Protein AF-0000000084536616 (afdb_homodimer)

Nearest PDB structures (foldseek):
  2y27-assembly1_A  TM=8.968E-01  e=8.016E-40  Burkholderia cenocepacia J2315
  2y4n-assembly1_A  TM=8.900E-01  e=7.784E-38  Burkholderia cenocepacia J2315
  6he0-assembly1_A-2  TM=6.955E-01  e=3.323E-32  Aquincola tertiaricarbonis
  3rg2-assembly4_F  TM=6.069E-01  e=7.219E-13  Escherichia coli
  3rg2-assembly1_B  TM=5.132E-01  e=1.224E-12  Escherichia coli

Sequence (904 aa):
MDNSKPYFNPEIETMDRGELDALVEERVRYTVKYAAENSPFYRKWFEKQGVNPAEIKTHDDLLDLPIISGNIIRENQPPETSEFMFRSVGWKDVFTVHETSGTSGNPKSFFLTWEDWERYSEKYARIFRSQGFGPGDRVVVCASYGMNVGANTMTLAARQLGMSIIPEGKCTFPLRVIEAYRPTGIVGSVFKLLSLARRLRVEGIDPRESGVNKLVVGGEAFADESRNYLSEIWGCPVYNTYGSTEGTMCGECDEVSGLHVPEDLVHVDIYDPHLENYVPDGECGRVILSTLLPVGAKAGTLLLNYDTEDTTVVLTRKQCPCGRTHMKILTPQREAETAWVEVTPFNRVDVEKGVFQRENMDYLTGEYEAFLYGTEDEGETVLRVSMECENPEVCDRNLIKENFLRTFLRYKPLLSRAYAEGTFKIVFNFTGPMGLELSRIKGRPKRLVDRRMDNSKPYFNPEIETMDRGELDALVEERVRYTVKYAAENSPFYRKWFEKQGVNPAEIKTHDDLLDLPIISGNIIRENQPPETSEFMFRSVGWKDVFTVHETSGTSGNPKSFFLTWEDWERYSEKYARIFRSQGFGPGDRVVVCASYGMNVGANTMTLAARQLGMSIIPEGKCTFPLRVIEAYRPTGIVGSVFKLLSLARRLRVEGIDPRESGVNKLVVGGEAFADESRNYLSEIWGCPVYNTYGSTEGTMCGECDEVSGLHVPEDLVHVDIYDPHLENYVPDGECGRVILSTLLPVGAKAGTLLLNYDTEDTTVVLTRKQCPCGRTHMKILTPQREAETAWVEVTPFNRVDVEKGVFQRENMDYLTGEYEAFLYGTEDEGETVLRVSMECENPEVCDRNLIKENFLRTFLRYKPLLSRAYAEGTFKIVFNFTGPMGLELSRIKGRPKRLVDRR

Structure (mmCIF, N/CA/C/O backbone):
data_AF-0000000084536616-model_v1
#
loop_
_entity.id
_entity.type
_entity.pdbx_description
1 polymer 'Coenzyme F390 synthetase'
#
loop_
_atom_site.group_PDB
_atom_site.id
_atom_site.type_symbol
_atom_site.label_atom_id
_atom_site.label_alt_id
_atom_site.label_comp_id
_atom_site.label_asym_id
_atom_site.label_entity_id
_atom_site.label_seq_id
_atom_site.pdbx_PDB_ins_code
_atom_site.Cartn_x
_atom_site.Cartn_y
_atom_site.Cartn_z
_atom_site.occupancy
_atom_site.B_iso_or_equiv
_atom_site.auth_seq_id
_atom_site.auth_comp_id
_atom_site.auth_asym_id
_atom_site.auth_atom_id
_atom_site.pdbx_PDB_model_num
ATOM 1 N N . MET A 1 1 ? 5.711 19.891 -19.516 1 34.06 1 MET A N 1
ATOM 2 C CA . MET A 1 1 ? 5.613 20.875 -18.453 1 34.06 1 MET A CA 1
ATOM 3 C C . MET A 1 1 ? 6.992 21.406 -18.062 1 34.06 1 MET A C 1
ATOM 5 O O . MET A 1 1 ? 7.953 20.641 -17.984 1 34.06 1 MET A O 1
ATOM 9 N N . ASP A 1 2 ? 7.324 22.516 -18.203 1 40.22 2 ASP A N 1
ATOM 10 C CA . ASP A 1 2 ? 8.555 23.234 -17.875 1 40.22 2 ASP A CA 1
ATOM 11 C C . ASP A 1 2 ? 9.023 22.906 -16.453 1 40.22 2 ASP A C 1
ATOM 13 O O . ASP A 1 2 ? 8.383 23.312 -15.484 1 40.22 2 ASP A O 1
ATOM 17 N N . ASN A 1 3 ? 9.773 21.844 -16.234 1 51.41 3 ASN A N 1
ATOM 18 C CA . ASN A 1 3 ? 10.359 21.25 -15.031 1 51.41 3 ASN A CA 1
ATOM 19 C C . ASN A 1 3 ? 11.062 22.297 -14.18 1 51.41 3 ASN A C 1
ATOM 21 O O . ASN A 1 3 ? 11.594 21.984 -13.109 1 51.41 3 ASN A O 1
ATOM 25 N N . SER A 1 4 ? 11.266 23.484 -14.719 1 55.12 4 SER A N 1
ATOM 26 C CA . SER A 1 4 ? 12.047 24.5 -14.031 1 55.12 4 SER A CA 1
ATOM 27 C C . SER A 1 4 ? 11.164 25.344 -13.117 1 55.12 4 SER A C 1
ATOM 29 O O . SER A 1 4 ? 11.672 26.062 -12.25 1 55.12 4 SER A O 1
ATOM 31 N N . LYS A 1 5 ? 9.734 25.109 -13.328 1 66 5 LYS A N 1
ATOM 32 C CA . LYS A 1 5 ? 8.898 26.062 -12.586 1 66 5 LYS A CA 1
ATOM 33 C C . LYS A 1 5 ? 8.57 25.531 -11.195 1 66 5 LYS A C 1
ATOM 35 O O . LYS A 1 5 ? 8.305 24.344 -11.023 1 66 5 LYS A O 1
ATOM 40 N N . PRO A 1 6 ? 8.617 26.375 -10.219 1 88.06 6 PRO A N 1
ATOM 41 C CA . PRO A 1 6 ? 8.391 25.984 -8.82 1 88.06 6 PRO A CA 1
ATOM 42 C C . PRO A 1 6 ? 6.926 25.688 -8.523 1 88.06 6 PRO A C 1
ATOM 44 O O . PRO A 1 6 ? 6.547 25.562 -7.355 1 88.06 6 PRO A O 1
ATOM 47 N N . TYR A 1 7 ? 6.129 25.609 -9.719 1 95.88 7 TYR A N 1
ATOM 48 C CA . TYR A 1 7 ? 4.703 25.344 -9.539 1 95.88 7 TYR A CA 1
ATOM 49 C C . TYR A 1 7 ? 4.258 24.125 -10.336 1 95.88 7 TYR A C 1
ATOM 51 O O . TYR A 1 7 ? 4.785 23.859 -11.414 1 95.88 7 TYR A O 1
ATOM 59 N N . PHE A 1 8 ? 3.299 23.375 -9.82 1 96.94 8 PHE A N 1
ATOM 60 C CA . PHE A 1 8 ? 2.646 22.297 -10.555 1 96.94 8 PHE A CA 1
ATOM 61 C C . PHE A 1 8 ? 1.551 22.844 -11.461 1 96.94 8 PHE A C 1
ATOM 63 O O . PHE A 1 8 ? 1.464 22.484 -12.633 1 96.94 8 PHE A O 1
ATOM 70 N N . ASN A 1 9 ? 0.75 23.672 -10.883 1 97.44 9 ASN A N 1
ATOM 71 C CA . ASN A 1 9 ? -0.333 24.391 -11.555 1 97.44 9 ASN A CA 1
ATOM 72 C C . ASN A 1 9 ? -0.204 25.891 -11.383 1 97.44 9 ASN A C 1
ATOM 74 O O . ASN A 1 9 ? -0.955 26.5 -10.617 1 97.44 9 ASN A O 1
ATOM 78 N N . PRO A 1 10 ? 0.677 26.516 -12.156 1 97.19 10 PRO A N 1
ATOM 79 C CA . PRO A 1 10 ? 1.011 27.922 -11.945 1 97.19 10 PRO A CA 1
ATOM 80 C C . PRO A 1 10 ? -0.21 28.844 -12.023 1 97.19 10 PRO A C 1
ATOM 82 O O . PRO A 1 10 ? -0.311 29.812 -11.273 1 97.19 10 PRO A O 1
ATOM 85 N N . GLU A 1 11 ? -1.126 28.562 -12.922 1 97.44 11 GLU A N 1
ATOM 86 C CA . GLU A 1 11 ? -2.303 29.406 -13.109 1 97.44 11 GLU A CA 1
ATOM 87 C C . GLU A 1 11 ? -3.129 29.5 -11.828 1 97.44 11 GLU A C 1
ATOM 89 O O . GLU A 1 11 ? -3.547 30.578 -11.422 1 97.44 11 GLU A O 1
ATOM 94 N N . ILE A 1 12 ? -3.32 28.406 -11.164 1 98.12 12 ILE A N 1
ATOM 95 C CA . ILE A 1 12 ? -4.168 28.359 -9.977 1 98.12 12 ILE A CA 1
ATOM 96 C C . ILE A 1 12 ? -3.359 28.766 -8.742 1 98.12 12 ILE A C 1
ATOM 98 O O . ILE A 1 12 ? -3.844 29.516 -7.902 1 98.12 12 ILE A O 1
ATOM 102 N N . GLU A 1 13 ? -2.135 28.297 -8.625 1 98.25 13 GLU A N 1
ATOM 103 C CA . GLU A 1 13 ? -1.319 28.484 -7.43 1 98.25 13 GLU A CA 1
ATOM 104 C C . GLU A 1 13 ? -0.924 29.953 -7.254 1 98.25 13 GLU A C 1
ATOM 106 O O . GLU A 1 13 ? -0.618 30.391 -6.141 1 98.25 13 GLU A O 1
ATOM 111 N N . THR A 1 14 ? -0.943 30.719 -8.359 1 97.94 14 THR A N 1
ATOM 112 C CA . THR A 1 14 ? -0.522 32.125 -8.281 1 97.94 14 THR A CA 1
ATOM 113 C C . THR A 1 14 ? -1.671 33.062 -8.656 1 97.94 14 THR A C 1
ATOM 115 O O . THR A 1 14 ? -1.447 34.219 -8.992 1 97.94 14 THR A O 1
ATOM 118 N N . MET A 1 15 ? -2.816 32.531 -8.656 1 98.06 15 MET A N 1
ATOM 119 C CA . MET A 1 15 ? -4.008 33.312 -9.016 1 98.06 15 MET A CA 1
ATOM 120 C C . MET A 1 15 ? -4.207 34.469 -8.062 1 98.06 15 MET A C 1
ATOM 122 O O . MET A 1 15 ? -4.035 34.312 -6.848 1 98.06 15 MET A O 1
ATOM 126 N N . ASP A 1 16 ? -4.629 35.625 -8.672 1 97.56 16 ASP A N 1
ATOM 127 C CA . ASP A 1 16 ? -4.898 36.781 -7.836 1 97.56 16 ASP A CA 1
ATOM 128 C C . ASP A 1 16 ? -5.988 36.469 -6.809 1 97.56 16 ASP A C 1
ATOM 130 O O . ASP A 1 16 ? -6.949 35.75 -7.109 1 97.56 16 ASP A O 1
ATOM 134 N N . ARG A 1 17 ? -5.867 37.094 -5.66 1 97.38 17 ARG A N 1
ATOM 135 C CA . ARG A 1 17 ? -6.754 36.781 -4.539 1 97.38 17 ARG A CA 1
ATOM 136 C C . ARG A 1 17 ? -8.219 36.938 -4.941 1 97.38 17 ARG A C 1
ATOM 138 O O . ARG A 1 17 ? -9.047 36.094 -4.621 1 97.38 17 ARG A O 1
ATOM 145 N N . GLY A 1 18 ? -8.508 38.062 -5.633 1 97.25 18 GLY A N 1
ATOM 146 C CA . GLY A 1 18 ? -9.883 38.281 -6.07 1 97.25 18 GLY A CA 1
ATOM 147 C C . GLY A 1 18 ? -10.414 37.188 -6.961 1 97.25 18 GLY A C 1
ATOM 148 O O . GLY A 1 18 ? -11.539 36.719 -6.781 1 97.25 18 GLY A O 1
ATOM 149 N N . GLU A 1 19 ? -9.617 36.781 -7.938 1 98.25 19 GLU A N 1
ATOM 150 C CA . GLU A 1 19 ? -9.992 35.719 -8.852 1 98.25 19 GLU A CA 1
ATOM 151 C C . GLU A 1 19 ? -10.117 34.375 -8.109 1 98.25 19 GLU A C 1
ATOM 153 O O . GLU A 1 19 ? -11 33.562 -8.414 1 98.25 19 GLU A O 1
ATOM 158 N N . LEU A 1 20 ? -9.219 34.156 -7.164 1 98.19 20 LEU A N 1
ATOM 159 C CA . LEU A 1 20 ? -9.266 32.938 -6.359 1 98.19 20 LEU A CA 1
ATOM 160 C C . LEU A 1 20 ? -10.555 32.875 -5.547 1 98.19 20 LEU A C 1
ATOM 162 O O . LEU A 1 20 ? -11.195 31.812 -5.461 1 98.19 20 LEU A O 1
ATOM 166 N N . ASP A 1 21 ? -10.922 34 -4.945 1 97.31 21 ASP A N 1
ATOM 167 C CA . ASP A 1 21 ? -12.164 34.062 -4.18 1 97.31 21 ASP A CA 1
ATOM 168 C C . ASP A 1 21 ? -13.367 33.75 -5.066 1 97.31 21 ASP A C 1
ATOM 170 O O . ASP A 1 21 ? -14.289 33.031 -4.645 1 97.31 21 ASP A O 1
ATOM 174 N N . ALA A 1 22 ? -13.328 34.312 -6.293 1 98.12 22 ALA A N 1
ATOM 175 C CA . ALA A 1 22 ? -14.406 34.031 -7.242 1 98.12 22 ALA A CA 1
ATOM 176 C C . ALA A 1 22 ? -14.461 32.531 -7.59 1 98.12 22 ALA A C 1
ATOM 178 O O . ALA A 1 22 ? -15.547 31.969 -7.711 1 98.12 22 ALA A O 1
ATOM 179 N N . LEU A 1 23 ? -13.305 31.969 -7.785 1 98.38 23 LEU A N 1
ATOM 180 C CA . LEU A 1 23 ? -13.227 30.547 -8.078 1 98.38 23 LEU A CA 1
ATOM 181 C C . LEU A 1 23 ? -13.789 29.734 -6.918 1 98.38 23 LEU A C 1
ATOM 183 O O . LEU A 1 23 ? -14.516 28.75 -7.137 1 98.38 23 LEU A O 1
ATOM 187 N N . VAL A 1 24 ? -13.43 30.062 -5.715 1 98.06 24 VAL A N 1
ATOM 188 C CA . VAL A 1 24 ? -13.906 29.375 -4.523 1 98.06 24 VAL A CA 1
ATOM 189 C C . VAL A 1 24 ? -15.43 29.438 -4.461 1 98.06 24 VAL A C 1
ATOM 191 O O . VAL A 1 24 ? -16.094 28.438 -4.164 1 98.06 24 VAL A O 1
ATOM 194 N N . GLU A 1 25 ? -15.992 30.625 -4.762 1 98.06 25 GLU A N 1
ATOM 195 C CA . GLU A 1 25 ? -17.453 30.781 -4.754 1 98.06 25 GLU A CA 1
ATOM 196 C C . GLU A 1 25 ? -18.109 29.875 -5.785 1 98.06 25 GLU A C 1
ATOM 198 O O . GLU A 1 25 ? -19.141 29.281 -5.512 1 98.06 25 GLU A O 1
ATOM 203 N N . GLU A 1 26 ? -17.469 29.828 -6.969 1 98.25 26 GLU A N 1
ATOM 204 C CA . GLU A 1 26 ? -17.969 28.938 -8.008 1 98.25 26 GLU A CA 1
ATOM 205 C C . GLU A 1 26 ? -17.969 27.484 -7.531 1 98.25 26 GLU A C 1
ATOM 207 O O . GLU A 1 26 ? -18.953 26.75 -7.742 1 98.25 26 GLU A O 1
ATOM 212 N N . ARG A 1 27 ? -16.953 27.078 -6.902 1 98.38 27 ARG A N 1
ATOM 213 C CA . ARG A 1 27 ? -16.812 25.703 -6.414 1 98.38 27 ARG A CA 1
ATOM 214 C C . ARG A 1 27 ? -17.797 25.438 -5.277 1 98.38 27 ARG A C 1
ATOM 216 O O . ARG A 1 27 ? -18.297 24.328 -5.145 1 98.38 27 ARG A O 1
ATOM 223 N N . VAL A 1 28 ? -17.984 26.422 -4.398 1 98.12 28 VAL A N 1
ATOM 224 C CA . VAL A 1 28 ? -18.922 26.281 -3.299 1 98.12 28 VAL A CA 1
ATOM 225 C C . VAL A 1 28 ? -20.328 25.984 -3.85 1 98.12 28 VAL A C 1
ATOM 227 O O . VAL A 1 28 ? -20.984 25.047 -3.422 1 98.12 28 VAL A O 1
ATOM 230 N N . ARG A 1 29 ? -20.766 26.75 -4.848 1 98.06 29 ARG A N 1
ATOM 231 C CA . ARG A 1 29 ? -22.094 26.594 -5.441 1 98.06 29 ARG A CA 1
ATOM 232 C C . ARG A 1 29 ? -22.25 25.188 -6.031 1 98.06 29 ARG A C 1
ATOM 234 O O . ARG A 1 29 ? -23.25 24.516 -5.785 1 98.06 29 ARG A O 1
ATOM 241 N N . TYR A 1 30 ? -21.234 24.812 -6.75 1 98.56 30 TYR A N 1
ATOM 242 C CA . TYR A 1 30 ? -21.328 23.5 -7.398 1 98.56 30 TYR A CA 1
ATOM 243 C C . TYR A 1 30 ? -21.297 22.375 -6.371 1 98.56 30 TYR A C 1
ATOM 245 O O . TYR A 1 30 ? -22.062 21.422 -6.473 1 98.56 30 TYR A O 1
ATOM 253 N N . THR A 1 31 ? -20.406 22.453 -5.391 1 98.44 31 THR A N 1
ATOM 254 C CA . THR A 1 31 ? -20.25 21.406 -4.395 1 98.44 31 THR A CA 1
ATOM 255 C C . THR A 1 31 ? -21.531 21.234 -3.594 1 98.44 31 THR A C 1
ATOM 257 O O . THR A 1 31 ? -21.953 20.094 -3.318 1 98.44 31 THR A O 1
ATOM 260 N N . VAL A 1 32 ? -22.141 22.312 -3.182 1 98.12 32 VAL A N 1
ATOM 261 C CA . VAL A 1 32 ? -23.375 22.266 -2.42 1 98.12 32 VAL A CA 1
ATOM 262 C C . VAL A 1 32 ? -24.469 21.625 -3.268 1 98.12 32 VAL A C 1
ATOM 264 O O . VAL A 1 32 ? -25.219 20.766 -2.781 1 98.12 32 VAL A O 1
ATOM 267 N N . LYS A 1 33 ? -24.562 22.031 -4.539 1 98.19 33 LYS A N 1
ATOM 268 C CA . LYS A 1 33 ? -25.516 21.422 -5.453 1 98.19 33 LYS A CA 1
ATOM 269 C C . LYS A 1 33 ? -25.281 19.906 -5.586 1 98.19 33 LYS A C 1
ATOM 271 O O . LYS A 1 33 ? -26.219 19.125 -5.52 1 98.19 33 LYS A O 1
ATOM 276 N N . TYR A 1 34 ? -24.031 19.578 -5.793 1 98.62 34 TYR A N 1
ATOM 277 C CA . TYR A 1 34 ? -23.656 18.172 -5.922 1 98.62 34 TYR A CA 1
ATOM 278 C C . TYR A 1 34 ? -24.062 17.391 -4.676 1 98.62 34 TYR A C 1
ATOM 280 O O . TYR A 1 34 ? -24.594 16.281 -4.777 1 98.62 34 TYR A O 1
ATOM 288 N N . ALA A 1 35 ? -23.766 17.938 -3.492 1 98.38 35 ALA A N 1
ATOM 289 C CA . ALA A 1 35 ? -24.109 17.281 -2.227 1 98.38 35 ALA A CA 1
ATOM 290 C C . ALA A 1 35 ? -25.609 17.047 -2.117 1 98.38 35 ALA A C 1
ATOM 292 O O . ALA A 1 35 ? -26.047 15.945 -1.765 1 98.38 35 ALA A O 1
ATOM 293 N N . ALA A 1 36 ? -26.375 18.031 -2.422 1 98 36 ALA A N 1
ATOM 294 C CA . ALA A 1 36 ? -27.828 17.953 -2.326 1 98 36 ALA A CA 1
ATOM 295 C C . ALA A 1 36 ? -28.375 16.906 -3.285 1 98 36 ALA A C 1
ATOM 297 O O . ALA A 1 36 ? -29.375 16.234 -2.977 1 98 36 ALA A O 1
ATOM 298 N N . GLU A 1 37 ? -27.75 16.719 -4.41 1 98.19 37 GLU A N 1
ATOM 299 C CA . GLU A 1 37 ? -28.266 15.844 -5.465 1 98.19 37 GLU A CA 1
ATOM 300 C C . GLU A 1 37 ? -27.781 14.406 -5.281 1 98.19 37 GLU A C 1
ATOM 302 O O . GLU A 1 37 ? -28.469 13.461 -5.645 1 98.19 37 GLU A O 1
ATOM 307 N N . ASN A 1 38 ? -26.594 14.242 -4.711 1 98.56 38 ASN A N 1
ATOM 308 C CA . ASN A 1 38 ? -25.969 12.93 -4.836 1 98.56 38 ASN A CA 1
ATOM 309 C C . ASN A 1 38 ? -25.734 12.289 -3.471 1 98.56 38 ASN A C 1
ATOM 311 O O . ASN A 1 38 ? -25.531 11.078 -3.375 1 98.56 38 ASN A O 1
ATOM 315 N N . SER A 1 39 ? -25.688 13.047 -2.408 1 98.5 39 SER A N 1
ATOM 316 C CA . SER A 1 39 ? -25.438 12.508 -1.075 1 98.5 39 SER A CA 1
ATOM 317 C C . SER A 1 39 ? -26.734 12.266 -0.321 1 98.5 39 SER A C 1
ATOM 319 O O . SER A 1 39 ? -27.453 13.211 0.013 1 98.5 39 SER A O 1
ATOM 321 N N . PRO A 1 40 ? -27.016 11.016 0.05 1 98.44 40 PRO A N 1
ATOM 322 C CA . PRO A 1 40 ? -28.234 10.766 0.835 1 98.44 40 PRO A CA 1
ATOM 323 C C . PRO A 1 40 ? -28.234 11.523 2.158 1 98.44 40 PRO A C 1
ATOM 325 O O . PRO A 1 40 ? -29.281 12.023 2.58 1 98.44 40 PRO A O 1
ATOM 328 N N . PHE A 1 41 ? -27.156 11.641 2.789 1 98.38 41 PHE A N 1
ATOM 329 C CA . PHE A 1 41 ? -27.078 12.359 4.055 1 98.38 41 PHE A CA 1
ATOM 330 C C . PHE A 1 41 ? -27.422 13.836 3.863 1 98.38 41 PHE A C 1
ATOM 332 O O . PHE A 1 41 ? -28.297 14.367 4.562 1 98.38 41 PHE A O 1
ATOM 339 N N . TYR A 1 42 ? -26.734 14.484 2.938 1 98.12 42 TYR A N 1
ATOM 340 C CA . TYR A 1 42 ? -26.891 15.93 2.803 1 98.12 42 TYR A CA 1
ATOM 341 C C . TYR A 1 42 ? -28.266 16.281 2.258 1 98.12 42 TYR A C 1
ATOM 343 O O . TYR A 1 42 ? -28.828 17.328 2.607 1 98.12 42 TYR A O 1
ATOM 351 N N . ARG A 1 43 ? -28.797 15.398 1.418 1 97.19 43 ARG A N 1
ATOM 352 C CA . ARG A 1 43 ? -30.172 15.625 0.983 1 97.19 43 ARG A CA 1
ATOM 353 C C . ARG A 1 43 ? -31.109 15.742 2.178 1 97.19 43 ARG A C 1
ATOM 355 O O . ARG A 1 43 ? -31.875 16.703 2.279 1 97.19 43 ARG A O 1
ATOM 362 N N . LYS A 1 44 ? -31.016 14.773 3.061 1 96.5 44 LYS A N 1
ATOM 363 C CA . LYS A 1 44 ? -31.844 14.773 4.262 1 96.5 44 LYS A CA 1
ATOM 364 C C . LYS A 1 44 ? -31.469 15.93 5.191 1 96.5 44 LYS A C 1
ATOM 366 O O . LYS A 1 44 ? -32.344 16.516 5.832 1 96.5 44 LYS A O 1
ATOM 371 N N . TRP A 1 45 ? -30.172 16.156 5.273 1 95.62 45 TRP A N 1
ATOM 372 C CA . TRP A 1 45 ? -29.641 17.203 6.148 1 95.62 45 TRP A CA 1
ATOM 373 C C . TRP A 1 45 ? -30.172 18.578 5.766 1 95.62 45 TRP A C 1
ATOM 375 O O . TRP A 1 45 ? -30.609 19.328 6.625 1 95.62 45 TRP A O 1
ATOM 385 N N . PHE A 1 46 ? -30.203 18.938 4.512 1 96.38 46 PHE A N 1
ATOM 386 C CA . PHE A 1 46 ? -30.703 20.219 4.035 1 96.38 46 PHE A CA 1
ATOM 387 C C . PHE A 1 46 ? -32.219 20.344 4.312 1 96.38 46 PHE A C 1
ATOM 389 O O . PHE A 1 46 ? -32.688 21.391 4.73 1 96.38 46 PHE A O 1
ATOM 396 N N . GLU A 1 47 ? -32.906 19.266 4.105 1 95.5 47 GLU A N 1
ATOM 397 C CA . GLU A 1 47 ? -34.344 19.25 4.367 1 95.5 47 GLU A CA 1
ATOM 398 C C . GLU A 1 47 ? -34.625 19.469 5.844 1 95.5 47 GLU A C 1
ATOM 400 O O . GLU A 1 47 ? -35.469 20.297 6.191 1 95.5 47 GLU A O 1
ATOM 405 N N . LYS A 1 48 ? -33.938 18.75 6.621 1 95.06 48 LYS A N 1
ATOM 406 C CA . LYS A 1 48 ? -34.125 18.844 8.062 1 95.06 48 LYS A CA 1
ATOM 407 C C . LYS A 1 48 ? -33.812 20.25 8.578 1 95.06 48 LYS A C 1
ATOM 409 O O . LYS A 1 48 ? -34.469 20.734 9.508 1 95.06 48 LYS A O 1
ATOM 414 N N . GLN A 1 49 ? -32.844 20.891 8 1 92.75 49 GLN A N 1
ATOM 415 C CA . GLN A 1 49 ? -32.406 22.219 8.445 1 92.75 49 GLN A CA 1
ATOM 416 C C . GLN A 1 49 ? -33.25 23.312 7.793 1 92.75 49 GLN A C 1
ATOM 418 O O . GLN A 1 49 ? -33.156 24.484 8.148 1 92.75 49 GLN A O 1
ATOM 423 N N . GLY A 1 50 ? -34.031 22.969 6.875 1 94 50 GLY A N 1
ATOM 424 C CA . GLY A 1 50 ? -34.844 23.938 6.156 1 94 50 GLY A CA 1
ATOM 425 C C . GLY A 1 50 ? -34.031 24.859 5.281 1 94 50 GLY A C 1
ATOM 426 O O . GLY A 1 50 ? -34.344 26.047 5.168 1 94 50 GLY A O 1
ATOM 427 N N . VAL A 1 51 ? -32.969 24.359 4.805 1 93.69 51 VAL A N 1
ATOM 428 C CA . VAL A 1 51 ? -32.062 25.172 3.986 1 93.69 51 VAL A CA 1
ATOM 429 C C . VAL A 1 51 ? -32.219 24.781 2.516 1 93.69 51 VAL A C 1
ATOM 431 O O . VAL A 1 51 ? -32.25 23.594 2.176 1 93.69 51 VAL A O 1
ATOM 434 N N . ASN A 1 52 ? -32.406 25.75 1.719 1 94.94 52 ASN A N 1
ATOM 435 C CA . ASN A 1 52 ? -32.375 25.547 0.275 1 94.94 52 ASN A CA 1
ATOM 436 C C . ASN A 1 52 ? -30.953 25.594 -0.264 1 94.94 52 ASN A C 1
ATOM 438 O O . ASN A 1 52 ? -30.328 26.656 -0.298 1 94.94 52 ASN A O 1
ATOM 442 N N . PRO A 1 53 ? -30.469 24.469 -0.74 1 95.88 53 PRO A N 1
ATOM 443 C CA . PRO A 1 53 ? -29.094 24.422 -1.215 1 95.88 53 PRO A CA 1
ATOM 444 C C . PRO A 1 53 ? -28.797 25.469 -2.279 1 95.88 53 PRO A C 1
ATOM 446 O O . PRO A 1 53 ? -27.672 25.969 -2.365 1 95.88 53 PRO A O 1
ATOM 449 N N . ALA A 1 54 ? -29.75 25.828 -3.037 1 95.19 54 ALA A N 1
ATOM 450 C CA . ALA A 1 54 ? -29.594 26.797 -4.117 1 95.19 54 ALA A CA 1
ATOM 451 C C . ALA A 1 54 ? -29.297 28.188 -3.566 1 95.19 54 ALA A C 1
ATOM 453 O O . ALA A 1 54 ? -28.812 29.062 -4.289 1 95.19 54 ALA A O 1
ATOM 454 N N . GLU A 1 55 ? -29.562 28.422 -2.324 1 94.69 55 GLU A N 1
ATOM 455 C CA . GLU A 1 55 ? -29.375 29.719 -1.694 1 94.69 55 GLU A CA 1
ATOM 456 C C . GLU A 1 55 ? -27.953 29.875 -1.179 1 94.69 55 GLU A C 1
ATOM 458 O O . GLU A 1 55 ? -27.516 30.984 -0.851 1 94.69 55 GLU A O 1
ATOM 463 N N . ILE A 1 56 ? -27.25 28.812 -1.139 1 95.44 56 ILE A N 1
ATOM 464 C CA . ILE A 1 56 ? -25.844 28.875 -0.738 1 95.44 56 ILE A CA 1
ATOM 465 C C . ILE A 1 56 ? -24.984 29.25 -1.94 1 95.44 56 ILE A C 1
ATOM 467 O O . ILE A 1 56 ? -24.75 28.422 -2.826 1 95.44 56 ILE A O 1
ATOM 471 N N . LYS A 1 57 ? -24.453 30.438 -1.976 1 92.38 57 LYS A N 1
ATOM 472 C CA . LYS A 1 57 ? -23.781 30.938 -3.17 1 92.38 57 LYS A CA 1
ATOM 473 C C . LYS A 1 57 ? -22.328 31.312 -2.871 1 92.38 57 LYS A C 1
ATOM 475 O O . LYS A 1 57 ? -21.5 31.375 -3.777 1 92.38 57 LYS A O 1
ATOM 480 N N . THR A 1 58 ? -22.094 31.625 -1.625 1 93.75 58 THR A N 1
ATOM 481 C CA . THR A 1 58 ? -20.766 32.062 -1.239 1 93.75 58 THR A CA 1
ATOM 482 C C . THR A 1 58 ? -20.234 31.25 -0.065 1 93.75 58 THR A C 1
ATOM 484 O O . THR A 1 58 ? -20.984 30.516 0.579 1 93.75 58 THR A O 1
ATOM 487 N N . HIS A 1 59 ? -18.906 31.422 0.151 1 91.38 59 HIS A N 1
ATOM 488 C CA . HIS A 1 59 ? -18.297 30.719 1.273 1 91.38 59 HIS A CA 1
ATOM 489 C C . HIS A 1 59 ? -18.844 31.219 2.604 1 91.38 59 HIS A C 1
ATOM 491 O O . HIS A 1 59 ? -18.953 30.438 3.564 1 91.38 59 HIS A O 1
ATOM 497 N N . ASP A 1 60 ? -19.312 32.438 2.652 1 92.31 60 ASP A N 1
ATOM 498 C CA . ASP A 1 60 ? -19.906 33 3.869 1 92.31 60 ASP A CA 1
ATOM 499 C C . ASP A 1 60 ? -21.219 32.312 4.207 1 92.31 60 ASP A C 1
ATOM 501 O O . ASP A 1 60 ? -21.562 32.156 5.383 1 92.31 60 ASP A O 1
ATOM 505 N N . ASP A 1 61 ? -21.922 31.891 3.219 1 94.06 61 ASP A N 1
ATOM 506 C CA . ASP A 1 61 ? -23.203 31.219 3.43 1 94.06 61 ASP A CA 1
ATOM 507 C C . ASP A 1 61 ? -23.016 29.875 4.148 1 94.06 61 ASP A C 1
ATOM 509 O O . ASP A 1 61 ? -23.922 29.391 4.824 1 94.06 61 ASP A O 1
ATOM 513 N N . LEU A 1 62 ? -21.828 29.312 3.973 1 94.12 62 LEU A N 1
ATOM 514 C CA . LEU A 1 62 ? -21.531 28.047 4.629 1 94.12 62 LEU A CA 1
ATOM 515 C C . LEU A 1 62 ? -21.516 28.203 6.145 1 94.12 62 LEU A C 1
ATOM 517 O O . LEU A 1 62 ? -21.797 27.266 6.879 1 94.12 62 LEU A O 1
ATOM 521 N N . LEU A 1 63 ? -21.156 29.406 6.602 1 93.12 63 LEU A N 1
ATOM 522 C CA . LEU A 1 63 ? -20.984 29.672 8.023 1 93.12 63 LEU A CA 1
ATOM 523 C C . LEU A 1 63 ? -22.312 29.547 8.766 1 93.12 63 LEU A C 1
ATOM 525 O O . LEU A 1 63 ? -22.328 29.344 9.984 1 93.12 63 LEU A O 1
ATOM 529 N N . ASP A 1 64 ? -23.406 29.594 8 1 90.06 64 ASP A N 1
ATOM 530 C CA . ASP A 1 64 ? -24.734 29.516 8.602 1 90.06 64 ASP A CA 1
ATOM 531 C C . ASP A 1 64 ? -25.203 28.062 8.703 1 90.06 64 ASP A C 1
ATOM 533 O O . ASP A 1 64 ? -26.203 27.781 9.359 1 90.06 64 ASP A O 1
ATOM 537 N N . LEU A 1 65 ? -24.469 27.234 8.102 1 92.62 65 LEU A N 1
ATOM 538 C CA . LEU A 1 65 ? -24.844 25.828 8.125 1 92.62 65 LEU A CA 1
ATOM 539 C C . LEU A 1 65 ? -24.25 25.125 9.344 1 92.62 65 LEU A C 1
ATOM 541 O O . LEU A 1 65 ? -23.172 25.516 9.828 1 92.62 65 LEU A O 1
ATOM 545 N N . PRO A 1 66 ? -24.953 24.141 9.812 1 92.81 66 PRO A N 1
ATOM 546 C CA . PRO A 1 66 ? -24.422 23.422 10.977 1 92.81 66 PRO A CA 1
ATOM 547 C C . PRO A 1 66 ? -23.109 22.688 10.672 1 92.81 66 PRO A C 1
ATOM 549 O O . PRO A 1 66 ? -22.891 22.266 9.539 1 92.81 66 PRO A O 1
ATOM 552 N N . ILE A 1 67 ? -22.328 22.531 11.68 1 95.88 67 ILE A N 1
ATOM 553 C CA . ILE A 1 67 ? -21.062 21.812 11.609 1 95.88 67 ILE A CA 1
ATOM 554 C C . ILE A 1 67 ? -21.312 20.312 11.727 1 95.88 67 ILE A C 1
ATOM 556 O O . ILE A 1 67 ? -22.156 19.875 12.516 1 95.88 67 ILE A O 1
ATOM 560 N N . ILE A 1 68 ? -20.625 19.578 10.898 1 96.12 68 ILE A N 1
ATOM 561 C CA . ILE A 1 68 ? -20.688 18.125 10.906 1 96.12 68 ILE A CA 1
ATOM 562 C C . ILE A 1 68 ? -19.453 17.562 11.625 1 96.12 68 ILE A C 1
ATOM 564 O O . ILE A 1 68 ? -18.328 17.938 11.328 1 96.12 68 ILE A O 1
ATOM 568 N N . SER A 1 69 ? -19.703 16.641 12.609 1 94.69 69 SER A N 1
ATOM 569 C CA . SER A 1 69 ? -18.609 16.047 13.383 1 94.69 69 SER A CA 1
ATOM 570 C C . SER A 1 69 ? -18.297 14.625 12.898 1 94.69 69 SER A C 1
ATOM 572 O O . SER A 1 69 ? -19.047 14.062 12.102 1 94.69 69 SER A O 1
ATOM 574 N N . GLY A 1 70 ? -17.203 14.094 13.391 1 94.12 70 GLY A N 1
ATOM 575 C CA . GLY A 1 70 ? -16.891 12.703 13.117 1 94.12 70 GLY A CA 1
ATOM 576 C C . GLY A 1 70 ? -17.953 11.742 13.617 1 94.12 70 GLY A C 1
ATOM 577 O O . GLY A 1 70 ? -18.219 10.727 12.977 1 94.12 70 GLY A O 1
ATOM 578 N N . ASN A 1 71 ? -18.562 12.062 14.711 1 94.38 71 ASN A N 1
ATOM 579 C CA . ASN A 1 71 ? -19.625 11.227 15.266 1 94.38 71 ASN A CA 1
ATOM 580 C C . ASN A 1 71 ? -20.828 11.148 14.328 1 94.38 71 ASN A C 1
ATOM 582 O O . ASN A 1 71 ? -21.469 10.094 14.219 1 94.38 71 ASN A O 1
ATOM 586 N N . ILE A 1 72 ? -21.125 12.227 13.719 1 96.12 72 ILE A N 1
ATOM 587 C CA . ILE A 1 72 ? -22.234 12.234 12.789 1 96.12 72 ILE A CA 1
ATOM 588 C C . ILE A 1 72 ? -21.953 11.273 11.633 1 96.12 72 ILE A C 1
ATOM 590 O O . ILE A 1 72 ? -22.844 10.547 11.188 1 96.12 72 ILE A O 1
ATOM 594 N N . ILE A 1 73 ? -20.781 11.273 11.117 1 96.62 73 ILE A N 1
ATOM 595 C CA . ILE A 1 73 ? -20.406 10.352 10.047 1 96.62 73 ILE A CA 1
ATOM 596 C C . ILE A 1 73 ? -20.578 8.914 10.523 1 96.62 73 ILE A C 1
ATOM 598 O O . ILE A 1 73 ? -21.188 8.094 9.836 1 96.62 73 ILE A O 1
ATOM 602 N N . ARG A 1 74 ? -20.078 8.625 11.727 1 95.62 74 ARG A N 1
ATOM 603 C CA . ARG A 1 74 ? -20.156 7.285 12.289 1 95.62 74 ARG A CA 1
ATOM 604 C C . ARG A 1 74 ? -21.594 6.844 12.484 1 95.62 74 ARG A C 1
ATOM 606 O O . ARG A 1 74 ? -21.922 5.668 12.312 1 95.62 74 ARG A O 1
ATOM 613 N N . GLU A 1 75 ? -22.469 7.766 12.82 1 96.19 75 GLU A N 1
ATOM 614 C CA . GLU A 1 75 ? -23.875 7.48 13.055 1 96.19 75 GLU A CA 1
ATOM 615 C C . GLU A 1 75 ? -24.625 7.289 11.742 1 96.19 75 GLU A C 1
ATOM 617 O O . GLU A 1 75 ? -25.781 6.859 11.734 1 96.19 75 GLU A O 1
ATOM 622 N N . ASN A 1 76 ? -23.969 7.602 10.68 1 97.62 76 ASN A N 1
ATOM 623 C CA . ASN A 1 76 ? -24.609 7.52 9.367 1 97.62 76 ASN A CA 1
ATOM 624 C C . ASN A 1 76 ? -23.906 6.508 8.461 1 97.62 76 ASN A C 1
ATOM 626 O O . ASN A 1 76 ? -23.797 6.73 7.254 1 97.62 76 ASN A O 1
ATOM 630 N N . GLN A 1 77 ? -23.406 5.496 9 1 97.31 77 GLN A N 1
ATOM 631 C CA . GLN A 1 77 ? -22.844 4.344 8.305 1 97.31 77 GLN A CA 1
ATOM 632 C C . GLN A 1 77 ? -23.094 3.055 9.086 1 97.31 77 GLN A C 1
ATOM 634 O O . GLN A 1 77 ? -23.422 3.096 10.266 1 97.31 77 GLN A O 1
ATOM 639 N N . PRO A 1 78 ? -22.906 1.971 8.477 1 95.19 78 PRO A N 1
ATOM 640 C CA . PRO A 1 78 ? -23.031 0.708 9.203 1 95.19 78 PRO A CA 1
ATOM 641 C C . PRO A 1 78 ? -22.062 0.601 10.375 1 95.19 78 PRO A C 1
ATOM 643 O O . PRO A 1 78 ? -20.938 1.101 10.289 1 95.19 78 PRO A O 1
ATOM 646 N N . PRO A 1 79 ? -22.5 -0.012 11.422 1 93.88 79 PRO A N 1
ATOM 647 C CA . PRO A 1 79 ? -23.766 -0.741 11.586 1 93.88 79 PRO A CA 1
ATOM 648 C C . PRO A 1 79 ? -24.906 0.164 12.016 1 93.88 79 PRO A C 1
ATOM 650 O O . PRO A 1 79 ? -26.047 -0.298 12.141 1 93.88 79 PRO A O 1
ATOM 653 N N . GLU A 1 80 ? -24.734 1.438 12.273 1 95.75 80 GLU A N 1
ATOM 654 C CA . GLU A 1 80 ? -25.766 2.338 12.773 1 95.75 80 GLU A CA 1
ATOM 655 C C . GLU A 1 80 ? -26.875 2.523 11.742 1 95.75 80 GLU A C 1
ATOM 657 O O . GLU A 1 80 ? -28.047 2.73 12.102 1 95.75 80 GLU A O 1
ATOM 662 N N . THR A 1 81 ? -26.5 2.502 10.453 1 96.62 81 THR A N 1
ATOM 663 C CA . THR A 1 81 ? -27.438 2.531 9.336 1 96.62 81 THR A CA 1
ATOM 664 C C . THR A 1 81 ? -27.172 1.372 8.383 1 96.62 81 THR A C 1
ATOM 666 O O . THR A 1 81 ? -26.125 0.729 8.453 1 96.62 81 THR A O 1
ATOM 669 N N . SER A 1 82 ? -28.078 1.111 7.492 1 94.69 82 SER A N 1
ATOM 670 C CA . SER A 1 82 ? -27.938 0.001 6.555 1 94.69 82 SER A CA 1
ATOM 671 C C . SER A 1 82 ? -27.047 0.385 5.375 1 94.69 82 SER A C 1
ATOM 673 O O . SER A 1 82 ? -26.453 -0.483 4.723 1 94.69 82 SER A O 1
ATOM 675 N N . GLU A 1 83 ? -27.016 1.737 5.195 1 96.19 83 GLU A N 1
ATOM 676 C CA . GLU A 1 83 ? -26.234 2.229 4.059 1 96.19 83 GLU A CA 1
ATOM 677 C C . GLU A 1 83 ? -25.234 3.287 4.492 1 96.19 83 GLU A C 1
ATOM 679 O O . GLU A 1 83 ? -25.359 3.861 5.578 1 96.19 83 GLU A O 1
ATOM 684 N N . PHE A 1 84 ? -24.25 3.428 3.699 1 98.12 84 PHE A N 1
ATOM 685 C CA . PHE A 1 84 ? -23.328 4.539 3.895 1 98.12 84 PHE A CA 1
ATOM 686 C C . PHE A 1 84 ? -23.922 5.84 3.385 1 98.12 84 PHE A C 1
ATOM 688 O O . PHE A 1 84 ? -23.844 6.145 2.191 1 98.12 84 PHE A O 1
ATOM 695 N N . MET A 1 85 ? -24.312 6.594 4.293 1 98.56 85 MET A N 1
ATOM 696 C CA . MET A 1 85 ? -25.156 7.727 3.926 1 98.56 85 MET A CA 1
ATOM 697 C C . MET A 1 85 ? -24.328 8.836 3.293 1 98.56 85 MET A C 1
ATOM 699 O O . MET A 1 85 ? -24.859 9.695 2.582 1 98.56 85 MET A O 1
ATOM 703 N N . PHE A 1 86 ? -23.016 8.867 3.506 1 98.62 86 PHE A N 1
ATOM 704 C CA . PHE A 1 86 ? -22.156 9.898 2.945 1 98.62 86 PHE A CA 1
ATOM 705 C C . PHE A 1 86 ? -21.609 9.469 1.591 1 98.62 86 PHE A C 1
ATOM 707 O O . PHE A 1 86 ? -20.922 10.25 0.918 1 98.62 86 PHE A O 1
ATOM 714 N N . ARG A 1 87 ? -21.766 8.195 1.181 1 98.75 87 ARG A N 1
ATOM 715 C CA . ARG A 1 87 ? -21.375 7.805 -0.17 1 98.75 87 ARG A CA 1
ATOM 716 C C . ARG A 1 87 ? -22.234 8.516 -1.214 1 98.75 87 ARG A C 1
ATOM 718 O O . ARG A 1 87 ? -23.453 8.328 -1.262 1 98.75 87 ARG A O 1
ATOM 725 N N . SER A 1 88 ? -21.609 9.211 -2.098 1 98.75 88 SER A N 1
ATOM 726 C CA . SER A 1 88 ? -22.328 10.133 -2.967 1 98.75 88 SER A CA 1
ATOM 727 C C . SER A 1 88 ? -22.297 9.664 -4.418 1 98.75 88 SER A C 1
ATOM 729 O O . SER A 1 88 ? -22.531 10.453 -5.336 1 98.75 88 SER A O 1
ATOM 731 N N . VAL A 1 89 ? -21.891 8.469 -4.664 1 98.56 89 VAL A N 1
ATOM 732 C CA . VAL A 1 89 ? -21.938 7.797 -5.961 1 98.56 89 VAL A CA 1
ATOM 733 C C . VAL A 1 89 ? -22.312 6.328 -5.773 1 98.56 89 VAL A C 1
ATOM 735 O O . VAL A 1 89 ? -22.328 5.824 -4.648 1 98.56 89 VAL A O 1
ATOM 738 N N . GLY A 1 90 ? -22.766 5.699 -6.836 1 97.5 90 GLY A N 1
ATOM 739 C CA . GLY A 1 90 ? -22.953 4.262 -6.777 1 97.5 90 GLY A CA 1
ATOM 740 C C . GLY A 1 90 ? -21.641 3.488 -6.727 1 97.5 90 GLY A C 1
ATOM 741 O O . GLY A 1 90 ? -20.578 4.039 -7.008 1 97.5 90 GLY A O 1
ATOM 742 N N . TRP A 1 91 ? -21.688 2.26 -6.422 1 97.25 91 TRP A N 1
ATOM 743 C CA . TRP A 1 91 ? -20.516 1.419 -6.25 1 97.25 91 TRP A CA 1
ATOM 744 C C . TRP A 1 91 ? -19.703 1.335 -7.543 1 97.25 91 TRP A C 1
ATOM 746 O O . TRP A 1 91 ? -18.469 1.226 -7.512 1 97.25 91 TRP A O 1
ATOM 756 N N . LYS A 1 92 ? -20.328 1.42 -8.68 1 96.5 92 LYS A N 1
ATOM 757 C CA . LYS A 1 92 ? -19.641 1.308 -9.961 1 96.5 92 LYS A CA 1
ATOM 758 C C . LYS A 1 92 ? -18.672 2.477 -10.172 1 96.5 92 LYS A C 1
ATOM 760 O O . LYS A 1 92 ? -17.766 2.395 -10.992 1 96.5 92 LYS A O 1
ATOM 765 N N . ASP A 1 93 ? -18.922 3.574 -9.398 1 97.75 93 ASP A N 1
ATOM 766 C CA . ASP A 1 93 ? -18.109 4.773 -9.555 1 97.75 93 ASP A CA 1
ATOM 767 C C . ASP A 1 93 ? -17.094 4.906 -8.414 1 97.75 93 ASP A C 1
ATOM 769 O O . ASP A 1 93 ? -16.234 5.789 -8.438 1 97.75 93 ASP A O 1
ATOM 773 N N . VAL A 1 94 ? -17.219 4.008 -7.375 1 98.5 94 VAL A N 1
ATOM 774 C CA . VAL A 1 94 ? -16.25 3.992 -6.293 1 98.5 94 VAL A CA 1
ATOM 775 C C . VAL A 1 94 ? -14.992 3.246 -6.742 1 98.5 94 VAL A C 1
ATOM 777 O O . VAL A 1 94 ? -15.055 2.064 -7.09 1 98.5 94 VAL A O 1
ATOM 780 N N . PHE A 1 95 ? -13.891 3.908 -6.73 1 98.31 95 PHE A N 1
ATOM 781 C CA . PHE A 1 95 ? -12.617 3.285 -7.082 1 98.31 95 PHE A CA 1
ATOM 782 C C . PHE A 1 95 ? -12.031 2.537 -5.887 1 98.31 95 PHE A C 1
ATOM 784 O O . PHE A 1 95 ? -11.758 1.339 -5.973 1 98.31 95 PHE A O 1
ATOM 791 N N . THR A 1 96 ? -11.891 3.227 -4.777 1 98.69 96 THR A N 1
ATOM 792 C CA . THR A 1 96 ? -11.383 2.588 -3.57 1 98.69 96 THR A CA 1
ATOM 793 C C . THR A 1 96 ? -12.148 3.064 -2.34 1 98.69 96 THR A C 1
ATOM 795 O O . THR A 1 96 ? -12.742 4.148 -2.352 1 98.69 96 THR A O 1
ATOM 798 N N . VAL A 1 97 ? -12.086 2.277 -1.333 1 98.31 97 VAL A N 1
ATOM 799 C CA . VAL A 1 97 ? -12.617 2.602 -0.015 1 98.31 97 VAL A CA 1
ATOM 800 C C . VAL A 1 97 ? -11.469 2.854 0.961 1 98.31 97 VAL A C 1
ATOM 802 O O . VAL A 1 97 ? -10.461 2.145 0.938 1 98.31 97 VAL A O 1
ATOM 805 N N . HIS A 1 98 ? -11.609 3.844 1.786 1 97.62 98 HIS A N 1
ATOM 806 C CA . HIS A 1 98 ? -10.625 4.156 2.816 1 97.62 98 HIS A CA 1
ATOM 807 C C . HIS A 1 98 ? -11.297 4.43 4.156 1 97.62 98 HIS A C 1
ATOM 809 O O . HIS A 1 98 ? -12.469 4.812 4.203 1 97.62 98 HIS A O 1
ATOM 815 N N . GLU A 1 99 ? -10.547 4.16 5.219 1 95.31 99 GLU A N 1
ATOM 816 C CA . GLU A 1 99 ? -11.039 4.383 6.574 1 95.31 99 GLU A CA 1
ATOM 817 C C . GLU A 1 99 ? -10.062 5.219 7.391 1 95.31 99 GLU A C 1
ATOM 819 O O . GLU A 1 99 ? -8.859 5.207 7.129 1 95.31 99 GLU A O 1
ATOM 824 N N . THR A 1 100 ? -10.664 5.945 8.281 1 88 100 THR A N 1
ATOM 825 C CA . THR A 1 100 ? -9.789 6.645 9.219 1 88 100 THR A CA 1
ATOM 826 C C . THR A 1 100 ? -9.211 5.676 10.242 1 88 100 THR A C 1
ATOM 828 O O . THR A 1 100 ? -9.805 4.633 10.523 1 88 100 THR A O 1
ATOM 831 N N . SER A 1 101 ? -7.996 5.672 10.695 1 65.5 101 SER A N 1
ATOM 832 C CA . SER A 1 101 ? -7.293 4.785 11.617 1 65.5 101 SER A CA 1
ATOM 833 C C . SER A 1 101 ? -7.816 4.949 13.047 1 65.5 101 SER A C 1
ATOM 835 O O . SER A 1 101 ? -7.398 4.223 13.953 1 65.5 101 SER A O 1
ATOM 837 N N . GLY A 1 102 ? -8.773 5.723 13.391 1 56 102 GLY A N 1
ATOM 838 C CA . GLY A 1 102 ? -9.008 6.27 14.719 1 56 102 GLY A CA 1
ATOM 839 C C . GLY A 1 102 ? -9.242 5.203 15.773 1 56 102 GLY A C 1
ATOM 840 O O . GLY A 1 102 ? -9.664 4.09 15.453 1 56 102 GLY A O 1
ATOM 841 N N . THR A 1 103 ? -8.438 5.109 16.859 1 49 103 THR A N 1
ATOM 842 C CA . THR A 1 103 ? -8.289 4.309 18.078 1 49 103 THR A CA 1
ATOM 843 C C . THR A 1 103 ? -9.633 4.168 18.797 1 49 103 THR A C 1
ATOM 845 O O . THR A 1 103 ? -9.859 3.189 19.5 1 49 103 THR A O 1
ATOM 848 N N . SER A 1 104 ? -10.547 5.285 18.719 1 50.12 104 SER A N 1
ATOM 849 C CA . SER A 1 104 ? -11.602 5.363 19.719 1 50.12 104 SER A CA 1
ATOM 850 C C . SER A 1 104 ? -12.914 4.801 19.203 1 50.12 104 SER A C 1
ATOM 852 O O . SER A 1 104 ? -13.914 4.754 19.922 1 50.12 104 SER A O 1
ATOM 854 N N . GLY A 1 105 ? -12.898 3.865 18.109 1 63.97 105 GLY A N 1
ATOM 855 C CA . GLY A 1 105 ? -14.219 3.428 17.703 1 63.97 105 GLY A CA 1
ATOM 856 C C . GLY A 1 105 ? -14.266 2.879 16.297 1 63.97 105 GLY A C 1
ATOM 857 O O . GLY A 1 105 ? -13.258 2.373 15.789 1 63.97 105 GLY A O 1
ATOM 858 N N . ASN A 1 106 ? -15.5 2.859 15.773 1 83.62 106 ASN A N 1
ATOM 859 C CA . ASN A 1 106 ? -15.742 2.482 14.383 1 83.62 106 ASN A CA 1
ATOM 860 C C . ASN A 1 106 ? -15.133 3.488 13.414 1 83.62 106 ASN A C 1
ATOM 862 O O . ASN A 1 106 ? -15.43 4.68 13.484 1 83.62 106 ASN A O 1
ATOM 866 N N . PRO A 1 107 ? -14.25 3.107 12.633 1 92.88 107 PRO A N 1
ATOM 867 C CA . PRO A 1 107 ? -13.625 4.047 11.703 1 92.88 107 PRO A CA 1
ATOM 868 C C . PRO A 1 107 ? -14.633 4.672 10.734 1 92.88 107 PRO A C 1
ATOM 870 O O . PRO A 1 107 ? -15.672 4.078 10.453 1 92.88 107 PRO A O 1
ATOM 873 N N . LYS A 1 108 ? -14.391 5.914 10.328 1 95.69 108 LYS A N 1
ATOM 874 C CA . LYS A 1 108 ? -15.188 6.566 9.297 1 95.69 108 LYS A CA 1
ATOM 875 C C . LYS A 1 108 ? -14.812 6.051 7.906 1 95.69 108 LYS A C 1
ATOM 877 O O . LYS A 1 108 ? -13.633 5.93 7.578 1 95.69 108 LYS A O 1
ATOM 882 N N . SER A 1 109 ? -15.789 5.789 7.145 1 96.75 109 SER A N 1
ATOM 883 C CA . SER A 1 109 ? -15.57 5.254 5.809 1 96.75 109 SER A CA 1
ATOM 884 C C . SER A 1 109 ? -15.625 6.352 4.754 1 96.75 109 SER A C 1
ATOM 886 O O . SER A 1 109 ? -16.531 7.195 4.777 1 96.75 109 SER A O 1
ATOM 888 N N . PHE A 1 110 ? -14.711 6.328 3.889 1 98.12 110 PHE A N 1
ATOM 889 C CA . PHE A 1 110 ? -14.656 7.266 2.77 1 98.12 110 PHE A CA 1
ATOM 890 C C . PHE A 1 110 ? -14.57 6.52 1.444 1 98.12 110 PHE A C 1
ATOM 892 O O . PHE A 1 110 ? -13.797 5.566 1.313 1 98.12 110 PHE A O 1
ATOM 899 N N . PHE A 1 111 ? -15.367 6.918 0.521 1 98.56 111 PHE A N 1
ATOM 900 C CA . PHE A 1 111 ? -15.445 6.348 -0.818 1 98.56 111 PHE A CA 1
ATOM 901 C C . PHE A 1 111 ? -14.844 7.297 -1.847 1 98.56 111 PHE A C 1
ATOM 903 O O . PHE A 1 111 ? -15.305 8.43 -1.994 1 98.56 111 PHE A O 1
ATOM 910 N N . LEU A 1 112 ? -13.852 6.82 -2.545 1 98.62 112 LEU A N 1
ATOM 911 C CA . LEU A 1 112 ? -13.156 7.723 -3.453 1 98.62 112 LEU A CA 1
ATOM 912 C C . LEU A 1 112 ? -13.297 7.254 -4.898 1 98.62 112 LEU A C 1
ATOM 914 O O . LEU A 1 112 ? -13.086 6.074 -5.195 1 98.62 112 LEU A O 1
ATOM 918 N N . THR A 1 113 ? -13.672 8.188 -5.762 1 98.38 113 THR A N 1
ATOM 919 C CA . THR A 1 113 ? -13.625 7.965 -7.203 1 98.38 113 THR A CA 1
ATOM 920 C C . THR A 1 113 ? -12.211 8.188 -7.738 1 98.38 113 THR A C 1
ATOM 922 O O . THR A 1 113 ? -11.336 8.664 -7.012 1 98.38 113 THR A O 1
ATOM 925 N N . TRP A 1 114 ? -12.023 7.844 -8.977 1 97.81 114 TRP A N 1
ATOM 926 C CA . TRP A 1 114 ? -10.742 8.156 -9.609 1 97.81 114 TRP A CA 1
ATOM 927 C C . TRP A 1 114 ? -10.492 9.656 -9.625 1 97.81 114 TRP A C 1
ATOM 929 O O . TRP A 1 114 ? -9.359 10.102 -9.414 1 97.81 114 TRP A O 1
ATOM 939 N N . GLU A 1 115 ? -11.523 10.445 -9.82 1 98.06 115 GLU A N 1
ATOM 940 C CA . GLU A 1 115 ? -11.391 11.898 -9.828 1 98.06 115 GLU A CA 1
ATOM 941 C C . GLU A 1 115 ? -10.961 12.422 -8.453 1 98.06 115 GLU A C 1
ATOM 943 O O . GLU A 1 115 ? -10.227 13.406 -8.367 1 98.06 115 GLU A O 1
ATOM 948 N N . ASP A 1 116 ? -11.484 11.773 -7.422 1 98.44 116 ASP A N 1
ATOM 949 C CA . ASP A 1 116 ? -11.016 12.125 -6.082 1 98.44 116 ASP A CA 1
ATOM 950 C C . ASP A 1 116 ? -9.516 11.875 -5.945 1 98.44 116 ASP A C 1
ATOM 952 O O . ASP A 1 116 ? -8.789 12.719 -5.414 1 98.44 116 ASP A O 1
ATOM 956 N N . TRP A 1 117 ? -9.07 10.688 -6.422 1 98 117 TRP A N 1
ATOM 957 C CA . TRP A 1 117 ? -7.648 10.367 -6.387 1 98 117 TRP A CA 1
ATOM 958 C C . TRP A 1 117 ? -6.836 11.445 -7.105 1 98 117 TRP A C 1
ATOM 960 O O . TRP A 1 117 ? -5.781 11.859 -6.621 1 98 117 TRP A O 1
ATOM 970 N N . GLU A 1 118 ? -7.324 11.844 -8.203 1 97.69 118 GLU A N 1
ATOM 971 C CA . GLU A 1 118 ? -6.621 12.859 -8.984 1 97.69 118 GLU A CA 1
ATOM 972 C C . GLU A 1 118 ? -6.531 14.18 -8.219 1 97.69 118 GLU A C 1
ATOM 974 O O . GLU A 1 118 ? -5.496 14.844 -8.25 1 97.69 118 GLU A O 1
ATOM 979 N N . ARG A 1 119 ? -7.57 14.562 -7.555 1 98.25 119 ARG A N 1
ATOM 980 C CA . ARG A 1 119 ? -7.555 15.805 -6.785 1 98.25 119 ARG A CA 1
ATOM 981 C C . ARG A 1 119 ? -6.617 15.695 -5.59 1 98.25 119 ARG A C 1
ATOM 983 O O . ARG A 1 119 ? -5.898 16.641 -5.27 1 98.25 119 ARG A O 1
ATOM 990 N N . TYR A 1 120 ? -6.672 14.523 -4.902 1 98.38 120 TYR A N 1
ATOM 991 C CA . TYR A 1 120 ? -5.73 14.305 -3.809 1 98.38 120 TYR A CA 1
ATOM 992 C C . TYR A 1 120 ? -4.293 14.367 -4.309 1 98.38 120 TYR A C 1
ATOM 994 O O . TYR A 1 120 ? -3.443 15.016 -3.693 1 98.38 120 TYR A O 1
ATOM 1002 N N . SER A 1 121 ? -4.078 13.742 -5.43 1 97.94 121 SER A N 1
ATOM 1003 C CA . SER A 1 121 ? -2.75 13.703 -6.039 1 97.94 121 SER A CA 1
ATOM 1004 C C . SER A 1 121 ? -2.275 15.102 -6.418 1 97.94 121 SER A C 1
ATOM 1006 O O . SER A 1 121 ? -1.097 15.43 -6.254 1 97.94 121 SER A O 1
ATOM 1008 N N . GLU A 1 122 ? -3.121 15.867 -6.938 1 98.19 122 GLU A N 1
ATOM 1009 C CA . GLU A 1 122 ? -2.729 17.219 -7.312 1 98.19 122 GLU A CA 1
ATOM 1010 C C . GLU A 1 122 ? -2.287 18.031 -6.094 1 98.19 122 GLU A C 1
ATOM 1012 O O . GLU A 1 122 ? -1.325 18.797 -6.168 1 98.19 122 GLU A O 1
ATOM 1017 N N . LYS A 1 123 ? -3.027 17.891 -5.051 1 98.44 123 LYS A N 1
ATOM 1018 C CA . LYS A 1 123 ? -2.633 18.609 -3.838 1 98.44 123 LYS A CA 1
ATOM 1019 C C . LYS A 1 123 ? -1.209 18.234 -3.428 1 98.44 123 LYS A C 1
ATOM 1021 O O . LYS A 1 123 ? -0.392 19.125 -3.154 1 98.44 123 LYS A O 1
ATOM 1026 N N . TYR A 1 124 ? -0.878 17 -3.455 1 98.31 124 TYR A N 1
ATOM 1027 C CA . TYR A 1 124 ? 0.466 16.562 -3.096 1 98.31 124 TYR A CA 1
ATOM 1028 C C . TYR A 1 124 ? 1.482 17 -4.141 1 98.31 124 TYR A C 1
ATOM 1030 O O . TYR A 1 124 ? 2.625 17.328 -3.805 1 98.31 124 TYR A O 1
ATOM 1038 N N . ALA A 1 125 ? 1.059 16.969 -5.414 1 98.38 125 ALA A N 1
ATOM 1039 C CA . ALA A 1 125 ? 1.968 17.422 -6.461 1 98.38 125 ALA A CA 1
ATOM 1040 C C . ALA A 1 125 ? 2.371 18.875 -6.242 1 98.38 125 ALA A C 1
ATOM 1042 O O . ALA A 1 125 ? 3.547 19.234 -6.379 1 98.38 125 ALA A O 1
ATOM 1043 N N . ARG A 1 126 ? 1.4 19.719 -5.891 1 98.19 126 ARG A N 1
ATOM 1044 C CA . ARG A 1 126 ? 1.672 21.109 -5.598 1 98.19 126 ARG A CA 1
ATOM 1045 C C . ARG A 1 126 ? 2.631 21.25 -4.418 1 98.19 126 ARG A C 1
ATOM 1047 O O . ARG A 1 126 ? 3.562 22.062 -4.461 1 98.19 126 ARG A O 1
ATOM 1054 N N . ILE A 1 127 ? 2.422 20.469 -3.422 1 98 127 ILE A N 1
ATOM 1055 C CA . ILE A 1 127 ? 3.244 20.5 -2.217 1 98 127 ILE A CA 1
ATOM 1056 C C . ILE A 1 127 ? 4.676 20.094 -2.553 1 98 127 ILE A C 1
ATOM 1058 O O . ILE A 1 127 ? 5.625 20.812 -2.248 1 98 127 ILE A O 1
ATOM 1062 N N . PHE A 1 128 ? 4.809 18.969 -3.234 1 98.19 128 PHE A N 1
ATOM 1063 C CA . PHE A 1 128 ? 6.129 18.469 -3.58 1 98.19 128 PHE A CA 1
ATOM 1064 C C . PHE A 1 128 ? 6.891 19.469 -4.438 1 98.19 128 PHE A C 1
ATOM 1066 O O . PHE A 1 128 ? 8.07 19.734 -4.191 1 98.19 128 PHE A O 1
ATOM 1073 N N . ARG A 1 129 ? 6.199 20.016 -5.375 1 97.69 129 ARG A N 1
ATOM 1074 C CA . ARG A 1 129 ? 6.844 21 -6.23 1 97.69 129 ARG A CA 1
ATOM 1075 C C . ARG A 1 129 ? 7.312 22.203 -5.422 1 97.69 129 ARG A C 1
ATOM 1077 O O . ARG A 1 129 ? 8.398 22.734 -5.652 1 97.69 129 ARG A O 1
ATOM 1084 N N . SER A 1 130 ? 6.5 22.625 -4.512 1 97.56 130 SER A N 1
ATOM 1085 C CA . SER A 1 130 ? 6.832 23.781 -3.689 1 97.56 130 SER A CA 1
ATOM 1086 C C . SER A 1 130 ? 8.031 23.5 -2.789 1 97.56 130 SER A C 1
ATOM 1088 O O . SER A 1 130 ? 8.664 24.422 -2.283 1 97.56 130 SER A O 1
ATOM 1090 N N . GLN A 1 131 ? 8.305 22.25 -2.57 1 97.44 131 GLN A N 1
ATOM 1091 C CA . GLN A 1 131 ? 9.398 21.828 -1.706 1 97.44 131 GLN A CA 1
ATOM 1092 C C . GLN A 1 131 ? 10.664 21.547 -2.514 1 97.44 131 GLN A C 1
ATOM 1094 O O . GLN A 1 131 ? 11.68 21.125 -1.963 1 97.44 131 GLN A O 1
ATOM 1099 N N . GLY A 1 132 ? 10.578 21.656 -3.844 1 96.12 132 GLY A N 1
ATOM 1100 C CA . GLY A 1 132 ? 11.75 21.547 -4.695 1 96.12 132 GLY A CA 1
ATOM 1101 C C . GLY A 1 132 ? 11.875 20.188 -5.355 1 96.12 132 GLY A C 1
ATOM 1102 O O . GLY A 1 132 ? 12.906 19.875 -5.965 1 96.12 132 GLY A O 1
ATOM 1103 N N . PHE A 1 133 ? 10.859 19.344 -5.266 1 97.31 133 PHE A N 1
ATOM 1104 C CA . PHE A 1 133 ? 10.891 18.062 -5.945 1 97.31 133 PHE A CA 1
ATOM 1105 C C . PHE A 1 133 ? 10.555 18.219 -7.422 1 97.31 133 PHE A C 1
ATOM 1107 O O . PHE A 1 133 ? 9.789 19.109 -7.801 1 97.31 133 PHE A O 1
ATOM 1114 N N . GLY A 1 134 ? 11.086 17.344 -8.211 1 95.75 134 GLY A N 1
ATOM 1115 C CA . GLY A 1 134 ? 10.859 17.391 -9.648 1 95.75 134 GLY A CA 1
ATOM 1116 C C . GLY A 1 134 ? 11.461 16.219 -10.391 1 95.75 134 GLY A C 1
ATOM 1117 O O . GLY A 1 134 ? 11.781 15.195 -9.773 1 95.75 134 GLY A O 1
ATOM 1118 N N . PRO A 1 135 ? 11.578 16.406 -11.711 1 96.12 135 PRO A N 1
ATOM 1119 C CA . PRO A 1 135 ? 12.062 15.297 -12.531 1 96.12 135 PRO A CA 1
ATOM 1120 C C . PRO A 1 135 ? 13.422 14.773 -12.078 1 96.12 135 PRO A C 1
ATOM 1122 O O . PRO A 1 135 ? 14.359 15.555 -11.883 1 96.12 135 PRO A O 1
ATOM 1125 N N . GLY A 1 136 ? 13.469 13.461 -11.883 1 95.12 136 GLY A N 1
ATOM 1126 C CA . GLY A 1 136 ? 14.734 12.82 -11.539 1 95.12 136 GLY A CA 1
ATOM 1127 C C . GLY A 1 136 ? 14.875 12.539 -10.062 1 95.12 136 GLY A C 1
ATOM 1128 O O . GLY A 1 136 ? 15.742 11.766 -9.648 1 95.12 136 GLY A O 1
ATOM 1129 N N . ASP A 1 137 ? 14.047 13.195 -9.25 1 98 137 ASP A N 1
ATOM 1130 C CA . ASP A 1 137 ? 14.078 12.914 -7.82 1 98 137 ASP A CA 1
ATOM 1131 C C . ASP A 1 137 ? 13.672 11.469 -7.543 1 98 137 ASP A C 1
ATOM 1133 O O . ASP A 1 137 ? 12.805 10.922 -8.227 1 98 137 ASP A O 1
ATOM 1137 N N . ARG A 1 138 ? 14.258 10.852 -6.621 1 98.69 138 ARG A N 1
ATOM 1138 C CA . ARG A 1 138 ? 13.945 9.539 -6.074 1 98.69 138 ARG A CA 1
ATOM 1139 C C . ARG A 1 138 ? 13.516 9.641 -4.613 1 98.69 138 ARG A C 1
ATOM 1141 O O . ARG A 1 138 ? 14.297 10.047 -3.756 1 98.69 138 ARG A O 1
ATOM 1148 N N . VAL A 1 139 ? 12.328 9.234 -4.336 1 98.75 139 VAL A N 1
ATOM 1149 C CA . VAL A 1 139 ? 11.781 9.516 -3.012 1 98.75 139 VAL A CA 1
ATOM 1150 C C . VAL A 1 139 ? 11.336 8.211 -2.352 1 98.75 139 VAL A C 1
ATOM 1152 O O . VAL A 1 139 ? 10.523 7.473 -2.914 1 98.75 139 VAL A O 1
ATOM 1155 N N . VAL A 1 140 ? 11.852 7.918 -1.177 1 98.75 140 VAL A N 1
ATOM 1156 C CA . VAL A 1 140 ? 11.367 6.812 -0.361 1 98.75 140 VAL A CA 1
ATOM 1157 C C . VAL A 1 140 ? 10.125 7.25 0.417 1 98.75 140 VAL A C 1
ATOM 1159 O O . VAL A 1 140 ? 10.133 8.297 1.07 1 98.75 140 VAL A O 1
ATOM 1162 N N . VAL A 1 141 ? 9.07 6.516 0.312 1 98.38 141 VAL A N 1
ATOM 1163 C CA . VAL A 1 141 ? 7.879 6.766 1.112 1 98.38 141 VAL A CA 1
ATOM 1164 C C . VAL A 1 141 ? 7.805 5.762 2.258 1 98.38 141 VAL A C 1
ATOM 1166 O O . VAL A 1 141 ? 7.582 4.566 2.031 1 98.38 141 VAL A O 1
ATOM 1169 N N . CYS A 1 142 ? 7.941 6.316 3.506 1 96.5 142 CYS A N 1
ATOM 1170 C CA . CYS A 1 142 ? 7.902 5.5 4.711 1 96.5 142 CYS A CA 1
ATOM 1171 C C . CYS A 1 142 ? 6.527 5.566 5.367 1 96.5 142 CYS A C 1
ATOM 1173 O O . CYS A 1 142 ? 6.422 5.691 6.59 1 96.5 142 CYS A O 1
ATOM 1175 N N . ALA A 1 143 ? 5.539 5.57 4.621 1 94 143 ALA A N 1
ATOM 1176 C CA . ALA A 1 143 ? 4.16 5.535 5.094 1 94 143 ALA A CA 1
ATOM 1177 C C . ALA A 1 143 ? 3.42 4.32 4.543 1 94 143 ALA A C 1
ATOM 1179 O O . ALA A 1 143 ? 3.607 3.945 3.381 1 94 143 ALA A O 1
ATOM 1180 N N . SER A 1 144 ? 2.621 3.727 5.418 1 92.62 144 SER A N 1
ATOM 1181 C CA . SER A 1 144 ? 1.928 2.5 5.035 1 92.62 144 SER A CA 1
ATOM 1182 C C . SER A 1 144 ? 1.016 2.734 3.834 1 92.62 144 SER A C 1
ATOM 1184 O O . SER A 1 144 ? 0.378 3.783 3.729 1 92.62 144 SER A O 1
ATOM 1186 N N . TYR A 1 145 ? 0.926 1.805 2.986 1 95.12 145 TYR A N 1
ATOM 1187 C CA . TYR A 1 145 ? 0.037 1.834 1.83 1 95.12 145 TYR A CA 1
ATOM 1188 C C . TYR A 1 145 ? -1.264 1.096 2.123 1 95.12 145 TYR A C 1
ATOM 1190 O O . TYR A 1 145 ? -1.508 0.682 3.26 1 95.12 145 TYR A O 1
ATOM 1198 N N . GLY A 1 146 ? -2.164 0.926 1.117 1 94.19 146 GLY A N 1
ATOM 1199 C CA . GLY A 1 146 ? -3.451 0.274 1.296 1 94.19 146 GLY A CA 1
ATOM 1200 C C . GLY A 1 146 ? -4.547 1.228 1.735 1 94.19 146 GLY A C 1
ATOM 1201 O O . GLY A 1 146 ? -4.93 2.127 0.985 1 94.19 146 GLY A O 1
ATOM 1202 N N . MET A 1 147 ? -4.883 1.098 3.02 1 93.25 147 MET A N 1
ATOM 1203 C CA . MET A 1 147 ? -5.98 1.886 3.574 1 93.25 147 MET A CA 1
ATOM 1204 C C . MET A 1 147 ? -5.566 3.344 3.75 1 93.25 147 MET A C 1
ATOM 1206 O O . MET A 1 147 ? -6.414 4.238 3.756 1 93.25 147 MET A O 1
ATOM 1210 N N . ASN A 1 148 ? -4.262 3.564 3.791 1 90.88 148 ASN A N 1
ATOM 1211 C CA . ASN A 1 148 ? -3.756 4.93 3.873 1 90.88 148 ASN A CA 1
ATOM 1212 C C . ASN A 1 148 ? -3.783 5.621 2.512 1 90.88 148 ASN A C 1
ATOM 1214 O O . ASN A 1 148 ? -2.947 5.34 1.651 1 90.88 148 ASN A O 1
ATOM 1218 N N . VAL A 1 149 ? -4.602 6.566 2.385 1 93.88 149 VAL A N 1
ATOM 1219 C CA . VAL A 1 149 ? -4.809 7.203 1.087 1 93.88 149 VAL A CA 1
ATOM 1220 C C . VAL A 1 149 ? -3.652 8.156 0.791 1 93.88 149 VAL A C 1
ATOM 1222 O O . VAL A 1 149 ? -3.354 8.438 -0.373 1 93.88 149 VAL A O 1
ATOM 1225 N N . GLY A 1 150 ? -2.973 8.609 1.823 1 95.62 150 GLY A N 1
ATOM 1226 C CA . GLY A 1 150 ? -1.878 9.555 1.644 1 95.62 150 GLY A CA 1
ATOM 1227 C C . GLY A 1 150 ? -0.733 8.984 0.825 1 95.62 150 GLY A C 1
ATOM 1228 O O . GLY A 1 150 ? -0.354 9.555 -0.2 1 95.62 150 GLY A O 1
ATOM 1229 N N . ALA A 1 151 ? -0.224 7.84 1.255 1 96 151 ALA A N 1
ATOM 1230 C CA . ALA A 1 151 ? 0.89 7.211 0.553 1 96 151 ALA A CA 1
ATOM 1231 C C . ALA A 1 151 ? 0.525 6.91 -0.898 1 96 151 ALA A C 1
ATOM 1233 O O . ALA A 1 151 ? 1.331 7.129 -1.806 1 96 151 ALA A O 1
ATOM 1234 N N . ASN A 1 152 ? -0.657 6.488 -1.086 1 95.5 152 ASN A N 1
ATOM 1235 C CA . ASN A 1 152 ? -1.135 6.148 -2.422 1 95.5 152 ASN A CA 1
ATOM 1236 C C . ASN A 1 152 ? -1.2 7.375 -3.324 1 95.5 152 ASN A C 1
ATOM 1238 O O . ASN A 1 152 ? -0.734 7.34 -4.465 1 95.5 152 ASN A O 1
ATOM 1242 N N . THR A 1 153 ? -1.74 8.414 -2.834 1 97.44 153 THR A N 1
ATOM 1243 C CA . THR A 1 153 ? -1.953 9.578 -3.68 1 97.44 153 THR A CA 1
ATOM 1244 C C . THR A 1 153 ? -0.667 10.391 -3.816 1 97.44 153 THR A C 1
ATOM 1246 O O . THR A 1 153 ? -0.468 11.086 -4.816 1 97.44 153 THR A O 1
ATOM 1249 N N . MET A 1 154 ? 0.26 10.289 -2.818 1 97.81 154 MET A N 1
ATOM 1250 C CA . MET A 1 154 ? 1.604 10.828 -3.01 1 97.81 154 MET A CA 1
ATOM 1251 C C . MET A 1 154 ? 2.318 10.125 -4.156 1 97.81 154 MET A C 1
ATOM 1253 O O . MET A 1 154 ? 2.992 10.766 -4.965 1 97.81 154 MET A O 1
ATOM 1257 N N . THR A 1 155 ? 2.115 8.828 -4.184 1 97.81 155 THR A N 1
ATOM 1258 C CA . THR A 1 155 ? 2.719 8.039 -5.258 1 97.81 155 THR A CA 1
ATOM 1259 C C . THR A 1 155 ? 2.154 8.461 -6.613 1 97.81 155 THR A C 1
ATOM 1261 O O . THR A 1 155 ? 2.906 8.664 -7.566 1 97.81 155 THR A O 1
ATOM 1264 N N . LEU A 1 156 ? 0.852 8.617 -6.656 1 97.5 156 LEU A N 1
ATOM 1265 C CA . LEU A 1 156 ? 0.239 9.047 -7.91 1 97.5 156 LEU A CA 1
ATOM 1266 C C . LEU A 1 156 ? 0.743 10.43 -8.312 1 97.5 156 LEU A C 1
ATOM 1268 O O . LEU A 1 156 ? 0.917 10.711 -9.5 1 97.5 156 LEU A O 1
ATOM 1272 N N . ALA A 1 157 ? 0.982 11.32 -7.348 1 97.94 157 ALA A N 1
ATOM 1273 C CA . ALA A 1 157 ? 1.484 12.664 -7.613 1 97.94 157 ALA A CA 1
ATOM 1274 C C . ALA A 1 157 ? 2.852 12.617 -8.289 1 97.94 157 ALA A C 1
ATOM 1276 O O . ALA A 1 157 ? 3.178 13.477 -9.109 1 97.94 157 ALA A O 1
ATOM 1277 N N . ALA A 1 158 ? 3.604 11.633 -7.934 1 96 158 ALA A N 1
ATOM 1278 C CA . ALA A 1 158 ? 4.953 11.484 -8.477 1 96 158 ALA A CA 1
ATOM 1279 C C . ALA A 1 158 ? 4.922 11.281 -9.984 1 96 158 ALA A C 1
ATOM 1281 O O . ALA A 1 158 ? 5.816 11.75 -10.695 1 96 158 ALA A O 1
ATOM 1282 N N . ARG A 1 159 ? 3.887 10.578 -10.43 1 94.31 159 ARG A N 1
ATOM 1283 C CA . ARG A 1 159 ? 3.729 10.352 -11.867 1 94.31 159 ARG A CA 1
ATOM 1284 C C . ARG A 1 159 ? 3.693 11.672 -12.625 1 94.31 159 ARG A C 1
ATOM 1286 O O . ARG A 1 159 ? 4.344 11.812 -13.664 1 94.31 159 ARG A O 1
ATOM 1293 N N . GLN A 1 160 ? 3.039 12.617 -12.055 1 92.94 160 GLN A N 1
ATOM 1294 C CA . GLN A 1 160 ? 2.844 13.914 -12.703 1 92.94 160 GLN A CA 1
ATOM 1295 C C . GLN A 1 160 ? 4.105 14.766 -12.609 1 92.94 160 GLN A C 1
ATOM 1297 O O . GLN A 1 160 ? 4.316 15.656 -13.438 1 92.94 160 GLN A O 1
ATOM 1302 N N . LEU A 1 161 ? 4.926 14.508 -11.68 1 96.38 161 LEU A N 1
ATOM 1303 C CA . LEU A 1 161 ? 6.07 15.359 -11.391 1 96.38 161 LEU A CA 1
ATOM 1304 C C . LEU A 1 161 ? 7.34 14.805 -12.031 1 96.38 161 LEU A C 1
ATOM 1306 O O . LEU A 1 161 ? 8.383 15.469 -12.039 1 96.38 161 LEU A O 1
ATOM 1310 N N . GLY A 1 162 ? 7.301 13.555 -12.547 1 95.19 162 GLY A N 1
ATOM 1311 C CA . GLY A 1 162 ? 8.492 12.922 -13.102 1 95.19 162 GLY A CA 1
ATOM 1312 C C . GLY A 1 162 ? 9.469 12.461 -12.039 1 95.19 162 GLY A C 1
ATOM 1313 O O . GLY A 1 162 ? 10.68 12.406 -12.281 1 95.19 162 GLY A O 1
ATOM 1314 N N . MET A 1 163 ? 8.969 12.297 -10.859 1 96.62 163 MET A N 1
ATOM 1315 C CA . MET A 1 163 ? 9.82 11.758 -9.805 1 96.62 163 MET A CA 1
ATOM 1316 C C . MET A 1 163 ? 9.547 10.273 -9.594 1 96.62 163 MET A C 1
ATOM 1318 O O . MET A 1 163 ? 8.492 9.773 -9.977 1 96.62 163 MET A O 1
ATOM 1322 N N . SER A 1 164 ? 10.492 9.578 -9.031 1 98.5 164 SER A N 1
ATOM 1323 C CA . SER A 1 164 ? 10.391 8.148 -8.797 1 98.5 164 SER A CA 1
ATOM 1324 C C . SER A 1 164 ? 10.094 7.848 -7.328 1 98.5 164 SER A C 1
ATOM 1326 O O . SER A 1 164 ? 10.672 8.469 -6.434 1 98.5 164 SER A O 1
ATOM 1328 N N . ILE A 1 165 ? 9.227 6.941 -7.129 1 98.75 165 ILE A N 1
ATOM 1329 C CA . ILE A 1 165 ? 8.883 6.562 -5.762 1 98.75 165 ILE A CA 1
ATOM 1330 C C . ILE A 1 165 ? 9.477 5.195 -5.445 1 98.75 165 ILE A C 1
ATOM 1332 O O . ILE A 1 165 ? 9.398 4.27 -6.258 1 98.75 165 ILE A O 1
ATOM 1336 N N . ILE A 1 166 ? 10.156 5.086 -4.387 1 98.56 166 ILE A N 1
ATOM 1337 C CA . ILE A 1 166 ? 10.547 3.832 -3.752 1 98.56 166 ILE A CA 1
ATOM 1338 C C . ILE A 1 166 ? 9.594 3.527 -2.596 1 98.56 166 ILE A C 1
ATOM 1340 O O . ILE A 1 166 ? 9.773 4.039 -1.487 1 98.56 166 ILE A O 1
ATOM 1344 N N . PRO A 1 167 ? 8.586 2.707 -2.848 1 98.06 167 PRO A N 1
ATOM 1345 C CA . PRO A 1 167 ? 7.457 2.566 -1.924 1 98.06 167 PRO A CA 1
ATOM 1346 C C . PRO A 1 167 ? 7.73 1.565 -0.804 1 98.06 167 PRO A C 1
ATOM 1348 O O . PRO A 1 167 ? 7.027 0.559 -0.686 1 98.06 167 PRO A O 1
ATOM 1351 N N . GLU A 1 168 ? 8.57 1.862 0.154 1 96.88 168 GLU A N 1
ATOM 1352 C CA . GLU A 1 168 ? 8.984 0.952 1.219 1 96.88 168 GLU A CA 1
ATOM 1353 C C . GLU A 1 168 ? 7.863 0.751 2.234 1 96.88 168 GLU A C 1
ATOM 1355 O O . GLU A 1 168 ? 7.773 -0.303 2.867 1 96.88 168 GLU A O 1
ATOM 1360 N N . GLY A 1 169 ? 7.066 1.745 2.508 1 95.56 169 GLY A N 1
ATOM 1361 C CA . GLY A 1 169 ? 5.934 1.625 3.414 1 95.56 169 GLY A CA 1
ATOM 1362 C C . GLY A 1 169 ? 6.324 1.752 4.875 1 95.56 169 GLY A C 1
ATOM 1363 O O . GLY A 1 169 ? 5.457 1.894 5.742 1 95.56 169 GLY A O 1
ATOM 1364 N N . LYS A 1 170 ? 7.594 1.689 5.195 1 94.19 170 LYS A N 1
ATOM 1365 C CA . LYS A 1 170 ? 8.109 1.824 6.555 1 94.19 170 LYS A CA 1
ATOM 1366 C C . LYS A 1 170 ? 9.539 2.369 6.547 1 94.19 170 LYS A C 1
ATOM 1368 O O . LYS A 1 170 ? 10.289 2.146 5.594 1 94.19 170 LYS A O 1
ATOM 1373 N N . CYS A 1 171 ? 9.914 2.967 7.656 1 94 171 CYS A N 1
ATOM 1374 C CA . CYS A 1 171 ? 11.242 3.562 7.727 1 94 171 CYS A CA 1
ATOM 1375 C C . CYS A 1 171 ? 12.258 2.559 8.258 1 94 171 CYS A C 1
ATOM 1377 O O . CYS A 1 171 ? 13.438 2.885 8.398 1 94 171 CYS A O 1
ATOM 1379 N N . THR A 1 172 ? 11.82 1.371 8.539 1 94.38 172 THR A N 1
ATOM 1380 C CA . THR A 1 172 ? 12.727 0.318 8.969 1 94.38 172 THR A CA 1
ATOM 1381 C C . THR A 1 172 ? 13.219 -0.502 7.781 1 94.38 172 THR A C 1
ATOM 1383 O O . THR A 1 172 ? 13.609 -1.661 7.934 1 94.38 172 THR A O 1
ATOM 1386 N N . PHE A 1 173 ? 13.102 0.043 6.625 1 94.06 173 PHE A N 1
ATOM 1387 C CA . PHE A 1 173 ? 13.57 -0.632 5.422 1 94.06 173 PHE A CA 1
ATOM 1388 C C . PHE A 1 173 ? 15.07 -0.892 5.5 1 94.06 173 PHE A C 1
ATOM 1390 O O . PHE A 1 173 ? 15.773 -0.26 6.289 1 94.06 173 PHE A O 1
ATOM 1397 N N . PRO A 1 174 ? 15.609 -1.86 4.781 1 93.5 174 PRO A N 1
ATOM 1398 C CA . PRO A 1 174 ? 17.047 -2.156 4.809 1 93.5 174 PRO A CA 1
ATOM 1399 C C . PRO A 1 174 ? 17.891 -0.978 4.352 1 93.5 174 PRO A C 1
ATOM 1401 O O . PRO A 1 174 ? 17.562 -0.304 3.377 1 93.5 174 PRO A O 1
ATOM 1404 N N . LEU A 1 175 ? 19 -0.741 5 1 95.44 175 LEU A N 1
ATOM 1405 C CA . LEU A 1 175 ? 19.859 0.408 4.742 1 95.44 175 LEU A CA 1
ATOM 1406 C C . LEU A 1 175 ? 20.453 0.336 3.34 1 95.44 175 LEU A C 1
ATOM 1408 O O . LEU A 1 175 ? 20.875 1.354 2.789 1 95.44 175 LEU A O 1
ATOM 1412 N N . ARG A 1 176 ? 20.5 -0.913 2.752 1 93.88 176 ARG A N 1
ATOM 1413 C CA . ARG A 1 176 ? 21 -1.079 1.392 1 93.88 176 ARG A CA 1
ATOM 1414 C C . ARG A 1 176 ? 20.188 -0.249 0.405 1 93.88 176 ARG A C 1
ATOM 1416 O O . ARG A 1 176 ? 20.672 0.105 -0.669 1 93.88 176 ARG A O 1
ATOM 1423 N N . VAL A 1 177 ? 18.953 0.085 0.737 1 95.62 177 VAL A N 1
ATOM 1424 C CA . VAL A 1 177 ? 18.094 0.917 -0.097 1 95.62 177 VAL A CA 1
ATOM 1425 C C . VAL A 1 177 ? 18.734 2.293 -0.284 1 95.62 177 VAL A C 1
ATOM 1427 O O . VAL A 1 177 ? 18.688 2.859 -1.379 1 95.62 177 VAL A O 1
ATOM 1430 N N . ILE A 1 178 ? 19.281 2.818 0.764 1 96.75 178 ILE A N 1
ATOM 1431 C CA . ILE A 1 178 ? 19.953 4.117 0.718 1 96.75 178 ILE A CA 1
ATOM 1432 C C . ILE A 1 178 ? 21.203 4.023 -0.15 1 96.75 178 ILE A C 1
ATOM 1434 O O . ILE A 1 178 ? 21.453 4.891 -0.988 1 96.75 178 ILE A O 1
ATOM 1438 N N . GLU A 1 179 ? 21.891 2.969 -0.01 1 94.44 179 GLU A N 1
ATOM 1439 C CA . GLU A 1 179 ? 23.156 2.797 -0.715 1 94.44 179 GLU A CA 1
ATOM 1440 C C . GLU A 1 179 ? 22.938 2.516 -2.199 1 94.44 179 GLU A C 1
ATOM 1442 O O . GLU A 1 179 ? 23.656 3.029 -3.051 1 94.44 179 GLU A O 1
ATOM 1447 N N . ALA A 1 180 ? 21.938 1.744 -2.457 1 94.81 180 ALA A N 1
ATOM 1448 C CA . ALA A 1 180 ? 21.703 1.269 -3.82 1 94.81 180 ALA A CA 1
ATOM 1449 C C . ALA A 1 180 ? 20.984 2.322 -4.656 1 94.81 180 ALA A C 1
ATOM 1451 O O . ALA A 1 180 ? 21.406 2.619 -5.781 1 94.81 180 ALA A O 1
ATOM 1452 N N . TYR A 1 181 ? 19.953 2.904 -4.125 1 97.19 181 TYR A N 1
ATOM 1453 C CA . TYR A 1 181 ? 19.094 3.775 -4.922 1 97.19 181 TYR A CA 1
ATOM 1454 C C . TYR A 1 181 ? 19.484 5.238 -4.75 1 97.19 181 TYR A C 1
ATOM 1456 O O . TYR A 1 181 ? 19.078 6.094 -5.539 1 97.19 181 TYR A O 1
ATOM 1464 N N . ARG A 1 182 ? 20.172 5.555 -3.641 1 96.5 182 ARG A N 1
ATOM 1465 C CA . ARG A 1 182 ? 20.609 6.922 -3.355 1 96.5 182 ARG A CA 1
ATOM 1466 C C . ARG A 1 182 ? 19.438 7.895 -3.471 1 96.5 182 ARG A C 1
ATOM 1468 O O . ARG A 1 182 ? 19.484 8.836 -4.266 1 96.5 182 ARG A O 1
ATOM 1475 N N . PRO A 1 183 ? 18.469 7.66 -2.646 1 98.44 183 PRO A N 1
ATOM 1476 C CA . PRO A 1 183 ? 17.312 8.547 -2.715 1 98.44 183 PRO A CA 1
ATOM 1477 C C . PRO A 1 183 ? 17.672 10.016 -2.469 1 98.44 183 PRO A C 1
ATOM 1479 O O . PRO A 1 183 ? 18.625 10.305 -1.735 1 98.44 183 PRO A O 1
ATOM 1482 N N . THR A 1 184 ? 16.906 10.898 -3.131 1 98.5 184 THR A N 1
ATOM 1483 C CA . THR A 1 184 ? 17.094 12.328 -2.949 1 98.5 184 THR A CA 1
ATOM 1484 C C . THR A 1 184 ? 16.188 12.867 -1.842 1 98.5 184 THR A C 1
ATOM 1486 O O . THR A 1 184 ? 16.453 13.938 -1.287 1 98.5 184 THR A O 1
ATOM 1489 N N . GLY A 1 185 ? 15.094 12.164 -1.557 1 98.62 185 GLY A N 1
ATOM 1490 C CA . GLY A 1 185 ? 14.18 12.547 -0.496 1 98.62 185 GLY A CA 1
ATOM 1491 C C . GLY A 1 185 ? 13.562 11.359 0.212 1 98.62 185 GLY A C 1
ATOM 1492 O O . GLY A 1 185 ? 13.531 10.25 -0.331 1 98.62 185 GLY A O 1
ATOM 1493 N N . ILE A 1 186 ? 13.086 11.578 1.423 1 98.81 186 ILE A N 1
ATOM 1494 C CA . ILE A 1 186 ? 12.352 10.578 2.188 1 98.81 186 ILE A CA 1
ATOM 1495 C C . ILE A 1 186 ? 11.141 11.227 2.855 1 98.81 186 ILE A C 1
ATOM 1497 O O . ILE A 1 186 ? 11.25 12.312 3.43 1 98.81 186 ILE A O 1
ATOM 1501 N N . VAL A 1 187 ? 10.023 10.602 2.711 1 98.56 187 VAL A N 1
ATOM 1502 C CA . VAL A 1 187 ? 8.812 10.992 3.422 1 98.56 187 VAL A CA 1
ATOM 1503 C C . VAL A 1 187 ? 8.617 10.102 4.648 1 98.56 187 VAL A C 1
ATOM 1505 O O . VAL A 1 187 ? 8.594 8.875 4.539 1 98.56 187 VAL A O 1
ATOM 1508 N N . GLY A 1 188 ? 8.461 10.641 5.812 1 97.31 188 GLY A N 1
ATOM 1509 C CA . GLY A 1 188 ? 8.258 9.914 7.055 1 97.31 188 GLY A CA 1
ATOM 1510 C C . GLY A 1 188 ? 7.914 10.812 8.227 1 97.31 188 GLY A C 1
ATOM 1511 O O . GLY A 1 188 ? 7.516 11.961 8.039 1 97.31 188 GLY A O 1
ATOM 1512 N N . SER A 1 189 ? 7.914 10.344 9.406 1 95.56 189 SER A N 1
ATOM 1513 C CA . SER A 1 189 ? 7.73 11.156 10.602 1 95.56 189 SER A CA 1
ATOM 1514 C C . SER A 1 189 ? 9.07 11.562 11.211 1 95.56 189 SER A C 1
ATOM 1516 O O . SER A 1 189 ? 10.094 10.945 10.922 1 95.56 189 SER A O 1
ATOM 1518 N N . VAL A 1 190 ? 9.062 12.531 12.039 1 96.56 190 VAL A N 1
ATOM 1519 C CA . VAL A 1 190 ? 10.281 13.047 12.641 1 96.56 190 VAL A CA 1
ATOM 1520 C C . VAL A 1 190 ? 10.992 11.938 13.406 1 96.56 190 VAL A C 1
ATOM 1522 O O . VAL A 1 190 ? 12.18 11.688 13.195 1 96.56 190 VAL A O 1
ATOM 1525 N N . PHE A 1 191 ? 10.281 11.18 14.164 1 94.94 191 PHE A N 1
ATOM 1526 C CA . PHE A 1 191 ? 10.875 10.188 15.047 1 94.94 191 PHE A CA 1
ATOM 1527 C C . PHE A 1 191 ? 11.398 9 14.25 1 94.94 191 PHE A C 1
ATOM 1529 O O . PHE A 1 191 ? 12.445 8.445 14.578 1 94.94 191 PHE A O 1
ATOM 1536 N N . LYS A 1 192 ? 10.664 8.602 13.219 1 95.38 192 LYS A N 1
ATOM 1537 C CA . LYS A 1 192 ? 11.109 7.492 12.383 1 95.38 192 LYS A CA 1
ATOM 1538 C C . LYS A 1 192 ? 12.367 7.855 11.609 1 95.38 192 LYS A C 1
ATOM 1540 O O . LYS A 1 192 ? 13.25 7.02 11.422 1 95.38 192 LYS A O 1
ATOM 1545 N N . LEU A 1 193 ? 12.422 9.047 11.18 1 97.81 193 LEU A N 1
ATOM 1546 C CA . LEU A 1 193 ? 13.586 9.492 10.414 1 97.81 193 LEU A CA 1
ATOM 1547 C C . LEU A 1 193 ? 14.797 9.672 11.32 1 97.81 193 LEU A C 1
ATOM 1549 O O . LEU A 1 193 ? 15.93 9.461 10.891 1 97.81 193 LEU A O 1
ATOM 1553 N N . LEU A 1 194 ? 14.547 10.094 12.594 1 96.94 194 LEU A N 1
ATOM 1554 C CA . LEU A 1 194 ? 15.633 10.117 13.57 1 96.94 194 LEU A CA 1
ATOM 1555 C C . LEU A 1 194 ? 16.156 8.711 13.836 1 96.94 194 LEU A C 1
ATOM 1557 O O . LEU A 1 194 ? 17.375 8.5 13.898 1 96.94 194 LEU A O 1
ATOM 1561 N N . SER A 1 195 ? 15.258 7.797 13.992 1 95.25 195 SER A N 1
ATOM 1562 C CA . SER A 1 195 ? 15.648 6.406 14.203 1 95.25 195 SER A CA 1
ATOM 1563 C C . SER A 1 195 ? 16.438 5.867 13.008 1 95.25 195 SER A C 1
ATOM 1565 O O . SER A 1 195 ? 17.406 5.137 13.188 1 95.25 195 SER A O 1
ATOM 1567 N N . LEU A 1 196 ? 15.969 6.18 11.812 1 97.75 196 LEU A N 1
ATOM 1568 C CA . LEU A 1 196 ? 16.688 5.762 10.609 1 97.75 196 LEU A CA 1
ATOM 1569 C C . LEU A 1 196 ? 18.094 6.324 10.586 1 97.75 196 LEU A C 1
ATOM 1571 O O . LEU A 1 196 ? 19.047 5.613 10.25 1 97.75 196 LEU A O 1
ATOM 1575 N N . ALA A 1 197 ? 18.266 7.562 10.945 1 97.88 197 ALA A 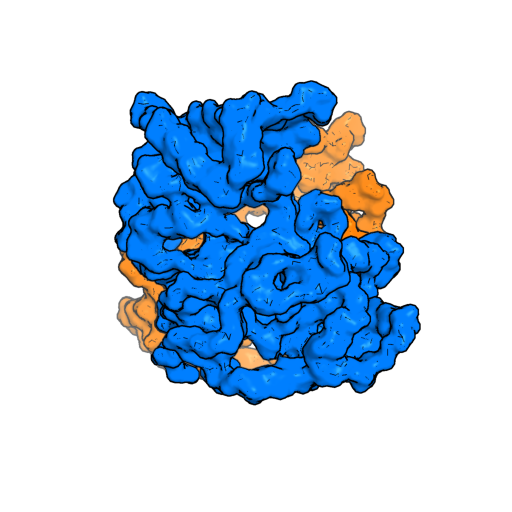N 1
ATOM 1576 C CA . ALA A 1 197 ? 19.578 8.203 11.008 1 97.88 197 ALA A CA 1
ATOM 1577 C C . ALA A 1 197 ? 20.484 7.477 11.992 1 97.88 197 ALA A C 1
ATOM 1579 O O . ALA A 1 197 ? 21.672 7.281 11.711 1 97.88 197 ALA A O 1
ATOM 1580 N N . ARG A 1 198 ? 19.938 7.145 13.133 1 95.44 198 ARG A N 1
ATOM 1581 C CA . ARG A 1 198 ? 20.719 6.418 14.125 1 95.44 198 ARG A CA 1
ATOM 1582 C C . ARG A 1 198 ? 21.203 5.078 13.57 1 95.44 198 ARG A C 1
ATOM 1584 O O . ARG A 1 198 ? 22.344 4.688 13.789 1 95.44 198 ARG A O 1
ATOM 1591 N N . ARG A 1 199 ? 20.297 4.395 12.875 1 96.25 199 ARG A N 1
ATOM 1592 C CA . ARG A 1 199 ? 20.672 3.119 12.273 1 96.25 199 ARG A CA 1
ATOM 1593 C C . ARG A 1 199 ? 21.812 3.303 11.266 1 96.25 199 ARG A C 1
ATOM 1595 O O . ARG A 1 199 ? 22.719 2.479 11.188 1 96.25 199 ARG A O 1
ATOM 1602 N N . LEU A 1 200 ? 21.719 4.312 10.453 1 97.25 200 LEU A N 1
ATOM 1603 C CA . LEU A 1 200 ? 22.781 4.617 9.492 1 97.25 200 LEU A CA 1
ATOM 1604 C C . LEU A 1 200 ? 24.109 4.832 10.195 1 97.25 200 LEU A C 1
ATOM 1606 O O . LEU A 1 200 ? 25.125 4.246 9.812 1 97.25 200 LEU A O 1
ATOM 1610 N N . ARG A 1 201 ? 24.109 5.566 11.25 1 95.56 201 ARG A N 1
ATOM 1611 C CA . ARG A 1 201 ? 25.328 5.902 11.977 1 95.56 201 ARG A CA 1
ATOM 1612 C C . ARG A 1 201 ? 25.953 4.66 12.617 1 95.56 201 ARG A C 1
ATOM 1614 O O . ARG A 1 201 ? 27.172 4.512 12.641 1 95.56 201 ARG A O 1
ATOM 1621 N N . VAL A 1 202 ? 25.047 3.857 13.133 1 94.38 202 VAL A N 1
ATOM 1622 C CA . VAL A 1 202 ? 25.516 2.611 13.734 1 94.38 202 VAL A CA 1
ATOM 1623 C C . VAL A 1 202 ? 26.281 1.794 12.695 1 94.38 202 VAL A C 1
ATOM 1625 O O . VAL A 1 202 ? 27.25 1.117 13.031 1 94.38 202 VAL A O 1
ATOM 1628 N N . GLU A 1 203 ? 25.891 1.909 11.453 1 94.62 203 GLU A N 1
ATOM 1629 C CA . GLU A 1 203 ? 26.547 1.168 10.383 1 94.62 203 GLU A CA 1
ATOM 1630 C C . GLU A 1 203 ? 27.688 1.978 9.766 1 94.62 203 GLU A C 1
ATOM 1632 O O . GLU A 1 203 ? 28.25 1.588 8.742 1 94.62 203 GLU A O 1
ATOM 1637 N N . GLY A 1 204 ? 27.953 3.131 10.359 1 94.31 204 GLY A N 1
ATOM 1638 C CA . GLY A 1 204 ? 29.078 3.943 9.938 1 94.31 204 GLY A CA 1
ATOM 1639 C C . GLY A 1 204 ? 28.75 4.867 8.781 1 94.31 204 GLY A C 1
ATOM 1640 O O . GLY A 1 204 ? 29.656 5.363 8.102 1 94.31 204 GLY A O 1
ATOM 1641 N N . ILE A 1 205 ? 27.531 5.027 8.469 1 95 205 ILE A N 1
ATOM 1642 C CA . ILE A 1 205 ? 27.109 5.91 7.383 1 95 205 ILE A CA 1
ATOM 1643 C C . ILE A 1 205 ? 26.578 7.223 7.961 1 95 205 ILE A C 1
ATOM 1645 O O . ILE A 1 205 ? 25.641 7.227 8.766 1 95 205 ILE A O 1
ATOM 1649 N N . ASP A 1 206 ? 27.188 8.312 7.574 1 96.88 206 ASP A N 1
ATOM 1650 C CA . ASP A 1 206 ? 26.672 9.633 7.934 1 96.88 206 ASP A CA 1
ATOM 1651 C C . ASP A 1 206 ? 25.422 9.977 7.129 1 96.88 206 ASP A C 1
ATOM 1653 O O . ASP A 1 206 ? 25.453 9.992 5.898 1 96.88 206 ASP A O 1
ATOM 1657 N N . PRO A 1 207 ? 24.344 10.266 7.766 1 97.88 207 PRO A N 1
ATOM 1658 C CA . PRO A 1 207 ? 23.141 10.641 7.027 1 97.88 207 PRO A CA 1
ATOM 1659 C C . PRO A 1 207 ? 23.391 11.75 6.012 1 97.88 207 PRO A C 1
ATOM 1661 O O . PRO A 1 207 ? 22.781 11.758 4.938 1 97.88 207 PRO A O 1
ATOM 1664 N N . ARG A 1 208 ? 24.312 12.633 6.258 1 97.25 208 ARG A N 1
ATOM 1665 C CA . ARG A 1 208 ? 24.641 13.75 5.375 1 97.25 208 ARG A CA 1
ATOM 1666 C C . ARG A 1 208 ? 25.25 13.258 4.07 1 97.25 208 ARG A C 1
ATOM 1668 O O . ARG A 1 208 ? 25.234 13.969 3.064 1 97.25 208 ARG A O 1
ATOM 1675 N N . GLU A 1 209 ? 25.734 12.062 4.098 1 96.06 209 GLU A N 1
ATOM 1676 C CA . GLU A 1 209 ? 26.406 11.492 2.932 1 96.06 209 GLU A CA 1
ATOM 1677 C C . GLU A 1 209 ? 25.516 10.469 2.227 1 96.06 209 GLU A C 1
ATOM 1679 O O . GLU A 1 209 ? 25.969 9.773 1.313 1 96.06 209 GLU A O 1
ATOM 1684 N N . SER A 1 210 ? 24.297 10.367 2.623 1 96.19 210 SER A N 1
ATOM 1685 C CA . SER A 1 210 ? 23.375 9.344 2.127 1 96.19 210 SER A CA 1
ATOM 1686 C C . SER A 1 210 ? 22.859 9.695 0.735 1 96.19 210 SER A C 1
ATOM 1688 O O . SER A 1 210 ? 22.312 8.836 0.038 1 96.19 210 SER A O 1
ATOM 1690 N N . GLY A 1 211 ? 22.984 10.906 0.261 1 95.38 211 GLY A N 1
ATOM 1691 C CA . GLY A 1 211 ? 22.391 11.383 -0.982 1 95.38 211 GLY A CA 1
ATOM 1692 C C . GLY A 1 211 ? 21.062 12.086 -0.785 1 95.38 211 GLY A C 1
ATOM 1693 O O . GLY A 1 211 ? 20.609 12.812 -1.668 1 95.38 211 GLY A O 1
ATOM 1694 N N . VAL A 1 212 ? 20.484 11.984 0.414 1 98.38 212 VAL A N 1
ATOM 1695 C CA . VAL A 1 212 ? 19.219 12.633 0.73 1 98.38 212 VAL A CA 1
ATOM 1696 C C . VAL A 1 212 ? 19.438 14.133 0.904 1 98.38 212 VAL A C 1
ATOM 1698 O O . VAL A 1 212 ? 20.281 14.555 1.696 1 98.38 212 VAL A O 1
ATOM 1701 N N . ASN A 1 213 ? 18.672 14.875 0.158 1 98.12 213 ASN A N 1
ATOM 1702 C CA . ASN A 1 213 ? 18.891 16.312 0.26 1 98.12 213 ASN A CA 1
ATOM 1703 C C . ASN A 1 213 ? 17.609 17.047 0.659 1 98.12 213 ASN A C 1
ATOM 1705 O O . ASN A 1 213 ? 17.625 18.266 0.828 1 98.12 213 ASN A O 1
ATOM 1709 N N . LYS A 1 214 ? 16.516 16.328 0.86 1 97.75 214 LYS A N 1
ATOM 1710 C CA . LYS A 1 214 ? 15.258 16.891 1.361 1 97.75 214 LYS A CA 1
ATOM 1711 C C . LYS A 1 214 ? 14.477 15.836 2.15 1 97.75 214 LYS A C 1
ATOM 1713 O O . LYS A 1 214 ? 14.414 14.672 1.753 1 97.75 214 LYS A O 1
ATOM 1718 N N . LEU A 1 215 ? 13.914 16.203 3.244 1 98.62 215 LEU A N 1
ATOM 1719 C CA . LEU A 1 215 ? 13.016 15.359 4.008 1 98.62 215 LEU A CA 1
ATOM 1720 C C . LEU A 1 215 ? 11.617 15.969 4.078 1 98.62 215 LEU A C 1
ATOM 1722 O O . LEU A 1 215 ? 11.477 17.188 4.133 1 98.62 215 LEU A O 1
ATOM 1726 N N . VAL A 1 216 ? 10.633 15.195 3.965 1 98.62 216 VAL A N 1
ATOM 1727 C CA . VAL A 1 216 ? 9.25 15.602 4.164 1 98.62 216 VAL A CA 1
ATOM 1728 C C . VAL A 1 216 ? 8.664 14.867 5.375 1 98.62 216 VAL A C 1
ATOM 1730 O O . VAL A 1 216 ? 8.641 13.633 5.406 1 98.62 216 VAL A O 1
ATOM 1733 N N . VAL A 1 217 ? 8.234 15.594 6.34 1 98.19 217 VAL A N 1
ATOM 1734 C CA . VAL A 1 217 ? 7.727 14.969 7.559 1 98.19 217 VAL A CA 1
ATOM 1735 C C . VAL A 1 217 ? 6.238 15.273 7.711 1 98.19 217 VAL A C 1
ATOM 1737 O O . VAL A 1 217 ? 5.781 16.359 7.355 1 98.19 217 VAL A O 1
ATOM 1740 N N . GLY A 1 218 ? 5.492 14.266 8.094 1 94.12 218 GLY A N 1
ATOM 1741 C CA . GLY A 1 218 ? 4.062 14.375 8.336 1 94.12 218 GLY A CA 1
ATOM 1742 C C . GLY A 1 218 ? 3.502 13.219 9.133 1 94.12 218 GLY A C 1
ATOM 1743 O O . GLY A 1 218 ? 4.254 12.43 9.719 1 94.12 218 GLY A O 1
ATOM 1744 N N . GLY A 1 219 ? 2.15 13.18 9.25 1 87.88 219 GLY A N 1
ATOM 1745 C CA . GLY A 1 219 ? 1.447 12.133 9.961 1 87.88 219 GLY A CA 1
ATOM 1746 C C . GLY A 1 219 ? 1.142 12.484 11.406 1 87.88 219 GLY A C 1
ATOM 1747 O O . GLY A 1 219 ? 0.167 12 11.977 1 87.88 219 GLY A O 1
ATOM 1748 N N . GLU A 1 220 ? 2.066 13.234 12 1 86.38 220 GLU A N 1
ATOM 1749 C CA . GLU A 1 220 ? 1.865 13.758 13.352 1 86.38 220 GLU A CA 1
ATOM 1750 C C . GLU A 1 220 ? 2.488 15.141 13.508 1 86.38 220 GLU A C 1
ATOM 1752 O O . GLU A 1 220 ? 3.465 15.469 12.828 1 86.38 220 GLU A O 1
ATOM 1757 N N . ALA A 1 221 ? 1.847 15.859 14.352 1 90.88 221 ALA A N 1
ATOM 1758 C CA . ALA A 1 221 ? 2.449 17.156 14.641 1 90.88 221 ALA A CA 1
ATOM 1759 C C . ALA A 1 221 ? 3.812 17 15.305 1 90.88 221 ALA A C 1
ATOM 1761 O O . ALA A 1 221 ? 4.109 15.938 15.875 1 90.88 221 ALA A O 1
ATOM 1762 N N . PHE A 1 222 ? 4.625 18.016 15.203 1 95.62 222 PHE A N 1
ATOM 1763 C CA . PHE A 1 222 ? 5.961 17.984 15.789 1 95.62 222 PHE A CA 1
ATOM 1764 C C . PHE A 1 222 ? 6.418 19.375 16.188 1 95.62 222 PHE A C 1
ATOM 1766 O O . PHE A 1 222 ? 5.879 20.375 15.688 1 95.62 222 PHE A O 1
ATOM 1773 N N . ALA A 1 223 ? 7.344 19.438 17.125 1 96.25 223 ALA A N 1
ATOM 1774 C CA . ALA A 1 223 ? 7.926 20.719 17.531 1 96.25 223 ALA A CA 1
ATOM 1775 C C . ALA A 1 223 ? 8.969 21.203 16.531 1 96.25 223 ALA A C 1
ATOM 1777 O O . ALA A 1 223 ? 9.648 20.391 15.891 1 96.25 223 ALA A O 1
ATOM 1778 N N . ASP A 1 224 ? 9.078 22.484 16.391 1 96.44 224 ASP A N 1
ATOM 1779 C CA . ASP A 1 224 ? 10.133 23.047 15.539 1 96.44 224 ASP A CA 1
ATOM 1780 C C . ASP A 1 224 ? 11.508 22.562 15.984 1 96.44 224 ASP A C 1
ATOM 1782 O O . ASP A 1 224 ? 12.398 22.375 15.156 1 96.44 224 ASP A O 1
ATOM 1786 N N . GLU A 1 225 ? 11.656 22.438 17.266 1 97.69 225 GLU A N 1
ATOM 1787 C CA . GLU A 1 225 ? 12.93 22 17.828 1 97.69 225 GLU A CA 1
ATOM 1788 C C . GLU A 1 225 ? 13.305 20.609 17.328 1 97.69 225 GLU A C 1
ATOM 1790 O O . GLU A 1 225 ? 14.461 20.344 16.984 1 97.69 225 GLU A O 1
ATOM 1795 N N . SER A 1 226 ? 12.344 19.688 17.266 1 98 226 SER A N 1
ATOM 1796 C CA . SER A 1 226 ? 12.625 18.344 16.781 1 98 226 SER A CA 1
ATOM 1797 C C . SER A 1 226 ? 12.906 18.344 15.281 1 98 226 SER A C 1
ATOM 1799 O O . SER A 1 226 ? 13.781 17.609 14.805 1 98 226 SER A O 1
ATOM 1801 N N . ARG A 1 227 ? 12.156 19.094 14.555 1 97.81 227 ARG A N 1
ATOM 1802 C CA . ARG A 1 227 ? 12.406 19.25 13.125 1 97.81 227 ARG A CA 1
ATOM 1803 C C . ARG A 1 227 ? 13.805 19.797 12.867 1 97.81 227 ARG A C 1
ATOM 1805 O O . ARG A 1 227 ? 14.5 19.328 11.969 1 97.81 227 ARG A O 1
ATOM 1812 N N . ASN A 1 228 ? 14.164 20.859 13.617 1 97.88 228 ASN A N 1
ATOM 1813 C CA . ASN A 1 228 ? 15.484 21.453 13.469 1 97.88 228 ASN A CA 1
ATOM 1814 C C . ASN A 1 228 ? 16.594 20.453 13.773 1 97.88 228 ASN A C 1
ATOM 1816 O O . ASN A 1 228 ? 17.625 20.438 13.094 1 97.88 228 ASN A O 1
ATOM 1820 N N . TYR A 1 229 ? 16.391 19.703 14.828 1 98.31 229 TYR A N 1
ATOM 1821 C CA . TYR A 1 229 ? 17.375 18.672 15.156 1 98.31 229 TYR A CA 1
ATOM 1822 C C . TYR A 1 229 ? 17.5 17.656 14.031 1 98.31 229 TYR A C 1
ATOM 1824 O O . TYR A 1 229 ? 18.609 17.25 13.672 1 98.31 229 TYR A O 1
ATOM 1832 N N . LEU A 1 230 ? 16.359 17.234 13.484 1 98.56 230 LEU A N 1
ATOM 1833 C CA . LEU A 1 230 ? 16.359 16.312 12.352 1 98.56 230 LEU A CA 1
ATOM 1834 C C . LEU A 1 230 ? 17.141 16.906 11.18 1 98.56 230 LEU A C 1
ATOM 1836 O O . LEU A 1 230 ? 17.922 16.203 10.539 1 98.56 230 LEU A O 1
ATOM 1840 N N . SER A 1 231 ? 16.859 18.141 10.883 1 98.5 231 SER A N 1
ATOM 1841 C CA . SER A 1 231 ? 17.562 18.844 9.812 1 98.5 231 SER A CA 1
ATOM 1842 C C . SER A 1 231 ? 19.078 18.828 10.047 1 98.5 231 SER A C 1
ATOM 1844 O O . SER A 1 231 ? 19.859 18.641 9.109 1 98.5 231 SER A O 1
ATOM 1846 N N . GLU A 1 232 ? 19.469 19.109 11.266 1 98.06 232 GLU A N 1
ATOM 1847 C CA . GLU A 1 232 ? 20.891 19.109 11.625 1 98.06 232 GLU A CA 1
ATOM 1848 C C . GLU A 1 232 ? 21.516 17.75 11.375 1 98.06 232 GLU A C 1
ATOM 1850 O O . GLU A 1 232 ? 22.609 17.656 10.805 1 98.06 232 GLU A O 1
ATOM 1855 N N . ILE A 1 233 ? 20.859 16.703 11.727 1 97.88 233 ILE A N 1
ATOM 1856 C CA . ILE A 1 233 ? 21.375 15.352 11.656 1 97.88 233 ILE A CA 1
ATOM 1857 C C . ILE A 1 233 ? 21.531 14.93 10.195 1 97.88 233 ILE A C 1
ATOM 1859 O O . ILE A 1 233 ? 22.531 14.328 9.82 1 97.88 233 ILE A O 1
ATOM 1863 N N . TRP A 1 234 ? 20.594 15.242 9.359 1 98.44 234 TRP A N 1
ATOM 1864 C CA . TRP A 1 234 ? 20.578 14.797 7.969 1 98.44 234 TRP A CA 1
ATOM 1865 C C . TRP A 1 234 ? 21.297 15.805 7.066 1 98.44 234 TRP A C 1
ATOM 1867 O O . TRP A 1 234 ? 21.656 15.484 5.934 1 98.44 234 TRP A O 1
ATOM 1877 N N . GLY A 1 235 ? 21.438 17.031 7.566 1 98.19 235 GLY A N 1
ATOM 1878 C CA . GLY A 1 235 ? 22.125 18.062 6.805 1 98.19 235 GLY A CA 1
ATOM 1879 C C . GLY A 1 235 ? 21.328 18.594 5.641 1 98.19 235 GLY A C 1
ATOM 1880 O O . GLY A 1 235 ? 21.875 18.906 4.586 1 98.19 235 GLY A O 1
ATOM 1881 N N . CYS A 1 236 ? 20.047 18.594 5.711 1 98.19 236 CYS A N 1
ATOM 1882 C CA . CYS A 1 236 ? 19.188 19.047 4.625 1 98.19 236 CYS A CA 1
ATOM 1883 C C . CYS A 1 236 ? 17.906 19.656 5.168 1 98.19 236 CYS A C 1
ATOM 1885 O O . CYS A 1 236 ? 17.594 19.516 6.355 1 98.19 236 CYS A O 1
ATOM 1887 N N . PRO A 1 237 ? 17.141 20.422 4.324 1 98.19 237 PRO A N 1
ATOM 1888 C CA . PRO A 1 237 ? 15.852 20.953 4.773 1 98.19 237 PRO A CA 1
ATOM 1889 C C . PRO A 1 237 ? 14.828 19.875 5.078 1 98.19 237 PRO A C 1
ATOM 1891 O O . PRO A 1 237 ? 14.852 18.797 4.461 1 98.19 237 PRO A O 1
ATOM 1894 N N . VAL A 1 238 ? 13.977 20.141 6.066 1 98.56 238 VAL A N 1
ATOM 1895 C CA . VAL A 1 238 ? 12.852 19.281 6.445 1 98.56 238 VAL A CA 1
ATOM 1896 C C . VAL A 1 238 ? 11.547 20.047 6.25 1 98.56 238 VAL A C 1
ATOM 1898 O O . VAL A 1 238 ? 11.312 21.078 6.891 1 98.56 238 VAL A O 1
ATOM 1901 N N . TYR A 1 239 ? 10.695 19.562 5.363 1 98.56 239 TYR A N 1
ATOM 1902 C CA . TYR A 1 239 ? 9.438 20.234 5.047 1 98.56 239 TYR A CA 1
ATOM 1903 C C . TYR A 1 239 ? 8.258 19.5 5.684 1 98.56 239 TYR A C 1
ATOM 1905 O O . TYR A 1 239 ? 8.234 18.281 5.746 1 98.56 239 TYR A O 1
ATOM 1913 N N . ASN A 1 240 ? 7.301 20.266 6.059 1 98.06 240 ASN A N 1
ATOM 1914 C CA . ASN A 1 240 ? 6.098 19.734 6.695 1 98.06 240 ASN A CA 1
ATOM 1915 C C . ASN A 1 240 ? 5.004 19.453 5.668 1 98.06 240 ASN A C 1
ATOM 1917 O O . ASN A 1 240 ? 4.84 20.203 4.703 1 98.06 240 ASN A O 1
ATOM 1921 N N . THR A 1 241 ? 4.281 18.391 5.883 1 97.5 241 THR A N 1
ATOM 1922 C CA . THR A 1 241 ? 3.055 18.078 5.16 1 97.5 241 THR A CA 1
ATOM 1923 C C . THR A 1 241 ? 1.957 17.641 6.125 1 97.5 241 THR A C 1
ATOM 1925 O O . THR A 1 241 ? 2.232 16.984 7.133 1 97.5 241 THR A O 1
ATOM 1928 N N . TYR A 1 242 ? 0.778 18.094 5.906 1 96.31 242 TYR A N 1
ATOM 1929 C CA . TYR A 1 242 ? -0.422 17.766 6.668 1 96.31 242 TYR A CA 1
ATOM 1930 C C . TYR A 1 242 ? -1.515 17.219 5.762 1 96.31 242 TYR A C 1
ATOM 1932 O O . TYR A 1 242 ? -1.819 17.797 4.719 1 96.31 242 TYR A O 1
ATOM 1940 N N . GLY A 1 243 ? -1.977 16.047 6.082 1 93.81 243 GLY A N 1
ATOM 1941 C CA . GLY A 1 243 ? -3.031 15.43 5.289 1 93.81 243 GLY A CA 1
ATOM 1942 C C . GLY A 1 243 ? -3.967 14.562 6.113 1 93.81 243 GLY A C 1
ATOM 1943 O O . GLY A 1 243 ? -3.611 14.117 7.207 1 93.81 243 GLY A O 1
ATOM 1944 N N . SER A 1 244 ? -5.137 14.375 5.617 1 93.12 244 SER A N 1
ATOM 1945 C CA . SER A 1 244 ? -6.148 13.523 6.238 1 93.12 244 SER A CA 1
ATOM 1946 C C . SER A 1 244 ? -6.926 12.734 5.195 1 93.12 244 SER A C 1
ATOM 1948 O O . SER A 1 244 ? -6.953 13.102 4.02 1 93.12 244 SER A O 1
ATOM 1950 N N . THR A 1 245 ? -7.523 11.641 5.621 1 94.19 245 THR A N 1
ATOM 1951 C CA . THR A 1 245 ? -8.375 10.836 4.754 1 94.19 245 THR A CA 1
ATOM 1952 C C . THR A 1 245 ? -9.547 11.656 4.23 1 94.19 245 THR A C 1
ATOM 1954 O O . THR A 1 245 ? -10.047 11.406 3.131 1 94.19 245 THR A O 1
ATOM 1957 N N . GLU A 1 246 ? -9.93 12.734 4.984 1 94.62 246 GLU A N 1
ATOM 1958 C CA . GLU A 1 246 ? -11.047 13.594 4.645 1 94.62 246 GLU A CA 1
ATOM 1959 C C . GLU A 1 246 ? -10.703 14.516 3.475 1 94.62 246 GLU A C 1
ATOM 1961 O O . GLU A 1 246 ? -11.594 15.109 2.863 1 94.62 246 GLU A O 1
ATOM 1966 N N . GLY A 1 247 ? -9.367 14.695 3.234 1 93.38 247 GLY A N 1
ATOM 1967 C CA . GLY A 1 247 ? -9.016 15.398 2.008 1 93.38 247 GLY A CA 1
ATOM 1968 C C . GLY A 1 247 ? -8.352 16.734 2.252 1 93.38 247 GLY A C 1
ATOM 1969 O O . GLY A 1 247 ? -8.352 17.609 1.376 1 93.38 247 GLY A O 1
ATOM 1970 N N . THR A 1 248 ? -7.695 17.062 3.406 1 90.81 248 THR A N 1
ATOM 1971 C CA . THR A 1 248 ? -7.148 18.359 3.785 1 90.81 248 THR A CA 1
ATOM 1972 C C . THR A 1 248 ? -5.738 18.547 3.227 1 90.81 248 THR A C 1
ATOM 1974 O O . THR A 1 248 ? -5.156 19.625 3.334 1 90.81 248 THR A O 1
ATOM 1977 N N . MET A 1 249 ? -5.039 17.797 2.447 1 94.56 249 MET A N 1
ATOM 1978 C CA . MET A 1 249 ? -3.619 17.781 2.111 1 94.56 249 MET A CA 1
ATOM 1979 C C . MET A 1 249 ? -3.082 19.203 1.949 1 94.56 249 MET A C 1
ATOM 1981 O O . MET A 1 249 ? -3.455 19.906 1.011 1 94.56 249 MET A O 1
ATOM 1985 N N . CYS A 1 250 ? -2.27 19.656 2.926 1 97.88 250 CYS A N 1
ATOM 1986 C CA . CYS A 1 250 ? -1.558 20.938 2.967 1 97.88 250 CYS A CA 1
ATOM 1987 C C . CYS A 1 250 ? -0.061 20.719 3.154 1 97.88 250 CYS A C 1
ATOM 1989 O O . CYS A 1 250 ? 0.365 19.656 3.6 1 97.88 250 CYS A O 1
ATOM 1991 N N . GLY A 1 251 ? 0.714 21.672 2.738 1 98.06 251 GLY A N 1
ATOM 1992 C CA . GLY A 1 251 ? 2.15 21.484 2.877 1 98.06 251 GLY A CA 1
ATOM 1993 C C . GLY A 1 251 ? 2.924 22.781 2.875 1 98.06 251 GLY A C 1
ATOM 1994 O O . GLY A 1 251 ? 2.412 23.812 2.436 1 98.06 251 GLY A O 1
ATOM 1995 N N . GLU A 1 252 ? 4.09 22.734 3.436 1 97.69 252 GLU A N 1
ATOM 1996 C CA . GLU A 1 252 ? 5.016 23.859 3.436 1 97.69 252 GLU A CA 1
ATOM 1997 C C . GLU A 1 252 ? 5.719 24 2.09 1 97.69 252 GLU A C 1
ATOM 1999 O O . GLU A 1 252 ? 5.93 23.016 1.389 1 97.69 252 GLU A O 1
ATOM 2004 N N . CYS A 1 253 ? 5.996 25.234 1.7 1 97.56 253 CYS A N 1
ATOM 2005 C CA . CYS A 1 253 ? 6.914 25.5 0.597 1 97.56 253 CYS A CA 1
ATOM 2006 C C . CYS A 1 253 ? 8.328 25.75 1.109 1 97.56 253 CYS A C 1
ATOM 2008 O O . CYS A 1 253 ? 8.602 25.578 2.299 1 97.56 253 CYS A O 1
ATOM 2010 N N . ASP A 1 254 ? 9.188 26.125 0.235 1 95.69 254 ASP A N 1
ATOM 2011 C CA . ASP A 1 254 ? 10.594 26.266 0.578 1 95.69 254 ASP A CA 1
ATOM 2012 C C . ASP A 1 254 ? 10.812 27.484 1.48 1 95.69 254 ASP A C 1
ATOM 2014 O O . ASP A 1 254 ? 11.898 27.656 2.043 1 95.69 254 ASP A O 1
ATOM 2018 N N . GLU A 1 255 ? 9.742 28.297 1.771 1 96.19 255 GLU A N 1
ATOM 2019 C CA . GLU A 1 255 ? 9.828 29.406 2.709 1 96.19 255 GLU A CA 1
ATOM 2020 C C . GLU A 1 255 ? 9.703 28.922 4.152 1 96.19 255 GLU A C 1
ATOM 2022 O O . GLU A 1 255 ? 10.07 29.641 5.086 1 96.19 255 GLU A O 1
ATOM 2027 N N . VAL A 1 256 ? 9.18 27.797 4.355 1 96.31 256 VAL A N 1
ATOM 2028 C CA . VAL A 1 256 ? 9.008 27.172 5.66 1 96.31 256 VAL A CA 1
ATOM 2029 C C . VAL A 1 256 ? 8.375 28.156 6.633 1 96.31 256 VAL A C 1
ATOM 2031 O O . VAL A 1 256 ? 8.922 28.422 7.711 1 96.31 256 VAL A O 1
ATOM 2034 N N . SER A 1 257 ? 7.223 28.734 6.32 1 96.12 257 SER A N 1
ATOM 2035 C CA . SER A 1 257 ? 6.57 29.75 7.133 1 96.12 257 SER A CA 1
ATOM 2036 C C . SER A 1 257 ? 5.07 29.5 7.234 1 96.12 257 SER A C 1
ATOM 2038 O O . SER A 1 257 ? 4.277 30.453 7.293 1 96.12 257 SER A O 1
ATOM 2040 N N . GLY A 1 258 ? 4.691 28.25 7.156 1 97.44 258 GLY A N 1
ATOM 2041 C CA . GLY A 1 258 ? 3.289 27.859 7.207 1 97.44 258 GLY A CA 1
ATOM 2042 C C . GLY A 1 258 ? 2.895 26.891 6.117 1 97.44 258 GLY A C 1
ATOM 2043 O O . GLY A 1 258 ? 3.654 26.656 5.172 1 97.44 258 GLY A O 1
ATOM 2044 N N . LEU A 1 259 ? 1.756 26.281 6.254 1 98.38 259 LEU A N 1
ATOM 2045 C CA . LEU A 1 259 ? 1.254 25.297 5.301 1 98.38 259 LEU A CA 1
ATOM 2046 C C . LEU A 1 259 ? 0.314 25.953 4.293 1 98.38 259 LEU A C 1
ATOM 2048 O O . LEU A 1 259 ? -0.684 26.578 4.676 1 98.38 259 LEU A O 1
ATOM 2052 N N . HIS A 1 260 ? 0.624 25.828 3.037 1 98.62 260 HIS A N 1
ATOM 2053 C CA . HIS A 1 260 ? -0.305 26.281 2.008 1 98.62 260 HIS A CA 1
ATOM 2054 C C . HIS A 1 260 ? -1.549 25.406 1.962 1 98.62 260 HIS A C 1
ATOM 2056 O O . HIS A 1 260 ? -1.443 24.172 1.951 1 98.62 260 HIS A O 1
ATOM 2062 N N . VAL A 1 261 ? -2.666 25.969 1.957 1 98.62 261 VAL A N 1
ATOM 2063 C CA . VAL A 1 261 ? -3.941 25.281 1.76 1 98.62 261 VAL A CA 1
ATOM 2064 C C . VAL A 1 261 ? -4.367 25.406 0.298 1 98.62 261 VAL A C 1
ATOM 2066 O O . VAL A 1 261 ? -4.363 26.5 -0.273 1 98.62 261 VAL A O 1
ATOM 2069 N N . PRO A 1 262 ? -4.625 24.328 -0.343 1 98.62 262 PRO A N 1
ATOM 2070 C CA . PRO A 1 262 ? -5.184 24.422 -1.693 1 98.62 262 PRO A CA 1
ATOM 2071 C C . PRO A 1 262 ? -6.637 24.891 -1.698 1 98.62 262 PRO A C 1
ATOM 2073 O O . PRO A 1 262 ? -7.547 24.094 -1.881 1 98.62 262 PRO A O 1
ATOM 2076 N N . GLU A 1 263 ? -6.836 26.109 -1.706 1 98.38 263 GLU A N 1
ATOM 2077 C CA . GLU A 1 263 ? -8.125 26.75 -1.424 1 98.38 263 GLU A CA 1
ATOM 2078 C C . GLU A 1 263 ? -9.133 26.453 -2.523 1 98.38 263 GLU A C 1
ATOM 2080 O O . GLU A 1 263 ? -10.344 26.562 -2.311 1 98.38 263 GLU A O 1
ATOM 2085 N N . ASP A 1 264 ? -8.672 26.125 -3.705 1 98.31 264 ASP A N 1
ATOM 2086 C CA . ASP A 1 264 ? -9.586 25.828 -4.805 1 98.31 264 ASP A CA 1
ATOM 2087 C C . ASP A 1 264 ? -10.172 24.422 -4.672 1 98.31 264 ASP A C 1
ATOM 2089 O O . ASP A 1 264 ? -11.148 24.078 -5.348 1 98.31 264 ASP A O 1
ATOM 2093 N N . LEU A 1 265 ? -9.586 23.656 -3.766 1 98.5 265 LEU A N 1
ATOM 2094 C CA . LEU A 1 265 ? -10.016 22.281 -3.635 1 98.5 265 LEU A CA 1
ATOM 2095 C C . LEU A 1 265 ? -10.562 22 -2.236 1 98.5 265 LEU A C 1
ATOM 2097 O O . LEU A 1 265 ? -11.289 21.031 -2.025 1 98.5 265 LEU A O 1
ATOM 2101 N N . VAL A 1 266 ? -10.188 22.812 -1.251 1 97.75 266 VAL A N 1
ATOM 2102 C CA . VAL A 1 266 ? -10.664 22.641 0.119 1 97.75 266 VAL A CA 1
ATOM 2103 C C . VAL A 1 266 ? -10.922 24.016 0.744 1 97.75 266 VAL A C 1
ATOM 2105 O O . VAL A 1 266 ? -10.078 24.906 0.65 1 97.75 266 VAL A O 1
ATOM 2108 N N . HIS A 1 267 ? -12.047 24.156 1.302 1 97.31 267 HIS A N 1
ATOM 2109 C CA . HIS A 1 267 ? -12.375 25.359 2.043 1 97.31 267 HIS A CA 1
ATOM 2110 C C . HIS A 1 267 ? -12.164 25.172 3.541 1 97.31 267 HIS A C 1
ATOM 2112 O O . HIS A 1 267 ? -12.641 24.188 4.117 1 97.31 267 HIS A O 1
ATOM 2118 N N . VAL A 1 268 ? -11.43 26.109 4.129 1 96.88 268 VAL A N 1
ATOM 2119 C CA . VAL A 1 268 ? -11.086 25.984 5.543 1 96.88 268 VAL A CA 1
ATOM 2120 C C . VAL A 1 268 ? -11.594 27.219 6.305 1 96.88 268 VAL A C 1
ATOM 2122 O O . VAL A 1 268 ? -11.281 28.359 5.934 1 96.88 268 VAL A O 1
ATOM 2125 N N . ASP A 1 269 ? -12.328 26.984 7.293 1 97.06 269 ASP A N 1
ATOM 2126 C CA . ASP A 1 269 ? -12.727 27.984 8.273 1 97.06 269 ASP A CA 1
ATOM 2127 C C . ASP A 1 269 ? -12.25 27.609 9.672 1 97.06 269 ASP A C 1
ATOM 2129 O O . ASP A 1 269 ? -11.914 26.453 9.93 1 97.06 269 ASP A O 1
ATOM 2133 N N . ILE A 1 270 ? -12.141 28.594 10.492 1 97.38 270 ILE A N 1
ATOM 2134 C CA . ILE A 1 270 ? -11.688 28.359 11.859 1 97.38 270 ILE A CA 1
ATOM 2135 C C . ILE A 1 270 ? -12.844 28.609 12.836 1 97.38 270 ILE A C 1
ATOM 2137 O O . ILE A 1 270 ? -13.461 29.672 12.812 1 97.38 270 ILE A O 1
ATOM 2141 N N . TYR A 1 271 ? -13.086 27.609 13.672 1 97.19 271 TYR A N 1
ATOM 2142 C CA . TYR A 1 271 ? -14.219 27.641 14.594 1 97.19 271 TYR A CA 1
ATOM 2143 C C . TYR A 1 271 ? -13.758 27.516 16.031 1 97.19 271 TYR A C 1
ATOM 2145 O O . TYR A 1 271 ? -12.883 26.703 16.344 1 97.19 271 TYR A O 1
ATOM 2153 N N . ASP A 1 272 ? -14.281 28.297 16.906 1 95 272 ASP A N 1
ATOM 2154 C CA . ASP A 1 272 ? -14.047 28.188 18.344 1 95 272 ASP A CA 1
ATOM 2155 C C . ASP A 1 272 ? -15.227 27.531 19.047 1 95 272 ASP A C 1
ATOM 2157 O O . ASP A 1 272 ? -16.281 28.156 19.219 1 95 272 ASP A O 1
ATOM 2161 N N . PRO A 1 273 ? -15.023 26.375 19.453 1 90.75 273 PRO A N 1
ATOM 2162 C CA . PRO A 1 273 ? -16.141 25.672 20.094 1 90.75 273 PRO A CA 1
ATOM 2163 C C . PRO A 1 273 ? -16.625 26.359 21.375 1 90.75 273 PRO A C 1
ATOM 2165 O O . PRO A 1 273 ? -17.797 26.25 21.734 1 90.75 273 PRO A O 1
ATOM 2168 N N . HIS A 1 274 ? -15.797 27.047 22.125 1 88.62 274 HIS A N 1
ATOM 2169 C CA . HIS A 1 274 ? -16.172 27.734 23.344 1 88.62 274 HIS A CA 1
ATOM 2170 C C . HIS A 1 274 ? -17.047 28.953 23.062 1 88.62 274 HIS A C 1
ATOM 2172 O O . HIS A 1 274 ? -18.016 29.219 23.781 1 88.62 274 HIS A O 1
ATOM 2178 N N . LEU A 1 275 ? -16.672 29.656 22.016 1 89.81 275 LEU A N 1
ATOM 2179 C CA . LEU A 1 275 ? -17.438 30.812 21.594 1 89.81 275 LEU A CA 1
ATOM 2180 C C . LEU A 1 275 ? -18.641 30.391 20.766 1 89.81 275 LEU A C 1
ATOM 2182 O O . LEU A 1 275 ? -19.547 31.188 20.516 1 89.81 275 LEU A O 1
ATOM 2186 N N . GLU A 1 276 ? -18.594 29.141 20.344 1 92.69 276 GLU A N 1
ATOM 2187 C CA . GLU A 1 276 ? -19.609 28.594 19.453 1 92.69 276 GLU A CA 1
ATOM 2188 C C . GLU A 1 276 ? -19.766 29.453 18.219 1 92.69 276 GLU A C 1
ATOM 2190 O O . GLU A 1 276 ? -20.891 29.797 17.828 1 92.69 276 GLU A O 1
ATOM 2195 N N . ASN A 1 277 ? -18.672 29.906 17.75 1 94.31 277 ASN A N 1
ATOM 2196 C CA . ASN A 1 277 ? -18.672 30.75 16.562 1 94.31 277 ASN A CA 1
ATOM 2197 C C . ASN A 1 277 ? -17.359 30.641 15.797 1 94.31 277 ASN A C 1
ATOM 2199 O O . ASN A 1 277 ? -16.359 30.172 16.328 1 94.31 277 ASN A O 1
ATOM 2203 N N . TYR A 1 278 ? -17.453 31.016 14.547 1 96.56 278 TYR A N 1
ATOM 2204 C CA . TYR A 1 278 ? -16.25 31.125 13.734 1 96.56 278 TYR A CA 1
ATOM 2205 C C . TYR A 1 278 ? -15.414 32.312 14.172 1 96.56 278 TYR A C 1
ATOM 2207 O O . TYR A 1 278 ? -15.945 33.312 14.711 1 96.56 278 TYR A O 1
ATOM 2215 N N . VAL A 1 279 ? -14.102 32.219 14.031 1 95.69 279 VAL A N 1
ATOM 2216 C CA . VAL A 1 279 ? -13.203 33.281 14.469 1 95.69 279 VAL A CA 1
ATOM 2217 C C . VAL A 1 279 ? -12.422 33.812 13.273 1 95.69 279 VAL A C 1
ATOM 2219 O O . VAL A 1 279 ? -12.242 33.125 12.273 1 95.69 279 VAL A O 1
ATOM 2222 N N . PRO A 1 280 ? -12.023 35.062 13.32 1 94.62 280 PRO A N 1
ATOM 2223 C CA . PRO A 1 280 ? -11.281 35.656 12.211 1 94.62 280 PRO A CA 1
ATOM 2224 C C . PRO A 1 280 ? -9.867 35.094 12.078 1 94.62 280 PRO A C 1
ATOM 2226 O O . PRO A 1 280 ? -9.398 34.375 12.961 1 94.62 280 PRO A O 1
ATOM 2229 N N . ASP A 1 281 ? -9.234 35.438 10.938 1 95.31 281 ASP A N 1
ATOM 2230 C CA . ASP A 1 281 ? -7.844 35.062 10.719 1 95.31 281 ASP A CA 1
ATOM 2231 C C . ASP A 1 281 ? -6.961 35.531 11.875 1 95.31 281 ASP A C 1
ATOM 2233 O O . ASP A 1 281 ? -7.172 36.625 12.43 1 95.31 281 ASP A O 1
ATOM 2237 N N . GLY A 1 282 ? -6.008 34.719 12.203 1 96.19 282 GLY A N 1
ATOM 2238 C CA . GLY A 1 282 ? -5.086 35.062 13.273 1 96.19 282 GLY A CA 1
ATOM 2239 C C . GLY A 1 282 ? -5.477 34.438 14.617 1 96.19 282 GLY A C 1
ATOM 2240 O O . GLY A 1 282 ? -4.652 34.375 15.531 1 96.19 282 GLY A O 1
ATOM 2241 N N . GLU A 1 283 ? -6.699 34.062 14.734 1 95.56 283 GLU A N 1
ATOM 2242 C CA . GLU A 1 283 ? -7.156 33.438 15.969 1 95.56 283 GLU A CA 1
ATOM 2243 C C . GLU A 1 283 ? -7.125 31.922 15.859 1 95.56 283 GLU A C 1
ATOM 2245 O O . GLU A 1 283 ? -7.34 31.359 14.781 1 95.56 283 GLU A O 1
ATOM 2250 N N . CYS A 1 284 ? -6.891 31.328 16.984 1 94.38 284 CYS A N 1
ATOM 2251 C CA . CYS A 1 284 ? -6.809 29.875 17.031 1 94.38 284 CYS A CA 1
ATOM 2252 C C . CYS A 1 284 ? -8.195 29.25 17.156 1 94.38 284 CYS A C 1
ATOM 2254 O O . CYS A 1 284 ? -9.055 29.781 17.859 1 94.38 284 CYS A O 1
ATOM 2256 N N . GLY A 1 285 ? -8.414 28.172 16.516 1 95.88 285 GLY A N 1
ATOM 2257 C CA . GLY A 1 285 ? -9.641 27.406 16.594 1 95.88 285 GLY A CA 1
ATOM 2258 C C . GLY A 1 285 ? -9.562 26.094 15.836 1 95.88 285 GLY A C 1
ATOM 2259 O O . GLY A 1 285 ? -8.492 25.688 15.383 1 95.88 285 GLY A O 1
ATOM 2260 N N . ARG A 1 286 ? -10.672 25.422 15.758 1 96.56 286 ARG A N 1
ATOM 2261 C CA . ARG A 1 286 ? -10.766 24.141 15.07 1 96.56 286 ARG A CA 1
ATOM 2262 C C . ARG A 1 286 ? -10.867 24.344 13.562 1 96.56 286 ARG A C 1
ATOM 2264 O O . ARG A 1 286 ? -11.531 25.266 13.094 1 96.56 286 ARG A O 1
ATOM 2271 N N . VAL A 1 287 ? -10.242 23.453 12.875 1 96.94 287 VAL A N 1
ATOM 2272 C CA . VAL A 1 287 ? -10.289 23.484 11.414 1 96.94 287 VAL A CA 1
ATOM 2273 C C . VAL A 1 287 ? -11.617 22.906 10.93 1 96.94 287 VAL A C 1
ATOM 2275 O O . VAL A 1 287 ? -11.914 21.734 11.148 1 96.94 287 VAL A O 1
ATOM 2278 N N . ILE A 1 288 ? -12.453 23.719 10.367 1 97.69 288 ILE A N 1
ATOM 2279 C CA . ILE A 1 288 ? -13.672 23.266 9.703 1 97.69 288 ILE A CA 1
ATOM 2280 C C . ILE A 1 288 ? -13.43 23.156 8.203 1 97.69 288 ILE A C 1
ATOM 2282 O O . ILE A 1 288 ? -13.156 24.156 7.531 1 97.69 288 ILE A O 1
ATOM 2286 N N . LEU A 1 289 ? -13.617 21.953 7.691 1 97.44 289 LEU A N 1
ATOM 2287 C CA . LEU A 1 289 ? -13.258 21.625 6.316 1 97.44 289 LEU A CA 1
ATOM 2288 C C . LEU A 1 289 ? -14.508 21.453 5.457 1 97.44 289 LEU A C 1
ATOM 2290 O O . LEU A 1 289 ? -15.469 20.797 5.879 1 97.44 289 LEU A O 1
ATOM 2294 N N . SER A 1 290 ? -14.547 22.016 4.297 1 98.25 290 SER A N 1
ATOM 2295 C CA . SER A 1 290 ? -15.523 21.719 3.256 1 98.25 290 SER A CA 1
ATOM 2296 C C . SER A 1 290 ? -14.836 21.328 1.953 1 98.25 290 SER A C 1
ATOM 2298 O O . SER A 1 290 ? -13.938 22.016 1.479 1 98.25 290 SER A O 1
ATOM 2300 N N . THR A 1 291 ? -15.25 20.188 1.404 1 98.25 291 THR A N 1
ATOM 2301 C CA . THR A 1 291 ? -14.758 19.75 0.101 1 98.25 291 THR A CA 1
ATOM 2302 C C . THR A 1 291 ? -15.203 20.719 -0.991 1 98.25 291 THR A C 1
ATOM 2304 O O . THR A 1 291 ? -16.344 21.188 -0.994 1 98.25 291 THR A O 1
ATOM 2307 N N . LEU A 1 292 ? -14.305 21.062 -1.894 1 98.56 292 LEU A N 1
ATOM 2308 C CA . LEU A 1 292 ? -14.656 21.859 -3.066 1 98.56 292 LEU A CA 1
ATOM 2309 C C . LEU A 1 292 ? -14.414 21.062 -4.348 1 98.56 292 LEU A C 1
ATOM 2311 O O . LEU A 1 292 ? -13.312 20.562 -4.574 1 98.56 292 LEU A O 1
ATOM 2315 N N . LEU A 1 293 ? -15.453 21.016 -5.176 1 98.56 293 LEU A N 1
ATOM 2316 C CA . LEU A 1 293 ? -15.383 20.297 -6.445 1 98.56 293 LEU A CA 1
ATOM 2317 C C . LEU A 1 293 ? -15.336 21.281 -7.617 1 98.56 293 LEU A C 1
ATOM 2319 O O . LEU A 1 293 ? -16.078 22.266 -7.645 1 98.56 293 LEU A O 1
ATOM 2323 N N . PRO A 1 294 ? -14.406 21.047 -8.531 1 98.38 294 PRO A N 1
ATOM 2324 C CA . PRO A 1 294 ? -14.578 21.766 -9.805 1 98.38 294 PRO A CA 1
ATOM 2325 C C . PRO A 1 294 ? -15.93 21.469 -10.461 1 98.38 294 PRO A C 1
ATOM 2327 O O . PRO A 1 294 ? -16.453 20.359 -10.328 1 98.38 294 PRO A O 1
ATOM 2330 N N . VAL A 1 295 ? -16.422 22.484 -11.188 1 98.38 295 VAL A N 1
ATOM 2331 C CA . VAL A 1 295 ? -17.719 22.328 -11.82 1 98.38 295 VAL A CA 1
ATOM 2332 C C . VAL A 1 295 ? -17.719 21.109 -12.742 1 98.38 295 VAL A C 1
ATOM 2334 O O . VAL A 1 295 ? -16.828 20.969 -13.578 1 98.38 295 VAL A O 1
ATOM 2337 N N . GLY A 1 296 ? -18.594 20.234 -12.531 1 98.38 296 GLY A N 1
ATOM 2338 C CA . GLY A 1 296 ? -18.734 19.047 -13.367 1 98.38 296 GLY A CA 1
ATOM 2339 C C . GLY A 1 296 ? -18.062 17.828 -12.789 1 98.38 296 GLY A C 1
ATOM 2340 O O . GLY A 1 296 ? -18.297 16.703 -13.227 1 98.38 296 GLY A O 1
ATOM 2341 N N . ALA A 1 297 ? -17.266 17.969 -11.781 1 98.38 297 ALA A N 1
ATOM 2342 C CA . ALA A 1 297 ? -16.531 16.844 -11.188 1 98.38 297 ALA A CA 1
ATOM 2343 C C . ALA A 1 297 ? -17.422 16.047 -10.242 1 98.38 297 ALA A C 1
ATOM 2345 O O . ALA A 1 297 ? -18.422 16.562 -9.734 1 98.38 297 ALA A O 1
ATOM 2346 N N . LYS A 1 298 ? -17.031 14.805 -9.992 1 98.25 298 LYS A N 1
ATOM 2347 C CA . LYS A 1 298 ? -17.734 13.922 -9.062 1 98.25 298 LYS A CA 1
ATOM 2348 C C . LYS A 1 298 ? -16.875 13.609 -7.848 1 98.25 298 LYS A C 1
ATOM 2350 O O . LYS A 1 298 ? -15.641 13.648 -7.926 1 98.25 298 LYS A O 1
ATOM 2355 N N . ALA A 1 299 ? -17.5 13.383 -6.773 1 98.5 299 ALA A N 1
ATOM 2356 C CA . ALA A 1 299 ? -16.844 12.922 -5.547 1 98.5 299 ALA A CA 1
ATOM 2357 C C . ALA A 1 299 ? -17.594 11.742 -4.938 1 98.5 299 ALA A C 1
ATOM 2359 O O . ALA A 1 299 ? -18.828 11.703 -4.945 1 98.5 299 ALA A O 1
ATOM 2360 N N . GLY A 1 300 ? -16.812 10.766 -4.531 1 98.75 300 GLY A N 1
ATOM 2361 C CA . GLY A 1 300 ? -17.438 9.641 -3.867 1 98.75 300 GLY A CA 1
ATOM 2362 C C . GLY A 1 300 ? -17.922 9.961 -2.467 1 98.75 300 GLY A C 1
ATOM 2363 O O . GLY A 1 300 ? -18.938 9.438 -2.02 1 98.75 300 GLY A O 1
ATOM 2364 N N . THR A 1 301 ? -17.172 10.711 -1.753 1 98.56 301 THR A N 1
ATOM 2365 C CA . THR A 1 301 ? -17.516 11.336 -0.482 1 98.56 301 THR A CA 1
ATOM 2366 C C . THR A 1 301 ? -17.141 12.812 -0.478 1 98.56 301 THR A C 1
ATOM 2368 O O . THR A 1 301 ? -16.062 13.18 -0.972 1 98.56 301 THR A O 1
ATOM 2371 N N . LEU A 1 302 ? -18.062 13.664 -0.019 1 98.19 302 LEU A N 1
ATOM 2372 C CA . LEU A 1 302 ? -17.734 15.062 0.222 1 98.19 302 LEU A CA 1
ATOM 2373 C C . LEU A 1 302 ? -18.25 15.516 1.586 1 98.19 302 LEU A C 1
ATOM 2375 O O . LEU A 1 302 ? -19.125 14.883 2.162 1 98.19 302 LEU A O 1
ATOM 2379 N N . LEU A 1 303 ? -17.594 16.5 2.082 1 98.38 303 LEU A N 1
ATOM 2380 C CA . LEU A 1 303 ? -17.938 17.016 3.404 1 98.38 303 LEU A CA 1
ATOM 2381 C C . LEU A 1 303 ? -18.188 18.516 3.357 1 98.38 303 LEU A C 1
ATOM 2383 O O . LEU A 1 303 ? -17.453 19.25 2.686 1 98.38 303 LEU A O 1
ATOM 2387 N N . LEU A 1 304 ? -19.25 18.969 3.947 1 97.94 304 LEU A N 1
ATOM 2388 C CA . LEU A 1 304 ? -19.547 20.375 4.156 1 97.94 304 LEU A CA 1
ATOM 2389 C C . LEU A 1 304 ? -19.484 20.734 5.637 1 97.94 304 LEU A C 1
ATOM 2391 O O . LEU A 1 304 ? -20.188 20.156 6.457 1 97.94 304 LEU A O 1
ATOM 2395 N N . ASN A 1 305 ? -18.562 21.656 5.961 1 97.5 305 ASN A N 1
ATOM 2396 C CA . ASN A 1 305 ? -18.375 22.156 7.324 1 97.5 305 ASN A CA 1
ATOM 2397 C C . ASN A 1 305 ? -18.031 21.031 8.289 1 97.5 305 ASN A C 1
ATOM 2399 O O . ASN A 1 305 ? -18.656 20.891 9.344 1 97.5 305 ASN A O 1
ATOM 2403 N N . TYR A 1 306 ? -17.109 20.266 7.926 1 97.81 306 TYR A N 1
ATOM 2404 C CA . TYR A 1 306 ? -16.672 19.125 8.734 1 97.81 306 TYR A CA 1
ATOM 2405 C C . TYR A 1 306 ? -15.641 19.562 9.773 1 97.81 306 TYR A C 1
ATOM 2407 O O . TYR A 1 306 ? -14.617 20.172 9.43 1 97.81 306 TYR A O 1
ATOM 2415 N N . ASP A 1 307 ? -15.914 19.219 11.008 1 96.88 307 ASP A N 1
ATOM 2416 C CA . ASP A 1 307 ? -14.984 19.469 12.109 1 96.88 307 ASP A CA 1
ATOM 2417 C C . ASP A 1 307 ? -13.875 18.422 12.133 1 96.88 307 ASP A C 1
ATOM 2419 O O . ASP A 1 307 ? -14.102 17.281 12.523 1 96.88 307 ASP A O 1
ATOM 2423 N N . THR A 1 308 ? -12.641 18.797 11.805 1 94.81 308 THR A N 1
ATOM 2424 C CA . THR A 1 308 ? -11.523 17.859 11.75 1 94.81 308 THR A CA 1
ATOM 2425 C C . THR A 1 308 ? -11.039 17.516 13.156 1 94.81 308 THR A C 1
ATOM 2427 O O . THR A 1 308 ? -10.273 16.562 13.344 1 94.81 308 THR A O 1
ATOM 2430 N N . GLU A 1 309 ? -11.383 18.359 14.117 1 92.31 309 GLU A N 1
ATOM 2431 C CA . GLU A 1 309 ? -10.953 18.25 15.516 1 92.31 309 GLU A CA 1
ATOM 2432 C C . GLU A 1 309 ? -9.477 18.609 15.656 1 92.31 309 GLU A C 1
ATOM 2434 O O . GLU A 1 309 ? -8.867 18.344 16.703 1 92.31 309 GLU A O 1
ATOM 2439 N N . ASP A 1 310 ? -8.852 19.109 14.625 1 94 310 ASP A N 1
ATOM 2440 C CA . ASP A 1 310 ? -7.516 19.703 14.672 1 94 310 ASP A CA 1
ATOM 2441 C C . ASP A 1 310 ? -7.59 21.203 14.859 1 94 310 ASP A C 1
ATOM 2443 O O . ASP A 1 310 ? -8.516 21.859 14.367 1 94 310 ASP A O 1
ATOM 2447 N N . THR A 1 311 ? -6.648 21.719 15.594 1 94.75 311 THR A N 1
ATOM 2448 C CA . THR A 1 311 ? -6.625 23.156 15.82 1 94.75 311 THR A CA 1
ATOM 2449 C C . THR A 1 311 ? -5.508 23.812 15.016 1 94.75 311 THR A C 1
ATOM 2451 O O . THR A 1 311 ? -4.461 23.203 14.789 1 94.75 311 THR A O 1
ATOM 2454 N N . THR A 1 312 ? -5.816 25 14.539 1 96.12 312 THR A N 1
ATOM 2455 C CA . THR A 1 312 ? -4.82 25.734 13.773 1 96.12 312 THR A CA 1
ATOM 2456 C C . THR A 1 312 ? -5.105 27.234 13.82 1 96.12 312 THR A C 1
ATOM 2458 O O . THR A 1 312 ? -5.957 27.688 14.586 1 96.12 312 THR A O 1
ATOM 2461 N N . VAL A 1 313 ? -4.281 28.016 13.195 1 97 313 VAL A N 1
ATOM 2462 C CA . VAL A 1 313 ? -4.418 29.453 13 1 97 313 VAL A CA 1
ATOM 2463 C C . VAL A 1 313 ? -4.16 29.812 11.531 1 97 313 VAL A C 1
ATOM 2465 O O . VAL A 1 313 ? -3.209 29.312 10.93 1 97 313 VAL A O 1
ATOM 2468 N N . VAL A 1 314 ? -5.055 30.594 10.945 1 98.06 314 VAL A N 1
ATOM 2469 C CA . VAL A 1 314 ? -4.754 31.156 9.633 1 98.06 314 VAL A CA 1
ATOM 2470 C C . VAL A 1 314 ? -3.691 32.25 9.766 1 98.06 314 VAL A C 1
ATOM 2472 O O . VAL A 1 314 ? -3.938 33.281 10.367 1 98.06 314 VAL A O 1
ATOM 2475 N N . LEU A 1 315 ? -2.619 32 9.164 1 97.88 315 LEU A N 1
ATOM 2476 C CA . LEU A 1 315 ? -1.48 32.906 9.305 1 97.88 315 LEU A CA 1
ATOM 2477 C C . LEU A 1 315 ? -1.608 34.094 8.352 1 97.88 315 LEU A C 1
ATOM 2479 O O . LEU A 1 315 ? -1.296 35.25 8.727 1 97.88 315 LEU A O 1
ATOM 2483 N N . THR A 1 316 ? -1.974 33.844 7.164 1 97.31 316 THR A N 1
ATOM 2484 C CA . THR A 1 316 ? -2.043 34.906 6.168 1 97.31 316 THR A CA 1
ATOM 2485 C C . THR A 1 316 ? -2.816 34.469 4.938 1 97.31 316 THR A C 1
ATOM 2487 O O . THR A 1 316 ? -2.939 33.25 4.688 1 97.31 316 THR A O 1
ATOM 2490 N N . ARG A 1 317 ? -3.408 35.375 4.223 1 97.06 317 ARG A N 1
ATOM 2491 C CA . ARG A 1 317 ? -4.004 35.156 2.91 1 97.06 317 ARG A CA 1
ATOM 2492 C C . ARG A 1 317 ? -3.291 35.969 1.841 1 97.06 317 ARG A C 1
ATOM 2494 O O . ARG A 1 317 ? -3.721 36 0.686 1 97.06 317 ARG A O 1
ATOM 2501 N N . LYS A 1 318 ? -2.197 36.562 2.24 1 97 318 LYS A N 1
ATOM 2502 C CA . LYS A 1 318 ? -1.39 37.344 1.307 1 97 318 LYS A CA 1
ATOM 2503 C C . LYS A 1 318 ? -0.446 36.438 0.513 1 97 318 LYS A C 1
ATOM 2505 O O . LYS A 1 318 ? -0.173 35.312 0.917 1 97 318 LYS A O 1
ATOM 2510 N N . GLN A 1 319 ? -0.051 37.031 -0.573 1 97.75 319 GLN A N 1
ATOM 2511 C CA . GLN A 1 319 ? 0.88 36.281 -1.407 1 97.75 319 GLN A CA 1
ATOM 2512 C C . GLN A 1 319 ? 2.148 35.906 -0.636 1 97.75 319 GLN A C 1
ATOM 2514 O O . GLN A 1 319 ? 2.719 36.75 0.053 1 97.75 319 GLN A O 1
ATOM 2519 N N . CYS A 1 320 ? 2.531 34.688 -0.672 1 97.69 320 CYS A N 1
ATOM 2520 C CA . CYS A 1 320 ? 3.768 34.219 -0.073 1 97.69 320 CYS A CA 1
ATOM 2521 C C . CYS A 1 320 ? 4.977 34.625 -0.891 1 97.69 320 CYS A C 1
ATOM 2523 O O . CYS A 1 320 ? 4.883 34.812 -2.107 1 97.69 320 CYS A O 1
ATOM 2525 N N . PRO A 1 321 ? 6.152 34.781 -0.261 1 97 321 PRO A N 1
ATOM 2526 C CA . PRO A 1 321 ? 7.363 35.094 -1.03 1 97 321 PRO A CA 1
ATOM 2527 C C . PRO A 1 321 ? 7.656 34.062 -2.109 1 97 321 PRO A C 1
ATOM 2529 O O . PRO A 1 321 ? 8.305 34.375 -3.111 1 97 321 PRO A O 1
ATOM 2532 N N . CYS A 1 322 ? 7.125 32.875 -1.98 1 96.75 322 CYS A N 1
ATOM 2533 C CA . CYS A 1 322 ? 7.344 31.828 -2.967 1 96.75 322 CYS A CA 1
ATOM 2534 C C . CYS A 1 322 ? 6.484 32.062 -4.207 1 96.75 322 CYS A C 1
ATOM 2536 O O . CYS A 1 322 ? 6.625 31.344 -5.203 1 96.75 322 CYS A O 1
ATOM 2538 N N . GLY A 1 323 ? 5.574 32.969 -4.172 1 97.19 323 GLY A N 1
ATOM 2539 C CA . GLY A 1 323 ? 4.746 33.312 -5.312 1 97.19 323 GLY A CA 1
ATOM 2540 C C . GLY A 1 323 ? 3.324 32.812 -5.203 1 97.19 323 GLY A C 1
ATOM 2541 O O . GLY A 1 323 ? 2.43 33.281 -5.906 1 97.19 323 GLY A O 1
ATOM 2542 N N . ARG A 1 324 ? 3.027 31.891 -4.363 1 98.06 324 ARG A N 1
ATOM 2543 C CA . ARG A 1 324 ? 1.693 31.312 -4.219 1 98.06 324 ARG A CA 1
ATOM 2544 C C . ARG A 1 324 ? 0.768 32.281 -3.469 1 98.06 324 ARG A C 1
ATOM 2546 O O . ARG A 1 324 ? 1.204 32.969 -2.564 1 98.06 324 ARG A O 1
ATOM 2553 N N . THR A 1 325 ? -0.485 32.219 -3.842 1 98.44 325 THR A N 1
ATOM 2554 C CA . THR A 1 325 ? -1.424 33.219 -3.332 1 98.44 325 THR A CA 1
ATOM 2555 C C . THR A 1 325 ? -2.416 32.594 -2.365 1 98.44 325 THR A C 1
ATOM 2557 O O . THR A 1 325 ? -3.225 33.281 -1.746 1 98.44 325 THR A O 1
ATOM 2560 N N . HIS A 1 326 ? -2.393 31.281 -2.232 1 98.31 326 HIS A N 1
ATOM 2561 C CA . HIS A 1 326 ? -3.309 30.578 -1.337 1 98.31 326 HIS A CA 1
ATOM 2562 C C . HIS A 1 326 ? -2.953 30.828 0.124 1 98.31 326 HIS A C 1
ATOM 2564 O O . HIS A 1 326 ? -1.794 31.094 0.448 1 98.31 326 HIS A O 1
ATOM 2570 N N . MET A 1 327 ? -3.859 30.781 0.98 1 98.19 327 MET A N 1
ATOM 2571 C CA . MET A 1 327 ? -3.656 31.078 2.395 1 98.19 327 MET A CA 1
ATOM 2572 C C . MET A 1 327 ? -2.654 30.109 3.016 1 98.19 327 MET A C 1
ATOM 2574 O O . MET A 1 327 ? -2.391 29.047 2.459 1 98.19 327 MET A O 1
ATOM 2578 N N . LYS A 1 328 ? -2.082 30.469 4.09 1 98.44 328 LYS A N 1
ATOM 2579 C CA . LYS A 1 328 ? -1.206 29.625 4.895 1 98.44 328 LYS A CA 1
ATOM 2580 C C . LYS A 1 328 ? -1.746 29.469 6.312 1 98.44 328 LYS A C 1
ATOM 2582 O O . LYS A 1 328 ? -2.283 30.422 6.887 1 98.44 328 LYS A O 1
ATOM 2587 N N . ILE A 1 329 ? -1.612 28.281 6.809 1 98.12 329 ILE A N 1
ATOM 2588 C CA . ILE A 1 329 ? -2.047 28 8.172 1 98.12 329 ILE A CA 1
ATOM 2589 C C . ILE A 1 329 ? -0.873 27.469 8.992 1 98.12 329 ILE A C 1
ATOM 2591 O O . ILE A 1 329 ? 0.126 27.016 8.43 1 98.12 329 ILE A O 1
ATOM 2595 N N . LEU A 1 330 ? -0.992 27.609 10.281 1 96.56 330 LEU A N 1
ATOM 2596 C CA . LEU A 1 330 ? -0.06 26.953 11.188 1 96.56 330 LEU A CA 1
ATOM 2597 C C . LEU A 1 330 ? -0.27 25.438 11.164 1 96.56 330 LEU A C 1
ATOM 2599 O O . LEU A 1 330 ? -1.366 24.969 10.859 1 96.56 330 LEU A O 1
ATOM 2603 N N . THR A 1 331 ? 0.727 24.672 11.453 1 94.44 331 THR A N 1
ATOM 2604 C CA . THR A 1 331 ? 0.591 23.219 11.531 1 94.44 331 THR A CA 1
ATOM 2605 C C . THR A 1 331 ? -0.531 22.844 12.492 1 94.44 331 THR A C 1
ATOM 2607 O O . THR A 1 331 ? -0.49 23.172 13.672 1 94.44 331 THR A O 1
ATOM 2610 N N . PRO A 1 332 ? -1.47 22.156 11.961 1 94.5 332 PRO A N 1
ATOM 2611 C CA . PRO A 1 332 ? -2.562 21.734 12.844 1 94.5 332 PRO A CA 1
ATOM 2612 C C . PRO A 1 332 ? -2.107 20.766 13.93 1 94.5 332 PRO A C 1
ATOM 2614 O O . PRO A 1 332 ? -1.241 19.922 13.68 1 94.5 332 PRO A O 1
ATOM 2617 N N . GLN A 1 333 ? -2.689 20.875 15.117 1 91.62 333 GLN A N 1
ATOM 2618 C CA . GLN A 1 333 ? -2.432 19.984 16.234 1 91.62 333 GLN A CA 1
ATOM 2619 C C . GLN A 1 333 ? -3.703 19.266 16.672 1 91.62 333 GLN A C 1
ATOM 2621 O O . GLN A 1 333 ? -4.785 19.844 16.672 1 91.62 333 GLN A O 1
ATOM 2626 N N . ARG A 1 334 ? -3.559 18.047 17.016 1 87.56 334 ARG A N 1
ATOM 2627 C CA . ARG A 1 334 ? -4.711 17.281 17.453 1 87.56 334 ARG A CA 1
ATOM 2628 C C . ARG A 1 334 ? -5.207 17.75 18.812 1 87.56 334 ARG A C 1
ATOM 2630 O O . ARG A 1 334 ? -4.438 17.812 19.766 1 87.56 334 ARG A O 1
ATOM 2637 N N . GLU A 1 335 ? -6.406 17.984 18.859 1 83 335 GLU A N 1
ATOM 2638 C CA . GLU A 1 335 ? -6.996 18.375 20.141 1 83 335 GLU A CA 1
ATOM 2639 C C . GLU A 1 335 ? -6.91 17.234 21.156 1 83 335 GLU A C 1
ATOM 2641 O O . GLU A 1 335 ? -6.703 17.484 22.344 1 83 335 GLU A O 1
ATOM 2646 N N . ALA A 1 336 ? -6.938 16.062 20.641 1 80.31 336 ALA A N 1
ATOM 2647 C CA . ALA A 1 336 ? -6.922 14.883 21.5 1 80.31 336 ALA A CA 1
ATOM 2648 C C . ALA A 1 336 ? -5.574 14.734 22.203 1 80.31 336 ALA A C 1
ATOM 2650 O O . ALA A 1 336 ? -5.457 14 23.188 1 80.31 336 ALA A O 1
ATOM 2651 N N . GLU A 1 337 ? -4.629 15.406 21.719 1 88.81 337 GLU A N 1
ATOM 2652 C CA . GLU A 1 337 ? -3.295 15.336 22.328 1 88.81 337 GLU A CA 1
ATOM 2653 C C . GLU A 1 337 ? -3.037 16.531 23.234 1 88.81 337 GLU A C 1
ATOM 2655 O O . GLU A 1 337 ? -1.884 16.875 23.5 1 88.81 337 GLU A O 1
ATOM 2660 N N . THR A 1 338 ? -4.078 17.125 23.656 1 90.5 338 THR A N 1
ATOM 2661 C CA . THR A 1 338 ? -4.004 18.266 24.578 1 90.5 338 THR A CA 1
ATOM 2662 C C . THR A 1 338 ? -4.488 17.859 25.969 1 90.5 338 THR A C 1
ATOM 2664 O O . THR A 1 338 ? -5.527 17.219 26.109 1 90.5 338 THR A O 1
ATOM 2667 N N . ALA A 1 339 ? -3.727 18.141 26.938 1 91.88 339 ALA A N 1
ATOM 2668 C CA . ALA A 1 339 ? -4.102 17.938 28.328 1 91.88 339 ALA A CA 1
ATOM 2669 C C . ALA A 1 339 ? -4.34 19.266 29.047 1 91.88 339 ALA A C 1
ATOM 2671 O O . ALA A 1 339 ? -3.846 20.297 28.609 1 91.88 339 ALA A O 1
ATOM 2672 N N . TRP A 1 340 ? -5.098 19.172 30.078 1 90.56 340 TRP A N 1
ATOM 2673 C CA . TRP A 1 340 ? -5.441 20.359 30.859 1 90.56 340 TRP A CA 1
ATOM 2674 C C . TRP A 1 340 ? -5.02 20.219 32.312 1 90.56 340 TRP A C 1
ATOM 2676 O O . TRP A 1 340 ? -5.332 19.203 32.938 1 90.56 340 TRP A O 1
ATOM 2686 N N . VAL A 1 341 ? -4.289 21.156 32.75 1 89.38 341 VAL A N 1
ATOM 2687 C CA . VAL A 1 341 ? -3.904 21.25 34.156 1 89.38 341 VAL A CA 1
ATOM 2688 C C . VAL A 1 341 ? -4.168 22.656 34.656 1 89.38 341 VAL A C 1
ATOM 2690 O O . VAL A 1 341 ? -3.697 23.641 34.094 1 89.38 341 VAL A O 1
ATOM 2693 N N . GLU A 1 342 ? -4.887 22.797 35.781 1 83.06 342 GLU A N 1
ATOM 2694 C CA . GLU A 1 342 ? -5.246 24.094 36.344 1 83.06 342 GLU A CA 1
ATOM 2695 C C . GLU A 1 342 ? -5.812 25.016 35.281 1 83.06 342 GLU A C 1
ATOM 2697 O O . GLU A 1 342 ? -5.34 26.141 35.125 1 83.06 342 GLU A O 1
ATOM 2702 N N . VAL A 1 343 ? -6.578 24.578 34.406 1 83.38 343 VAL A N 1
ATOM 2703 C CA . VAL A 1 343 ? -7.344 25.281 33.375 1 83.38 343 VAL A CA 1
ATOM 2704 C C . VAL A 1 343 ? -6.41 25.719 32.25 1 83.38 343 VAL A C 1
ATOM 2706 O O . VAL A 1 343 ? -6.805 26.5 31.375 1 83.38 343 VAL A O 1
ATOM 2709 N N . THR A 1 344 ? -5.246 25.328 32.375 1 90 344 THR A N 1
ATOM 2710 C CA . THR A 1 344 ? -4.281 25.656 31.328 1 90 344 THR A CA 1
ATOM 2711 C C . THR A 1 344 ? -4.059 24.469 30.406 1 90 344 THR A C 1
ATOM 2713 O O . THR A 1 344 ? -3.682 23.375 30.859 1 90 344 THR A O 1
ATOM 2716 N N . PRO A 1 345 ? -4.273 24.688 29.141 1 90.94 345 PRO A N 1
ATOM 2717 C CA . PRO A 1 345 ? -4.02 23.594 28.203 1 90.94 345 PRO A CA 1
ATOM 2718 C C . PRO A 1 345 ? -2.549 23.484 27.797 1 90.94 345 PRO A C 1
ATOM 2720 O O . PRO A 1 345 ? -1.85 24.5 27.734 1 90.94 345 PRO A O 1
ATOM 2723 N N . PHE A 1 346 ? -2.027 22.266 27.656 1 93 346 PHE A N 1
ATOM 2724 C CA . PHE A 1 346 ? -0.77 22.047 26.953 1 93 346 PHE A CA 1
ATOM 2725 C C . PHE A 1 346 ? -0.861 20.812 26.062 1 93 346 PHE A C 1
ATOM 2727 O O . PHE A 1 346 ? -1.524 19.828 26.422 1 93 346 PHE A O 1
ATOM 2734 N N . ASN A 1 347 ? -0.203 20.891 24.891 1 93.38 347 ASN A N 1
ATOM 2735 C CA . ASN A 1 347 ? -0.213 19.828 23.891 1 93.38 347 ASN A CA 1
ATOM 2736 C C . ASN A 1 347 ? 1.038 18.953 23.984 1 93.38 347 ASN A C 1
ATOM 2738 O O . ASN A 1 347 ? 2.049 19.375 24.562 1 93.38 347 ASN A O 1
ATOM 2742 N N . ARG A 1 348 ? 0.929 17.75 23.469 1 95.38 348 ARG A N 1
ATOM 2743 C CA . ARG A 1 348 ? 2.084 16.859 23.375 1 95.38 348 ARG A CA 1
ATOM 2744 C C . ARG A 1 348 ? 3.264 17.562 22.719 1 95.38 348 ARG A C 1
ATOM 2746 O O . ARG A 1 348 ? 4.418 17.328 23.078 1 95.38 348 ARG A O 1
ATOM 2753 N N . VAL A 1 349 ? 3.059 18.438 21.781 1 95.94 349 VAL A N 1
ATOM 2754 C CA . VAL A 1 349 ? 4.082 19.188 21.062 1 95.94 349 VAL A CA 1
ATOM 2755 C C . VAL A 1 349 ? 4.824 20.109 22.031 1 95.94 349 VAL A C 1
ATOM 2757 O O . VAL A 1 349 ? 6.027 20.344 21.875 1 95.94 349 VAL A O 1
ATOM 2760 N N . ASP A 1 350 ? 4.125 20.578 23.047 1 96.12 350 ASP A N 1
ATOM 2761 C CA . ASP A 1 350 ? 4.766 21.391 24.062 1 96.12 350 ASP A CA 1
ATOM 2762 C C . ASP A 1 350 ? 5.809 20.594 24.844 1 96.12 350 ASP A C 1
ATOM 2764 O O . ASP A 1 350 ? 6.879 21.109 25.172 1 96.12 350 ASP A O 1
ATOM 2768 N N . VAL A 1 351 ? 5.434 19.391 25.141 1 97.25 351 VAL A N 1
ATOM 2769 C CA . VAL A 1 351 ? 6.367 18.5 25.828 1 97.25 351 VAL A CA 1
ATOM 2770 C C . VAL A 1 351 ? 7.582 18.25 24.938 1 97.25 351 VAL A C 1
ATOM 2772 O O . VAL A 1 351 ? 8.727 18.328 25.391 1 97.25 351 VAL A O 1
ATOM 2775 N N . GLU A 1 352 ? 7.27 17.969 23.688 1 97.62 352 GLU A N 1
ATOM 2776 C CA . GLU A 1 352 ? 8.32 17.703 22.703 1 97.62 352 GLU A CA 1
ATOM 2777 C C . GLU A 1 352 ? 9.281 18.891 22.594 1 97.62 352 GLU A C 1
ATOM 2779 O O . GLU A 1 352 ? 10.5 18.703 22.484 1 97.62 352 GLU A O 1
ATOM 2784 N N . LYS A 1 353 ? 8.766 20.062 22.609 1 97.5 353 LYS A N 1
ATOM 2785 C CA . LYS A 1 353 ? 9.57 21.281 22.562 1 97.5 353 LYS A CA 1
ATOM 2786 C C . LYS A 1 353 ? 10.578 21.312 23.703 1 97.5 353 LYS A C 1
ATOM 2788 O O . LYS A 1 353 ? 11.742 21.688 23.516 1 97.5 353 LYS A O 1
ATOM 2793 N N . GLY A 1 354 ? 10.125 20.953 24.859 1 97.94 354 GLY A N 1
ATOM 2794 C CA . GLY A 1 354 ? 11.008 20.906 26.016 1 97.94 354 GLY A CA 1
ATOM 2795 C C . GLY A 1 354 ? 12.102 19.859 25.875 1 97.94 354 GLY A C 1
ATOM 2796 O O . GLY A 1 354 ? 13.258 20.109 26.234 1 97.94 354 GLY A O 1
ATOM 2797 N N . VAL A 1 355 ? 11.734 18.734 25.344 1 98.31 355 VAL A N 1
ATOM 2798 C CA . VAL A 1 355 ? 12.656 17.609 25.234 1 98.31 355 VAL A CA 1
ATOM 2799 C C . VAL A 1 355 ? 13.734 17.922 24.203 1 98.31 355 VAL A C 1
ATOM 2801 O O . VAL A 1 355 ? 14.914 17.609 24.422 1 98.31 355 VAL A O 1
ATOM 2804 N N . PHE A 1 356 ? 13.391 18.609 23.172 1 98.56 356 PHE A N 1
ATOM 2805 C CA . PHE A 1 356 ? 14.25 18.703 22 1 98.56 356 PHE A CA 1
ATOM 2806 C C . PHE A 1 356 ? 15.031 20.016 22 1 98.56 356 PHE A C 1
ATOM 2808 O O . PHE A 1 356 ? 15.523 20.453 20.969 1 98.56 356 PHE A O 1
ATOM 2815 N N . GLN A 1 357 ? 15.07 20.641 23.141 1 98.12 357 GLN A N 1
ATOM 2816 C CA . GLN A 1 357 ? 16.016 21.75 23.172 1 98.12 357 GLN A CA 1
ATOM 2817 C C . GLN A 1 357 ? 17.391 21.328 22.688 1 98.12 357 GLN A C 1
ATOM 2819 O O . GLN A 1 357 ? 17.844 20.219 23 1 98.12 357 GLN A O 1
ATOM 2824 N N . ARG A 1 358 ? 18.031 22.156 21.953 1 97.38 358 ARG A N 1
ATOM 2825 C CA . ARG A 1 358 ? 19.203 21.75 21.188 1 97.38 358 ARG A CA 1
ATOM 2826 C C . ARG A 1 358 ? 20.25 21.125 22.094 1 97.38 358 ARG A C 1
ATOM 2828 O O . ARG A 1 358 ? 20.797 20.062 21.766 1 97.38 358 ARG A O 1
ATOM 2835 N N . GLU A 1 359 ? 20.625 21.734 23.25 1 97.44 359 GLU A N 1
ATOM 2836 C CA . GLU A 1 359 ? 21.641 21.234 24.156 1 97.44 359 GLU A CA 1
ATOM 2837 C C . GLU A 1 359 ? 21.25 19.875 24.734 1 97.44 359 GLU A C 1
ATOM 2839 O O . GLU A 1 359 ? 22.125 19.047 25.016 1 97.44 359 GLU A O 1
ATOM 2844 N N . ASN A 1 360 ? 19.953 19.641 24.875 1 98.25 360 ASN A N 1
ATOM 2845 C CA . ASN A 1 360 ? 19.469 18.375 25.406 1 98.25 360 ASN A CA 1
ATOM 2846 C C . ASN A 1 360 ? 19.844 17.219 24.469 1 98.25 360 ASN A C 1
ATOM 2848 O O . ASN A 1 360 ? 20.125 16.109 24.938 1 98.25 360 ASN A O 1
ATOM 2852 N N . MET A 1 361 ? 19.906 17.531 23.172 1 97.5 361 MET A N 1
ATOM 2853 C CA . MET A 1 361 ? 20.031 16.484 22.172 1 97.5 361 MET A CA 1
ATOM 2854 C C . MET A 1 361 ? 21.484 16 22.078 1 97.5 361 MET A C 1
ATOM 2856 O O . MET A 1 361 ? 21.766 15.008 21.406 1 97.5 361 MET A O 1
ATOM 2860 N N . ASP A 1 362 ? 22.391 16.625 22.812 1 96.56 362 ASP A N 1
ATOM 2861 C CA . ASP A 1 362 ? 23.75 16.094 22.969 1 96.56 362 ASP A CA 1
ATOM 2862 C C . ASP A 1 362 ? 23.734 14.82 23.812 1 96.56 362 ASP A C 1
ATOM 2864 O O . ASP A 1 362 ? 24.703 14.047 23.797 1 96.56 362 ASP A O 1
ATOM 2868 N N . TYR A 1 363 ? 22.641 14.672 24.547 1 97.12 363 TYR A N 1
ATOM 2869 C CA . TYR A 1 363 ? 22.594 13.578 25.516 1 97.12 363 TYR A CA 1
ATOM 2870 C C . TYR A 1 363 ? 21.453 12.625 25.219 1 97.12 363 TYR A C 1
ATOM 2872 O O . TYR A 1 363 ? 21.5 11.445 25.594 1 97.12 363 TYR A O 1
ATOM 2880 N N . LEU A 1 364 ? 20.406 13.117 24.562 1 97.56 364 LEU A N 1
ATOM 2881 C CA . LEU A 1 364 ? 19.172 12.352 24.391 1 97.56 364 LEU A CA 1
ATOM 2882 C C . LEU A 1 364 ? 19.094 11.75 22.984 1 97.56 364 LEU A C 1
ATOM 2884 O O . LEU A 1 364 ? 19.672 12.297 22.047 1 97.56 364 LEU A O 1
ATOM 2888 N N . THR A 1 365 ? 18.328 10.672 22.812 1 95 365 THR A N 1
ATOM 2889 C CA . THR A 1 365 ? 18.062 10.055 21.516 1 95 365 THR A CA 1
ATOM 2890 C C . THR A 1 365 ? 16.906 10.75 20.812 1 95 365 THR A C 1
ATOM 2892 O O . THR A 1 365 ? 16.734 10.609 19.594 1 95 365 THR A O 1
ATOM 2895 N N . GLY A 1 366 ? 16.141 11.461 21.578 1 95 366 GLY A N 1
ATOM 2896 C CA . GLY A 1 366 ? 14.922 12.062 21.047 1 95 366 GLY A CA 1
ATOM 2897 C C . GLY A 1 366 ? 13.656 11.32 21.453 1 95 366 GLY A C 1
ATOM 2898 O O . GLY A 1 366 ? 12.555 11.867 21.375 1 95 366 GLY A O 1
ATOM 2899 N N . GLU A 1 367 ? 13.773 10.086 21.906 1 95.56 367 GLU A N 1
ATOM 2900 C CA . GLU A 1 367 ? 12.617 9.32 22.375 1 95.56 367 GLU A CA 1
ATOM 2901 C C . GLU A 1 367 ? 12.172 9.773 23.75 1 95.56 367 GLU A C 1
ATOM 2903 O O . GLU A 1 367 ? 13 10 24.641 1 95.56 367 GLU A O 1
ATOM 2908 N N . TYR A 1 368 ? 10.859 9.898 23.906 1 97.25 368 TYR A N 1
ATOM 2909 C CA . TYR A 1 368 ? 10.32 10.328 25.188 1 97.25 368 TYR A CA 1
ATOM 2910 C C . TYR A 1 368 ? 8.875 9.883 25.344 1 97.25 368 TYR A C 1
ATOM 2912 O O . TYR A 1 368 ? 8.234 9.469 24.375 1 97.25 368 TYR A O 1
ATOM 2920 N N . GLU A 1 369 ? 8.391 9.898 26.469 1 97.31 369 GLU A N 1
ATOM 2921 C CA . GLU A 1 369 ? 6.984 9.711 26.812 1 97.31 369 GLU A CA 1
ATOM 2922 C C . GLU A 1 369 ? 6.602 10.523 28.031 1 97.31 369 GLU A C 1
ATOM 2924 O O . GLU A 1 369 ? 7.441 10.797 28.891 1 97.31 369 GLU A O 1
ATOM 2929 N N . ALA A 1 370 ? 5.441 10.938 28.125 1 97.56 370 ALA A N 1
ATOM 2930 C CA . ALA A 1 370 ? 4.945 11.734 29.234 1 97.56 370 ALA A CA 1
ATOM 2931 C C . ALA A 1 370 ? 3.607 11.203 29.734 1 97.56 370 ALA A C 1
ATOM 2933 O O . ALA A 1 370 ? 2.76 10.789 28.953 1 97.56 370 ALA A O 1
ATOM 2934 N N . PHE A 1 371 ? 3.461 11.211 31.047 1 96.38 371 PHE A N 1
ATOM 2935 C CA . PHE A 1 371 ? 2.242 10.75 31.703 1 96.38 371 PHE A CA 1
ATOM 2936 C C . PHE A 1 371 ? 1.751 11.781 32.719 1 96.38 371 PHE A C 1
ATOM 2938 O O . PHE A 1 371 ? 2.547 12.352 33.469 1 96.38 371 PHE A O 1
ATOM 2945 N N . LEU A 1 372 ? 0.549 12.023 32.656 1 95.12 372 LEU A N 1
ATOM 2946 C CA . LEU A 1 372 ? -0.091 12.867 33.656 1 95.12 372 LEU A CA 1
ATOM 2947 C C . LEU A 1 372 ? -0.798 12.016 34.719 1 95.12 372 LEU A C 1
ATOM 2949 O O . LEU A 1 372 ? -1.576 11.117 34.375 1 95.12 372 LEU A O 1
ATOM 2953 N N . TYR A 1 373 ? -0.368 12.242 35.969 1 92.25 373 TYR A N 1
ATOM 2954 C CA . TYR A 1 373 ? -0.964 11.555 37.094 1 92.25 373 TYR A CA 1
ATOM 2955 C C . TYR A 1 373 ? -1.637 12.539 38.031 1 92.25 373 TYR A C 1
ATOM 2957 O O . TYR A 1 373 ? -1.331 13.734 38.031 1 92.25 373 TYR A O 1
ATOM 2965 N N . GLY A 1 374 ? -2.586 12.039 38.875 1 82.12 374 GLY A N 1
ATOM 2966 C CA . GLY A 1 374 ? -3.17 12.898 39.906 1 82.12 374 GLY A CA 1
ATOM 2967 C C . GLY A 1 374 ? -4.461 12.359 40.469 1 82.12 374 GLY A C 1
ATOM 2968 O O . GLY A 1 374 ? -5 11.359 39.969 1 82.12 374 GLY A O 1
ATOM 2969 N N . THR A 1 375 ? -4.773 12.555 41.781 1 64.94 375 THR A N 1
ATOM 2970 C CA . THR A 1 375 ? -6.039 12.219 42.438 1 64.94 375 THR A CA 1
ATOM 2971 C C . THR A 1 375 ? -7.02 13.383 42.312 1 64.94 375 THR A C 1
ATOM 2973 O O . THR A 1 375 ? -6.621 14.547 42.406 1 64.94 375 THR A O 1
ATOM 2976 N N . GLU A 1 376 ? -8.086 13.258 41.562 1 54.28 376 GLU A N 1
ATOM 2977 C CA . GLU A 1 376 ? -9.117 14.297 41.5 1 54.28 376 GLU A CA 1
ATOM 2978 C C . GLU A 1 376 ? -9.227 15.039 42.812 1 54.28 376 GLU A C 1
ATOM 2980 O O . GLU A 1 376 ? -9.391 16.266 42.844 1 54.28 376 GLU A O 1
ATOM 2985 N N . ASP A 1 377 ? -9.219 14.266 43.938 1 53.25 377 ASP A N 1
ATOM 2986 C CA . ASP A 1 377 ? -9.672 14.82 45.219 1 53.25 377 ASP A CA 1
ATOM 2987 C C . ASP A 1 377 ? -8.555 15.594 45.906 1 53.25 377 ASP A C 1
ATOM 2989 O O . ASP A 1 377 ? -8.805 16.391 46.812 1 53.25 377 ASP A O 1
ATOM 2993 N N . GLU A 1 378 ? -7.359 15.141 45.938 1 55.66 378 GLU A N 1
ATOM 2994 C CA . GLU A 1 378 ? -6.398 15.695 46.875 1 55.66 378 GLU A CA 1
ATOM 2995 C C . GLU A 1 378 ? -5.535 16.766 46.219 1 55.66 378 GLU A C 1
ATOM 2997 O O . GLU A 1 378 ? -4.602 17.281 46.844 1 55.66 378 GLU A O 1
ATOM 3002 N N . GLY A 1 379 ? -5.809 17.484 45 1 64.88 379 GLY A N 1
ATOM 3003 C CA . GLY A 1 379 ? -5.344 18.781 44.531 1 64.88 379 GLY A CA 1
ATOM 3004 C C . GLY A 1 379 ? -4.02 18.719 43.812 1 64.88 379 GLY A C 1
ATOM 3005 O O . GLY A 1 379 ? -3.57 19.703 43.219 1 64.88 379 GLY A O 1
ATOM 3006 N N . GLU A 1 380 ? -3.193 17.562 43.812 1 85.94 380 GLU A N 1
ATOM 3007 C CA . GLU A 1 380 ? -1.865 17.625 43.188 1 85.94 380 GLU A CA 1
ATOM 3008 C C . GLU A 1 380 ? -1.831 16.891 41.875 1 85.94 380 GLU A C 1
ATOM 3010 O O . GLU A 1 380 ? -2.285 15.742 41.781 1 85.94 380 GLU A O 1
ATOM 3015 N N . THR A 1 381 ? -1.416 17.562 40.75 1 92.62 381 THR A N 1
ATOM 3016 C CA . THR A 1 381 ? -1.225 16.953 39.438 1 92.62 381 THR A CA 1
ATOM 3017 C C . THR A 1 381 ? 0.261 16.812 39.094 1 92.62 381 THR A C 1
ATOM 3019 O O . THR A 1 381 ? 1.044 17.734 39.344 1 92.62 381 THR A O 1
ATOM 3022 N N . VAL A 1 382 ? 0.674 15.609 38.688 1 95.31 382 VAL A N 1
ATOM 3023 C CA . VAL A 1 382 ? 2.08 15.344 38.375 1 95.31 382 VAL A CA 1
ATOM 3024 C C . VAL A 1 382 ? 2.244 14.984 36.906 1 95.31 382 VAL A C 1
ATOM 3026 O O . VAL A 1 382 ? 1.561 14.094 36.406 1 95.31 382 VAL A O 1
ATOM 3029 N N . LEU A 1 383 ? 3.076 15.68 36.219 1 96.75 383 LEU A N 1
ATOM 3030 C CA . LEU A 1 383 ? 3.516 15.32 34.875 1 96.75 383 LEU A CA 1
ATOM 3031 C C . LEU A 1 383 ? 4.852 14.586 34.938 1 96.75 383 LEU A C 1
ATOM 3033 O O . LEU A 1 383 ? 5.871 15.172 35.312 1 96.75 383 LEU A O 1
ATOM 3037 N N . ARG A 1 384 ? 4.855 13.359 34.625 1 97.5 384 ARG A N 1
ATOM 3038 C CA . ARG A 1 384 ? 6.098 12.602 34.531 1 97.5 384 ARG A CA 1
ATOM 3039 C C . ARG A 1 384 ? 6.609 12.594 33.094 1 97.5 384 ARG A C 1
ATOM 3041 O O . ARG A 1 384 ? 5.902 12.148 32.188 1 97.5 384 ARG A O 1
ATOM 3048 N N . VAL A 1 385 ? 7.785 13.07 32.875 1 98.31 385 VAL A N 1
ATOM 3049 C CA . VAL A 1 385 ? 8.422 13.062 31.547 1 98.31 385 VAL A CA 1
ATOM 3050 C C . VAL A 1 385 ? 9.609 12.102 31.562 1 98.31 385 VAL A C 1
ATOM 3052 O O . VAL A 1 385 ? 10.586 12.312 32.281 1 98.31 385 VAL A O 1
ATOM 3055 N N . SER A 1 386 ? 9.508 11.055 30.797 1 97.94 386 SER A N 1
ATOM 3056 C CA . SER A 1 386 ? 10.586 10.078 30.656 1 97.94 386 SER A CA 1
ATOM 3057 C C . SER A 1 386 ? 11.328 10.25 29.344 1 97.94 386 SER A C 1
ATOM 3059 O O . SER A 1 386 ? 10.711 10.359 28.281 1 97.94 386 SER A O 1
ATOM 3061 N N . MET A 1 387 ? 12.625 10.344 29.438 1 98.06 387 MET A N 1
ATOM 3062 C CA . MET A 1 387 ? 13.461 10.578 28.266 1 98.06 387 MET A CA 1
ATOM 3063 C C . MET A 1 387 ? 14.547 9.516 28.141 1 98.06 387 MET A C 1
ATOM 3065 O O . MET A 1 387 ? 15.062 9.023 29.156 1 98.06 387 MET A O 1
ATOM 3069 N N . GLU A 1 388 ? 14.82 9.188 26.922 1 97.25 388 GLU A N 1
ATOM 3070 C CA . GLU A 1 388 ? 15.867 8.211 26.656 1 97.25 388 GLU A CA 1
ATOM 3071 C C . GLU A 1 388 ? 17.219 8.883 26.406 1 97.25 388 GLU A C 1
ATOM 3073 O O . GLU A 1 388 ? 17.328 9.766 25.547 1 97.25 388 GLU A O 1
ATOM 3078 N N . CYS A 1 389 ? 18.234 8.508 27.203 1 96.88 389 CYS A N 1
ATOM 3079 C CA . CYS A 1 389 ? 19.594 8.977 27.031 1 96.88 389 CYS A CA 1
ATOM 3080 C C . CYS A 1 389 ? 20.391 8.016 26.156 1 96.88 389 CYS A C 1
ATOM 3082 O O . CYS A 1 389 ? 20.219 6.801 26.25 1 96.88 389 CYS A O 1
ATOM 3084 N N . GLU A 1 390 ? 21.234 8.57 25.344 1 94.31 390 GLU A N 1
ATOM 3085 C CA . GLU A 1 390 ? 22.156 7.715 24.594 1 94.31 390 GLU A CA 1
ATOM 3086 C C . GLU A 1 390 ? 23.016 6.887 25.547 1 94.31 390 GLU A C 1
ATOM 3088 O O . GLU A 1 390 ? 23.203 5.684 25.328 1 94.31 390 GLU A O 1
ATOM 3093 N N . ASN A 1 391 ? 23.547 7.59 26.531 1 93.38 391 ASN A N 1
ATOM 3094 C CA . ASN A 1 391 ? 24.312 7.008 27.641 1 93.38 391 ASN A CA 1
ATOM 3095 C C . ASN A 1 391 ? 23.875 7.59 28.984 1 93.38 391 ASN A C 1
ATOM 3097 O O . ASN A 1 391 ? 24.297 8.688 29.359 1 93.38 391 ASN A O 1
ATOM 3101 N N . PRO A 1 392 ? 23.125 6.836 29.656 1 92.19 392 PRO A N 1
ATOM 3102 C CA . PRO A 1 392 ? 22.578 7.348 30.906 1 92.19 392 PRO A CA 1
ATOM 3103 C C . PRO A 1 392 ? 23.656 7.801 31.891 1 92.19 392 PRO A C 1
ATOM 3105 O O . PRO A 1 392 ? 23.406 8.672 32.719 1 92.19 392 PRO A O 1
ATOM 3108 N N . GLU A 1 393 ? 24.812 7.23 31.828 1 92.12 393 GLU A N 1
ATOM 3109 C CA . GLU A 1 393 ? 25.891 7.508 32.781 1 92.12 393 GLU A CA 1
ATOM 3110 C C . GLU A 1 393 ? 26.453 8.914 32.594 1 92.12 393 GLU A C 1
ATOM 3112 O O . GLU A 1 393 ? 26.938 9.531 33.531 1 92.12 393 GLU A O 1
ATOM 3117 N N . VAL A 1 394 ? 26.406 9.445 31.406 1 92.81 394 VAL A N 1
ATOM 3118 C CA . VAL A 1 394 ? 27.047 10.734 31.141 1 92.81 394 VAL A CA 1
ATOM 3119 C C . VAL A 1 394 ? 25.969 11.781 30.828 1 92.81 394 VAL A C 1
ATOM 3121 O O . VAL A 1 394 ? 26.297 12.914 30.469 1 92.81 394 VAL A O 1
ATOM 3124 N N . CYS A 1 395 ? 24.797 11.461 30.969 1 94.69 395 CYS A N 1
ATOM 3125 C CA . CYS A 1 395 ? 23.672 12.359 30.672 1 94.69 395 CYS A CA 1
ATOM 3126 C C . CYS A 1 395 ? 23.641 13.516 31.656 1 94.69 395 CYS A C 1
ATOM 3128 O O . CYS A 1 395 ? 23.594 13.305 32.875 1 94.69 395 CYS A O 1
ATOM 3130 N N . ASP A 1 396 ? 23.703 14.75 31.188 1 97.31 396 ASP A N 1
ATOM 3131 C CA . ASP A 1 396 ? 23.594 15.922 32.062 1 97.31 396 ASP A CA 1
ATOM 3132 C C . ASP A 1 396 ? 22.141 16.172 32.438 1 97.31 396 ASP A C 1
ATOM 3134 O O . ASP A 1 396 ? 21.484 17.062 31.891 1 97.31 396 ASP A O 1
ATOM 3138 N N . ARG A 1 397 ? 21.688 15.539 33.438 1 97.69 397 ARG A N 1
ATOM 3139 C CA . ARG A 1 397 ? 20.281 15.531 33.844 1 97.69 397 ARG A CA 1
ATOM 3140 C C . ARG A 1 397 ? 19.828 16.922 34.281 1 97.69 397 ARG A C 1
ATOM 3142 O O . ARG A 1 397 ? 18.719 17.344 33.969 1 97.69 397 ARG A O 1
ATOM 3149 N N . ASN A 1 398 ? 20.688 17.594 35 1 97.5 398 ASN A N 1
ATOM 3150 C CA . ASN A 1 398 ? 20.328 18.922 35.469 1 97.5 398 ASN A CA 1
ATOM 3151 C C . ASN A 1 398 ? 20.125 19.891 34.312 1 97.5 398 ASN A C 1
ATOM 3153 O O . ASN A 1 398 ? 19.156 20.656 34.312 1 97.5 398 ASN A O 1
ATOM 3157 N N . LEU A 1 399 ? 21.031 19.859 33.375 1 98.06 399 LEU A N 1
ATOM 3158 C CA . LEU A 1 399 ? 20.922 20.734 32.219 1 98.06 399 LEU A CA 1
ATOM 3159 C C . LEU A 1 399 ? 19.625 20.453 31.453 1 98.06 399 LEU A C 1
ATOM 3161 O O . LEU A 1 399 ? 18.922 21.391 31.062 1 98.06 399 LEU A O 1
ATOM 3165 N N . ILE A 1 400 ? 19.297 19.219 31.234 1 98.25 400 ILE A N 1
ATOM 3166 C CA . ILE A 1 400 ? 18.125 18.797 30.469 1 98.25 400 ILE A CA 1
ATOM 3167 C C . ILE A 1 400 ? 16.859 19.266 31.188 1 98.25 400 ILE A C 1
ATOM 3169 O O . ILE A 1 400 ? 15.945 19.797 30.562 1 98.25 400 ILE A O 1
ATOM 3173 N N . LYS A 1 401 ? 16.766 19.078 32.562 1 98.19 401 LYS A N 1
ATOM 3174 C CA . LYS A 1 401 ? 15.625 19.484 33.344 1 98.19 401 LYS A CA 1
ATOM 3175 C C . LYS A 1 401 ? 15.391 20.984 33.25 1 98.19 401 LYS A C 1
ATOM 3177 O O . LYS A 1 401 ? 14.258 21.438 33.094 1 98.19 401 LYS A O 1
ATOM 3182 N N . GLU A 1 402 ? 16.453 21.688 33.406 1 97.94 402 GLU A N 1
ATOM 3183 C CA . GLU A 1 402 ? 16.375 23.141 33.375 1 97.94 402 GLU A CA 1
ATOM 3184 C C . GLU A 1 402 ? 15.867 23.641 32.031 1 97.94 402 GLU A C 1
ATOM 3186 O O . GLU A 1 402 ? 15 24.516 31.953 1 97.94 402 GLU A O 1
ATOM 3191 N N . ASN A 1 403 ? 16.484 23.094 30.953 1 98.19 403 ASN A N 1
ATOM 3192 C CA . ASN A 1 403 ? 16.062 23.469 29.609 1 98.19 403 ASN A CA 1
ATOM 3193 C C . ASN A 1 403 ? 14.594 23.141 29.375 1 98.19 403 ASN A C 1
ATOM 3195 O O . ASN A 1 403 ? 13.867 23.938 28.766 1 98.19 403 ASN A O 1
ATOM 3199 N N . PHE A 1 404 ? 14.195 21.953 29.828 1 98.38 404 PHE A N 1
ATOM 3200 C CA . PHE A 1 404 ? 12.805 21.531 29.672 1 98.38 404 PHE A CA 1
ATOM 3201 C C . PHE A 1 404 ? 11.867 22.484 30.391 1 98.38 404 PHE A C 1
ATOM 3203 O O . PHE A 1 404 ? 10.891 22.969 29.812 1 98.38 404 PHE A O 1
ATOM 3210 N N . LEU A 1 405 ? 12.109 22.766 31.688 1 97.75 405 LEU A N 1
ATOM 3211 C CA . LEU A 1 405 ? 11.234 23.594 32.5 1 97.75 405 LEU A CA 1
ATOM 3212 C C . LEU A 1 405 ? 11.133 25 31.953 1 97.75 405 LEU A C 1
ATOM 3214 O O . LEU A 1 405 ? 10.039 25.562 31.891 1 97.75 405 LEU A O 1
ATOM 3218 N N . ARG A 1 406 ? 12.266 25.578 31.562 1 96.81 406 ARG A N 1
ATOM 3219 C CA . ARG A 1 406 ? 12.305 26.938 31.031 1 96.81 406 ARG A CA 1
ATOM 3220 C C . ARG A 1 406 ? 11.406 27.062 29.797 1 96.81 406 ARG A C 1
ATOM 3222 O O . ARG A 1 406 ? 10.672 28.047 29.672 1 96.81 406 ARG A O 1
ATOM 3229 N N . THR A 1 407 ? 11.461 26.062 29 1 96.81 407 THR A N 1
ATOM 3230 C CA . THR A 1 407 ? 10.742 26.125 27.734 1 96.81 407 THR A CA 1
ATOM 3231 C C . THR A 1 407 ? 9.281 25.719 27.906 1 96.81 407 THR A C 1
ATOM 3233 O O . THR A 1 407 ? 8.383 26.359 27.375 1 96.81 407 THR A O 1
ATOM 3236 N N . PHE A 1 408 ? 9.008 24.641 28.641 1 96.88 408 PHE A N 1
ATOM 3237 C CA . PHE A 1 408 ? 7.668 24.078 28.812 1 96.88 408 PHE A CA 1
ATOM 3238 C C . PHE A 1 408 ? 6.777 25.062 29.562 1 96.88 408 PHE A C 1
ATOM 3240 O O . PHE A 1 408 ? 5.59 25.203 29.266 1 96.88 408 PHE A O 1
ATOM 3247 N N . LEU A 1 409 ? 7.277 25.75 30.469 1 95.94 409 LEU A N 1
ATOM 3248 C CA . LEU A 1 409 ? 6.48 26.625 31.328 1 95.94 409 LEU A CA 1
ATOM 3249 C C . LEU A 1 409 ? 6.449 28.047 30.766 1 95.94 409 LEU A C 1
ATOM 3251 O O . LEU A 1 409 ? 5.695 28.891 31.25 1 95.94 409 LEU A O 1
ATOM 3255 N N . ARG A 1 410 ? 7.227 28.156 29.688 1 91.38 410 ARG A N 1
ATOM 3256 C CA . ARG A 1 410 ? 7.273 29.469 29.094 1 91.38 410 ARG A CA 1
ATOM 3257 C C . ARG A 1 410 ? 5.902 29.875 28.547 1 91.38 410 ARG A C 1
ATOM 3259 O O . ARG A 1 410 ? 5.227 29.094 27.891 1 91.38 410 ARG A O 1
ATOM 3266 N N . TYR A 1 411 ? 5.387 31.062 28.828 1 86.81 411 TYR A N 1
ATOM 3267 C CA . TYR A 1 411 ? 4.16 31.672 28.344 1 86.81 411 TYR A CA 1
ATOM 3268 C C . TYR A 1 411 ? 2.93 30.984 28.922 1 86.81 411 TYR A C 1
ATOM 3270 O O . TYR A 1 411 ? 1.86 30.984 28.312 1 86.81 411 TYR A O 1
ATOM 3278 N N . LYS A 1 412 ? 3.117 30.203 29.938 1 93.44 412 LYS A N 1
ATOM 3279 C CA . LYS A 1 412 ? 2.029 29.578 30.688 1 93.44 412 LYS A CA 1
ATOM 3280 C C . LYS A 1 412 ? 2.045 30.016 32.156 1 93.44 412 LYS A C 1
ATOM 3282 O O . LYS A 1 412 ? 2.279 29.203 33.031 1 93.44 412 LYS A O 1
ATOM 3287 N N . PRO A 1 413 ? 1.636 31.188 32.406 1 92.31 413 PRO A N 1
ATOM 3288 C CA . PRO A 1 413 ? 1.781 31.781 33.75 1 92.31 413 PRO A CA 1
ATOM 3289 C C . PRO A 1 413 ? 1.019 31 34.812 1 92.31 413 PRO A C 1
ATOM 3291 O O . PRO A 1 413 ? 1.521 30.812 35.906 1 92.31 413 PRO A O 1
ATOM 3294 N N . LEU A 1 414 ? -0.156 30.547 34.469 1 92.38 414 LEU A N 1
ATOM 3295 C CA . LEU A 1 414 ? -0.944 29.828 35.469 1 92.38 414 LEU A CA 1
ATOM 3296 C C . LEU A 1 414 ? -0.288 28.484 35.812 1 92.38 414 LEU A C 1
ATOM 3298 O O . LEU A 1 414 ? -0.274 28.094 36.969 1 92.38 414 LEU A O 1
ATOM 3302 N N . LEU A 1 415 ? 0.232 27.859 34.781 1 92.94 415 LEU A N 1
ATOM 3303 C CA . LEU A 1 415 ? 0.912 26.594 35.031 1 92.94 415 LEU A CA 1
ATOM 3304 C C . LEU A 1 415 ? 2.215 26.812 35.781 1 92.94 415 LEU A C 1
ATOM 3306 O O . LEU A 1 415 ? 2.582 25.984 36.625 1 92.94 415 LEU A O 1
ATOM 3310 N N . SER A 1 416 ? 2.914 27.844 35.469 1 94.69 416 SER A N 1
ATOM 3311 C CA . SER A 1 416 ? 4.152 28.203 36.156 1 94.69 416 SER A CA 1
ATOM 3312 C C . SER A 1 416 ? 3.906 28.469 37.625 1 94.69 416 SER A C 1
ATOM 3314 O O . SER A 1 416 ? 4.688 28.031 38.5 1 94.69 416 SER A O 1
ATOM 3316 N N . ARG A 1 417 ? 2.838 29.156 37.906 1 94.38 417 ARG A N 1
ATOM 3317 C CA . ARG A 1 417 ? 2.467 29.422 39.281 1 94.38 417 ARG A CA 1
ATOM 3318 C C . ARG A 1 417 ? 2.129 28.141 40.031 1 94.38 417 ARG A C 1
ATOM 3320 O O . ARG A 1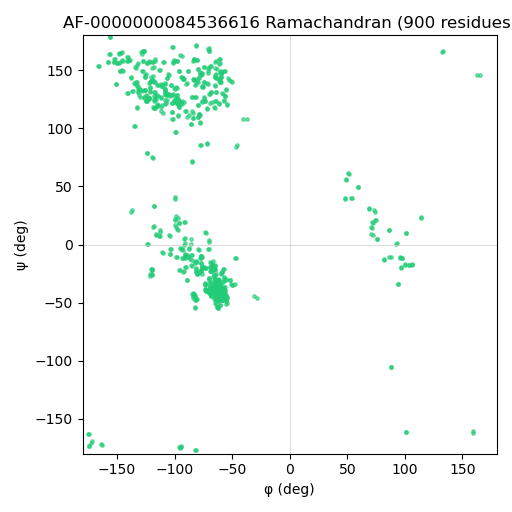 417 ? 2.543 27.953 41.188 1 94.38 417 ARG A O 1
ATOM 3327 N N . ALA A 1 418 ? 1.401 27.344 39.344 1 93.19 418 ALA A N 1
ATOM 3328 C CA . ALA A 1 418 ? 1.031 26.062 39.938 1 93.19 418 ALA A CA 1
ATOM 3329 C C . ALA A 1 418 ? 2.268 25.219 40.25 1 93.19 418 ALA A C 1
ATOM 3331 O O . ALA A 1 418 ? 2.312 24.516 41.25 1 93.19 418 ALA A O 1
ATOM 3332 N N . TYR A 1 419 ? 3.184 25.266 39.375 1 94.44 419 TYR A N 1
ATOM 3333 C CA . TYR A 1 419 ? 4.438 24.547 39.562 1 94.44 419 TYR A CA 1
ATOM 3334 C C . TYR A 1 419 ? 5.203 25.109 40.75 1 94.44 419 TYR A C 1
ATOM 3336 O O . TYR A 1 419 ? 5.727 24.344 41.594 1 94.44 419 TYR A O 1
ATOM 3344 N N . ALA A 1 420 ? 5.285 26.359 40.875 1 93.94 420 ALA A N 1
ATOM 3345 C CA . ALA A 1 420 ? 5.977 27.047 41.969 1 93.94 420 ALA A CA 1
ATOM 3346 C C . ALA A 1 420 ? 5.309 26.734 43.312 1 93.94 420 ALA A C 1
ATOM 3348 O O . ALA A 1 420 ? 5.988 26.609 44.312 1 93.94 420 ALA A O 1
ATOM 3349 N N . GLU A 1 421 ? 3.959 26.641 43.281 1 93.12 421 GLU A N 1
ATOM 3350 C CA . GLU A 1 421 ? 3.182 26.422 44.5 1 93.12 421 GLU A CA 1
ATOM 3351 C C . GLU A 1 421 ? 3.139 24.953 44.875 1 93.12 421 GLU A C 1
ATOM 3353 O O . GLU A 1 421 ? 2.729 24.594 45.969 1 93.12 421 GLU A O 1
ATOM 3358 N N . GLY A 1 422 ? 3.51 24.141 43.938 1 91.12 422 GLY A N 1
ATOM 3359 C CA . GLY A 1 422 ? 3.6 22.719 44.25 1 91.12 422 GLY A CA 1
ATOM 3360 C C . GLY A 1 422 ? 2.326 21.953 43.938 1 91.12 422 GLY A C 1
ATOM 3361 O O . GLY A 1 422 ? 2.242 20.75 44.188 1 91.12 422 GLY A O 1
ATOM 3362 N N . THR A 1 423 ? 1.338 22.656 43.438 1 91.44 423 THR A N 1
ATOM 3363 C CA . THR A 1 423 ? 0.101 21.984 43.062 1 91.44 423 THR A CA 1
ATOM 3364 C C . THR A 1 423 ? 0.261 21.234 41.75 1 91.44 423 THR A C 1
ATOM 3366 O O . THR A 1 423 ? -0.521 20.344 41.438 1 91.44 423 THR A O 1
ATOM 3369 N N . PHE A 1 424 ? 1.164 21.656 40.938 1 94 424 PHE A N 1
ATOM 3370 C CA . PHE A 1 424 ? 1.596 20.969 39.719 1 94 424 PHE A CA 1
ATOM 3371 C C . PHE A 1 424 ? 3.068 20.594 39.812 1 94 424 PHE A C 1
ATOM 3373 O O . PHE A 1 424 ? 3.918 21.438 40.094 1 94 424 PHE A O 1
ATOM 3380 N N . LYS A 1 425 ? 3.367 19.359 39.656 1 95.19 425 LYS A N 1
ATOM 3381 C CA . LYS A 1 425 ? 4.746 18.875 39.719 1 95.19 425 LYS A CA 1
ATOM 3382 C C . LYS A 1 425 ? 5.184 18.234 38.406 1 95.19 425 LYS A C 1
ATOM 3384 O O . LYS A 1 425 ? 4.379 17.578 37.75 1 95.19 425 LYS A O 1
ATOM 3389 N N . ILE A 1 426 ? 6.395 18.406 38.094 1 96.75 426 ILE A N 1
ATOM 3390 C CA . ILE A 1 426 ? 7 17.75 36.938 1 96.75 426 ILE A CA 1
ATOM 3391 C C . ILE A 1 426 ? 8.148 16.859 37.406 1 96.75 426 ILE A C 1
ATOM 3393 O O . ILE A 1 426 ? 9.102 17.344 38.031 1 96.75 426 ILE A O 1
ATOM 3397 N N . VAL A 1 427 ? 8.023 15.602 37.156 1 96.94 427 VAL A N 1
ATOM 3398 C CA . VAL A 1 427 ? 9.047 14.633 37.531 1 96.94 427 VAL A CA 1
ATOM 3399 C C . VAL A 1 427 ? 9.719 14.078 36.25 1 96.94 427 VAL A C 1
ATOM 3401 O O . VAL A 1 427 ? 9.047 13.82 35.25 1 96.94 427 VAL A O 1
ATOM 3404 N N . PHE A 1 428 ? 11.016 13.969 36.375 1 97.81 428 PHE A N 1
ATOM 3405 C CA . PHE A 1 428 ? 11.773 13.516 35.188 1 97.81 428 PHE A CA 1
ATOM 3406 C C . PHE A 1 428 ? 12.352 12.125 35.438 1 97.81 428 PHE A C 1
ATOM 3408 O O . PHE A 1 428 ? 12.797 11.812 36.531 1 97.81 428 PHE A O 1
ATOM 3415 N N . ASN A 1 429 ? 12.234 11.328 34.469 1 96.81 429 ASN A N 1
ATOM 3416 C CA . ASN A 1 429 ? 12.867 10.008 34.438 1 96.81 429 ASN A CA 1
ATOM 3417 C C . ASN A 1 429 ? 13.797 9.859 33.25 1 96.81 429 ASN A C 1
ATOM 3419 O O . ASN A 1 429 ? 13.461 10.281 32.125 1 96.81 429 ASN A O 1
ATOM 3423 N N . PHE A 1 430 ? 15.008 9.375 33.5 1 97.38 430 PHE A N 1
ATOM 3424 C CA . PHE A 1 430 ? 15.992 9.141 32.438 1 97.38 430 PHE A CA 1
ATOM 3425 C C . PHE A 1 430 ? 16.297 7.66 32.312 1 97.38 430 PHE A C 1
ATOM 3427 O O . PHE A 1 430 ? 16.547 6.977 33.312 1 97.38 430 PHE A O 1
ATOM 3434 N N . THR A 1 431 ? 16.203 7.117 31.094 1 96.44 431 THR A N 1
ATOM 3435 C CA . THR A 1 431 ? 16.469 5.703 30.844 1 96.44 431 THR A CA 1
ATOM 3436 C C . THR A 1 431 ? 17.453 5.535 29.688 1 96.44 431 THR A C 1
ATOM 3438 O O . THR A 1 431 ? 17.75 6.5 28.984 1 96.44 431 THR A O 1
ATOM 3441 N N . GLY A 1 432 ? 17.984 4.301 29.594 1 94.31 432 GLY A N 1
ATOM 3442 C CA . GLY A 1 432 ? 18.766 3.953 28.422 1 94.31 432 GLY A CA 1
ATOM 3443 C C . GLY A 1 432 ? 17.906 3.545 27.234 1 94.31 432 GLY A C 1
ATOM 3444 O O . GLY A 1 432 ? 16.672 3.588 27.312 1 94.31 432 GLY A O 1
ATOM 3445 N N . PRO A 1 433 ? 18.594 3.156 26.141 1 90.44 433 PRO A N 1
ATOM 3446 C CA . PRO A 1 433 ? 17.844 2.736 24.953 1 90.44 433 PRO A CA 1
ATOM 3447 C C . PRO A 1 433 ? 16.844 1.619 25.234 1 90.44 433 PRO A C 1
ATOM 3449 O O . PRO A 1 433 ? 17.156 0.695 26 1 90.44 433 PRO A O 1
ATOM 3452 N N . MET A 1 434 ? 15.625 1.751 24.75 1 89.81 434 MET A N 1
ATOM 3453 C CA . MET A 1 434 ? 14.547 0.77 24.828 1 89.81 434 MET A CA 1
ATOM 3454 C C . MET A 1 434 ? 14 0.679 26.25 1 89.81 434 MET A C 1
ATOM 3456 O O . MET A 1 434 ? 13.352 -0.305 26.609 1 89.81 434 MET A O 1
ATOM 3460 N N . GLY A 1 435 ? 14.242 1.649 27.047 1 93 435 GLY A N 1
ATOM 3461 C CA . GLY A 1 435 ? 13.797 1.63 28.438 1 93 435 GLY A CA 1
ATOM 3462 C C . GLY A 1 435 ? 12.43 2.254 28.625 1 93 435 GLY A C 1
ATOM 3463 O O . GLY A 1 435 ? 11.867 2.203 29.719 1 93 435 GLY A O 1
ATOM 3464 N N . LEU A 1 436 ? 11.883 2.861 27.656 1 94.69 436 LEU A N 1
ATOM 3465 C CA . LEU A 1 436 ? 10.586 3.531 27.75 1 94.69 436 LEU A CA 1
ATOM 3466 C C . LEU A 1 436 ? 9.445 2.537 27.547 1 94.69 436 LEU A C 1
ATOM 3468 O O . LEU A 1 436 ? 9.625 1.499 26.906 1 94.69 436 LEU A O 1
ATOM 3472 N N . GLU A 1 437 ? 8.258 2.846 28.016 1 89.5 437 GLU A N 1
ATOM 3473 C CA . GLU A 1 437 ? 7.074 2.002 27.875 1 89.5 437 GLU A CA 1
ATOM 3474 C C . GLU A 1 437 ? 6.656 1.883 26.406 1 89.5 437 GLU A C 1
ATOM 3476 O O . GLU A 1 437 ? 6.191 0.827 25.969 1 89.5 437 GLU A O 1
ATOM 3481 N N . LEU A 1 438 ? 6.809 2.934 25.719 1 88.06 438 LEU A N 1
ATOM 3482 C CA . LEU A 1 438 ? 6.316 2.979 24.344 1 88.06 438 LEU A CA 1
ATOM 3483 C C . LEU A 1 438 ? 7.105 2.021 23.453 1 88.06 438 LEU A C 1
ATOM 3485 O O . LEU A 1 438 ? 6.621 1.611 22.391 1 88.06 438 LEU A O 1
ATOM 3489 N N . SER A 1 439 ? 8.281 1.661 23.859 1 82.06 439 SER A N 1
ATOM 3490 C CA . SER A 1 439 ? 9.094 0.738 23.062 1 82.06 439 SER A CA 1
ATOM 3491 C C . SER A 1 439 ? 8.469 -0.655 23.031 1 82.06 439 SER A C 1
ATOM 3493 O O . SER A 1 439 ? 8.773 -1.455 22.141 1 82.06 439 SER A O 1
ATOM 3495 N N . ARG A 1 440 ? 7.535 -0.989 23.891 1 76.62 440 ARG A N 1
ATOM 3496 C CA . ARG A 1 440 ? 6.949 -2.32 24.016 1 76.62 440 ARG A CA 1
ATOM 3497 C C . ARG A 1 440 ? 5.566 -2.373 23.375 1 76.62 440 ARG A C 1
ATOM 3499 O O . ARG A 1 440 ? 4.953 -3.439 23.297 1 76.62 440 ARG A O 1
ATOM 3506 N N . ILE A 1 441 ? 5.137 -1.261 22.922 1 74.19 441 ILE A N 1
ATOM 3507 C CA . ILE A 1 441 ? 3.777 -1.186 22.406 1 74.19 441 ILE A CA 1
ATOM 3508 C C . ILE A 1 441 ? 3.807 -1.256 20.875 1 74.19 441 ILE A C 1
ATOM 3510 O O . ILE A 1 441 ? 4.668 -0.649 20.234 1 74.19 441 ILE A O 1
ATOM 3514 N N . LYS A 1 442 ? 2.859 -2.119 20.453 1 66.38 442 LYS A N 1
ATOM 3515 C CA . LYS A 1 442 ? 2.709 -2.232 19.016 1 66.38 442 LYS A CA 1
ATOM 3516 C C . LYS A 1 442 ? 1.88 -1.08 18.453 1 66.38 442 LYS A C 1
ATOM 3518 O O . LYS A 1 442 ? 0.985 -0.568 19.125 1 66.38 442 LYS A O 1
ATOM 3523 N N . GLY A 1 443 ? 2.232 -0.494 17.25 1 66.38 443 GLY A N 1
ATOM 3524 C CA . GLY A 1 443 ? 1.473 0.576 16.625 1 66.38 443 GLY A CA 1
ATOM 3525 C C . GLY A 1 443 ? 2.078 1.948 16.844 1 66.38 443 GLY A C 1
ATOM 3526 O O . GLY A 1 443 ? 3.244 2.062 17.234 1 66.38 443 GLY A O 1
ATOM 3527 N N . ARG A 1 444 ? 1.279 2.996 16.656 1 71.25 444 ARG A N 1
ATOM 3528 C CA . ARG A 1 444 ? 1.718 4.379 16.828 1 71.25 444 ARG A CA 1
ATOM 3529 C C . ARG A 1 444 ? 1.814 4.738 18.312 1 71.25 444 ARG A C 1
ATOM 3531 O O . ARG A 1 444 ? 0.829 4.641 19.047 1 71.25 444 ARG A O 1
ATOM 3538 N N . PRO A 1 445 ? 2.93 5.148 18.703 1 80.19 445 PRO A N 1
ATOM 3539 C CA . PRO A 1 445 ? 3.109 5.453 20.125 1 80.19 445 PRO A CA 1
ATOM 3540 C C . PRO A 1 445 ? 2.359 6.711 20.562 1 80.19 445 PRO A C 1
ATOM 3542 O O . PRO A 1 445 ? 2.293 7.684 19.812 1 80.19 445 PRO A O 1
ATOM 3545 N N . LYS A 1 446 ? 1.726 6.625 21.75 1 87.06 446 LYS A N 1
ATOM 3546 C CA . LYS A 1 446 ? 1.196 7.812 22.406 1 87.06 446 LYS A CA 1
ATOM 3547 C C . LYS A 1 446 ? 2.234 8.43 23.344 1 87.06 446 LYS A C 1
ATOM 3549 O O . LYS A 1 446 ? 2.586 7.84 24.359 1 87.06 446 LYS A O 1
ATOM 3554 N N . ARG A 1 447 ? 2.609 9.578 22.969 1 94.19 447 ARG A N 1
ATOM 3555 C CA . ARG A 1 447 ? 3.744 10.172 23.672 1 94.19 447 ARG A CA 1
ATOM 3556 C C . ARG A 1 447 ? 3.277 11.047 24.828 1 94.19 447 ARG A C 1
ATOM 3558 O O . ARG A 1 447 ? 4.082 11.469 25.656 1 94.19 447 ARG A O 1
ATOM 3565 N N . LEU A 1 448 ? 2.018 11.367 24.938 1 95.44 448 LEU A N 1
ATOM 3566 C CA . LEU A 1 448 ? 1.363 12.008 26.078 1 95.44 448 LEU A CA 1
ATOM 3567 C C . LEU A 1 448 ? 0.074 11.281 26.438 1 95.44 448 LEU A C 1
ATOM 3569 O O . LEU A 1 448 ? -0.846 11.188 25.625 1 95.44 448 LEU A O 1
ATOM 3573 N N . VAL A 1 449 ? 0.073 10.781 27.625 1 93.81 449 VAL A N 1
ATOM 3574 C CA . VAL A 1 449 ? -1.104 10.047 28.062 1 93.81 449 VAL A CA 1
ATOM 3575 C C . VAL A 1 449 ? -1.596 10.617 29.391 1 93.81 449 VAL A C 1
ATOM 3577 O O . VAL A 1 449 ? -0.817 10.773 30.344 1 93.81 449 VAL A O 1
ATOM 3580 N N . ASP A 1 450 ? -2.809 10.961 29.453 1 93.19 450 ASP A N 1
ATOM 3581 C CA . ASP A 1 450 ? -3.447 11.383 30.703 1 93.19 450 ASP A CA 1
ATOM 3582 C C . ASP A 1 450 ? -3.973 10.18 31.484 1 93.19 450 ASP A C 1
ATOM 3584 O O . ASP A 1 450 ? -4.992 9.594 31.109 1 93.19 450 ASP A O 1
ATOM 3588 N N . ARG A 1 451 ? -3.295 9.828 32.469 1 90.44 451 ARG A N 1
ATOM 3589 C CA . ARG A 1 451 ? -3.635 8.641 33.25 1 90.44 451 ARG A CA 1
ATOM 3590 C C . ARG A 1 451 ? -4.449 9 34.5 1 90.44 451 ARG 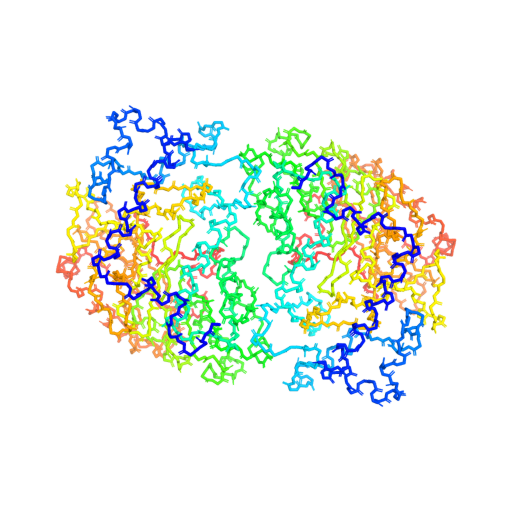A C 1
ATOM 3592 O O . ARG A 1 451 ? -4.527 8.211 35.438 1 90.44 451 ARG A O 1
ATOM 3599 N N . ARG A 1 452 ? -4.957 10.18 34.625 1 87.06 452 ARG A N 1
ATOM 3600 C CA . ARG A 1 452 ? -5.793 10.562 35.75 1 87.06 452 ARG A CA 1
ATOM 3601 C C . ARG A 1 452 ? -7.156 9.883 35.688 1 87.06 452 ARG A C 1
ATOM 3603 O O . ARG A 1 452 ? -7.637 9.555 34.594 1 87.06 452 ARG A O 1
ATOM 3610 N N . MET B 1 1 ? -17.828 1.247 -22.094 1 34.44 1 MET B N 1
ATOM 3611 C CA . MET B 1 1 ? -17.469 -0.141 -22.391 1 34.44 1 MET B CA 1
ATOM 3612 C C . MET B 1 1 ? -18.609 -1.081 -21.984 1 34.44 1 MET B C 1
ATOM 3614 O O . MET B 1 1 ? -19.234 -0.89 -20.953 1 34.44 1 MET B O 1
ATOM 3618 N N . ASP B 1 2 ? -19.219 -1.734 -22.75 1 40.16 2 ASP B N 1
ATOM 3619 C CA . ASP B 1 2 ? -20.297 -2.711 -22.594 1 40.16 2 ASP B CA 1
ATOM 3620 C C . ASP B 1 2 ? -19.984 -3.703 -21.469 1 40.16 2 ASP B C 1
ATOM 3622 O O . ASP B 1 2 ? -19.078 -4.531 -21.609 1 40.16 2 ASP B O 1
ATOM 3626 N N . ASN B 1 3 ? -20.25 -3.391 -20.203 1 51.34 3 ASN B N 1
ATOM 3627 C CA . ASN B 1 3 ? -20.062 -4.078 -18.922 1 51.34 3 ASN B CA 1
ATOM 3628 C C . ASN B 1 3 ? -20.547 -5.523 -19 1 51.34 3 ASN B C 1
ATOM 3630 O O . ASN B 1 3 ? -20.422 -6.27 -18.031 1 51.34 3 ASN B O 1
ATOM 3634 N N . SER B 1 4 ? -21.25 -5.871 -20.047 1 55.06 4 SER B N 1
ATOM 3635 C CA . SER B 1 4 ? -21.859 -7.195 -20.141 1 55.06 4 SER B CA 1
ATOM 3636 C C . SER B 1 4 ? -20.891 -8.203 -20.766 1 55.06 4 SER B C 1
ATOM 3638 O O . SER B 1 4 ? -21.109 -9.414 -20.688 1 55.06 4 SER B O 1
ATOM 3640 N N . LYS B 1 5 ? -19.703 -7.562 -21.344 1 65.56 5 LYS B N 1
ATOM 3641 C CA . LYS B 1 5 ? -18.891 -8.5 -22.109 1 65.56 5 LYS B CA 1
ATOM 3642 C C . LYS B 1 5 ? -17.859 -9.18 -21.219 1 65.56 5 LYS B C 1
ATOM 3644 O O . LYS B 1 5 ? -17.266 -8.539 -20.344 1 65.56 5 LYS B O 1
ATOM 3649 N N . PRO B 1 6 ? -17.656 -10.445 -21.406 1 88 6 PRO B N 1
ATOM 3650 C CA . PRO B 1 6 ? -16.75 -11.242 -20.578 1 88 6 PRO B CA 1
ATOM 3651 C C . PRO B 1 6 ? -15.281 -10.945 -20.859 1 88 6 PRO B C 1
ATOM 3653 O O . PRO B 1 6 ? -14.398 -11.664 -20.391 1 88 6 PRO B O 1
ATOM 3656 N N . TYR B 1 7 ? -15.102 -9.789 -21.703 1 95.81 7 TYR B N 1
ATOM 3657 C CA . TYR B 1 7 ? -13.727 -9.438 -22.062 1 95.81 7 TYR B CA 1
ATOM 3658 C C . TYR B 1 7 ? -13.414 -7.992 -21.703 1 95.81 7 TYR B C 1
ATOM 3660 O O . TYR B 1 7 ? -14.289 -7.129 -21.766 1 95.81 7 TYR B O 1
ATOM 3668 N N . PHE B 1 8 ? -12.188 -7.703 -21.312 1 96.94 8 PHE B N 1
ATOM 3669 C CA . PHE B 1 8 ? -11.703 -6.344 -21.125 1 96.94 8 PHE B CA 1
ATOM 3670 C C . PHE B 1 8 ? -11.289 -5.727 -22.453 1 96.94 8 PHE B C 1
ATOM 3672 O O . PHE B 1 8 ? -11.656 -4.586 -22.75 1 96.94 8 PHE B O 1
ATOM 3679 N N . ASN B 1 9 ? -10.531 -6.48 -23.188 1 97.44 9 ASN B N 1
ATOM 3680 C CA . ASN B 1 9 ? -10.062 -6.141 -24.516 1 97.44 9 ASN B CA 1
ATOM 3681 C C . ASN B 1 9 ? -10.453 -7.211 -25.531 1 97.44 9 ASN B C 1
ATOM 3683 O O . ASN B 1 9 ? -9.609 -7.996 -25.969 1 97.44 9 ASN B O 1
ATOM 3687 N N . PRO B 1 10 ? -11.703 -7.203 -25.984 1 97.19 10 PRO B N 1
ATOM 3688 C CA . PRO B 1 10 ? -12.234 -8.289 -26.812 1 97.19 10 PRO B CA 1
ATOM 3689 C C . PRO B 1 10 ? -11.43 -8.492 -28.094 1 97.19 10 PRO B C 1
ATOM 3691 O O . PRO B 1 10 ? -11.234 -9.633 -28.531 1 97.19 10 PRO B O 1
ATOM 3694 N N . GLU B 1 11 ? -10.969 -7.43 -28.703 1 97.5 11 GLU B N 1
ATOM 3695 C CA . GLU B 1 11 ? -10.227 -7.527 -29.953 1 97.5 11 GLU B CA 1
ATOM 3696 C C . GLU B 1 11 ? -8.961 -8.367 -29.797 1 97.5 11 GLU B C 1
ATOM 3698 O O . GLU B 1 11 ? -8.68 -9.234 -30.625 1 97.5 11 GLU B O 1
ATOM 3703 N N . ILE B 1 12 ? -8.234 -8.164 -28.75 1 98.12 12 ILE B N 1
ATOM 3704 C CA . ILE B 1 12 ? -6.965 -8.844 -28.531 1 98.12 12 ILE B CA 1
ATOM 3705 C C . ILE B 1 12 ? -7.207 -10.219 -27.906 1 98.12 12 ILE B C 1
ATOM 3707 O O . ILE B 1 12 ? -6.586 -11.211 -28.312 1 98.12 12 ILE B O 1
ATOM 3711 N N . GLU B 1 13 ? -8.109 -10.312 -26.969 1 98.25 13 GLU B N 1
ATOM 3712 C CA . GLU B 1 13 ? -8.328 -11.523 -26.188 1 98.25 13 GLU B CA 1
ATOM 3713 C C . GLU B 1 13 ? -8.93 -12.633 -27.047 1 98.25 13 GLU B C 1
ATOM 3715 O O . GLU B 1 13 ? -8.805 -13.82 -26.719 1 98.25 13 GLU B O 1
ATOM 3720 N N . THR B 1 14 ? -9.578 -12.258 -28.156 1 97.94 14 THR B N 1
ATOM 3721 C CA . THR B 1 14 ? -10.234 -13.25 -29 1 97.94 14 THR B CA 1
ATOM 3722 C C . THR B 1 14 ? -9.625 -13.258 -30.406 1 97.94 14 THR B C 1
ATOM 3724 O O . THR B 1 14 ? -10.234 -13.766 -31.344 1 97.94 14 THR B O 1
ATOM 3727 N N . MET B 1 15 ? -8.516 -12.672 -30.516 1 98.06 15 MET B N 1
ATOM 3728 C CA . MET B 1 15 ? -7.824 -12.578 -31.797 1 98.06 15 MET B CA 1
ATOM 3729 C C . MET B 1 15 ? -7.496 -13.961 -32.344 1 98.06 15 MET B C 1
ATOM 3731 O O . MET B 1 15 ? -7.074 -14.844 -31.594 1 98.06 15 MET B O 1
ATOM 3735 N N . ASP B 1 16 ? -7.668 -14.086 -33.688 1 97.56 16 ASP B N 1
ATOM 3736 C CA . ASP B 1 16 ? -7.332 -15.359 -34.312 1 97.56 16 ASP B CA 1
ATOM 3737 C C . ASP B 1 16 ? -5.863 -15.711 -34.094 1 97.56 16 ASP B C 1
ATOM 3739 O O . ASP B 1 16 ? -5 -14.836 -34.125 1 97.56 16 ASP B O 1
ATOM 3743 N N . ARG B 1 17 ? -5.609 -16.984 -33.969 1 97.31 17 ARG B N 1
ATOM 3744 C CA . ARG B 1 17 ? -4.273 -17.469 -33.625 1 97.31 17 ARG B CA 1
ATOM 3745 C C . ARG B 1 17 ? -3.227 -16.922 -34.594 1 97.31 17 ARG B C 1
ATOM 3747 O O . ARG B 1 17 ? -2.162 -16.453 -34.156 1 97.31 17 ARG B O 1
ATOM 3754 N N . GLY B 1 18 ? -3.547 -16.984 -35.906 1 97.25 18 GLY B N 1
ATOM 3755 C CA . GLY B 1 18 ? -2.611 -16.453 -36.875 1 97.25 18 GLY B CA 1
ATOM 3756 C C . GLY B 1 18 ? -2.291 -14.992 -36.688 1 97.25 18 GLY B C 1
ATOM 3757 O O . GLY B 1 18 ? -1.127 -14.586 -36.75 1 97.25 18 GLY B O 1
ATOM 3758 N N . GLU B 1 19 ? -3.316 -14.188 -36.469 1 98.25 19 GLU B N 1
ATOM 3759 C CA . GLU B 1 19 ? -3.15 -12.758 -36.219 1 98.25 19 GLU B CA 1
ATOM 3760 C C . GLU B 1 19 ? -2.4 -12.5 -34.938 1 98.25 19 GLU B C 1
ATOM 3762 O O . GLU B 1 19 ? -1.587 -11.578 -34.844 1 98.25 19 GLU B O 1
ATOM 3767 N N . LEU B 1 20 ? -2.695 -13.297 -33.906 1 98.19 20 LEU B N 1
ATOM 3768 C CA . LEU B 1 20 ? -2.008 -13.172 -32.625 1 98.19 20 LEU B CA 1
ATOM 3769 C C . LEU B 1 20 ? -0.519 -13.453 -32.781 1 98.19 20 LEU B C 1
ATOM 3771 O O . LEU B 1 20 ? 0.316 -12.742 -32.219 1 98.19 20 LEU B O 1
ATOM 3775 N N . ASP B 1 21 ? -0.196 -14.5 -33.531 1 97.25 21 ASP B N 1
ATOM 3776 C CA . ASP B 1 21 ? 1.202 -14.836 -33.781 1 97.25 21 ASP B CA 1
ATOM 3777 C C . ASP B 1 21 ? 1.922 -13.688 -34.469 1 97.25 21 ASP B C 1
ATOM 3779 O O . ASP B 1 21 ? 3.07 -13.375 -34.156 1 97.25 21 ASP B O 1
ATOM 3783 N N . ALA B 1 22 ? 1.204 -13.094 -35.469 1 98.12 22 ALA B N 1
ATOM 3784 C CA . ALA B 1 22 ? 1.775 -11.953 -36.188 1 98.12 22 ALA B CA 1
ATOM 3785 C C . ALA B 1 22 ? 2.014 -10.781 -35.219 1 98.12 22 ALA B C 1
ATOM 3787 O O . ALA B 1 22 ? 3.029 -10.086 -35.312 1 98.12 22 ALA B O 1
ATOM 3788 N N . LEU B 1 23 ? 1.06 -10.562 -34.375 1 98.38 23 LEU B N 1
ATOM 3789 C CA . LEU B 1 23 ? 1.196 -9.5 -33.375 1 98.38 23 LEU B CA 1
ATOM 3790 C C . LEU B 1 23 ? 2.391 -9.766 -32.469 1 98.38 23 LEU B C 1
ATOM 3792 O O . LEU B 1 23 ? 3.15 -8.844 -32.156 1 98.38 23 LEU B O 1
ATOM 3796 N N . VAL B 1 24 ? 2.543 -10.969 -32 1 98.06 24 VAL B N 1
ATOM 3797 C CA . VAL B 1 24 ? 3.652 -11.352 -31.141 1 98.06 24 VAL B CA 1
ATOM 3798 C C . VAL B 1 24 ? 4.977 -11.086 -31.844 1 98.06 24 VAL B C 1
ATOM 3800 O O . VAL B 1 24 ? 5.914 -10.555 -31.25 1 98.06 24 VAL B O 1
ATOM 3803 N N . GLU B 1 25 ? 5.059 -11.43 -33.156 1 98.06 25 GLU B N 1
ATOM 3804 C CA . GLU B 1 25 ? 6.277 -11.195 -33.906 1 98.06 25 GLU B CA 1
ATOM 3805 C C . GLU B 1 25 ? 6.602 -9.703 -34 1 98.06 25 GLU B C 1
ATOM 3807 O O . GLU B 1 25 ? 7.762 -9.312 -33.875 1 98.06 25 GLU B O 1
ATOM 3812 N N . GLU B 1 26 ? 5.523 -8.914 -34.219 1 98.25 26 GLU B N 1
ATOM 3813 C CA . GLU B 1 26 ? 5.695 -7.469 -34.219 1 98.25 26 GLU B CA 1
ATOM 3814 C C . GLU B 1 26 ? 6.25 -6.961 -32.906 1 98.25 26 GLU B C 1
ATOM 3816 O O . GLU B 1 26 ? 7.164 -6.133 -32.875 1 98.25 26 GLU B O 1
ATOM 3821 N N . ARG B 1 27 ? 5.738 -7.441 -31.844 1 98.38 27 ARG B N 1
ATOM 3822 C CA . ARG B 1 27 ? 6.156 -7.023 -30.516 1 98.38 27 ARG B CA 1
ATOM 3823 C C . ARG B 1 27 ? 7.574 -7.5 -30.219 1 98.38 27 ARG B C 1
ATOM 3825 O O . ARG B 1 27 ? 8.336 -6.809 -29.531 1 98.38 27 ARG B O 1
ATOM 3832 N N . VAL B 1 28 ? 7.906 -8.711 -30.656 1 98.12 28 VAL B N 1
ATOM 3833 C CA . VAL B 1 28 ? 9.25 -9.242 -30.453 1 98.12 28 VAL B CA 1
ATOM 3834 C C . VAL B 1 28 ? 10.273 -8.32 -31.109 1 98.12 28 VAL B C 1
ATOM 3836 O O . VAL B 1 28 ? 11.258 -7.922 -30.484 1 98.12 28 VAL B O 1
ATOM 3839 N N . ARG B 1 29 ? 10.031 -7.914 -32.344 1 98.12 29 ARG B N 1
ATOM 3840 C CA . ARG B 1 29 ? 10.945 -7.051 -33.094 1 98.12 29 ARG B CA 1
ATOM 3841 C C . ARG B 1 29 ? 11.141 -5.723 -32.375 1 98.12 29 ARG B C 1
ATOM 3843 O O . ARG B 1 29 ? 12.273 -5.27 -32.188 1 98.12 29 ARG B O 1
ATOM 3850 N N . TYR B 1 30 ? 10.039 -5.18 -31.953 1 98.56 30 TYR B N 1
ATOM 3851 C CA . TYR B 1 30 ? 10.125 -3.879 -31.297 1 98.56 30 TYR B CA 1
ATOM 3852 C C . TYR B 1 30 ? 10.82 -3.994 -29.953 1 98.56 30 TYR B C 1
ATOM 3854 O O . TYR B 1 30 ? 11.664 -3.16 -29.609 1 98.56 30 TYR B O 1
ATOM 3862 N N . THR B 1 31 ? 10.484 -5.008 -29.156 1 98.44 31 THR B N 1
ATOM 3863 C CA . THR B 1 31 ? 11.039 -5.176 -27.828 1 98.44 31 THR B CA 1
ATOM 3864 C C . THR B 1 31 ? 12.555 -5.379 -27.891 1 98.44 31 THR B C 1
ATOM 3866 O O . THR B 1 31 ? 13.297 -4.812 -27.078 1 98.44 31 THR B O 1
ATOM 3869 N N . VAL B 1 32 ? 12.992 -6.207 -28.797 1 98.12 32 VAL B N 1
ATOM 3870 C CA . VAL B 1 32 ? 14.414 -6.465 -28.969 1 98.12 32 VAL B CA 1
ATOM 3871 C C . VAL B 1 32 ? 15.133 -5.172 -29.359 1 98.12 32 VAL B C 1
ATOM 3873 O O . VAL B 1 32 ? 16.188 -4.855 -28.812 1 98.12 32 VAL B O 1
ATOM 3876 N N . LYS B 1 33 ? 14.547 -4.43 -30.281 1 98.19 33 LYS B N 1
ATOM 3877 C CA . LYS B 1 33 ? 15.102 -3.137 -30.672 1 98.19 33 LYS B CA 1
ATOM 3878 C C . LYS B 1 33 ? 15.188 -2.193 -29.469 1 98.19 33 LYS B C 1
ATOM 3880 O O . LYS B 1 33 ? 16.219 -1.548 -29.25 1 98.19 33 LYS B O 1
ATOM 3885 N N . TYR B 1 34 ? 14.102 -2.125 -28.75 1 98.62 34 TYR B N 1
ATOM 3886 C CA . TYR B 1 34 ? 14.047 -1.27 -27.578 1 98.62 34 TYR B CA 1
ATOM 3887 C C . TYR B 1 34 ? 15.133 -1.656 -26.578 1 98.62 34 TYR B C 1
ATOM 3889 O O . TYR B 1 34 ? 15.812 -0.79 -26.016 1 98.62 34 TYR B O 1
ATOM 3897 N N . ALA B 1 35 ? 15.281 -2.959 -26.312 1 98.44 35 ALA B N 1
ATOM 3898 C CA . ALA B 1 35 ? 16.281 -3.461 -25.375 1 98.44 35 ALA B CA 1
ATOM 3899 C C . ALA B 1 35 ? 17.688 -3.049 -25.812 1 98.44 35 ALA B C 1
ATOM 3901 O O . ALA B 1 35 ? 18.484 -2.557 -25 1 98.44 35 ALA B O 1
ATOM 3902 N N . ALA B 1 36 ? 17.984 -3.229 -27.062 1 98 36 ALA B N 1
ATOM 3903 C CA . ALA B 1 36 ? 19.312 -2.912 -27.594 1 98 36 ALA B CA 1
ATOM 3904 C C . ALA B 1 36 ? 19.609 -1.418 -27.484 1 98 36 ALA B C 1
ATOM 3906 O O . ALA B 1 36 ? 20.75 -1.02 -27.266 1 98 36 ALA B O 1
ATOM 3907 N N . GLU B 1 37 ? 18.594 -0.593 -27.578 1 98.19 37 GLU B N 1
ATOM 3908 C CA . GLU B 1 37 ? 18.766 0.855 -27.641 1 98.19 37 GLU B CA 1
ATOM 3909 C C . GLU B 1 37 ? 18.766 1.464 -26.234 1 98.19 37 GLU B C 1
ATOM 3911 O O . GLU B 1 37 ? 19.422 2.477 -25.984 1 98.19 37 GLU B O 1
ATOM 3916 N N . ASN B 1 38 ? 18.047 0.855 -25.312 1 98.56 38 ASN B N 1
ATOM 3917 C CA . ASN B 1 38 ? 17.75 1.588 -24.094 1 98.56 38 ASN B CA 1
ATOM 3918 C C . ASN B 1 38 ? 18.297 0.874 -22.859 1 98.56 38 ASN B C 1
ATOM 3920 O O . ASN B 1 38 ? 18.453 1.482 -21.797 1 98.56 38 ASN B O 1
ATOM 3924 N N . SER B 1 39 ? 18.562 -0.401 -22.938 1 98.56 39 SER B N 1
ATOM 3925 C CA . SER B 1 39 ? 19.078 -1.152 -21.797 1 98.56 39 SER B CA 1
ATOM 3926 C C . SER B 1 39 ? 20.594 -1.281 -21.844 1 98.56 39 SER B C 1
ATOM 3928 O O . SER B 1 39 ? 21.141 -1.938 -22.734 1 98.56 39 SER B O 1
ATOM 3930 N N . PRO B 1 40 ? 21.297 -0.742 -20.828 1 98.44 40 PRO B N 1
ATOM 3931 C CA . PRO B 1 40 ? 22.75 -0.911 -20.812 1 98.44 40 PRO B CA 1
ATOM 3932 C C . PRO B 1 40 ? 23.172 -2.377 -20.797 1 98.44 40 PRO B C 1
ATOM 3934 O O . PRO B 1 40 ? 24.156 -2.754 -21.438 1 98.44 40 PRO B O 1
ATOM 3937 N N . PHE B 1 41 ? 22.5 -3.188 -20.109 1 98.44 41 PHE B N 1
ATOM 3938 C CA . PHE B 1 41 ? 22.828 -4.605 -20.047 1 98.44 41 PHE B CA 1
ATOM 3939 C C . PHE B 1 41 ? 22.703 -5.262 -21.406 1 98.44 41 PHE B C 1
ATOM 3941 O O . PHE B 1 41 ? 23.625 -5.914 -21.875 1 98.44 41 PHE B O 1
ATOM 3948 N N . TYR B 1 42 ? 21.531 -5.094 -22.016 1 98.19 42 TYR B N 1
ATOM 3949 C CA . TYR B 1 42 ? 21.25 -5.824 -23.25 1 98.19 42 TYR B CA 1
ATOM 3950 C C . TYR B 1 42 ? 22.125 -5.297 -24.391 1 98.19 42 TYR B C 1
ATOM 3952 O O . TYR B 1 42 ? 22.516 -6.059 -25.281 1 98.19 42 TYR B O 1
ATOM 3960 N N . ARG B 1 43 ? 22.406 -4.004 -24.359 1 97.25 43 ARG B N 1
ATOM 3961 C CA . ARG B 1 43 ? 23.344 -3.484 -25.344 1 97.25 43 ARG B CA 1
ATOM 3962 C C . ARG B 1 43 ? 24.656 -4.254 -25.297 1 97.25 43 ARG B C 1
ATOM 3964 O O . ARG B 1 43 ? 25.141 -4.727 -26.328 1 97.25 43 ARG B O 1
ATOM 3971 N N . LYS B 1 44 ? 25.188 -4.379 -24.094 1 96.5 44 LYS B N 1
ATOM 3972 C CA . LYS B 1 44 ? 26.453 -5.105 -23.922 1 96.5 44 LYS B CA 1
ATOM 3973 C C . LYS B 1 44 ? 26.266 -6.594 -24.203 1 96.5 44 LYS B C 1
ATOM 3975 O O . LYS B 1 44 ? 27.156 -7.238 -24.75 1 96.5 44 LYS B O 1
ATOM 3980 N N . TRP B 1 45 ? 25.125 -7.098 -23.766 1 95.62 45 TRP B N 1
ATOM 3981 C CA . TRP B 1 45 ? 24.812 -8.516 -23.906 1 95.62 45 TRP B CA 1
ATOM 3982 C C . TRP B 1 45 ? 24.781 -8.922 -25.375 1 95.62 45 TRP B C 1
ATOM 3984 O O . TRP B 1 45 ? 25.359 -9.938 -25.766 1 95.62 45 TRP B O 1
ATOM 3994 N N . PHE B 1 46 ? 24.172 -8.18 -26.266 1 96.38 46 PHE B N 1
ATOM 3995 C CA . PHE B 1 46 ? 24.094 -8.461 -27.688 1 96.38 46 PHE B CA 1
ATOM 3996 C C . PHE B 1 46 ? 25.484 -8.398 -28.312 1 96.38 46 PHE B C 1
ATOM 3998 O O . PHE B 1 46 ? 25.828 -9.242 -29.141 1 96.38 46 PHE B O 1
ATOM 4005 N N . GLU B 1 47 ? 26.234 -7.426 -27.906 1 95.5 47 GLU B N 1
ATOM 4006 C CA . GLU B 1 47 ? 27.594 -7.277 -28.406 1 95.5 47 GLU B CA 1
ATOM 4007 C C . GLU B 1 47 ? 28.469 -8.477 -28.031 1 95.5 47 GLU B C 1
ATOM 4009 O O . GLU B 1 47 ? 29.156 -9.047 -28.875 1 95.5 47 GLU B O 1
ATOM 4014 N N . LYS B 1 48 ? 28.375 -8.812 -26.812 1 94.94 48 LYS B N 1
ATOM 4015 C CA . LYS B 1 48 ? 29.156 -9.922 -26.297 1 94.94 48 LYS B CA 1
ATOM 4016 C C . LYS B 1 48 ? 28.812 -11.227 -27 1 94.94 48 LYS B C 1
ATOM 4018 O O . LYS B 1 48 ? 29.672 -12.07 -27.234 1 94.94 48 LYS B O 1
ATOM 4023 N N . GLN B 1 49 ? 27.547 -11.406 -27.312 1 92.69 49 GLN B N 1
ATOM 4024 C CA . GLN B 1 49 ? 27.078 -12.641 -27.938 1 92.69 49 GLN B CA 1
ATOM 4025 C C . GLN B 1 49 ? 27.266 -12.594 -29.453 1 92.69 49 GLN B C 1
ATOM 4027 O O . GLN B 1 49 ? 27.062 -13.594 -30.141 1 92.69 49 GLN B O 1
ATOM 4032 N N . GLY B 1 50 ? 27.609 -11.5 -29.969 1 94 50 GLY B N 1
ATOM 4033 C CA . GLY B 1 50 ? 27.781 -11.336 -31.406 1 94 50 GLY B CA 1
ATOM 4034 C C . GLY B 1 50 ? 26.469 -11.414 -32.156 1 94 50 GLY B C 1
ATOM 4035 O O . GLY B 1 50 ? 26.406 -11.969 -33.25 1 94 50 GLY B O 1
ATOM 4036 N N . VAL B 1 51 ? 25.453 -10.992 -31.531 1 93.62 51 VAL B N 1
ATOM 4037 C CA . VAL B 1 51 ? 24.125 -11.062 -32.125 1 93.62 51 VAL B CA 1
ATOM 4038 C C . VAL B 1 51 ? 23.688 -9.664 -32.562 1 93.62 51 VAL B C 1
ATOM 4040 O O . VAL B 1 51 ? 23.812 -8.695 -31.828 1 93.62 51 VAL B O 1
ATOM 4043 N N . ASN B 1 52 ? 23.25 -9.586 -33.781 1 94.88 52 ASN B N 1
ATOM 4044 C CA . ASN B 1 52 ? 22.625 -8.367 -34.25 1 94.88 52 ASN B CA 1
ATOM 4045 C C . ASN B 1 52 ? 21.141 -8.32 -33.906 1 94.88 52 ASN B C 1
ATOM 4047 O O . ASN B 1 52 ? 20.344 -9.078 -34.438 1 94.88 52 ASN B O 1
ATOM 4051 N N . PRO B 1 53 ? 20.766 -7.395 -33.062 1 95.94 53 PRO B N 1
ATOM 4052 C CA . PRO B 1 53 ? 19.375 -7.332 -32.625 1 95.94 53 PRO B CA 1
ATOM 4053 C C . PRO B 1 53 ? 18.391 -7.227 -33.781 1 95.94 53 PRO B C 1
ATOM 4055 O O . PRO B 1 53 ? 17.266 -7.73 -33.688 1 95.94 53 PRO B O 1
ATOM 4058 N N . ALA B 1 54 ? 18.797 -6.629 -34.844 1 95.25 54 ALA B N 1
ATOM 4059 C CA . ALA B 1 54 ? 17.938 -6.43 -36 1 95.25 54 ALA B CA 1
ATOM 4060 C C . ALA B 1 54 ? 17.609 -7.758 -36.656 1 95.25 54 ALA B C 1
ATOM 4062 O O . ALA B 1 54 ? 16.672 -7.848 -37.469 1 95.25 54 ALA B O 1
ATOM 4063 N N . GLU B 1 55 ? 18.375 -8.781 -36.375 1 94.69 55 GLU B N 1
ATOM 4064 C CA . GLU B 1 55 ? 18.188 -10.094 -37 1 94.69 55 GLU B CA 1
ATOM 4065 C C . GLU B 1 55 ? 17.141 -10.914 -36.25 1 94.69 55 GLU B C 1
ATOM 4067 O O . GLU B 1 55 ? 16.672 -11.938 -36.75 1 94.69 55 GLU B O 1
ATOM 4072 N N . ILE B 1 56 ? 16.797 -10.477 -35.094 1 95.44 56 ILE B N 1
ATOM 4073 C CA . ILE B 1 56 ? 15.758 -11.141 -34.344 1 95.44 56 ILE B CA 1
ATOM 4074 C C . ILE B 1 56 ? 14.383 -10.648 -34.781 1 95.44 56 ILE B C 1
ATOM 4076 O O . ILE B 1 56 ? 13.984 -9.523 -34.469 1 95.44 56 ILE B O 1
ATOM 4080 N N . LYS B 1 57 ? 13.633 -11.469 -35.469 1 92.38 57 LYS B N 1
ATOM 4081 C CA . LYS B 1 57 ? 12.398 -11.016 -36.125 1 92.38 57 LYS B CA 1
ATOM 4082 C C . LYS B 1 57 ? 11.195 -11.812 -35.594 1 92.38 57 LYS B C 1
ATOM 4084 O O . LYS B 1 57 ? 10.055 -11.352 -35.688 1 92.38 57 LYS B O 1
ATOM 4089 N N . THR B 1 58 ? 11.484 -13.008 -35.156 1 93.75 58 THR B N 1
ATOM 4090 C CA . THR B 1 58 ? 10.406 -13.883 -34.719 1 93.75 58 THR B CA 1
ATOM 4091 C C . THR B 1 58 ? 10.672 -14.406 -33.312 1 93.75 58 THR B C 1
ATOM 4093 O O . THR B 1 58 ? 11.781 -14.281 -32.812 1 93.75 58 THR B O 1
ATOM 4096 N N . HIS B 1 59 ? 9.57 -14.984 -32.75 1 91.38 59 HIS B N 1
ATOM 4097 C CA . HIS B 1 59 ? 9.719 -15.562 -31.422 1 91.38 59 HIS B CA 1
ATOM 4098 C C . HIS B 1 59 ? 10.68 -16.734 -31.438 1 91.38 59 HIS B C 1
ATOM 4100 O O . HIS B 1 59 ? 11.375 -16.984 -30.438 1 91.38 59 HIS B O 1
ATOM 4106 N N . ASP B 1 60 ? 10.828 -17.406 -32.562 1 92.19 60 ASP B N 1
ATOM 4107 C CA . ASP B 1 60 ? 11.75 -18.531 -32.656 1 92.19 60 ASP B CA 1
ATOM 4108 C C . ASP B 1 60 ? 13.203 -18.062 -32.594 1 92.19 60 ASP B C 1
ATOM 4110 O O . ASP B 1 60 ? 14.062 -18.797 -32.094 1 92.19 60 ASP B O 1
ATOM 4114 N N . ASP B 1 61 ? 13.469 -16.891 -33.062 1 93.94 61 ASP B N 1
ATOM 4115 C CA . ASP B 1 61 ? 14.82 -16.344 -33 1 93.94 61 ASP B CA 1
ATOM 4116 C C . ASP B 1 61 ? 15.281 -16.125 -31.562 1 93.94 61 ASP B C 1
ATOM 4118 O O . ASP B 1 61 ? 16.484 -16.125 -31.297 1 93.94 61 ASP B O 1
ATOM 4122 N N . LEU B 1 62 ? 14.312 -15.945 -30.688 1 94 62 LEU B N 1
ATOM 4123 C CA . LEU B 1 62 ? 14.648 -15.75 -29.281 1 94 62 LEU B CA 1
ATOM 4124 C C . LEU B 1 62 ? 15.266 -17.016 -28.688 1 94 62 LEU B C 1
ATOM 4126 O O . LEU B 1 62 ? 16.062 -16.938 -27.75 1 94 62 LEU B O 1
ATOM 4130 N N . LEU B 1 63 ? 14.898 -18.172 -29.234 1 93.06 63 LEU B N 1
ATOM 4131 C CA . LEU B 1 63 ? 15.328 -19.453 -28.703 1 93.06 63 LEU B CA 1
ATOM 4132 C C . LEU B 1 63 ? 16.844 -19.625 -28.844 1 93.06 63 LEU B C 1
ATOM 4134 O O . LEU B 1 63 ? 17.438 -20.438 -28.141 1 93.06 63 LEU B O 1
ATOM 4138 N N . ASP B 1 64 ? 17.422 -18.812 -29.734 1 90 64 ASP B N 1
ATOM 4139 C CA . ASP B 1 64 ? 18.859 -18.922 -30 1 90 64 ASP B CA 1
ATOM 4140 C C . ASP B 1 64 ? 19.641 -18.016 -29.047 1 90 64 ASP B C 1
ATOM 4142 O O . ASP B 1 64 ? 20.875 -18.109 -28.969 1 90 64 ASP B O 1
ATOM 4146 N N . LEU B 1 65 ? 18.922 -17.234 -28.359 1 92.44 65 LEU B N 1
ATOM 4147 C CA . LEU B 1 65 ? 19.578 -16.312 -27.438 1 92.44 65 LEU B CA 1
ATOM 4148 C C . LEU B 1 65 ? 19.781 -16.969 -26.078 1 92.44 65 LEU B C 1
ATOM 4150 O O . LEU B 1 65 ? 18.969 -17.812 -25.672 1 92.44 65 LEU B O 1
ATOM 4154 N N . PRO B 1 66 ? 20.828 -16.578 -25.406 1 92.81 66 PRO B N 1
ATOM 4155 C CA . PRO B 1 66 ? 21.062 -17.141 -24.078 1 92.81 66 PRO B CA 1
ATOM 4156 C C . PRO B 1 66 ? 19.953 -16.797 -23.078 1 92.81 66 PRO B C 1
ATOM 4158 O O . PRO B 1 66 ? 19.344 -15.727 -23.188 1 92.81 66 PRO B O 1
ATOM 4161 N N . ILE B 1 67 ? 19.766 -17.656 -22.141 1 95.88 67 ILE B N 1
ATOM 4162 C CA . ILE B 1 67 ? 18.797 -17.469 -21.047 1 95.88 67 ILE B CA 1
ATOM 4163 C C . ILE B 1 67 ? 19.422 -16.578 -19.969 1 95.88 67 ILE B C 1
ATOM 4165 O O . ILE B 1 67 ? 20.594 -16.719 -19.641 1 95.88 67 ILE B O 1
ATOM 4169 N N . ILE B 1 68 ? 18.609 -15.68 -19.484 1 96.12 68 ILE B N 1
ATOM 4170 C CA . ILE B 1 68 ? 19 -14.789 -18.391 1 96.12 68 ILE B CA 1
ATOM 4171 C C . ILE B 1 68 ? 18.406 -15.289 -17.078 1 96.12 68 ILE B C 1
ATOM 4173 O O . ILE B 1 68 ? 17.203 -15.547 -17 1 96.12 68 ILE B O 1
ATOM 4177 N N . SER B 1 69 ? 19.266 -15.438 -16.031 1 94.69 69 SER B N 1
ATOM 4178 C CA . SER B 1 69 ? 18.812 -15.914 -14.727 1 94.69 69 SER B CA 1
ATOM 4179 C C . SER B 1 69 ? 18.656 -14.766 -13.734 1 94.69 69 SER B C 1
ATOM 4181 O O . SER B 1 69 ? 19.094 -13.641 -14.008 1 94.69 69 SER B O 1
ATOM 4183 N N . GLY B 1 70 ? 18.062 -15.086 -12.609 1 94.19 70 GLY B N 1
ATOM 4184 C CA . GLY B 1 70 ? 17.984 -14.117 -11.531 1 94.19 70 GLY B CA 1
ATOM 4185 C C . GLY B 1 70 ? 19.359 -13.672 -11.039 1 94.19 70 GLY B C 1
ATOM 4186 O O . GLY B 1 70 ? 19.547 -12.508 -10.68 1 94.19 70 GLY B O 1
ATOM 4187 N N . ASN B 1 71 ? 20.281 -14.555 -11.039 1 94.38 71 ASN B N 1
ATOM 4188 C CA . ASN B 1 71 ? 21.656 -14.227 -10.625 1 94.38 71 ASN B CA 1
ATOM 4189 C C . ASN B 1 71 ? 22.281 -13.18 -11.531 1 94.38 71 ASN B C 1
ATOM 4191 O O . ASN B 1 71 ? 23.031 -12.32 -11.07 1 94.38 71 ASN B O 1
ATOM 4195 N N . ILE B 1 72 ? 22.016 -13.297 -12.766 1 96.19 72 ILE B N 1
ATOM 4196 C CA . ILE B 1 72 ? 22.562 -12.336 -13.711 1 96.19 72 ILE B CA 1
ATOM 4197 C C . ILE B 1 72 ? 22.016 -10.938 -13.391 1 96.19 72 ILE B C 1
ATOM 4199 O O . ILE B 1 72 ? 22.766 -9.953 -13.445 1 96.19 72 ILE B O 1
ATOM 4203 N N . ILE B 1 73 ? 20.766 -10.82 -13.102 1 96.69 73 ILE B N 1
ATOM 4204 C CA . ILE B 1 73 ? 20.203 -9.531 -12.734 1 96.69 73 ILE B CA 1
ATOM 4205 C C . ILE B 1 73 ? 20.891 -8.992 -11.492 1 96.69 73 ILE B C 1
ATOM 4207 O O . ILE B 1 73 ? 21.312 -7.832 -11.453 1 96.69 73 ILE B O 1
ATOM 4211 N N . ARG B 1 74 ? 21.078 -9.859 -10.492 1 95.69 74 ARG B N 1
ATOM 4212 C CA . ARG B 1 74 ? 21.703 -9.469 -9.234 1 95.69 74 ARG B CA 1
ATOM 4213 C C . ARG B 1 74 ? 23.141 -9.016 -9.453 1 95.69 74 ARG B C 1
ATOM 4215 O O . ARG B 1 74 ? 23.609 -8.094 -8.781 1 95.69 74 ARG B O 1
ATOM 4222 N N . GLU B 1 75 ? 23.812 -9.617 -10.383 1 96.25 75 GLU B N 1
ATOM 4223 C CA . GLU B 1 75 ? 25.203 -9.297 -10.688 1 96.25 75 GLU B CA 1
ATOM 4224 C C . GLU B 1 75 ? 25.312 -8 -11.492 1 96.25 75 GLU B C 1
ATOM 4226 O O . GLU B 1 75 ? 26.406 -7.473 -11.68 1 96.25 75 GLU B O 1
ATOM 4231 N N . ASN B 1 76 ? 24.188 -7.527 -11.93 1 97.69 76 ASN B N 1
ATOM 4232 C CA . ASN B 1 76 ? 24.172 -6.328 -12.758 1 97.69 76 ASN B CA 1
ATOM 4233 C C . ASN B 1 76 ? 23.406 -5.195 -12.094 1 97.69 76 ASN B C 1
ATOM 4235 O O . ASN B 1 76 ? 22.703 -4.43 -12.766 1 97.69 76 ASN B O 1
ATOM 4239 N N . GLN B 1 77 ? 23.453 -5.117 -10.844 1 97.38 77 GLN B N 1
ATOM 4240 C CA . GLN B 1 77 ? 22.922 -4.027 -10.031 1 97.38 77 GLN B CA 1
ATOM 4241 C C . GLN B 1 77 ? 23.781 -3.797 -8.797 1 97.38 77 GLN B C 1
ATOM 4243 O O . GLN B 1 77 ? 24.594 -4.648 -8.43 1 97.38 77 GLN B O 1
ATOM 4248 N N . PRO B 1 78 ? 23.609 -2.717 -8.172 1 95.25 78 PRO B N 1
ATOM 4249 C CA . PRO B 1 78 ? 24.344 -2.494 -6.922 1 95.25 78 PRO B CA 1
ATOM 4250 C C . PRO B 1 78 ? 24.047 -3.551 -5.863 1 95.25 78 PRO B C 1
ATOM 4252 O O . PRO B 1 78 ? 22.922 -4.047 -5.781 1 95.25 78 PRO B O 1
ATOM 4255 N N . PRO B 1 79 ? 25.031 -3.896 -5.113 1 93.88 79 PRO B N 1
ATOM 4256 C CA . PRO B 1 79 ? 26.375 -3.291 -5.039 1 93.88 79 PRO B CA 1
ATOM 4257 C C . PRO B 1 79 ? 27.344 -3.889 -6.047 1 93.88 79 PRO B C 1
ATOM 4259 O O . PRO B 1 79 ? 28.5 -3.449 -6.133 1 93.88 79 PRO B O 1
ATOM 4262 N N . GLU B 1 80 ? 27 -4.895 -6.82 1 95.75 80 GLU B N 1
ATOM 4263 C CA . GLU B 1 80 ? 27.906 -5.566 -7.742 1 95.75 80 GLU B CA 1
ATOM 4264 C C . GLU B 1 80 ? 28.359 -4.629 -8.852 1 95.75 80 GLU B C 1
ATOM 4266 O O . GLU B 1 80 ? 29.484 -4.754 -9.367 1 95.75 80 GLU B O 1
ATOM 4271 N N . THR B 1 81 ? 27.484 -3.719 -9.266 1 96.69 81 THR B N 1
ATOM 4272 C CA . THR B 1 81 ? 27.781 -2.66 -10.227 1 96.69 81 THR B CA 1
ATOM 4273 C C . THR B 1 81 ? 27.391 -1.296 -9.664 1 96.69 81 THR B C 1
ATOM 4275 O O . THR B 1 81 ? 26.672 -1.209 -8.672 1 96.69 81 THR B O 1
ATOM 4278 N N . SER B 1 82 ? 27.828 -0.25 -10.273 1 94.75 82 SER B N 1
ATOM 4279 C CA . SER B 1 82 ? 27.547 1.099 -9.797 1 94.75 82 SER B CA 1
ATOM 4280 C C . SER B 1 82 ? 26.172 1.567 -10.242 1 94.75 82 SER B C 1
ATOM 4282 O O . SER B 1 82 ? 25.578 2.449 -9.617 1 94.75 82 SER B O 1
ATOM 4284 N N . GLU B 1 83 ? 25.734 0.886 -11.344 1 96.25 83 GLU B N 1
ATOM 4285 C CA . GLU B 1 83 ? 24.453 1.281 -11.898 1 96.25 83 GLU B CA 1
ATOM 4286 C C . GLU B 1 83 ? 23.516 0.077 -12.062 1 96.25 83 GLU B C 1
ATOM 4288 O O . GLU B 1 83 ? 23.984 -1.067 -12.047 1 96.25 83 GLU B O 1
ATOM 4293 N N . PHE B 1 84 ? 22.297 0.37 -12.109 1 98.19 84 PHE B N 1
ATOM 4294 C CA . PHE B 1 84 ? 21.328 -0.662 -12.453 1 98.19 84 PHE B CA 1
ATOM 4295 C C . PHE B 1 84 ? 21.312 -0.911 -13.953 1 98.19 84 PHE B C 1
ATOM 4297 O O . PHE B 1 84 ? 20.641 -0.197 -14.703 1 98.19 84 PHE B O 1
ATOM 4304 N N . MET B 1 85 ? 21.875 -1.968 -14.273 1 98.56 85 MET B N 1
ATOM 4305 C CA . MET B 1 85 ? 22.172 -2.172 -15.695 1 98.56 85 MET B CA 1
ATOM 4306 C C . MET B 1 85 ? 20.906 -2.549 -16.469 1 98.56 85 MET B C 1
ATOM 4308 O O . MET B 1 85 ? 20.859 -2.393 -17.688 1 98.56 85 MET B O 1
ATOM 4312 N N . PHE B 1 86 ? 19.875 -3.033 -15.805 1 98.62 86 PHE B N 1
ATOM 4313 C CA . PHE B 1 86 ? 18.641 -3.428 -16.469 1 98.62 86 PHE B CA 1
ATOM 4314 C C . PHE B 1 86 ? 17.672 -2.262 -16.531 1 98.62 86 PHE B C 1
ATOM 4316 O O . PHE B 1 86 ? 16.594 -2.373 -17.125 1 98.62 86 PHE B O 1
ATOM 4323 N N . ARG B 1 87 ? 17.922 -1.146 -15.812 1 98.75 87 ARG B N 1
ATOM 4324 C CA . ARG B 1 87 ? 17.078 0.033 -15.961 1 98.75 87 ARG B CA 1
ATOM 4325 C C . ARG B 1 87 ? 17.172 0.604 -17.375 1 98.75 87 ARG B C 1
ATOM 4327 O O . ARG B 1 87 ? 18.25 1.032 -17.797 1 98.75 87 ARG B O 1
ATOM 4334 N N . SER B 1 88 ? 16.078 0.727 -18.031 1 98.81 88 SER B N 1
ATOM 4335 C CA . SER B 1 88 ? 16.094 1.007 -19.469 1 98.81 88 SER B CA 1
ATOM 4336 C C . SER B 1 88 ? 15.539 2.393 -19.766 1 98.81 88 SER B C 1
ATOM 4338 O O . SER B 1 88 ? 15.133 2.672 -20.891 1 98.81 88 SER B O 1
ATOM 4340 N N . VAL B 1 89 ? 15.344 3.203 -18.781 1 98.56 89 VAL B N 1
ATOM 4341 C CA . VAL B 1 89 ? 14.961 4.605 -18.891 1 98.56 89 VAL B CA 1
ATOM 4342 C C . VAL B 1 89 ? 15.711 5.434 -17.844 1 98.56 89 VAL B C 1
ATOM 4344 O O . VAL B 1 89 ? 16.344 4.879 -16.938 1 98.56 89 VAL B O 1
ATOM 4347 N N . GLY B 1 90 ? 15.773 6.73 -18.047 1 97.56 90 GLY B N 1
ATOM 4348 C CA . GLY B 1 90 ? 16.297 7.598 -17.016 1 97.56 90 GLY B CA 1
ATOM 4349 C C . GLY B 1 90 ? 15.375 7.715 -15.812 1 97.56 90 GLY B C 1
ATOM 4350 O O . GLY B 1 90 ? 14.203 7.348 -15.891 1 97.56 90 GLY B O 1
ATOM 4351 N N . TRP B 1 91 ? 15.836 8.219 -14.758 1 97.25 91 TRP B N 1
ATOM 4352 C CA . TRP B 1 91 ? 15.094 8.312 -13.5 1 97.25 91 TRP B CA 1
ATOM 4353 C C . TRP B 1 91 ? 13.836 9.164 -13.68 1 97.25 91 TRP B C 1
ATOM 4355 O O . TRP B 1 91 ? 12.82 8.922 -13.031 1 97.25 91 TRP B O 1
ATOM 4365 N N . LYS B 1 92 ? 13.844 10.125 -14.555 1 96.62 92 LYS B N 1
ATOM 4366 C CA . LYS B 1 92 ? 12.703 11.008 -14.75 1 96.62 92 LYS B CA 1
ATOM 4367 C C . LYS B 1 92 ? 11.508 10.242 -15.312 1 96.62 92 LYS B C 1
ATOM 4369 O O . LYS B 1 92 ? 10.367 10.703 -15.219 1 96.62 92 LYS B O 1
ATOM 4374 N N . ASP B 1 93 ? 11.805 9.055 -15.898 1 97.81 93 ASP B N 1
ATOM 4375 C CA . ASP B 1 93 ? 10.758 8.258 -16.531 1 97.81 93 ASP B CA 1
ATOM 4376 C C . ASP B 1 93 ? 10.359 7.07 -15.648 1 97.81 93 ASP B C 1
ATOM 4378 O O . ASP B 1 93 ? 9.406 6.355 -15.953 1 97.81 93 ASP B O 1
ATOM 4382 N N . VAL B 1 94 ? 11.148 6.848 -14.539 1 98.56 94 VAL B N 1
ATOM 4383 C CA . VAL B 1 94 ? 10.789 5.801 -13.594 1 98.56 94 VAL B CA 1
ATOM 4384 C C . VAL B 1 94 ? 9.68 6.297 -12.672 1 98.56 94 VAL B C 1
ATOM 4386 O O . VAL B 1 94 ? 9.852 7.285 -11.953 1 98.56 94 VAL B O 1
ATOM 4389 N N . PHE B 1 95 ? 8.586 5.645 -12.68 1 98.31 95 PHE B N 1
ATOM 4390 C CA . PHE B 1 95 ? 7.477 5.988 -11.797 1 98.31 95 PHE B CA 1
ATOM 4391 C C . PHE B 1 95 ? 7.68 5.387 -10.414 1 98.31 95 PHE B C 1
ATOM 4393 O O . PHE B 1 95 ? 7.688 6.109 -9.414 1 98.31 95 PHE B O 1
ATOM 4400 N N . THR B 1 96 ? 7.883 4.094 -10.359 1 98.69 96 THR B N 1
ATOM 4401 C CA . THR B 1 96 ? 8.133 3.434 -9.078 1 98.69 96 THR B CA 1
ATOM 4402 C C . THR B 1 96 ? 9.234 2.387 -9.219 1 98.69 96 THR B C 1
ATOM 4404 O O . THR B 1 96 ? 9.484 1.884 -10.32 1 98.69 96 THR B O 1
ATOM 4407 N N . VAL B 1 97 ? 9.82 2.072 -8.117 1 98.38 97 VAL B N 1
ATOM 4408 C CA . VAL B 1 97 ? 10.797 0.995 -7.992 1 98.38 97 VAL B CA 1
ATOM 4409 C C . VAL B 1 97 ? 10.188 -0.169 -7.215 1 98.38 97 VAL B C 1
ATOM 4411 O O . VAL B 1 97 ? 9.477 0.04 -6.23 1 98.38 97 VAL B O 1
ATOM 4414 N N . HIS B 1 98 ? 10.43 -1.366 -7.66 1 97.62 98 HIS B N 1
ATOM 4415 C CA . HIS B 1 98 ? 9.969 -2.57 -6.98 1 97.62 98 HIS B CA 1
ATOM 4416 C C . HIS B 1 98 ? 11.086 -3.604 -6.867 1 97.62 98 HIS B C 1
ATOM 4418 O O . HIS B 1 98 ? 12.023 -3.602 -7.668 1 97.62 98 HIS B O 1
ATOM 4424 N N . GLU B 1 99 ? 10.984 -4.414 -5.824 1 95.38 99 GLU B N 1
ATOM 4425 C CA . GLU B 1 99 ? 11.969 -5.469 -5.59 1 95.38 99 GLU B CA 1
ATOM 4426 C C . GLU B 1 99 ? 11.281 -6.824 -5.414 1 95.38 99 GLU B C 1
ATOM 4428 O O . GLU B 1 99 ? 10.133 -6.898 -4.977 1 95.38 99 GLU B O 1
ATOM 4433 N N . THR B 1 100 ? 12.023 -7.812 -5.832 1 88.06 100 THR B N 1
ATOM 4434 C CA . THR B 1 100 ? 11.523 -9.156 -5.543 1 88.06 100 THR B CA 1
ATOM 4435 C C . THR B 1 100 ? 11.711 -9.492 -4.066 1 88.06 100 THR B C 1
ATOM 4437 O O . THR B 1 100 ? 12.594 -8.945 -3.402 1 88.06 100 THR B O 1
ATOM 4440 N N . SER B 1 101 ? 10.859 -10.125 -3.305 1 65.56 101 SER B N 1
ATOM 4441 C CA . SER B 1 101 ? 10.875 -10.461 -1.886 1 65.56 101 SER B CA 1
ATOM 4442 C C . SER B 1 101 ? 11.922 -11.523 -1.58 1 65.56 101 SER B C 1
ATOM 4444 O O . SER B 1 101 ? 12.109 -11.906 -0.423 1 65.56 101 SER B O 1
ATOM 4446 N N . GLY B 1 102 ? 12.742 -12.016 -2.424 1 56.31 102 GLY B N 1
ATOM 4447 C CA . GLY B 1 102 ? 13.422 -13.297 -2.336 1 56.31 102 GLY B CA 1
ATOM 4448 C C . GLY B 1 102 ? 14.328 -13.414 -1.125 1 56.31 102 GLY B C 1
ATOM 4449 O O . GLY B 1 102 ? 14.797 -12.398 -0.596 1 56.31 102 GLY B O 1
ATOM 4450 N N . THR B 1 103 ? 14.156 -14.391 -0.197 1 49.19 103 THR B N 1
ATOM 4451 C CA . THR B 1 103 ? 14.75 -14.867 1.047 1 49.19 103 THR B CA 1
ATOM 4452 C C . THR B 1 103 ? 16.266 -15.008 0.906 1 49.19 103 THR B C 1
ATOM 4454 O O . THR B 1 103 ? 17 -14.906 1.893 1 49.19 103 THR B O 1
ATOM 4457 N N . SER B 1 104 ? 16.781 -15.43 -0.38 1 50.03 104 SER B N 1
ATOM 4458 C CA . SER B 1 104 ? 18.125 -15.992 -0.426 1 50.03 104 SER B CA 1
ATOM 4459 C C . SER B 1 104 ? 19.156 -14.945 -0.876 1 50.03 104 SER B C 1
ATOM 4461 O O . SER B 1 104 ? 20.344 -15.234 -0.958 1 50.03 104 SER B O 1
ATOM 4463 N N . GLY B 1 105 ? 18.859 -13.547 -0.667 1 64 105 GLY B N 1
ATOM 4464 C CA . GLY B 1 105 ? 19.922 -12.664 -1.145 1 64 105 GLY B CA 1
ATOM 4465 C C . GLY B 1 105 ? 19.438 -11.25 -1.39 1 64 105 GLY B C 1
ATOM 4466 O O . GLY B 1 105 ? 18.469 -10.797 -0.773 1 64 105 GLY B O 1
ATOM 4467 N N . ASN B 1 106 ? 20.281 -10.539 -2.172 1 83.81 106 ASN B N 1
ATOM 4468 C CA . ASN B 1 106 ? 19.953 -9.195 -2.635 1 83.81 106 ASN B CA 1
ATOM 4469 C C . ASN B 1 106 ? 18.75 -9.203 -3.578 1 83.81 106 ASN B C 1
ATOM 4471 O O . ASN B 1 106 ? 18.766 -9.898 -4.598 1 83.81 106 ASN B O 1
ATOM 4475 N N . PRO B 1 107 ? 17.734 -8.594 -3.246 1 92.94 107 PRO B N 1
ATOM 4476 C CA . PRO B 1 107 ? 16.562 -8.594 -4.117 1 92.94 107 PRO B CA 1
ATOM 4477 C C . PRO B 1 107 ? 16.844 -7.996 -5.492 1 92.94 107 PRO B C 1
ATOM 4479 O O . PRO B 1 107 ? 17.75 -7.172 -5.637 1 92.94 107 PRO B O 1
ATOM 4482 N N . LYS B 1 108 ? 16.172 -8.492 -6.523 1 95.75 108 LYS B N 1
ATOM 4483 C CA . LYS B 1 108 ? 16.234 -7.91 -7.859 1 95.75 108 LYS B CA 1
ATOM 4484 C C . LYS B 1 108 ? 15.422 -6.625 -7.941 1 95.75 108 LYS B C 1
ATOM 4486 O O . LYS B 1 108 ? 14.281 -6.578 -7.477 1 95.75 108 LYS B O 1
ATOM 4491 N N . SER B 1 109 ? 15.984 -5.664 -8.539 1 96.81 109 SER B N 1
ATOM 4492 C CA . SER B 1 109 ? 15.32 -4.367 -8.648 1 96.81 109 SER B CA 1
ATOM 4493 C C . SER B 1 109 ? 14.641 -4.207 -10 1 96.81 109 SER B C 1
ATOM 4495 O O . SER B 1 109 ? 15.227 -4.523 -11.039 1 96.81 109 SER B O 1
ATOM 4497 N N . PHE B 1 110 ? 13.469 -3.732 -9.977 1 98.12 110 PHE B N 1
ATOM 4498 C CA . PHE B 1 110 ? 12.711 -3.449 -11.18 1 98.12 110 PHE B CA 1
ATOM 4499 C C . PHE B 1 110 ? 12.219 -2.008 -11.188 1 98.12 110 PHE B C 1
ATOM 4501 O O . PHE B 1 110 ? 11.727 -1.51 -10.172 1 98.12 110 PHE B O 1
ATOM 4508 N N . PHE B 1 111 ? 12.398 -1.365 -12.273 1 98.56 111 PHE B N 1
ATOM 4509 C CA . PHE B 1 111 ? 12 0.022 -12.492 1 98.56 111 PHE B CA 1
ATOM 4510 C C . PHE B 1 111 ? 10.805 0.102 -13.438 1 98.56 111 PHE B C 1
ATOM 4512 O O . PHE B 1 111 ? 10.883 -0.337 -14.586 1 98.56 111 PHE B O 1
ATOM 4519 N N . LEU B 1 112 ? 9.742 0.68 -12.945 1 98.62 112 LEU B N 1
ATOM 4520 C CA . LEU B 1 112 ? 8.523 0.668 -13.742 1 98.62 112 LEU B CA 1
ATOM 4521 C C . LEU B 1 112 ? 8.109 2.086 -14.117 1 98.62 112 LEU B C 1
ATOM 4523 O O . LEU B 1 112 ? 8.062 2.973 -13.266 1 98.62 112 LEU B O 1
ATOM 4527 N N . THR B 1 113 ? 7.828 2.285 -15.398 1 98.38 113 THR B N 1
ATOM 4528 C CA . THR B 1 113 ? 7.191 3.506 -15.883 1 98.38 113 THR B CA 1
ATOM 4529 C C . THR B 1 113 ? 5.684 3.449 -15.672 1 98.38 113 THR B C 1
ATOM 4531 O O . THR B 1 113 ? 5.141 2.402 -15.305 1 98.38 113 THR B O 1
ATOM 4534 N N . TRP B 1 114 ? 5.043 4.551 -15.898 1 97.81 114 TRP B N 1
ATOM 4535 C CA . TRP B 1 114 ? 3.586 4.551 -15.859 1 97.81 114 TRP B CA 1
ATOM 4536 C C . TRP B 1 114 ? 3.012 3.596 -16.906 1 97.81 114 TRP B C 1
ATOM 4538 O O . TRP B 1 114 ? 2.025 2.904 -16.641 1 97.81 114 TRP B O 1
ATOM 4548 N N . GLU B 1 115 ? 3.631 3.518 -18.062 1 98.06 115 GLU B N 1
ATOM 4549 C CA . GLU B 1 115 ? 3.178 2.615 -19.109 1 98.06 115 GLU B CA 1
ATOM 4550 C C . GLU B 1 115 ? 3.295 1.157 -18.672 1 98.06 115 GLU B C 1
ATOM 4552 O O . GLU B 1 115 ? 2.471 0.323 -19.062 1 98.06 115 GLU B O 1
ATOM 4557 N N . ASP B 1 116 ? 4.359 0.883 -17.938 1 98.44 116 ASP B N 1
ATOM 4558 C CA . ASP B 1 116 ? 4.477 -0.458 -17.375 1 98.44 116 ASP B CA 1
ATOM 4559 C C . ASP B 1 116 ? 3.301 -0.767 -16.453 1 98.44 116 ASP B C 1
ATOM 4561 O O . ASP B 1 116 ? 2.713 -1.849 -16.531 1 98.44 116 ASP B O 1
ATOM 4565 N N . TRP B 1 117 ? 2.975 0.204 -15.57 1 98 117 TRP B N 1
ATOM 4566 C CA . TRP B 1 117 ? 1.835 0.036 -14.672 1 98 117 TRP B CA 1
ATOM 4567 C C . TRP B 1 117 ? 0.562 -0.25 -15.461 1 98 117 TRP B C 1
ATOM 4569 O O . TRP B 1 117 ? -0.227 -1.12 -15.086 1 98 117 TRP B O 1
ATOM 4579 N N . GLU B 1 118 ? 0.402 0.455 -16.5 1 97.69 118 GLU B N 1
ATOM 4580 C CA . GLU B 1 118 ? -0.791 0.278 -17.312 1 97.69 118 GLU B CA 1
ATOM 4581 C C . GLU B 1 118 ? -0.835 -1.118 -17.938 1 97.69 118 GLU B C 1
ATOM 4583 O O . GLU B 1 118 ? -1.897 -1.741 -18 1 97.69 118 GLU B O 1
ATOM 4588 N N . ARG B 1 119 ? 0.275 -1.61 -18.375 1 98.25 119 ARG B N 1
ATOM 4589 C CA . ARG B 1 119 ? 0.315 -2.945 -18.969 1 98.25 119 ARG B CA 1
ATOM 4590 C C . ARG B 1 119 ? 0.064 -4.016 -17.906 1 98.25 119 ARG B C 1
ATOM 4592 O O . ARG B 1 119 ? -0.637 -4.996 -18.172 1 98.25 119 ARG B O 1
ATOM 4599 N N . TYR B 1 120 ? 0.688 -3.832 -16.719 1 98.31 120 TYR B N 1
ATOM 4600 C CA . TYR B 1 120 ? 0.413 -4.754 -15.625 1 98.31 120 TYR B CA 1
ATOM 4601 C C . TYR B 1 120 ? -1.067 -4.746 -15.258 1 98.31 120 TYR B C 1
ATOM 4603 O O . TYR B 1 120 ? -1.679 -5.805 -15.094 1 98.31 120 TYR B O 1
ATOM 4611 N N . SER B 1 121 ? -1.606 -3.559 -15.211 1 97.94 121 SER B N 1
ATOM 4612 C CA . SER B 1 121 ? -3.016 -3.381 -14.867 1 97.94 121 SER B CA 1
ATOM 4613 C C . SER B 1 121 ? -3.92 -4.043 -15.898 1 97.94 121 SER B C 1
ATOM 4615 O O . SER B 1 121 ? -4.941 -4.641 -15.547 1 97.94 121 SER B O 1
ATOM 4617 N N . GLU B 1 122 ? -3.598 -3.902 -17.109 1 98.19 122 GLU B N 1
ATOM 4618 C CA . GLU B 1 122 ? -4.422 -4.52 -18.141 1 98.19 122 GLU B CA 1
ATOM 4619 C C . GLU B 1 122 ? -4.445 -6.039 -17.984 1 98.19 122 GLU B C 1
ATOM 4621 O O . GLU B 1 122 ? -5.488 -6.668 -18.188 1 98.19 122 GLU B O 1
ATOM 4626 N N . LYS B 1 123 ? -3.311 -6.586 -17.75 1 98.44 123 LYS B N 1
ATOM 4627 C CA . LYS B 1 123 ? -3.275 -8.031 -17.547 1 98.44 123 LYS B CA 1
ATOM 4628 C C . LYS B 1 123 ? -4.238 -8.461 -16.438 1 98.44 123 LYS B C 1
ATOM 4630 O O . LYS B 1 123 ? -5.027 -9.391 -16.625 1 98.44 123 LYS B O 1
ATOM 4635 N N . TYR B 1 124 ? -4.246 -7.77 -15.352 1 98.25 124 TYR B N 1
ATOM 4636 C CA . TYR B 1 124 ? -5.141 -8.094 -14.25 1 98.25 124 TYR B CA 1
ATOM 4637 C C . TYR B 1 124 ? -6.59 -7.801 -14.625 1 98.25 124 TYR B C 1
ATOM 4639 O O . TYR B 1 124 ? -7.504 -8.516 -14.203 1 98.25 124 TYR B O 1
ATOM 4647 N N . ALA B 1 125 ? -6.789 -6.703 -15.375 1 98.38 125 ALA B N 1
ATOM 4648 C CA . ALA B 1 125 ? -8.148 -6.391 -15.805 1 98.38 125 ALA B CA 1
ATOM 4649 C C . ALA B 1 125 ? -8.734 -7.527 -16.625 1 98.38 125 ALA B C 1
ATOM 4651 O O . ALA B 1 125 ? -9.891 -7.91 -16.438 1 98.38 125 ALA B O 1
ATOM 4652 N N . ARG B 1 126 ? -7.934 -8.07 -17.547 1 98.19 126 ARG B N 1
ATOM 4653 C CA . ARG B 1 126 ? -8.367 -9.203 -18.359 1 98.19 126 ARG B CA 1
ATOM 4654 C C . ARG B 1 126 ? -8.695 -10.406 -17.484 1 98.19 126 ARG B C 1
ATOM 4656 O O . ARG B 1 126 ? -9.711 -11.078 -17.703 1 98.19 126 ARG B O 1
ATOM 4663 N N . ILE B 1 127 ? -7.895 -10.648 -16.516 1 98 127 ILE B N 1
ATOM 4664 C CA . ILE B 1 127 ? -8.078 -11.789 -15.617 1 98 127 ILE B CA 1
ATOM 4665 C C . ILE B 1 127 ? -9.367 -11.617 -14.82 1 98 127 ILE B C 1
ATOM 4667 O O . ILE B 1 127 ? -10.219 -12.5 -14.805 1 98 127 ILE B O 1
ATOM 4671 N N . PHE B 1 128 ? -9.531 -10.445 -14.219 1 98.19 128 PHE B N 1
ATOM 4672 C CA . PHE B 1 128 ? -10.703 -10.188 -13.398 1 98.19 128 PHE B CA 1
ATOM 4673 C C . PHE B 1 128 ? -11.984 -10.312 -14.227 1 98.19 128 PHE B C 1
ATOM 4675 O O . PHE B 1 128 ? -12.953 -10.938 -13.789 1 98.19 128 PHE B O 1
ATOM 4682 N N . ARG B 1 129 ? -11.93 -9.773 -15.398 1 97.62 129 ARG B N 1
ATOM 4683 C CA . ARG B 1 129 ? -13.102 -9.859 -16.266 1 97.62 129 ARG B CA 1
ATOM 4684 C C . ARG B 1 129 ? -13.422 -11.312 -16.594 1 97.62 129 ARG B C 1
ATOM 4686 O O . ARG B 1 129 ? -14.594 -11.711 -16.625 1 97.62 129 ARG B O 1
ATOM 4693 N N . SER B 1 130 ? -12.414 -12.062 -16.859 1 97.56 130 SER B N 1
ATOM 4694 C CA . SER B 1 130 ? -12.602 -13.469 -17.219 1 97.56 130 SER B CA 1
ATOM 4695 C C . SER B 1 130 ? -13.164 -14.266 -16.047 1 97.56 130 SER B C 1
ATOM 4697 O O . SER B 1 130 ? -13.703 -15.359 -16.234 1 97.56 130 SER B O 1
ATOM 4699 N N . GLN B 1 131 ? -13.016 -13.75 -14.859 1 97.44 131 GLN B N 1
ATOM 4700 C CA . GLN B 1 131 ? -13.477 -14.406 -13.641 1 97.44 131 GLN B CA 1
ATOM 4701 C C . GLN B 1 131 ? -14.867 -13.922 -13.242 1 97.44 131 GLN B C 1
ATOM 4703 O O . GLN B 1 131 ? -15.398 -14.32 -12.203 1 97.44 131 GLN B O 1
ATOM 4708 N N . GLY B 1 132 ? -15.406 -12.945 -13.984 1 96.12 132 GLY B N 1
ATOM 4709 C CA . GLY B 1 132 ? -16.766 -12.492 -13.766 1 96.12 132 GLY B CA 1
ATOM 4710 C C . GLY B 1 132 ? -16.859 -11.203 -12.977 1 96.12 132 GLY B C 1
ATOM 4711 O O . GLY B 1 132 ? -17.953 -10.797 -12.562 1 96.12 132 GLY B O 1
ATOM 4712 N N . PHE B 1 133 ? -15.75 -10.539 -12.75 1 97.31 133 PHE B N 1
ATOM 4713 C CA . PHE B 1 133 ? -15.781 -9.25 -12.062 1 97.31 133 PHE B CA 1
ATOM 4714 C C . PHE B 1 133 ? -16.188 -8.133 -13.016 1 97.31 133 PHE B C 1
ATOM 4716 O O . PHE B 1 133 ? -15.906 -8.203 -14.219 1 97.31 133 PHE B O 1
ATOM 4723 N N . GLY B 1 134 ? -16.797 -7.141 -12.492 1 95.75 134 GLY B N 1
ATOM 4724 C CA . GLY B 1 134 ? -17.25 -6.016 -13.297 1 95.75 134 GLY B CA 1
ATOM 4725 C C . GLY B 1 134 ? -17.828 -4.879 -12.461 1 95.75 134 GLY B C 1
ATOM 4726 O O . GLY B 1 134 ? -17.594 -4.812 -11.258 1 95.75 134 GLY B O 1
ATOM 4727 N N . PRO B 1 135 ? -18.562 -4.012 -13.172 1 96.06 135 PRO B N 1
ATOM 4728 C CA . PRO B 1 135 ? -19.094 -2.826 -12.484 1 96.06 135 PRO B CA 1
ATOM 4729 C C . PRO B 1 135 ? -19.938 -3.176 -11.266 1 96.06 135 PRO B C 1
ATOM 4731 O O . PRO B 1 135 ? -20.844 -4.012 -11.359 1 96.06 135 PRO B O 1
ATOM 4734 N N . GLY B 1 136 ? -19.578 -2.547 -10.156 1 95 136 GLY B N 1
ATOM 4735 C CA . GLY B 1 136 ? -20.375 -2.725 -8.945 1 95 136 GLY B CA 1
ATOM 4736 C C . GLY B 1 136 ? -19.766 -3.723 -7.977 1 95 136 GLY B C 1
ATOM 4737 O O . GLY B 1 136 ? -20.156 -3.773 -6.809 1 95 136 GLY B O 1
ATOM 4738 N N . ASP B 1 137 ? -18.844 -4.539 -8.477 1 98 137 ASP B N 1
ATOM 4739 C CA . ASP B 1 137 ? -18.172 -5.469 -7.578 1 98 137 ASP B CA 1
ATOM 4740 C C . ASP B 1 137 ? -17.359 -4.715 -6.527 1 98 137 ASP B C 1
ATOM 4742 O O . ASP B 1 137 ? -16.781 -3.66 -6.816 1 98 137 ASP B O 1
ATOM 4746 N N . ARG B 1 138 ? -17.312 -5.188 -5.367 1 98.69 138 ARG B N 1
ATOM 4747 C CA . ARG B 1 138 ? -16.484 -4.742 -4.246 1 98.69 138 ARG B CA 1
ATOM 4748 C C . ARG B 1 138 ? -15.484 -5.816 -3.84 1 98.69 138 ARG B C 1
ATOM 4750 O O . ARG B 1 138 ? -15.875 -6.902 -3.396 1 98.69 138 ARG B O 1
ATOM 4757 N N . VAL B 1 139 ? -14.242 -5.504 -3.934 1 98.75 139 VAL B N 1
ATOM 4758 C CA . VAL B 1 139 ? -13.242 -6.559 -3.779 1 98.75 139 VAL B CA 1
ATOM 4759 C C . VAL B 1 139 ? -12.25 -6.18 -2.68 1 98.75 139 VAL B C 1
ATOM 4761 O O . VAL B 1 139 ? -11.633 -5.113 -2.736 1 98.75 139 VAL B O 1
ATOM 4764 N N . VAL B 1 140 ? -12.109 -7.023 -1.669 1 98.75 140 VAL B N 1
ATOM 4765 C CA . VAL B 1 140 ? -11.062 -6.871 -0.664 1 98.75 140 VAL B CA 1
ATOM 4766 C C . VAL B 1 140 ? -9.75 -7.441 -1.193 1 98.75 140 VAL B C 1
ATOM 4768 O O . VAL B 1 140 ? -9.711 -8.57 -1.686 1 98.75 140 VAL B O 1
ATOM 4771 N N . VAL B 1 141 ? -8.719 -6.672 -1.153 1 98.38 141 VAL B N 1
ATOM 4772 C CA . VAL B 1 141 ? -7.387 -7.16 -1.509 1 98.38 141 VAL B CA 1
ATOM 4773 C C . VAL B 1 141 ? -6.574 -7.414 -0.242 1 98.38 141 VAL B C 1
ATOM 4775 O O . VAL B 1 141 ? -6.203 -6.473 0.466 1 98.38 141 VAL B O 1
ATOM 4778 N N . CYS B 1 142 ? -6.27 -8.727 -0.022 1 96.56 142 CYS B N 1
ATOM 4779 C CA . CYS B 1 142 ? -5.5 -9.148 1.144 1 96.56 142 CYS B CA 1
ATOM 4780 C C . CYS B 1 142 ? -4.039 -9.375 0.782 1 96.56 142 CYS B C 1
ATOM 4782 O O . CYS B 1 142 ? -3.438 -10.367 1.188 1 96.56 142 CYS B O 1
ATOM 4784 N N . ALA B 1 143 ? -3.514 -8.562 0.005 1 94.06 143 ALA B N 1
ATOM 4785 C CA . ALA B 1 143 ? -2.102 -8.578 -0.368 1 94.06 143 ALA B CA 1
ATOM 4786 C C . ALA B 1 143 ? -1.429 -7.254 -0.022 1 94.06 143 ALA B C 1
ATOM 4788 O O . ALA B 1 143 ? -2.021 -6.184 -0.192 1 94.06 143 ALA B O 1
ATOM 4789 N N . SER B 1 144 ? -0.208 -7.375 0.487 1 92.69 144 SER B N 1
ATOM 4790 C CA . SER B 1 144 ? 0.499 -6.18 0.939 1 92.69 144 SER B CA 1
ATOM 4791 C C . SER B 1 144 ? 0.703 -5.191 -0.204 1 92.69 144 SER B C 1
ATOM 4793 O O . SER B 1 144 ? 0.979 -5.594 -1.337 1 92.69 144 SER B O 1
ATOM 4795 N N . TYR B 1 145 ? 0.604 -3.969 0.067 1 95.19 145 TYR B N 1
ATOM 4796 C CA . TYR B 1 145 ? 0.852 -2.898 -0.892 1 95.19 145 TYR B CA 1
ATOM 4797 C C . TYR B 1 145 ? 2.277 -2.375 -0.769 1 95.19 145 TYR B C 1
ATOM 4799 O O . TYR B 1 145 ? 3.084 -2.924 -0.015 1 95.19 145 TYR B O 1
ATOM 4807 N N . GLY B 1 146 ? 2.65 -1.296 -1.521 1 94.25 146 GLY B N 1
ATOM 4808 C CA . GLY B 1 146 ? 3.994 -0.741 -1.516 1 94.25 146 GLY B CA 1
ATOM 4809 C C . GLY B 1 146 ? 4.914 -1.397 -2.527 1 94.25 146 GLY B C 1
ATOM 4810 O O . GLY B 1 146 ? 4.715 -1.265 -3.736 1 94.25 146 GLY B O 1
ATOM 4811 N N . MET B 1 147 ? 5.805 -2.227 -1.978 1 93.31 147 MET B N 1
ATOM 4812 C CA . MET B 1 147 ? 6.82 -2.869 -2.809 1 93.31 147 MET B CA 1
ATOM 4813 C C . MET B 1 147 ? 6.207 -3.977 -3.658 1 93.31 147 MET B C 1
ATOM 4815 O O . MET B 1 147 ? 6.738 -4.32 -4.715 1 93.31 147 MET B O 1
ATOM 4819 N N . ASN B 1 148 ? 5.055 -4.449 -3.23 1 91 148 ASN B N 1
ATOM 4820 C CA . ASN B 1 148 ? 4.34 -5.453 -4.012 1 91 148 ASN B CA 1
ATOM 4821 C C . ASN B 1 148 ? 3.592 -4.824 -5.184 1 91 148 ASN B C 1
ATOM 4823 O O . ASN B 1 148 ? 2.547 -4.195 -4.996 1 91 148 ASN B O 1
ATOM 4827 N N . VAL B 1 149 ? 4.02 -5.102 -6.336 1 93.88 149 VAL B N 1
ATOM 4828 C CA . VAL B 1 149 ? 3.467 -4.441 -7.516 1 93.88 149 VAL B CA 1
ATOM 4829 C C . VAL B 1 149 ? 2.113 -5.055 -7.863 1 93.88 149 VAL B C 1
ATOM 4831 O O . VAL B 1 149 ? 1.269 -4.398 -8.477 1 93.88 149 VAL B O 1
ATOM 4834 N N . GLY B 1 150 ? 1.881 -6.277 -7.426 1 95.62 150 GLY B N 1
ATOM 4835 C CA . GLY B 1 150 ? 0.636 -6.957 -7.738 1 95.62 150 GLY B CA 1
ATOM 4836 C C . GLY B 1 150 ? -0.586 -6.258 -7.176 1 95.62 150 GLY B C 1
ATOM 4837 O O . GLY B 1 150 ? -1.508 -5.914 -7.918 1 95.62 150 GLY B O 1
ATOM 4838 N N . ALA B 1 151 ? -0.566 -6.016 -5.871 1 96.06 151 ALA B N 1
ATOM 4839 C CA . ALA B 1 151 ? -1.693 -5.355 -5.219 1 96.06 151 ALA B CA 1
ATOM 4840 C C . ALA B 1 151 ? -1.956 -3.982 -5.828 1 96.06 151 ALA B C 1
ATOM 4842 O O . ALA B 1 151 ? -3.107 -3.609 -6.059 1 96.06 151 ALA B O 1
ATOM 4843 N N . ASN B 1 152 ? -0.922 -3.309 -6.117 1 95.56 152 ASN B N 1
ATOM 4844 C CA . ASN B 1 152 ? -1.026 -1.973 -6.691 1 95.56 152 ASN B CA 1
ATOM 4845 C C . ASN B 1 152 ? -1.661 -2.008 -8.078 1 95.56 152 ASN B C 1
ATOM 4847 O O . ASN B 1 152 ? -2.564 -1.223 -8.375 1 95.56 152 ASN B O 1
ATOM 4851 N N . THR B 1 153 ? -1.218 -2.883 -8.883 1 97.44 153 THR B N 1
ATOM 4852 C CA . THR B 1 153 ? -1.684 -2.889 -10.266 1 97.44 153 THR B CA 1
ATOM 4853 C C . THR B 1 153 ? -3.045 -3.57 -10.375 1 97.44 153 THR B C 1
ATOM 4855 O O . THR B 1 153 ? -3.824 -3.273 -11.281 1 97.44 153 THR B O 1
ATOM 4858 N N . MET B 1 154 ? -3.381 -4.484 -9.422 1 97.81 154 MET B N 1
ATOM 4859 C CA . MET B 1 154 ? -4.754 -4.977 -9.32 1 97.81 154 MET B CA 1
ATOM 4860 C C . MET B 1 154 ? -5.715 -3.842 -8.992 1 97.81 154 MET B C 1
ATOM 4862 O O . MET B 1 154 ? -6.809 -3.766 -9.562 1 97.81 154 MET B O 1
ATOM 4866 N N . THR B 1 155 ? -5.254 -2.992 -8.109 1 97.81 155 THR B N 1
ATOM 4867 C CA . THR B 1 155 ? -6.074 -1.842 -7.738 1 97.81 155 THR B CA 1
ATOM 4868 C C . THR B 1 155 ? -6.285 -0.923 -8.938 1 97.81 155 THR B C 1
ATOM 4870 O O . THR B 1 155 ? -7.41 -0.49 -9.203 1 97.81 155 THR B O 1
ATOM 4873 N N . LEU B 1 156 ? -5.215 -0.689 -9.664 1 97.5 156 LEU B N 1
ATOM 4874 C CA . LEU B 1 156 ? -5.344 0.151 -10.852 1 97.5 156 LEU B CA 1
ATOM 4875 C C . LEU B 1 156 ? -6.281 -0.485 -11.867 1 97.5 156 LEU B C 1
ATOM 4877 O O . LEU B 1 156 ? -7.027 0.217 -12.555 1 97.5 156 LEU B O 1
ATOM 4881 N N . ALA B 1 157 ? -6.266 -1.807 -11.992 1 97.94 157 ALA B N 1
ATOM 4882 C CA . ALA B 1 157 ? -7.133 -2.531 -12.922 1 97.94 157 ALA B CA 1
ATOM 4883 C C . ALA B 1 157 ? -8.602 -2.301 -12.586 1 97.94 157 ALA B C 1
ATOM 4885 O O . ALA B 1 157 ? -9.453 -2.27 -13.484 1 97.94 157 ALA B O 1
ATOM 4886 N N . ALA B 1 158 ? -8.859 -2.162 -11.328 1 96 158 ALA B N 1
ATOM 4887 C CA . ALA B 1 158 ? -10.234 -1.975 -10.859 1 96 158 ALA B CA 1
ATOM 4888 C C . ALA B 1 158 ? -10.836 -0.691 -11.43 1 96 158 ALA B C 1
ATOM 4890 O O . ALA B 1 158 ? -12.031 -0.634 -11.719 1 96 158 ALA B O 1
ATOM 4891 N N . ARG B 1 159 ? -9.977 0.319 -11.555 1 94.31 159 ARG B N 1
ATOM 4892 C CA . ARG B 1 159 ? -10.422 1.589 -12.117 1 94.31 159 ARG B CA 1
ATOM 4893 C C . ARG B 1 159 ? -11.039 1.388 -13.5 1 94.31 159 ARG B C 1
ATOM 4895 O O . ARG B 1 159 ? -12.094 1.948 -13.805 1 94.31 159 ARG B O 1
ATOM 4902 N N . GLN B 1 160 ? -10.445 0.527 -14.258 1 92.88 160 GLN B N 1
ATOM 4903 C CA . GLN B 1 160 ? -10.867 0.288 -15.633 1 92.88 160 GLN B CA 1
ATOM 4904 C C . GLN B 1 160 ? -12.117 -0.587 -15.68 1 92.88 160 GLN B C 1
ATOM 4906 O O . GLN B 1 160 ? -12.867 -0.548 -16.656 1 92.88 160 GLN B O 1
ATOM 4911 N N . LEU B 1 161 ? -12.352 -1.33 -14.68 1 96.38 161 LEU B N 1
ATOM 4912 C CA . LEU B 1 161 ? -13.414 -2.33 -14.688 1 96.38 161 LEU B CA 1
ATOM 4913 C C . LEU B 1 161 ? -14.656 -1.802 -13.984 1 96.38 161 LEU B C 1
ATOM 4915 O O . LEU B 1 161 ? -15.719 -2.434 -14.039 1 96.38 161 LEU B O 1
ATOM 4919 N N . GLY B 1 162 ? -14.562 -0.654 -13.289 1 95.06 162 GLY B N 1
ATOM 4920 C CA . GLY B 1 162 ? -15.688 -0.125 -12.531 1 95.06 162 GLY B CA 1
ATOM 4921 C C . GLY B 1 162 ? -15.953 -0.89 -11.25 1 95.06 162 GLY B C 1
ATOM 4922 O O . GLY B 1 162 ? -17.094 -0.945 -10.781 1 95.06 162 GLY B O 1
ATOM 4923 N N . MET B 1 163 ? -14.961 -1.581 -10.805 1 96.56 163 MET B N 1
ATOM 4924 C CA . MET B 1 163 ? -15.117 -2.258 -9.516 1 96.56 163 MET B CA 1
ATOM 4925 C C . MET B 1 163 ? -14.438 -1.469 -8.406 1 96.56 163 MET B C 1
ATOM 4927 O O . MET B 1 163 ? -13.562 -0.641 -8.672 1 96.56 163 MET B O 1
ATOM 4931 N N . SER B 1 164 ? -14.836 -1.695 -7.199 1 98.44 164 SER B N 1
ATOM 4932 C CA . SER B 1 164 ? -14.312 -0.992 -6.035 1 98.44 164 SER B CA 1
ATOM 4933 C C . SER B 1 164 ? -13.328 -1.864 -5.262 1 98.44 164 SER B C 1
ATOM 4935 O O . SER B 1 164 ? -13.578 -3.055 -5.059 1 98.44 164 SER B O 1
ATOM 4937 N N . ILE B 1 165 ? -12.281 -1.265 -4.859 1 98.75 165 ILE B N 1
ATOM 4938 C CA . ILE B 1 165 ? -11.289 -2.002 -4.09 1 98.75 165 ILE B CA 1
ATOM 4939 C C . ILE B 1 165 ? -11.336 -1.565 -2.627 1 98.75 165 ILE B C 1
ATOM 4941 O O . ILE B 1 165 ? -11.414 -0.37 -2.332 1 98.75 165 ILE B O 1
ATOM 4945 N N . ILE B 1 166 ? -11.414 -2.473 -1.759 1 98.56 166 ILE B N 1
ATOM 4946 C CA . ILE B 1 166 ? -11.172 -2.297 -0.331 1 98.56 166 ILE B CA 1
ATOM 4947 C C . ILE B 1 166 ? -9.766 -2.773 0.016 1 98.56 166 ILE B C 1
ATOM 4949 O O . ILE B 1 166 ? -9.539 -3.971 0.218 1 98.56 166 ILE B O 1
ATOM 4953 N N . PRO B 1 167 ? -8.82 -1.857 0.081 1 98.06 167 PRO B N 1
ATOM 4954 C CA . PRO B 1 167 ? -7.395 -2.215 0.109 1 98.06 167 PRO B CA 1
ATOM 4955 C C . PRO B 1 167 ? -6.895 -2.535 1.516 1 98.06 167 PRO B C 1
ATOM 4957 O O . PRO B 1 167 ? -6 -1.859 2.025 1 98.06 167 PRO B O 1
ATOM 4960 N N . GLU B 1 16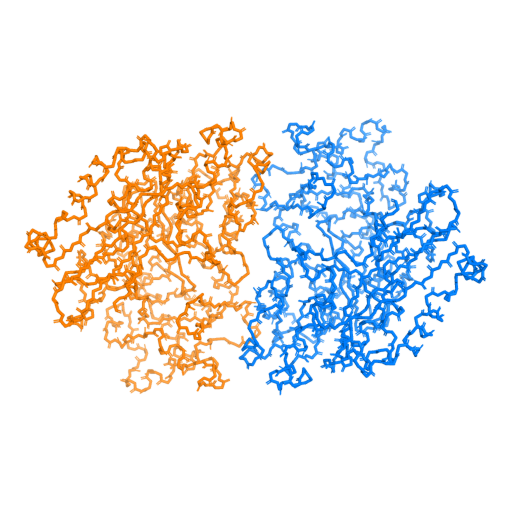8 ? -7.266 -3.635 2.111 1 96.81 168 GLU B N 1
ATOM 4961 C CA . GLU B 1 168 ? -6.934 -4 3.484 1 96.81 168 GLU B CA 1
ATOM 4962 C C . GLU B 1 168 ? -5.465 -4.398 3.607 1 96.81 168 GLU B C 1
ATOM 4964 O O . GLU B 1 168 ? -4.859 -4.234 4.668 1 96.81 168 GLU B O 1
ATOM 4969 N N . GLY B 1 169 ? -4.891 -5.016 2.611 1 95.56 169 GLY B N 1
ATOM 4970 C CA . GLY B 1 169 ? -3.48 -5.375 2.617 1 95.56 169 GLY B CA 1
ATOM 4971 C C . GLY B 1 169 ? -3.197 -6.66 3.371 1 95.56 169 GLY B C 1
ATOM 4972 O O . GLY B 1 169 ? -2.096 -7.207 3.283 1 95.56 169 GLY B O 1
ATOM 4973 N N . LYS B 1 170 ? -4.145 -7.164 4.133 1 94.19 170 LYS B N 1
ATOM 4974 C CA . LYS B 1 170 ? -4.02 -8.406 4.895 1 94.19 170 LYS B CA 1
ATOM 4975 C C . LYS B 1 170 ? -5.383 -9.055 5.109 1 94.19 170 LYS B C 1
ATOM 4977 O O . LYS B 1 170 ? -6.402 -8.367 5.16 1 94.19 170 LYS B O 1
ATOM 4982 N N . CYS B 1 171 ? -5.352 -10.352 5.352 1 94.06 171 CYS B N 1
ATOM 4983 C CA . CYS B 1 171 ? -6.609 -11.07 5.523 1 94.06 171 CYS B CA 1
ATOM 4984 C C . CYS B 1 171 ? -7.02 -11.109 6.988 1 94.06 171 CYS B C 1
ATOM 4986 O O . CYS B 1 171 ? -8.047 -11.688 7.332 1 94.06 171 CYS B O 1
ATOM 4988 N N . THR B 1 172 ? -6.223 -10.523 7.832 1 94.44 172 THR B N 1
ATOM 4989 C CA . THR B 1 172 ? -6.57 -10.43 9.25 1 94.44 172 THR B CA 1
ATOM 4990 C C . THR B 1 172 ? -7.332 -9.141 9.539 1 94.44 172 THR B C 1
ATOM 4992 O O . THR B 1 172 ? -7.332 -8.656 10.672 1 94.44 172 THR B O 1
ATOM 4995 N N . PHE B 1 173 ? -7.875 -8.562 8.531 1 94.06 173 PHE B N 1
ATOM 4996 C CA . PHE B 1 173 ? -8.664 -7.344 8.695 1 94.06 173 PHE B CA 1
ATOM 4997 C C . PHE B 1 173 ? -9.867 -7.598 9.594 1 94.06 173 PHE B C 1
ATOM 4999 O O . PHE B 1 173 ? -10.266 -8.742 9.797 1 94.06 173 PHE B O 1
ATOM 5006 N N . PRO B 1 174 ? -10.414 -6.586 10.25 1 93.5 174 PRO B N 1
ATOM 5007 C CA . PRO B 1 174 ? -11.57 -6.762 11.133 1 93.5 174 PRO B CA 1
ATOM 5008 C C . PRO B 1 174 ? -12.789 -7.32 10.398 1 93.5 174 PRO B C 1
ATOM 5010 O O . PRO B 1 174 ? -13.086 -6.902 9.273 1 93.5 174 PRO B O 1
ATOM 5013 N N . LEU B 1 175 ? -13.516 -8.219 11.016 1 95.44 175 LEU B N 1
ATOM 5014 C CA . LEU B 1 175 ? -14.648 -8.906 10.398 1 95.44 175 LEU B CA 1
ATOM 5015 C C . LEU B 1 175 ? -15.773 -7.93 10.07 1 95.44 175 LEU B C 1
ATOM 5017 O O . LEU B 1 175 ? -16.625 -8.219 9.227 1 95.44 175 LEU B O 1
ATOM 5021 N N . ARG B 1 176 ? -15.766 -6.738 10.773 1 93.88 176 ARG B N 1
ATOM 5022 C CA . ARG B 1 176 ? -16.766 -5.715 10.492 1 93.88 176 ARG B CA 1
ATOM 5023 C C . ARG B 1 176 ? -16.703 -5.27 9.039 1 93.88 176 ARG B C 1
ATOM 5025 O O . ARG B 1 176 ? -17.688 -4.77 8.484 1 93.88 176 ARG B O 1
ATOM 5032 N N . VAL B 1 177 ? -15.57 -5.438 8.391 1 95.62 177 VAL B N 1
ATOM 5033 C CA . VAL B 1 177 ? -15.398 -5.102 6.988 1 95.62 177 VAL B CA 1
ATOM 5034 C C . VAL B 1 177 ? -16.344 -5.934 6.129 1 95.62 177 VAL B C 1
ATOM 5036 O O . VAL B 1 177 ? -16.938 -5.426 5.172 1 95.62 177 VAL B O 1
ATOM 5039 N N . ILE B 1 178 ? -16.469 -7.176 6.457 1 96.81 178 ILE B N 1
ATOM 5040 C CA . ILE B 1 178 ? -17.375 -8.078 5.742 1 96.81 178 ILE B CA 1
ATOM 5041 C C . ILE B 1 178 ? -18.812 -7.648 5.969 1 96.81 178 ILE B C 1
ATOM 5043 O O . ILE B 1 178 ? -19.609 -7.59 5.023 1 96.81 178 ILE B O 1
ATOM 5047 N N . GLU B 1 179 ? -19.109 -7.293 7.145 1 94.5 179 GLU B N 1
ATOM 5048 C CA . GLU B 1 179 ? -20.469 -6.945 7.512 1 94.5 179 GLU B CA 1
ATOM 5049 C C . GLU B 1 179 ? -20.875 -5.59 6.934 1 94.5 179 GLU B C 1
ATOM 5051 O O . GLU B 1 179 ? -22 -5.418 6.465 1 94.5 179 GLU B O 1
ATOM 5056 N N . ALA B 1 180 ? -19.953 -4.688 6.969 1 94.88 180 ALA B N 1
ATOM 5057 C CA . ALA B 1 180 ? -20.25 -3.307 6.594 1 94.88 180 ALA B CA 1
ATOM 5058 C C . ALA B 1 180 ? -20.25 -3.135 5.078 1 94.88 180 ALA B C 1
ATOM 5060 O O . ALA B 1 180 ? -21.188 -2.561 4.512 1 94.88 180 ALA B O 1
ATOM 5061 N N . TYR B 1 181 ? -19.25 -3.643 4.41 1 97.25 181 TYR B N 1
ATOM 5062 C CA . TYR B 1 181 ? -19.062 -3.361 2.99 1 97.25 181 TYR B CA 1
ATOM 5063 C C . TYR B 1 181 ? -19.672 -4.469 2.135 1 97.25 181 TYR B C 1
ATOM 5065 O O . TYR B 1 181 ? -19.875 -4.289 0.931 1 97.25 181 TYR B O 1
ATOM 5073 N N . ARG B 1 182 ? -19.859 -5.672 2.719 1 96.56 182 ARG B N 1
ATOM 5074 C CA . ARG B 1 182 ? -20.406 -6.809 1.998 1 96.56 182 ARG B CA 1
ATOM 5075 C C . ARG B 1 182 ? -19.672 -7.035 0.678 1 96.56 182 ARG B C 1
ATOM 5077 O O . ARG B 1 182 ? -20.297 -7 -0.391 1 96.56 182 ARG B O 1
ATOM 5084 N N . PRO B 1 183 ? -18.422 -7.309 0.804 1 98.44 183 PRO B N 1
ATOM 5085 C CA . PRO B 1 183 ? -17.672 -7.516 -0.428 1 98.44 183 PRO B CA 1
ATOM 5086 C C . PRO B 1 183 ? -18.203 -8.664 -1.273 1 98.44 183 PRO B C 1
ATOM 5088 O O . PRO B 1 183 ? -18.766 -9.617 -0.733 1 98.44 183 PRO B O 1
ATOM 5091 N N . THR B 1 184 ? -18.031 -8.516 -2.6 1 98.5 184 THR B N 1
ATOM 5092 C CA . THR B 1 184 ? -18.453 -9.562 -3.525 1 98.5 184 THR B CA 1
ATOM 5093 C C . THR B 1 184 ? -17.297 -10.516 -3.828 1 98.5 184 THR B C 1
ATOM 5095 O O . THR B 1 184 ? -17.516 -11.641 -4.281 1 98.5 184 THR B O 1
ATOM 5098 N N . GLY B 1 185 ? -16.078 -10.047 -3.656 1 98.56 185 GLY B N 1
ATOM 5099 C CA . GLY B 1 185 ? -14.891 -10.867 -3.869 1 98.56 185 GLY B CA 1
ATOM 5100 C C . GLY B 1 185 ? -13.766 -10.555 -2.904 1 98.56 185 GLY B C 1
ATOM 5101 O O . GLY B 1 185 ? -13.719 -9.461 -2.326 1 98.56 185 GLY B O 1
ATOM 5102 N N . ILE B 1 186 ? -12.867 -11.5 -2.715 1 98.81 186 ILE B N 1
ATOM 5103 C CA . ILE B 1 186 ? -11.656 -11.312 -1.922 1 98.81 186 ILE B CA 1
ATOM 5104 C C . ILE B 1 186 ? -10.461 -11.93 -2.648 1 98.81 186 ILE B C 1
ATOM 5106 O O . ILE B 1 186 ? -10.555 -13.047 -3.166 1 98.81 186 ILE B O 1
ATOM 5110 N N . VAL B 1 187 ? -9.414 -11.18 -2.736 1 98.56 187 VAL B N 1
ATOM 5111 C CA . VAL B 1 187 ? -8.141 -11.68 -3.25 1 98.56 187 VAL B CA 1
ATOM 5112 C C . VAL B 1 187 ? -7.223 -12.039 -2.086 1 98.56 187 VAL B C 1
ATOM 5114 O O . VAL B 1 187 ? -6.965 -11.211 -1.209 1 98.56 187 VAL B O 1
ATOM 5117 N N . GLY B 1 188 ? -6.695 -13.211 -2.023 1 97.31 188 GLY B N 1
ATOM 5118 C CA . GLY B 1 188 ? -5.793 -13.672 -0.98 1 97.31 188 GLY B CA 1
ATOM 5119 C C . GLY B 1 188 ? -5.191 -15.039 -1.271 1 97.31 188 GLY B C 1
ATOM 5120 O O . GLY B 1 188 ? -5.238 -15.508 -2.406 1 97.31 188 GLY B O 1
ATOM 5121 N N . SER B 1 189 ? -4.527 -15.641 -0.372 1 95.56 189 SER B N 1
ATOM 5122 C CA . SER B 1 189 ? -4.023 -17 -0.517 1 95.56 189 SER B CA 1
ATOM 5123 C C . SER B 1 189 ? -5.004 -18.016 0.058 1 95.56 189 SER B C 1
ATOM 5125 O O . SER B 1 189 ? -5.879 -17.672 0.854 1 95.56 189 SER B O 1
ATOM 5127 N N . VAL B 1 190 ? -4.859 -19.234 -0.299 1 96.62 190 VAL B N 1
ATOM 5128 C CA . VAL B 1 190 ? -5.77 -20.297 0.132 1 96.62 190 VAL B CA 1
ATOM 5129 C C . VAL B 1 190 ? -5.781 -20.375 1.656 1 96.62 190 VAL B C 1
ATOM 5131 O O . VAL B 1 190 ? -6.844 -20.344 2.279 1 96.62 190 VAL B O 1
ATOM 5134 N N . PHE B 1 191 ? -4.652 -20.344 2.266 1 94.94 191 PHE B N 1
ATOM 5135 C CA . PHE B 1 191 ? -4.539 -20.562 3.703 1 94.94 191 PHE B CA 1
ATOM 5136 C C . PHE B 1 191 ? -5.07 -19.359 4.477 1 94.94 191 PHE B C 1
ATOM 5138 O O . PHE B 1 191 ? -5.711 -19.516 5.52 1 94.94 191 PHE B O 1
ATOM 5145 N N . LYS B 1 192 ? -4.809 -18.156 3.965 1 95.38 192 LYS B N 1
ATOM 5146 C CA . LYS B 1 192 ? -5.309 -16.953 4.629 1 95.38 192 LYS B CA 1
ATOM 5147 C C . LYS B 1 192 ? -6.828 -16.875 4.547 1 95.38 192 LYS B C 1
ATOM 5149 O O . LYS B 1 192 ? -7.484 -16.438 5.496 1 95.38 192 LYS B O 1
ATOM 5154 N N . LEU B 1 193 ? -7.344 -17.281 3.465 1 97.88 193 LEU B N 1
ATOM 5155 C CA . LEU B 1 193 ? -8.789 -17.234 3.287 1 97.88 193 LEU B CA 1
ATOM 5156 C C . LEU B 1 193 ? -9.477 -18.312 4.113 1 97.88 193 LEU B C 1
ATOM 5158 O O . LEU B 1 193 ? -10.602 -18.125 4.582 1 97.88 193 LEU B O 1
ATOM 5162 N N . LEU B 1 194 ? -8.797 -19.484 4.27 1 97 194 LEU B N 1
ATOM 5163 C CA . LEU B 1 194 ? -9.297 -20.484 5.188 1 97 194 LEU B CA 1
ATOM 5164 C C . LEU B 1 194 ? -9.312 -19.969 6.621 1 97 194 LEU B C 1
ATOM 5166 O O . LEU B 1 194 ? -10.281 -20.172 7.352 1 97 194 LEU B O 1
ATOM 5170 N N . SER B 1 195 ? -8.242 -19.328 6.988 1 95.25 195 SER B N 1
ATOM 5171 C CA . SER B 1 195 ? -8.164 -18.75 8.328 1 95.25 195 SER B CA 1
ATOM 5172 C C . SER B 1 195 ? -9.25 -17.703 8.539 1 95.25 195 SER B C 1
ATOM 5174 O O . SER B 1 195 ? -9.844 -17.625 9.609 1 95.25 195 SER B O 1
ATOM 5176 N N . LEU B 1 196 ? -9.469 -16.859 7.531 1 97.75 196 LEU B N 1
ATOM 5177 C CA . LEU B 1 196 ? -10.523 -15.859 7.605 1 97.75 196 LEU B CA 1
ATOM 5178 C C . LEU B 1 196 ? -11.883 -16.516 7.801 1 97.75 196 LEU B C 1
ATOM 5180 O O . LEU B 1 196 ? -12.688 -16.047 8.609 1 97.75 196 LEU B O 1
ATOM 5184 N N . ALA B 1 197 ? -12.148 -17.578 7.09 1 97.88 197 ALA B N 1
ATOM 5185 C CA . ALA B 1 197 ? -13.406 -18.312 7.219 1 97.88 197 ALA B CA 1
ATOM 5186 C C . ALA B 1 197 ? -13.586 -18.844 8.633 1 97.88 197 ALA B C 1
ATOM 5188 O O . ALA B 1 197 ? -14.688 -18.781 9.188 1 97.88 197 ALA B O 1
ATOM 5189 N N . ARG B 1 198 ? -12.523 -19.391 9.172 1 95.44 198 ARG B N 1
ATOM 5190 C CA . ARG B 1 198 ? -12.586 -19.891 10.539 1 95.44 198 ARG B CA 1
ATOM 5191 C C . ARG B 1 198 ? -12.938 -18.781 11.523 1 95.44 198 ARG B C 1
ATOM 5193 O O . ARG B 1 198 ? -13.742 -18.984 12.43 1 95.44 198 ARG B O 1
ATOM 5200 N N . ARG B 1 199 ? -12.32 -17.625 11.328 1 96.25 199 ARG B N 1
ATOM 5201 C CA . ARG B 1 199 ? -12.617 -16.484 12.195 1 96.25 199 ARG B CA 1
ATOM 5202 C C . ARG B 1 199 ? -14.086 -16.094 12.086 1 96.25 199 ARG B C 1
ATOM 5204 O O . ARG B 1 199 ? -14.719 -15.758 13.086 1 96.25 199 ARG B O 1
ATOM 5211 N N . LEU B 1 200 ? -14.609 -16.062 10.898 1 97.25 200 LEU B N 1
ATOM 5212 C CA . LEU B 1 200 ? -16.016 -15.758 10.688 1 97.25 200 LEU B CA 1
ATOM 5213 C C . LEU B 1 200 ? -16.906 -16.734 11.445 1 97.25 200 LEU B C 1
ATOM 5215 O O . LEU B 1 200 ? -17.828 -16.328 12.164 1 97.25 200 LEU B O 1
ATOM 5219 N N . ARG B 1 201 ? -16.594 -17.969 11.367 1 95.56 201 ARG B N 1
ATOM 5220 C CA . ARG B 1 201 ? -17.406 -19.016 12 1 95.56 201 ARG B CA 1
ATOM 5221 C C . ARG B 1 201 ? -17.359 -18.906 13.516 1 95.56 201 ARG B C 1
ATOM 5223 O O . ARG B 1 201 ? -18.375 -19.125 14.188 1 95.56 201 ARG B O 1
ATOM 5230 N N . VAL B 1 202 ? -16.172 -18.609 13.969 1 94.38 202 VAL B N 1
ATOM 5231 C CA . VAL B 1 202 ? -16.016 -18.438 15.406 1 94.38 202 VAL B CA 1
ATOM 5232 C C . VAL B 1 202 ? -16.953 -17.328 15.898 1 94.38 202 VAL B C 1
ATOM 5234 O O . VAL B 1 202 ? -17.484 -17.406 17 1 94.38 202 VAL B O 1
ATOM 5237 N N . GLU B 1 203 ? -17.203 -16.359 15.062 1 94.56 203 GLU B N 1
ATOM 5238 C CA . GLU B 1 203 ? -18.062 -15.242 15.422 1 94.56 203 GLU B CA 1
ATOM 5239 C C . GLU B 1 203 ? -19.516 -15.523 15.031 1 94.56 203 GLU B C 1
ATOM 5241 O O . GLU B 1 203 ? -20.375 -14.633 15.102 1 94.56 203 GLU B O 1
ATOM 5246 N N . GLY B 1 204 ? -19.75 -16.734 14.539 1 94.31 204 GLY B N 1
ATOM 5247 C CA . GLY B 1 204 ? -21.094 -17.156 14.227 1 94.31 204 GLY B CA 1
ATOM 5248 C C . GLY B 1 204 ? -21.547 -16.75 12.836 1 94.31 204 GLY B C 1
ATOM 5249 O O . GLY B 1 204 ? -22.75 -16.734 12.547 1 94.31 204 GLY B O 1
ATOM 5250 N N . ILE B 1 205 ? -20.672 -16.328 12.023 1 95.06 205 ILE B N 1
ATOM 5251 C CA . ILE B 1 205 ? -21 -15.93 10.656 1 95.06 205 ILE B CA 1
ATOM 5252 C C . ILE B 1 205 ? -20.594 -17.031 9.688 1 95.06 205 ILE B C 1
ATOM 5254 O O . ILE B 1 205 ? -19.438 -17.438 9.641 1 95.06 205 ILE B O 1
ATOM 5258 N N . ASP B 1 206 ? -21.547 -17.531 8.938 1 96.94 206 ASP B N 1
ATOM 5259 C CA . ASP B 1 206 ? -21.25 -18.484 7.863 1 96.94 206 ASP B CA 1
ATOM 5260 C C . ASP B 1 206 ? -20.609 -17.781 6.668 1 96.94 206 ASP B C 1
ATOM 5262 O O . ASP B 1 206 ? -21.188 -16.844 6.102 1 96.94 206 ASP B O 1
ATOM 5266 N N . PRO B 1 207 ? -19.469 -18.188 6.266 1 97.88 207 PRO B N 1
ATOM 5267 C CA . PRO B 1 207 ? -18.828 -17.562 5.102 1 97.88 207 PRO B CA 1
ATOM 5268 C C . PRO B 1 207 ? -19.75 -17.516 3.887 1 97.88 207 PRO B C 1
ATOM 5270 O O . PRO B 1 207 ? -19.703 -16.547 3.115 1 97.88 207 PRO B O 1
ATOM 5273 N N . ARG B 1 208 ? -20.656 -18.453 3.727 1 97.25 208 ARG B N 1
ATOM 5274 C CA . ARG B 1 208 ? -21.578 -18.516 2.607 1 97.25 208 ARG B CA 1
ATOM 5275 C C . ARG B 1 208 ? -22.578 -17.359 2.654 1 97.25 208 ARG B C 1
ATOM 5277 O O . ARG B 1 208 ? -23.188 -17.016 1.638 1 97.25 208 ARG B O 1
ATOM 5284 N N . GLU B 1 209 ? -22.719 -16.781 3.801 1 96.06 209 GLU B N 1
ATOM 5285 C CA . GLU B 1 209 ? -23.688 -15.703 3.996 1 96.06 209 GLU B CA 1
ATOM 5286 C C . GLU B 1 209 ? -23 -14.344 4.047 1 96.06 209 GLU B C 1
ATOM 5288 O O . GLU B 1 209 ? -23.625 -13.328 4.348 1 96.06 209 GLU B O 1
ATOM 5293 N N . SER B 1 210 ? -21.734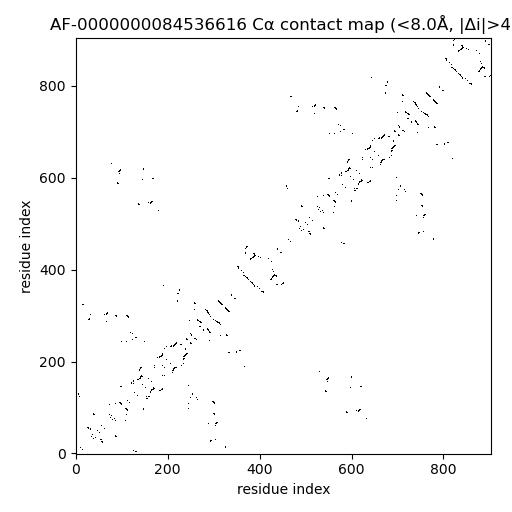 -14.289 3.771 1 96.19 210 SER B N 1
ATOM 5294 C CA . SER B 1 210 ? -20.938 -13.086 3.91 1 96.19 210 SER B CA 1
ATOM 5295 C C . SER B 1 210 ? -21.188 -12.109 2.768 1 96.19 210 SER B C 1
ATOM 5297 O O . SER B 1 210 ? -20.828 -10.93 2.854 1 96.19 210 SER B O 1
ATOM 5299 N N . GLY B 1 211 ? -21.781 -12.508 1.667 1 95.38 211 GLY B N 1
ATOM 5300 C CA . GLY B 1 211 ? -21.938 -11.711 0.462 1 95.38 211 GLY B CA 1
ATOM 5301 C C . GLY B 1 211 ? -20.859 -11.977 -0.575 1 95.38 211 GLY B C 1
ATOM 5302 O O . GLY B 1 211 ? -21.031 -11.633 -1.748 1 95.38 211 GLY B O 1
ATOM 5303 N N . VAL B 1 212 ? -19.812 -12.695 -0.195 1 98.38 212 VAL B N 1
ATOM 5304 C CA . VAL B 1 212 ? -18.719 -13.031 -1.107 1 98.38 212 VAL B CA 1
ATOM 5305 C C . VAL B 1 212 ? -19.188 -14.117 -2.076 1 98.38 212 VAL B C 1
ATOM 5307 O O . VAL B 1 212 ? -19.656 -15.172 -1.655 1 98.38 212 VAL B O 1
ATOM 5310 N N . ASN B 1 213 ? -19.016 -13.828 -3.332 1 98.12 213 ASN B N 1
ATOM 5311 C CA . ASN B 1 213 ? -19.5 -14.82 -4.289 1 98.12 213 ASN B CA 1
ATOM 5312 C C . ASN B 1 213 ? -18.391 -15.266 -5.238 1 98.12 213 ASN B C 1
ATOM 5314 O O . ASN B 1 213 ? -18.609 -16.125 -6.094 1 98.12 213 ASN B O 1
ATOM 5318 N N . LYS B 1 214 ? -17.188 -14.734 -5.082 1 97.75 214 LYS B N 1
ATOM 5319 C CA . LYS B 1 214 ? -16 -15.156 -5.832 1 97.75 214 LYS B CA 1
ATOM 5320 C C . LYS B 1 214 ? -14.734 -14.945 -5.016 1 97.75 214 LYS B C 1
ATOM 5322 O O . LYS B 1 214 ? -14.586 -13.922 -4.34 1 97.75 214 LYS B O 1
ATOM 5327 N N . LEU B 1 215 ? -13.844 -15.867 -5.039 1 98.69 215 LEU B N 1
ATOM 5328 C CA . LEU B 1 215 ? -12.523 -15.727 -4.434 1 98.69 215 LEU B CA 1
ATOM 5329 C C . LEU B 1 215 ? -11.43 -15.828 -5.492 1 98.69 215 LEU B C 1
ATOM 5331 O O . LEU B 1 215 ? -11.562 -16.578 -6.465 1 98.69 215 LEU B O 1
ATOM 5335 N N . VAL B 1 216 ? -10.445 -15.039 -5.398 1 98.62 216 VAL B N 1
ATOM 5336 C CA . VAL B 1 216 ? -9.25 -15.109 -6.23 1 98.62 216 VAL B CA 1
ATOM 5337 C C . VAL B 1 216 ? -8.039 -15.461 -5.371 1 98.62 216 VAL B C 1
ATOM 5339 O O . VAL B 1 216 ? -7.715 -14.734 -4.43 1 98.62 216 VAL B O 1
ATOM 5342 N N . VAL B 1 217 ? -7.414 -16.531 -5.664 1 98.19 217 VAL B N 1
ATOM 5343 C CA . VAL B 1 217 ? -6.285 -16.969 -4.852 1 98.19 217 VAL B CA 1
ATOM 5344 C C . VAL B 1 217 ? -5 -16.922 -5.68 1 98.19 217 VAL B C 1
ATOM 5346 O O . VAL B 1 217 ? -5.02 -17.203 -6.879 1 98.19 217 VAL B O 1
ATOM 5349 N N . GLY B 1 218 ? -3.951 -16.438 -5.066 1 94.19 218 GLY B N 1
ATOM 5350 C CA . GLY B 1 218 ? -2.635 -16.359 -5.676 1 94.19 218 GLY B CA 1
ATOM 5351 C C . GLY B 1 218 ? -1.521 -16.141 -4.668 1 94.19 218 GLY B C 1
ATOM 5352 O O . GLY B 1 218 ? -1.731 -16.281 -3.463 1 94.19 218 GLY B O 1
ATOM 5353 N N . GLY B 1 219 ? -0.29 -15.883 -5.195 1 88 219 GLY B N 1
ATOM 5354 C CA . GLY B 1 219 ? 0.883 -15.633 -4.371 1 88 219 GLY B CA 1
ATOM 5355 C C . GLY B 1 219 ? 1.711 -16.875 -4.113 1 88 219 GLY B C 1
ATOM 5356 O O . GLY B 1 219 ? 2.922 -16.797 -3.904 1 88 219 GLY B O 1
ATOM 5357 N N . GLU B 1 220 ? 1.009 -18 -4.004 1 86.5 220 GLU B N 1
ATOM 5358 C CA . GLU B 1 220 ? 1.667 -19.297 -3.867 1 86.5 220 GLU B CA 1
ATOM 5359 C C . GLU B 1 220 ? 0.875 -20.391 -4.57 1 86.5 220 GLU B C 1
ATOM 5361 O O . GLU B 1 220 ? -0.346 -20.297 -4.703 1 86.5 220 GLU B O 1
ATOM 5366 N N . ALA B 1 221 ? 1.634 -21.328 -5.008 1 91 221 ALA B N 1
ATOM 5367 C CA . ALA B 1 221 ? 0.941 -22.469 -5.594 1 91 221 ALA B CA 1
ATOM 5368 C C . ALA B 1 221 ? 0.102 -23.203 -4.547 1 91 221 ALA B C 1
ATOM 5370 O O . ALA B 1 221 ? 0.344 -23.062 -3.344 1 91 221 ALA B O 1
ATOM 5371 N N . PHE B 1 222 ? -0.887 -23.922 -5 1 95.69 222 PHE B N 1
ATOM 5372 C CA . PHE B 1 222 ? -1.771 -24.656 -4.109 1 95.69 222 PHE B CA 1
ATOM 5373 C C . PHE B 1 222 ? -2.314 -25.906 -4.793 1 95.69 222 PHE B C 1
ATOM 5375 O O . PHE B 1 222 ? -2.303 -26 -6.023 1 95.69 222 PHE B O 1
ATOM 5382 N N . ALA B 1 223 ? -2.713 -26.875 -3.996 1 96.31 223 ALA B N 1
ATOM 5383 C CA . ALA B 1 223 ? -3.326 -28.094 -4.512 1 96.31 223 ALA B CA 1
ATOM 5384 C C . ALA B 1 223 ? -4.789 -27.859 -4.887 1 96.31 223 ALA B C 1
ATOM 5386 O O . ALA B 1 223 ? -5.473 -27.047 -4.254 1 96.31 223 ALA B O 1
ATOM 5387 N N . ASP B 1 224 ? -5.25 -28.562 -5.879 1 96.44 224 ASP B N 1
ATOM 5388 C CA . ASP B 1 224 ? -6.664 -28.5 -6.234 1 96.44 224 ASP B CA 1
ATOM 5389 C C . ASP B 1 224 ? -7.547 -28.875 -5.047 1 96.44 224 ASP B C 1
ATOM 5391 O O . ASP B 1 224 ? -8.641 -28.328 -4.883 1 96.44 224 ASP B O 1
ATOM 5395 N N . GLU B 1 225 ? -7.07 -29.812 -4.289 1 97.69 225 GLU B N 1
ATOM 5396 C CA . GLU B 1 225 ? -7.816 -30.266 -3.125 1 97.69 225 GLU B CA 1
ATOM 5397 C C . GLU B 1 225 ? -8.039 -29.141 -2.127 1 97.69 225 GLU B C 1
ATOM 5399 O O . GLU B 1 225 ? -9.133 -28.984 -1.579 1 97.69 225 GLU B O 1
ATOM 5404 N N . SER B 1 226 ? -7.023 -28.312 -1.879 1 98.06 226 SER B N 1
ATOM 5405 C CA . SER B 1 226 ? -7.172 -27.203 -0.949 1 98.06 226 SER B CA 1
ATOM 5406 C C . SER B 1 226 ? -8.078 -26.125 -1.522 1 98.06 226 SER B C 1
ATOM 5408 O O . SER B 1 226 ? -8.883 -25.516 -0.796 1 98.06 226 SER B O 1
ATOM 5410 N N . ARG B 1 227 ? -7.926 -25.844 -2.77 1 97.81 227 ARG B N 1
ATOM 5411 C CA . ARG B 1 227 ? -8.82 -24.891 -3.447 1 97.81 227 ARG B CA 1
ATOM 5412 C C . ARG B 1 227 ? -10.266 -25.359 -3.357 1 97.81 227 ARG B C 1
ATOM 5414 O O . ARG B 1 227 ? -11.164 -24.547 -3.107 1 97.81 227 ARG B O 1
ATOM 5421 N N . ASN B 1 228 ? -10.5 -26.656 -3.662 1 97.88 228 ASN B N 1
ATOM 5422 C CA . ASN B 1 228 ? -11.844 -27.203 -3.602 1 97.88 228 ASN B CA 1
ATOM 5423 C C . ASN B 1 228 ? -12.43 -27.109 -2.197 1 97.88 228 ASN B C 1
ATOM 5425 O O . ASN B 1 228 ? -13.617 -26.812 -2.037 1 97.88 228 ASN B O 1
ATOM 5429 N N . TYR B 1 229 ? -11.609 -27.391 -1.229 1 98.38 229 TYR B N 1
ATOM 5430 C CA . TYR B 1 229 ? -12.07 -27.266 0.151 1 98.38 229 TYR B CA 1
ATOM 5431 C C . TYR B 1 229 ? -12.445 -25.812 0.458 1 98.38 229 TYR B C 1
ATOM 5433 O O . TYR B 1 229 ? -13.477 -25.562 1.095 1 98.38 229 TYR B O 1
ATOM 5441 N N . LEU B 1 230 ? -11.609 -24.875 0.031 1 98.56 230 LEU B N 1
ATOM 5442 C CA . LEU B 1 230 ? -11.906 -23.469 0.202 1 98.56 230 LEU B CA 1
ATOM 5443 C C . LEU B 1 230 ? -13.234 -23.109 -0.445 1 98.56 230 LEU B C 1
ATOM 5445 O O . LEU B 1 230 ? -14.047 -22.375 0.145 1 98.56 230 LEU B O 1
ATOM 5449 N N . SER B 1 231 ? -13.414 -23.562 -1.645 1 98.5 231 SER B N 1
ATOM 5450 C CA . SER B 1 231 ? -14.664 -23.328 -2.363 1 98.5 231 SER B CA 1
ATOM 5451 C C . SER B 1 231 ? -15.859 -23.859 -1.58 1 98.5 231 SER B C 1
ATOM 5453 O O . SER B 1 231 ? -16.906 -23.203 -1.514 1 98.5 231 SER B O 1
ATOM 5455 N N . GLU B 1 232 ? -15.719 -25.047 -1.051 1 98.06 232 GLU B N 1
ATOM 5456 C CA . GLU B 1 232 ? -16.781 -25.656 -0.253 1 98.06 232 GLU B CA 1
ATOM 5457 C C . GLU B 1 232 ? -17.125 -24.781 0.958 1 98.06 232 GLU B C 1
ATOM 5459 O O . GLU B 1 232 ? -18.297 -24.547 1.246 1 98.06 232 GLU B O 1
ATOM 5464 N N . ILE B 1 233 ? -16.156 -24.281 1.622 1 97.88 233 ILE B N 1
ATOM 5465 C CA . ILE B 1 233 ? -16.312 -23.531 2.863 1 97.88 233 ILE B CA 1
ATOM 5466 C C . ILE B 1 233 ? -17 -22.188 2.572 1 97.88 233 ILE B C 1
ATOM 5468 O O . ILE B 1 233 ? -17.906 -21.781 3.311 1 97.88 233 ILE B O 1
ATOM 5472 N N . TRP B 1 234 ? -16.656 -21.516 1.533 1 98.44 234 TRP B N 1
ATOM 5473 C CA . TRP B 1 234 ? -17.156 -20.188 1.22 1 98.44 234 TRP B CA 1
ATOM 5474 C C . TRP B 1 234 ? -18.406 -20.266 0.353 1 98.44 234 TRP B C 1
ATOM 5476 O O . TRP B 1 234 ? -19.156 -19.297 0.234 1 98.44 234 TRP B O 1
ATOM 5486 N N . GLY B 1 235 ? -18.594 -21.438 -0.299 1 98.19 235 GLY B N 1
ATOM 5487 C CA . GLY B 1 235 ? -19.766 -21.625 -1.121 1 98.19 235 GLY B CA 1
ATOM 5488 C C . GLY B 1 235 ? -19.719 -20.875 -2.434 1 98.19 235 GLY B C 1
ATOM 5489 O O . GLY B 1 235 ? -20.75 -20.391 -2.918 1 98.19 235 GLY B O 1
ATOM 5490 N N . CYS B 1 236 ? -18.609 -20.625 -2.971 1 98.19 236 CYS B N 1
ATOM 5491 C CA . CYS B 1 236 ? -18.453 -19.875 -4.203 1 98.19 236 CYS B CA 1
ATOM 5492 C C . CYS B 1 236 ? -17.234 -20.359 -4.992 1 98.19 236 CYS B C 1
ATOM 5494 O O . CYS B 1 236 ? -16.406 -21.109 -4.473 1 98.19 236 CYS B O 1
ATOM 5496 N N . PRO B 1 237 ? -17.125 -19.984 -6.312 1 98.19 237 PRO B N 1
ATOM 5497 C CA . PRO B 1 237 ? -15.945 -20.344 -7.094 1 98.19 237 PRO B CA 1
ATOM 5498 C C . PRO B 1 237 ? -14.664 -19.688 -6.578 1 98.19 237 PRO B C 1
ATOM 5500 O O . PRO B 1 237 ? -14.711 -18.578 -6.039 1 98.19 237 PRO B O 1
ATOM 5503 N N . VAL B 1 238 ? -13.555 -20.406 -6.699 1 98.56 238 VAL B N 1
ATOM 5504 C CA . VAL B 1 238 ? -12.219 -19.922 -6.375 1 98.56 238 VAL B CA 1
ATOM 5505 C C . VAL B 1 238 ? -11.352 -19.922 -7.629 1 98.56 238 VAL B C 1
ATOM 5507 O O . VAL B 1 238 ? -11.102 -20.969 -8.227 1 98.56 238 VAL B O 1
ATOM 5510 N N . TYR B 1 239 ? -10.898 -18.75 -8.047 1 98.56 239 TYR B N 1
ATOM 5511 C CA . TYR B 1 239 ? -10.117 -18.625 -9.266 1 98.56 239 TYR B CA 1
ATOM 5512 C C . TYR B 1 239 ? -8.641 -18.391 -8.953 1 98.56 239 TYR B C 1
ATOM 5514 O O . TYR B 1 239 ? -8.305 -17.688 -7.992 1 98.56 239 TYR B O 1
ATOM 5522 N N . ASN B 1 240 ? -7.82 -18.906 -9.789 1 98.12 240 ASN B N 1
ATOM 5523 C CA . ASN B 1 240 ? -6.375 -18.797 -9.625 1 98.12 240 ASN B CA 1
ATOM 5524 C C . ASN B 1 240 ? -5.82 -17.578 -10.367 1 98.12 240 ASN B C 1
ATOM 5526 O O . ASN B 1 240 ? -6.293 -17.25 -11.461 1 98.12 240 ASN B O 1
ATOM 5530 N N . THR B 1 241 ? -4.852 -16.953 -9.789 1 97.56 241 THR B N 1
ATOM 5531 C CA . THR B 1 241 ? -4.039 -15.922 -10.43 1 97.56 241 THR B CA 1
ATOM 5532 C C . THR B 1 241 ? -2.557 -16.141 -10.133 1 97.56 241 THR B C 1
ATOM 5534 O O . THR B 1 241 ? -2.195 -16.578 -9.039 1 97.56 241 THR B O 1
ATOM 5537 N N . TYR B 1 242 ? -1.744 -15.961 -11.109 1 96.31 242 TYR B N 1
ATOM 5538 C CA . TYR B 1 242 ? -0.291 -16.062 -11.039 1 96.31 242 TYR B CA 1
ATOM 5539 C C . TYR B 1 242 ? 0.372 -14.781 -11.523 1 96.31 242 TYR B C 1
ATOM 5541 O O . TYR B 1 242 ? 0.022 -14.258 -12.586 1 96.31 242 TYR B O 1
ATOM 5549 N N . GLY B 1 243 ? 1.195 -14.219 -10.688 1 93.81 243 GLY B N 1
ATOM 5550 C CA . GLY B 1 243 ? 1.895 -13 -11.055 1 93.81 243 GLY B CA 1
ATOM 5551 C C . GLY B 1 243 ? 3.271 -12.883 -10.43 1 93.81 243 GLY B C 1
ATOM 5552 O O . GLY B 1 243 ? 3.559 -13.539 -9.43 1 93.81 243 GLY B O 1
ATOM 5553 N N . SER B 1 244 ? 4.109 -12.117 -11.047 1 93.12 244 SER B N 1
ATOM 5554 C CA . SER B 1 244 ? 5.457 -11.844 -10.555 1 93.12 244 SER B CA 1
ATOM 5555 C C . SER B 1 244 ? 5.848 -10.391 -10.781 1 93.12 244 SER B C 1
ATOM 5557 O O . SER B 1 244 ? 5.258 -9.711 -11.625 1 93.12 244 SER B O 1
ATOM 5559 N N . THR B 1 245 ? 6.805 -9.93 -10.016 1 94.25 245 THR B N 1
ATOM 5560 C CA . THR B 1 245 ? 7.34 -8.586 -10.18 1 94.25 245 THR B CA 1
ATOM 5561 C C . THR B 1 245 ? 7.926 -8.406 -11.578 1 94.25 245 THR B C 1
ATOM 5563 O O . THR B 1 245 ? 7.926 -7.297 -12.117 1 94.25 245 THR B O 1
ATOM 5566 N N . GLU B 1 246 ? 8.352 -9.531 -12.211 1 94.62 246 GLU B N 1
ATOM 5567 C CA . GLU B 1 246 ? 8.969 -9.531 -13.539 1 94.62 246 GLU B CA 1
ATOM 5568 C C . GLU B 1 246 ? 7.934 -9.266 -14.625 1 94.62 246 GLU B C 1
ATOM 5570 O O . GLU B 1 246 ? 8.289 -8.953 -15.766 1 94.62 246 GLU B O 1
ATOM 5575 N N . GLY B 1 247 ? 6.625 -9.508 -14.289 1 93.25 247 GLY B N 1
ATOM 5576 C CA . GLY B 1 247 ? 5.609 -9.07 -15.234 1 93.25 247 GLY B CA 1
ATOM 5577 C C . GLY B 1 247 ? 4.84 -10.219 -15.859 1 93.25 247 GLY B C 1
ATOM 5578 O O . GLY B 1 247 ? 4.25 -10.062 -16.938 1 93.25 247 GLY B O 1
ATOM 5579 N N . THR B 1 248 ? 4.695 -11.453 -15.297 1 90.56 248 THR B N 1
ATOM 5580 C CA . THR B 1 248 ? 4.09 -12.648 -15.875 1 90.56 248 THR B CA 1
ATOM 5581 C C . THR B 1 248 ? 2.582 -12.648 -15.656 1 90.56 248 THR B C 1
ATOM 5583 O O . THR B 1 248 ? 1.869 -13.484 -16.203 1 90.56 248 THR B O 1
ATOM 5586 N N . MET B 1 249 ? 1.809 -11.797 -15.086 1 94.5 249 MET B N 1
ATOM 5587 C CA . MET B 1 249 ? 0.435 -11.867 -14.594 1 94.5 249 MET B CA 1
ATOM 5588 C C . MET B 1 249 ? -0.431 -12.719 -15.516 1 94.5 249 MET B C 1
ATOM 5590 O O . MET B 1 249 ? -0.685 -12.344 -16.656 1 94.5 249 MET B O 1
ATOM 5594 N N . CYS B 1 250 ? -0.809 -13.922 -15.055 1 97.88 250 CYS B N 1
ATOM 5595 C CA . CYS B 1 250 ? -1.702 -14.883 -15.688 1 97.88 250 CYS B CA 1
ATOM 5596 C C . CYS B 1 250 ? -2.861 -15.242 -14.766 1 97.88 250 CYS B C 1
ATOM 5598 O O . CYS B 1 250 ? -2.779 -15.047 -13.555 1 97.88 250 CYS B O 1
ATOM 5600 N N . GLY B 1 251 ? -3.939 -15.68 -15.344 1 98 251 GLY B N 1
ATOM 5601 C CA . GLY B 1 251 ? -5.074 -16.016 -14.5 1 98 251 GLY B CA 1
ATOM 5602 C C . GLY B 1 251 ? -6.047 -16.969 -15.148 1 98 251 GLY B C 1
ATOM 5603 O O . GLY B 1 251 ? -6.035 -17.141 -16.359 1 98 251 GLY B O 1
ATOM 5604 N N . GLU B 1 252 ? -6.789 -17.641 -14.312 1 97.69 252 GLU B N 1
ATOM 5605 C CA . GLU B 1 252 ? -7.848 -18.531 -14.758 1 97.69 252 GLU B CA 1
ATOM 5606 C C . GLU B 1 252 ? -9.094 -17.766 -15.172 1 97.69 252 GLU B C 1
ATOM 5608 O O . GLU B 1 252 ? -9.367 -16.688 -14.633 1 97.69 252 GLU B O 1
ATOM 5613 N N . CYS B 1 253 ? -9.797 -18.266 -16.172 1 97.56 253 CYS B N 1
ATOM 5614 C CA . CYS B 1 253 ? -11.141 -17.797 -16.484 1 97.56 253 CYS B CA 1
ATOM 5615 C C . CYS B 1 253 ? -12.188 -18.672 -15.812 1 97.56 253 CYS B C 1
ATOM 5617 O O . CYS B 1 253 ? -11.852 -19.547 -15.008 1 97.56 253 CYS B O 1
ATOM 5619 N N . ASP B 1 254 ? -13.414 -18.422 -16.109 1 95.69 254 ASP B N 1
ATOM 5620 C CA . ASP B 1 254 ? -14.516 -19.109 -15.445 1 95.69 254 ASP B CA 1
ATOM 5621 C C . ASP B 1 254 ? -14.578 -20.578 -15.859 1 95.69 254 ASP B C 1
ATOM 5623 O O . ASP B 1 254 ? -15.312 -21.375 -15.258 1 95.69 254 ASP B O 1
ATOM 5627 N N . GLU B 1 255 ? -13.711 -21.031 -16.812 1 96.19 255 GLU B N 1
ATOM 5628 C CA . GLU B 1 255 ? -13.617 -22.438 -17.203 1 96.19 255 GLU B CA 1
ATOM 5629 C C . GLU B 1 255 ? -12.758 -23.234 -16.219 1 96.19 255 GLU B C 1
ATOM 5631 O O . GLU B 1 255 ? -12.836 -24.453 -16.172 1 96.19 255 GLU B O 1
ATOM 5636 N N . VAL B 1 256 ? -11.945 -22.594 -15.492 1 96.31 256 VAL B N 1
ATOM 5637 C CA . VAL B 1 256 ? -11.07 -23.172 -14.477 1 96.31 256 VAL B CA 1
ATOM 5638 C C . VAL B 1 256 ? -10.328 -24.375 -15.07 1 96.31 256 VAL B C 1
ATOM 5640 O O . VAL B 1 256 ? -10.383 -25.469 -14.523 1 96.31 256 VAL B O 1
ATOM 5643 N N . SER B 1 257 ? -9.602 -24.188 -16.156 1 96.12 257 SER B N 1
ATOM 5644 C CA . SER B 1 257 ? -8.914 -25.266 -16.859 1 96.12 257 SER B CA 1
ATOM 5645 C C . SER B 1 257 ? -7.512 -24.844 -17.281 1 96.12 257 SER B C 1
ATOM 5647 O O . SER B 1 257 ? -7.02 -25.281 -18.328 1 96.12 257 SER B O 1
ATOM 5649 N N . GLY B 1 258 ? -6.93 -23.938 -16.531 1 97.44 258 GLY B N 1
ATOM 5650 C CA . GLY B 1 258 ? -5.605 -23.422 -16.844 1 97.44 258 GLY B CA 1
ATOM 5651 C C . GLY B 1 258 ? -5.527 -21.906 -16.766 1 97.44 258 GLY B C 1
ATOM 5652 O O . GLY B 1 258 ? -6.555 -21.234 -16.703 1 97.44 258 GLY B O 1
ATOM 5653 N N . LEU B 1 259 ? -4.336 -21.391 -16.766 1 98.38 259 LEU B N 1
ATOM 5654 C CA . LEU B 1 259 ? -4.105 -19.953 -16.688 1 98.38 259 LEU B CA 1
ATOM 5655 C C . LEU B 1 259 ? -3.896 -19.359 -18.078 1 98.38 259 LEU B C 1
ATOM 5657 O O . LEU B 1 259 ? -3.008 -19.781 -18.812 1 98.38 259 LEU B O 1
ATOM 5661 N N . HIS B 1 260 ? -4.699 -18.391 -18.422 1 98.62 260 HIS B N 1
ATOM 5662 C CA . HIS B 1 260 ? -4.461 -17.656 -19.656 1 98.62 260 HIS B CA 1
ATOM 5663 C C . HIS B 1 260 ? -3.203 -16.812 -19.562 1 98.62 260 HIS B C 1
ATOM 5665 O O . HIS B 1 260 ? -3.006 -16.094 -18.578 1 98.62 260 HIS B O 1
ATOM 5671 N N . VAL B 1 261 ? -2.379 -16.891 -20.5 1 98.62 261 VAL B N 1
ATOM 5672 C CA . VAL B 1 261 ? -1.206 -16.031 -20.641 1 98.62 261 VAL B CA 1
ATOM 5673 C C . VAL B 1 261 ? -1.517 -14.883 -21.594 1 98.62 261 VAL B C 1
ATOM 5675 O O . VAL B 1 261 ? -2.027 -15.109 -22.703 1 98.62 261 VAL B O 1
ATOM 5678 N N . PRO B 1 262 ? -1.324 -13.68 -21.188 1 98.56 262 PRO B N 1
ATOM 5679 C CA . PRO B 1 262 ? -1.47 -12.578 -22.141 1 98.56 262 PRO B CA 1
ATOM 5680 C C . PRO B 1 262 ? -0.326 -12.523 -23.156 1 98.56 262 PRO B C 1
ATOM 5682 O O . PRO B 1 262 ? 0.569 -11.68 -23.031 1 98.56 262 PRO B O 1
ATOM 5685 N N . GLU B 1 263 ? -0.436 -13.203 -24.188 1 98.38 263 GLU B N 1
ATOM 5686 C CA . GLU B 1 263 ? 0.654 -13.492 -25.109 1 98.38 263 GLU B CA 1
ATOM 5687 C C . GLU B 1 263 ? 1.106 -12.234 -25.844 1 98.38 263 GLU B C 1
ATOM 5689 O O . GLU B 1 263 ? 2.215 -12.188 -26.375 1 98.38 263 GLU B O 1
ATOM 5694 N N . ASP B 1 264 ? 0.248 -11.242 -25.938 1 98.31 264 ASP B N 1
ATOM 5695 C CA . ASP B 1 264 ? 0.611 -10.008 -26.625 1 98.31 264 ASP B CA 1
ATOM 5696 C C . ASP B 1 264 ? 1.507 -9.133 -25.75 1 98.31 264 ASP B C 1
ATOM 5698 O O . ASP B 1 264 ? 2.121 -8.188 -26.25 1 98.31 264 ASP B O 1
ATOM 5702 N N . LEU B 1 265 ? 1.586 -9.508 -24.484 1 98.5 265 LEU B N 1
ATOM 5703 C CA . LEU B 1 265 ? 2.344 -8.672 -23.562 1 98.5 265 LEU B CA 1
ATOM 5704 C C . LEU B 1 265 ? 3.5 -9.453 -22.953 1 98.5 265 LEU B C 1
ATOM 5706 O O . LEU B 1 265 ? 4.445 -8.859 -22.422 1 98.5 265 LEU B O 1
ATOM 5710 N N . VAL B 1 266 ? 3.422 -10.773 -22.938 1 97.75 266 VAL B N 1
ATOM 5711 C CA . VAL B 1 266 ? 4.484 -11.617 -22.391 1 97.75 266 VAL B CA 1
ATOM 5712 C C . VAL B 1 266 ? 4.664 -12.859 -23.266 1 97.75 266 VAL B C 1
ATOM 5714 O O . VAL B 1 266 ? 3.688 -13.523 -23.609 1 97.75 266 VAL B O 1
ATOM 5717 N N . HIS B 1 267 ? 5.863 -13.102 -23.609 1 97.25 267 HIS B N 1
ATOM 5718 C CA . HIS B 1 267 ? 6.199 -14.312 -24.344 1 97.25 267 HIS B CA 1
ATOM 5719 C C . HIS B 1 267 ? 6.73 -15.391 -23.406 1 97.25 267 HIS B C 1
ATOM 5721 O O . HIS B 1 267 ? 7.629 -15.133 -22.594 1 97.25 267 HIS B O 1
ATOM 5727 N N . VAL B 1 268 ? 6.137 -16.578 -23.516 1 96.81 268 VAL B N 1
ATOM 5728 C CA . VAL B 1 268 ? 6.5 -17.672 -22.609 1 96.81 268 VAL B CA 1
ATOM 5729 C C . VAL B 1 268 ? 6.988 -18.875 -23.422 1 96.81 268 VAL B C 1
ATOM 5731 O O . VAL B 1 268 ? 6.293 -19.344 -24.328 1 96.81 268 VAL B O 1
ATOM 5734 N N . ASP B 1 269 ? 8.125 -19.312 -23.125 1 96.94 269 ASP B N 1
ATOM 5735 C CA . ASP B 1 269 ? 8.68 -20.562 -23.609 1 96.94 269 ASP B CA 1
ATOM 5736 C C . ASP B 1 269 ? 8.977 -21.516 -22.469 1 96.94 269 ASP B C 1
ATOM 5738 O O . ASP B 1 269 ? 9.07 -21.094 -21.312 1 96.94 269 ASP B O 1
ATOM 5742 N N . ILE B 1 270 ? 9.031 -22.766 -22.781 1 97.31 270 ILE B N 1
ATOM 5743 C CA . ILE B 1 270 ? 9.305 -23.781 -21.766 1 97.31 270 ILE B CA 1
ATOM 5744 C C . ILE B 1 270 ? 10.68 -24.406 -22.016 1 97.31 270 ILE B C 1
ATOM 5746 O O . ILE B 1 270 ? 10.961 -24.875 -23.125 1 97.31 270 ILE B O 1
ATOM 5750 N N . TYR B 1 271 ? 11.508 -24.375 -20.969 1 97.12 271 TYR B N 1
ATOM 5751 C CA . TYR B 1 271 ? 12.891 -24.828 -21.078 1 97.12 271 TYR B CA 1
ATOM 5752 C C . TYR B 1 271 ? 13.164 -25.969 -20.094 1 97.12 271 TYR B C 1
ATOM 5754 O O . TYR B 1 271 ? 12.734 -25.922 -18.938 1 97.12 271 TYR B O 1
ATOM 5762 N N . ASP B 1 272 ? 13.812 -26.984 -20.531 1 94.88 272 ASP B N 1
ATOM 5763 C CA . ASP B 1 272 ? 14.281 -28.078 -19.672 1 94.88 272 ASP B CA 1
ATOM 5764 C C . ASP B 1 272 ? 15.773 -27.938 -19.375 1 94.88 272 ASP B C 1
ATOM 5766 O O . ASP B 1 272 ? 16.609 -28.188 -20.234 1 94.88 272 ASP B O 1
ATOM 5770 N N . PRO B 1 273 ? 16.047 -27.594 -18.203 1 90.62 273 PRO B N 1
ATOM 5771 C CA . PRO B 1 273 ? 17.453 -27.391 -17.875 1 90.62 273 PRO B CA 1
ATOM 5772 C C . PRO B 1 273 ? 18.281 -28.672 -18.016 1 90.62 273 PRO B C 1
ATOM 5774 O O . PRO B 1 273 ? 19.484 -28.609 -18.281 1 90.62 273 PRO B O 1
ATOM 5777 N N . HIS B 1 274 ? 17.766 -29.844 -17.812 1 88.44 274 HIS B N 1
ATOM 5778 C CA . HIS B 1 274 ? 18.469 -31.109 -17.938 1 88.44 274 HIS B CA 1
ATOM 5779 C C . HIS B 1 274 ? 18.812 -31.422 -19.391 1 88.44 274 HIS B C 1
ATOM 5781 O O . HIS B 1 274 ? 19.906 -31.906 -19.688 1 88.44 274 HIS B O 1
ATOM 5787 N N . LEU B 1 275 ? 17.859 -31.141 -20.25 1 89.5 275 LEU B N 1
ATOM 5788 C CA . LEU B 1 275 ? 18.078 -31.328 -21.688 1 89.5 275 LEU B CA 1
ATOM 5789 C C . LEU B 1 275 ? 18.844 -30.156 -22.281 1 89.5 275 LEU B C 1
ATOM 5791 O O . LEU B 1 275 ? 19.328 -30.234 -23.406 1 89.5 275 LEU B O 1
ATOM 5795 N N . GLU B 1 276 ? 18.891 -29.094 -21.5 1 92.38 276 GLU B N 1
ATOM 5796 C CA . GLU B 1 276 ? 19.484 -27.844 -21.953 1 92.38 276 GLU B CA 1
ATOM 5797 C C . GLU B 1 276 ? 18.875 -27.375 -23.266 1 92.38 276 GLU B C 1
ATOM 5799 O O . GLU B 1 276 ? 19.594 -27.031 -24.203 1 92.38 276 GLU B O 1
ATOM 5804 N N . ASN B 1 277 ? 17.609 -27.562 -23.328 1 94.06 277 ASN B N 1
ATOM 5805 C CA . ASN B 1 277 ? 16.875 -27.172 -24.531 1 94.06 277 ASN B CA 1
ATOM 5806 C C . ASN B 1 277 ? 15.43 -26.812 -24.219 1 94.06 277 ASN B C 1
ATOM 5808 O O . ASN B 1 277 ? 14.906 -27.188 -23.172 1 94.06 277 ASN B O 1
ATOM 5812 N N . TYR B 1 278 ? 14.859 -26.078 -25.125 1 96.38 278 TYR B N 1
ATOM 5813 C CA . TYR B 1 278 ? 13.43 -25.797 -25.062 1 96.38 278 TYR B CA 1
ATOM 5814 C C . TYR B 1 278 ? 12.625 -27.047 -25.391 1 96.38 278 TYR B C 1
ATOM 5816 O O . TYR B 1 278 ? 13.086 -27.922 -26.125 1 96.38 278 TYR B O 1
ATOM 5824 N N . VAL B 1 279 ? 11.453 -27.188 -24.781 1 95.44 279 VAL B N 1
ATOM 5825 C CA . VAL B 1 279 ? 10.625 -28.359 -24.984 1 95.44 279 VAL B CA 1
ATOM 5826 C C . VAL B 1 279 ? 9.297 -27.953 -25.609 1 95.44 279 VAL B C 1
ATOM 5828 O O . VAL B 1 279 ? 8.852 -26.812 -25.469 1 95.44 279 VAL B O 1
ATOM 5831 N N . PRO B 1 280 ? 8.664 -28.844 -26.359 1 94.44 280 PRO B N 1
ATOM 5832 C CA . PRO B 1 280 ? 7.391 -28.531 -27 1 94.44 280 PRO B CA 1
ATOM 5833 C C . PRO B 1 280 ? 6.234 -28.422 -26 1 94.44 280 PRO B C 1
ATOM 5835 O O . PRO B 1 280 ? 6.391 -28.797 -24.844 1 94.44 280 PRO B O 1
ATOM 5838 N N . ASP B 1 281 ? 5.105 -27.906 -26.5 1 95.19 281 ASP B N 1
ATOM 5839 C CA . ASP B 1 281 ? 3.893 -27.844 -25.703 1 95.19 281 ASP B CA 1
ATOM 5840 C C . ASP B 1 281 ? 3.543 -29.203 -25.125 1 95.19 281 ASP B C 1
ATOM 5842 O O . ASP B 1 281 ? 3.727 -30.234 -25.781 1 95.19 281 ASP B O 1
ATOM 5846 N N . GLY B 1 282 ? 3.068 -29.188 -23.906 1 96.12 282 GLY B N 1
ATOM 5847 C CA . GLY B 1 282 ? 2.672 -30.422 -23.266 1 96.12 282 GLY B CA 1
ATOM 5848 C C . GLY B 1 282 ? 3.748 -31 -22.359 1 96.12 282 GLY B C 1
ATOM 5849 O O . GLY B 1 282 ? 3.467 -31.844 -21.5 1 96.12 282 GLY B O 1
ATOM 5850 N N . GLU B 1 283 ? 4.945 -30.578 -22.562 1 95.44 283 GLU B N 1
ATOM 5851 C CA . GLU B 1 283 ? 6.039 -31.047 -21.703 1 95.44 283 GLU B CA 1
ATOM 5852 C C . GLU B 1 283 ? 6.316 -30.047 -20.578 1 95.44 283 GLU B C 1
ATOM 5854 O O . GLU B 1 283 ? 6.145 -28.844 -20.75 1 95.44 283 GLU B O 1
ATOM 5859 N N . CYS B 1 284 ? 6.75 -30.609 -19.5 1 94.38 284 CYS B N 1
ATOM 5860 C CA . CYS B 1 284 ? 7.039 -29.797 -18.328 1 94.38 284 CYS B CA 1
ATOM 5861 C C . CYS B 1 284 ? 8.438 -29.188 -18.422 1 94.38 284 CYS B C 1
ATOM 5863 O O . CYS B 1 284 ? 9.367 -29.844 -18.891 1 94.38 284 CYS B O 1
ATOM 5865 N N . GLY B 1 285 ? 8.594 -28 -17.984 1 95.81 285 GLY B N 1
ATOM 5866 C CA . GLY B 1 285 ? 9.867 -27.312 -17.906 1 95.81 285 GLY B CA 1
ATOM 5867 C C . GLY B 1 285 ? 9.766 -25.953 -17.219 1 95.81 285 GLY B C 1
ATOM 5868 O O . GLY B 1 285 ? 8.727 -25.609 -16.656 1 95.81 285 GLY B O 1
ATOM 5869 N N . ARG B 1 286 ? 10.844 -25.234 -17.234 1 96.56 286 ARG B N 1
ATOM 5870 C CA . ARG B 1 286 ? 10.922 -23.922 -16.625 1 96.56 286 ARG B CA 1
ATOM 5871 C C . ARG B 1 286 ? 10.281 -22.859 -17.531 1 96.56 286 ARG B C 1
ATOM 5873 O O . ARG B 1 286 ? 10.43 -22.906 -18.75 1 96.56 286 ARG B O 1
ATOM 5880 N N . VAL B 1 287 ? 9.648 -21.953 -16.891 1 96.88 287 VAL B N 1
ATOM 5881 C CA . VAL B 1 287 ? 9.023 -20.844 -17.609 1 96.88 287 VAL B CA 1
ATOM 5882 C C . VAL B 1 287 ? 10.086 -19.812 -18 1 96.88 287 VAL B C 1
ATOM 5884 O O . VAL B 1 287 ? 10.719 -19.203 -17.125 1 96.88 287 VAL B O 1
ATOM 5887 N N . ILE B 1 288 ? 10.367 -19.672 -19.25 1 97.62 288 ILE B N 1
ATOM 5888 C CA . ILE B 1 288 ? 11.227 -18.609 -19.766 1 97.62 288 ILE B CA 1
ATOM 5889 C C . ILE B 1 288 ? 10.367 -17.453 -20.266 1 97.62 288 ILE B C 1
ATOM 5891 O O . ILE B 1 288 ? 9.594 -17.609 -21.219 1 97.62 288 ILE B O 1
ATOM 5895 N N . LEU B 1 289 ? 10.578 -16.297 -19.672 1 97.38 289 LEU B N 1
ATOM 5896 C CA . LEU B 1 289 ? 9.734 -15.133 -19.891 1 97.38 289 LEU B CA 1
ATOM 5897 C C . LEU B 1 289 ? 10.469 -14.086 -20.719 1 97.38 289 LEU B C 1
ATOM 5899 O O . LEU B 1 289 ? 11.641 -13.789 -20.453 1 97.38 289 LEU B O 1
ATOM 5903 N N . SER B 1 290 ? 9.852 -13.531 -21.719 1 98.25 290 SER B N 1
ATOM 5904 C CA . SER B 1 290 ? 10.305 -12.328 -22.406 1 98.25 290 SER B CA 1
ATOM 5905 C C . SER B 1 290 ? 9.227 -11.25 -22.406 1 98.25 290 SER B C 1
ATOM 5907 O O . SER B 1 290 ? 8.07 -11.508 -22.75 1 98.25 290 SER B O 1
ATOM 5909 N N . THR B 1 291 ? 9.602 -10.055 -21.969 1 98.19 291 THR B N 1
ATOM 5910 C CA . THR B 1 291 ? 8.688 -8.914 -22.016 1 98.19 291 THR B CA 1
ATOM 5911 C C . THR B 1 291 ? 8.359 -8.555 -23.469 1 98.19 291 THR B C 1
ATOM 5913 O O . THR B 1 291 ? 9.234 -8.562 -24.328 1 98.19 291 THR B O 1
ATOM 5916 N N . LEU B 1 292 ? 7.102 -8.273 -23.734 1 98.56 292 LEU B N 1
ATOM 5917 C CA . LEU B 1 292 ? 6.699 -7.766 -25.047 1 98.56 292 LEU B CA 1
ATOM 5918 C C . LEU B 1 292 ? 6.098 -6.367 -24.938 1 98.56 292 LEU B C 1
ATOM 5920 O O . LEU B 1 292 ? 5.168 -6.152 -24.156 1 98.56 292 LEU B O 1
ATOM 5924 N N . LEU B 1 293 ? 6.633 -5.473 -25.75 1 98.56 293 LEU B N 1
ATOM 5925 C CA . LEU B 1 293 ? 6.172 -4.086 -25.75 1 98.56 293 LEU B CA 1
ATOM 5926 C C . LEU B 1 293 ? 5.375 -3.787 -27.016 1 98.56 293 LEU B C 1
ATOM 5928 O O . LEU B 1 293 ? 5.773 -4.188 -28.109 1 98.56 293 LEU B O 1
ATOM 5932 N N . PRO B 1 294 ? 4.211 -3.172 -26.844 1 98.38 294 PRO B N 1
ATOM 5933 C CA . PRO B 1 294 ? 3.627 -2.584 -28.062 1 98.38 294 PRO B CA 1
ATOM 5934 C C . PRO B 1 294 ? 4.562 -1.591 -28.75 1 98.38 294 PRO B C 1
ATOM 5936 O O . PRO B 1 294 ? 5.34 -0.905 -28.078 1 98.38 294 PRO B O 1
ATOM 5939 N N . VAL B 1 295 ? 4.438 -1.525 -30.062 1 98.38 295 VAL B N 1
ATOM 5940 C CA . VAL B 1 295 ? 5.312 -0.644 -30.828 1 98.38 295 VAL B CA 1
ATOM 5941 C C . VAL B 1 295 ? 5.176 0.789 -30.328 1 98.38 295 VAL B C 1
ATOM 5943 O O . VAL B 1 295 ? 4.062 1.308 -30.203 1 98.38 295 VAL B O 1
ATOM 5946 N N . GLY B 1 296 ? 6.223 1.363 -29.953 1 98.31 296 GLY B N 1
ATOM 5947 C CA . GLY B 1 296 ? 6.242 2.744 -29.5 1 98.31 296 GLY B CA 1
ATOM 5948 C C . GLY B 1 296 ? 6.203 2.873 -27.984 1 98.31 296 GLY B C 1
ATOM 5949 O O . GLY B 1 296 ? 6.477 3.945 -27.438 1 98.31 296 GLY B O 1
ATOM 5950 N N . ALA B 1 297 ? 5.941 1.833 -27.266 1 98.31 297 ALA B N 1
ATOM 5951 C CA . ALA B 1 297 ? 5.836 1.879 -25.812 1 98.31 297 ALA B CA 1
ATOM 5952 C C . ALA B 1 297 ? 7.215 1.851 -25.172 1 98.31 297 ALA B C 1
ATOM 5954 O O . ALA B 1 297 ? 8.188 1.394 -25.766 1 98.31 297 ALA B O 1
ATOM 5955 N N . LYS B 1 298 ? 7.281 2.322 -23.938 1 98.25 298 LYS B N 1
ATOM 5956 C CA . LYS B 1 298 ? 8.508 2.309 -23.141 1 98.25 298 LYS B CA 1
ATOM 5957 C C . LYS B 1 298 ? 8.383 1.363 -21.953 1 98.25 298 LYS B C 1
ATOM 5959 O O . LYS B 1 298 ? 7.277 1.111 -21.469 1 98.25 298 LYS B O 1
ATOM 5964 N N . ALA B 1 299 ? 9.469 0.832 -21.562 1 98.5 299 ALA B N 1
ATOM 5965 C CA . ALA B 1 299 ? 9.562 0.017 -20.344 1 98.5 299 ALA B CA 1
ATOM 5966 C C . ALA B 1 299 ? 10.758 0.434 -19.5 1 98.5 299 ALA B C 1
ATOM 5968 O O . ALA B 1 299 ? 11.828 0.746 -20.031 1 98.5 299 ALA B O 1
ATOM 5969 N N . GLY B 1 300 ? 10.484 0.52 -18.219 1 98.75 300 GLY B N 1
ATOM 5970 C CA . GLY B 1 300 ? 11.594 0.837 -17.328 1 98.75 300 GLY B CA 1
ATOM 5971 C C . GLY B 1 300 ? 12.555 -0.319 -17.141 1 98.75 300 GLY B C 1
ATOM 5972 O O . GLY B 1 300 ? 13.766 -0.111 -16.984 1 98.75 300 GLY B O 1
ATOM 5973 N N . THR B 1 301 ? 12.047 -1.489 -17.031 1 98.56 301 THR B N 1
ATOM 5974 C CA . THR B 1 301 ? 12.773 -2.754 -17.078 1 98.56 301 THR B CA 1
ATOM 5975 C C . THR B 1 301 ? 12.102 -3.734 -18.031 1 98.56 301 THR B C 1
ATOM 5977 O O . THR B 1 301 ? 10.867 -3.83 -18.062 1 98.56 301 THR B O 1
ATOM 5980 N N . LEU B 1 302 ? 12.906 -4.379 -18.891 1 98.19 302 LEU B N 1
ATOM 5981 C CA . LEU B 1 302 ? 12.406 -5.48 -19.688 1 98.19 302 LEU B CA 1
ATOM 5982 C C . LEU B 1 302 ? 13.344 -6.676 -19.625 1 98.19 302 LEU B C 1
ATOM 5984 O O . LEU B 1 302 ? 14.516 -6.531 -19.281 1 98.19 302 LEU B O 1
ATOM 5988 N N . LEU B 1 303 ? 12.789 -7.793 -19.875 1 98.44 303 LEU B N 1
ATOM 5989 C CA . LEU B 1 303 ? 13.555 -9.031 -19.797 1 98.44 303 LEU B CA 1
ATOM 5990 C C . LEU B 1 303 ? 13.398 -9.844 -21.078 1 98.44 303 LEU B C 1
ATOM 5992 O O . LEU B 1 303 ? 12.297 -9.945 -21.625 1 98.44 303 LEU B O 1
ATOM 5996 N N . LEU B 1 304 ? 14.484 -10.32 -21.641 1 97.94 304 LEU B N 1
ATOM 5997 C CA . LEU B 1 304 ? 14.5 -11.258 -22.75 1 97.94 304 LEU B CA 1
ATOM 5998 C C . LEU B 1 304 ? 15.016 -12.625 -22.297 1 97.94 304 LEU B C 1
ATOM 6000 O O . LEU B 1 304 ? 16.125 -12.727 -21.781 1 97.94 304 LEU B O 1
ATOM 6004 N N . ASN B 1 305 ? 14.148 -13.641 -22.453 1 97.5 305 ASN B N 1
ATOM 6005 C CA . ASN B 1 305 ? 14.484 -15.023 -22.125 1 97.5 305 ASN B CA 1
ATOM 6006 C C . ASN B 1 305 ? 14.875 -15.156 -20.656 1 97.5 305 ASN B C 1
ATOM 6008 O O . ASN B 1 305 ? 15.914 -15.742 -20.328 1 97.5 305 ASN B O 1
ATOM 6012 N N . TYR B 1 306 ? 14.094 -14.633 -19.828 1 97.81 306 TYR B N 1
ATOM 6013 C CA . TYR B 1 306 ? 14.336 -14.672 -18.391 1 97.81 306 TYR B CA 1
ATOM 6014 C C . TYR B 1 306 ? 13.812 -15.969 -17.781 1 97.81 306 TYR B C 1
ATOM 6016 O O . TYR B 1 306 ? 12.641 -16.312 -17.953 1 97.81 306 TYR B O 1
ATOM 6024 N N . ASP B 1 307 ? 14.688 -16.641 -17.062 1 96.88 307 ASP B N 1
ATOM 6025 C CA . ASP B 1 307 ? 14.32 -17.844 -16.328 1 96.88 307 ASP B CA 1
ATOM 6026 C C . ASP B 1 307 ? 13.617 -17.5 -15.016 1 96.88 307 ASP B C 1
ATOM 6028 O O . ASP B 1 307 ? 14.258 -17.047 -14.062 1 96.88 307 ASP B O 1
ATOM 6032 N N . THR B 1 308 ? 12.312 -17.766 -14.906 1 94.75 308 THR B N 1
ATOM 6033 C CA . THR B 1 308 ? 11.539 -17.422 -13.719 1 94.75 308 THR B CA 1
ATOM 6034 C C . THR B 1 308 ? 11.836 -18.406 -12.586 1 94.75 308 THR B C 1
ATOM 6036 O O . THR B 1 308 ? 11.484 -18.156 -11.43 1 94.75 308 THR B O 1
ATOM 6039 N N . GLU B 1 309 ? 12.375 -19.547 -12.93 1 92.31 309 GLU B N 1
ATOM 6040 C CA . GLU B 1 309 ? 12.648 -20.656 -12.016 1 92.31 309 GLU B CA 1
ATOM 6041 C C . GLU B 1 309 ? 11.359 -21.328 -11.555 1 92.31 309 GLU B C 1
ATOM 6043 O O . GLU B 1 309 ? 11.367 -22.125 -10.609 1 92.31 309 GLU B O 1
ATOM 6048 N N . ASP B 1 310 ? 10.234 -21 -12.133 1 94 310 ASP B N 1
ATOM 6049 C CA . ASP B 1 310 ? 8.969 -21.688 -11.961 1 94 310 ASP B CA 1
ATOM 6050 C C . ASP B 1 310 ? 8.758 -22.734 -13.062 1 94 310 ASP B C 1
ATOM 6052 O O . ASP B 1 310 ? 9.188 -22.531 -14.203 1 94 310 ASP B O 1
ATOM 6056 N N . THR B 1 311 ? 8.156 -23.812 -12.695 1 94.81 311 THR B N 1
ATOM 6057 C CA . THR B 1 311 ? 7.902 -24.859 -13.68 1 94.81 311 THR B CA 1
ATOM 6058 C C . THR B 1 311 ? 6.426 -24.906 -14.055 1 94.81 311 THR B C 1
ATOM 6060 O O . THR B 1 311 ? 5.559 -24.594 -13.234 1 94.81 311 THR B O 1
ATOM 6063 N N . THR B 1 312 ? 6.203 -25.188 -15.328 1 96.12 312 THR B N 1
ATOM 6064 C CA . THR B 1 312 ? 4.828 -25.266 -15.797 1 96.12 312 THR B CA 1
ATOM 6065 C C . THR B 1 312 ? 4.742 -26.141 -17.047 1 96.12 312 THR B C 1
ATOM 6067 O O . THR B 1 312 ? 5.715 -26.797 -17.422 1 96.12 312 THR B O 1
ATOM 6070 N N . VAL B 1 313 ? 3.578 -26.328 -17.578 1 97 313 VAL B N 1
ATOM 6071 C CA . VAL B 1 313 ? 3.273 -27 -18.828 1 97 313 VAL B CA 1
ATOM 6072 C C . VAL B 1 313 ? 2.316 -26.156 -19.656 1 97 313 VAL B C 1
ATOM 6074 O O . VAL B 1 313 ? 1.342 -25.609 -19.141 1 97 313 VAL B O 1
ATOM 6077 N N . VAL B 1 314 ? 2.645 -25.969 -20.938 1 98 314 VAL B N 1
ATOM 6078 C CA . VAL B 1 314 ? 1.666 -25.375 -21.844 1 98 314 VAL B CA 1
ATOM 6079 C C . VAL B 1 314 ? 0.553 -26.375 -22.141 1 98 314 VAL B C 1
ATOM 6081 O O . VAL B 1 314 ? 0.791 -27.406 -22.766 1 98 314 VAL B O 1
ATOM 6084 N N . LEU B 1 315 ? -0.599 -26.031 -21.75 1 97.81 315 LEU B N 1
ATOM 6085 C CA . LEU B 1 315 ? -1.73 -26.938 -21.859 1 97.81 315 LEU B CA 1
ATOM 6086 C C . LEU B 1 315 ? -2.318 -26.906 -23.266 1 97.81 315 LEU B C 1
ATOM 6088 O O . LEU B 1 315 ? -2.684 -27.938 -23.828 1 97.81 315 LEU B O 1
ATOM 6092 N N . THR B 1 316 ? -2.475 -25.75 -23.797 1 97.31 316 THR B N 1
ATOM 6093 C CA . THR B 1 316 ? -3.107 -25.625 -25.109 1 97.31 316 THR B CA 1
ATOM 6094 C C . THR B 1 316 ? -2.883 -24.219 -25.672 1 97.31 316 THR B C 1
ATOM 6096 O O . THR B 1 316 ? -2.619 -23.281 -24.938 1 97.31 316 THR B O 1
ATOM 6099 N N . ARG B 1 317 ? -2.896 -24.094 -26.969 1 97.06 317 ARG B N 1
ATOM 6100 C CA . ARG B 1 317 ? -2.92 -22.812 -27.672 1 97.06 317 ARG B CA 1
ATOM 6101 C C . ARG B 1 317 ? -4.203 -22.656 -28.484 1 97.06 317 ARG B C 1
ATOM 6103 O O . ARG B 1 317 ? -4.352 -21.703 -29.234 1 97.06 317 ARG B O 1
ATOM 6110 N N . LYS B 1 318 ? -5.109 -23.578 -28.266 1 97 318 LYS B N 1
ATOM 6111 C CA . LYS B 1 318 ? -6.406 -23.531 -28.938 1 97 318 LYS B CA 1
ATOM 6112 C C . LYS B 1 318 ? -7.363 -22.594 -28.188 1 97 318 LYS B C 1
ATOM 6114 O O . LYS B 1 318 ? -7.156 -22.281 -27.016 1 97 318 LYS B O 1
ATOM 6119 N N . GLN B 1 319 ? -8.328 -22.203 -28.953 1 97.75 319 GLN B N 1
ATOM 6120 C CA . GLN B 1 319 ? -9.328 -21.328 -28.359 1 97.75 319 GLN B CA 1
ATOM 6121 C C . GLN B 1 319 ? -9.992 -22 -27.156 1 97.75 319 GLN B C 1
ATOM 6123 O O . GLN B 1 319 ? -10.391 -23.172 -27.234 1 97.75 319 GLN B O 1
ATOM 6128 N N . CYS B 1 320 ? -10.062 -21.328 -26.062 1 97.69 320 CYS B N 1
ATOM 6129 C CA . CYS B 1 320 ? -10.75 -21.781 -24.859 1 97.69 320 CYS B CA 1
ATOM 6130 C C . CYS B 1 320 ? -12.258 -21.688 -25.031 1 97.69 320 CYS B C 1
ATOM 6132 O O . CYS B 1 320 ? -12.758 -20.844 -25.766 1 97.69 320 CYS B O 1
ATOM 6134 N N . PRO B 1 321 ? -13.016 -22.531 -24.328 1 97 321 PRO B N 1
ATOM 6135 C CA . PRO B 1 321 ? -14.477 -22.422 -24.391 1 97 321 PRO B CA 1
ATOM 6136 C C . PRO B 1 321 ? -14.969 -21.031 -23.953 1 97 321 PRO B C 1
ATOM 6138 O O . PRO B 1 321 ? -16.047 -20.609 -24.375 1 97 321 PRO B O 1
ATOM 6141 N N . CYS B 1 322 ? -14.203 -20.312 -23.234 1 96.75 322 CYS B N 1
ATOM 6142 C CA . CYS B 1 322 ? -14.586 -18.969 -22.797 1 96.75 322 CYS B CA 1
ATOM 6143 C C . CYS B 1 322 ? -14.453 -17.969 -23.922 1 96.75 322 CYS B C 1
ATOM 6145 O O . CYS B 1 322 ? -14.859 -16.812 -23.781 1 96.75 322 CYS B O 1
ATOM 6147 N N . GLY B 1 323 ? -13.859 -18.312 -25.016 1 97.25 323 GLY B N 1
ATOM 6148 C CA . GLY B 1 323 ? -13.734 -17.469 -26.188 1 97.25 323 GLY B CA 1
ATOM 6149 C C . GLY B 1 323 ? -12.336 -16.922 -26.375 1 97.25 323 GLY B C 1
ATOM 6150 O O . GLY B 1 323 ? -11.992 -16.453 -27.469 1 97.25 323 GLY B O 1
ATOM 6151 N N . ARG B 1 324 ? -11.492 -16.938 -25.422 1 98.06 324 ARG B N 1
ATOM 6152 C CA . ARG B 1 324 ? -10.141 -16.391 -25.5 1 98.06 324 ARG B CA 1
ATOM 6153 C C . ARG B 1 324 ? -9.234 -17.328 -26.297 1 98.06 324 ARG B C 1
ATOM 6155 O O . ARG B 1 324 ? -9.367 -18.547 -26.234 1 98.06 324 ARG B O 1
ATOM 6162 N N . THR B 1 325 ? -8.305 -16.719 -27 1 98.44 325 THR B N 1
ATOM 6163 C CA . THR B 1 325 ? -7.5 -17.484 -27.953 1 98.44 325 THR B CA 1
ATOM 6164 C C . THR B 1 325 ? -6.059 -17.609 -27.453 1 98.44 325 THR B C 1
ATOM 6166 O O . THR B 1 325 ? -5.25 -18.312 -28.062 1 98.44 325 THR B O 1
ATOM 6169 N N . HIS B 1 326 ? -5.719 -16.922 -26.391 1 98.31 326 HIS B N 1
ATOM 6170 C CA . HIS B 1 326 ? -4.363 -16.984 -25.844 1 98.31 326 HIS B CA 1
ATOM 6171 C C . HIS B 1 326 ? -4.078 -18.328 -25.203 1 98.31 326 HIS B C 1
ATOM 6173 O O . HIS B 1 326 ? -4.996 -19.016 -24.734 1 98.31 326 HIS B O 1
ATOM 6179 N N . MET B 1 327 ? -2.893 -18.75 -25.172 1 98.19 327 MET B N 1
ATOM 6180 C CA . MET B 1 327 ? -2.51 -20.047 -24.641 1 98.19 327 MET B CA 1
ATOM 6181 C C . MET B 1 327 ? -2.873 -20.172 -23.172 1 98.19 327 MET B C 1
ATOM 6183 O O . MET B 1 327 ? -3.096 -19.172 -22.5 1 98.19 327 MET B O 1
ATOM 6187 N N . LYS B 1 328 ? -2.965 -21.359 -22.703 1 98.44 328 LYS B N 1
ATOM 6188 C CA . LYS B 1 328 ? -3.164 -21.672 -21.281 1 98.44 328 LYS B CA 1
ATOM 6189 C C . LYS B 1 328 ? -2.023 -22.531 -20.75 1 98.44 328 LYS B C 1
ATOM 6191 O O . LYS B 1 328 ? -1.523 -23.406 -21.438 1 98.44 328 LYS B O 1
ATOM 6196 N N . ILE B 1 329 ? -1.644 -22.219 -19.547 1 98.12 329 ILE B N 1
ATOM 6197 C CA . ILE B 1 329 ? -0.593 -23 -18.891 1 98.12 329 ILE B CA 1
ATOM 6198 C C . ILE B 1 329 ? -1.118 -23.578 -17.578 1 98.12 329 ILE B C 1
ATOM 6200 O O . ILE B 1 329 ? -2.127 -23.109 -17.047 1 98.12 329 ILE B O 1
ATOM 6204 N N . LEU B 1 330 ? -0.469 -24.625 -17.156 1 96.56 330 LEU B N 1
ATOM 6205 C CA . LEU B 1 330 ? -0.713 -25.125 -15.805 1 96.56 330 LEU B CA 1
ATOM 6206 C C . LEU B 1 330 ? -0.191 -24.156 -14.758 1 96.56 330 LEU B C 1
ATOM 6208 O O . LEU B 1 330 ? 0.722 -23.375 -15.031 1 96.56 330 LEU B O 1
ATOM 6212 N N . THR B 1 331 ? -0.75 -24.156 -13.594 1 94.56 331 THR B N 1
ATOM 6213 C CA . THR B 1 331 ? -0.261 -23.297 -12.508 1 94.56 331 THR B CA 1
ATOM 6214 C C . THR B 1 331 ? 1.228 -23.531 -12.266 1 94.56 331 THR B C 1
ATOM 6216 O O . THR B 1 331 ? 1.645 -24.656 -11.961 1 94.56 331 THR B O 1
ATOM 6219 N N . PRO B 1 332 ? 1.968 -22.5 -12.414 1 94.5 332 PRO B N 1
ATOM 6220 C CA . PRO B 1 332 ? 3.402 -22.672 -12.172 1 94.5 332 PRO B CA 1
ATOM 6221 C C . PRO B 1 332 ? 3.719 -23.016 -10.719 1 94.5 332 PRO B C 1
ATOM 6223 O O . PRO B 1 332 ? 3.055 -22.531 -9.797 1 94.5 332 PRO B O 1
ATOM 6226 N N . GLN B 1 333 ? 4.715 -23.859 -10.508 1 91.56 333 GLN B N 1
ATOM 6227 C CA . GLN B 1 333 ? 5.199 -24.234 -9.188 1 91.56 333 GLN B CA 1
ATOM 6228 C C . GLN B 1 333 ? 6.66 -23.844 -9 1 91.56 333 GLN B C 1
ATOM 6230 O O . GLN B 1 333 ? 7.465 -23.953 -9.93 1 91.56 333 GLN B O 1
ATOM 6235 N N . ARG B 1 334 ? 6.973 -23.406 -7.852 1 87.56 334 ARG B N 1
ATOM 6236 C CA . ARG B 1 334 ? 8.352 -23.016 -7.566 1 87.56 334 ARG B CA 1
ATOM 6237 C C . ARG B 1 334 ? 9.273 -24.219 -7.516 1 87.56 334 ARG B C 1
ATOM 6239 O O . ARG B 1 334 ? 9.023 -25.172 -6.766 1 87.56 334 ARG B O 1
ATOM 6246 N N . GLU B 1 335 ? 10.281 -24.125 -8.203 1 82.81 335 GLU B N 1
ATOM 6247 C CA . GLU B 1 335 ? 11.266 -25.188 -8.172 1 82.81 335 GLU B CA 1
ATOM 6248 C C . GLU B 1 335 ? 11.914 -25.312 -6.789 1 82.81 335 GLU B C 1
ATOM 6250 O O . GLU B 1 335 ? 12.211 -26.406 -6.328 1 82.81 335 GLU B O 1
ATOM 6255 N N . ALA B 1 336 ? 11.977 -24.203 -6.152 1 79.94 336 ALA B N 1
ATOM 6256 C CA . ALA B 1 336 ? 12.625 -24.156 -4.844 1 79.94 336 ALA B CA 1
ATOM 6257 C C . ALA B 1 336 ? 11.812 -24.906 -3.797 1 79.94 336 ALA B C 1
ATOM 6259 O O . ALA B 1 336 ? 12.32 -25.234 -2.725 1 79.94 336 ALA B O 1
ATOM 6260 N N . GLU B 1 337 ? 10.625 -25.172 -4.109 1 88.75 337 GLU B N 1
ATOM 6261 C CA . GLU B 1 337 ? 9.758 -25.891 -3.184 1 88.75 337 GLU B CA 1
ATOM 6262 C C . GLU B 1 337 ? 9.664 -27.375 -3.555 1 88.75 337 GLU B C 1
ATOM 6264 O O . GLU B 1 337 ? 8.711 -28.047 -3.174 1 88.75 337 GLU B O 1
ATOM 6269 N N . THR B 1 338 ? 10.609 -27.812 -4.273 1 90.44 338 THR B N 1
ATOM 6270 C CA . THR B 1 338 ? 10.695 -29.219 -4.676 1 90.44 338 THR B CA 1
ATOM 6271 C C . THR B 1 338 ? 11.828 -29.922 -3.941 1 90.44 338 THR B C 1
ATOM 6273 O O . THR B 1 338 ? 12.93 -29.391 -3.84 1 90.44 338 THR B O 1
ATOM 6276 N N . ALA B 1 339 ? 11.539 -31.016 -3.363 1 91.75 339 ALA B N 1
ATOM 6277 C CA . ALA B 1 339 ? 12.539 -31.859 -2.719 1 91.75 339 ALA B CA 1
ATOM 6278 C C . ALA B 1 339 ? 12.758 -33.156 -3.51 1 91.75 339 ALA B C 1
ATOM 6280 O O . ALA B 1 339 ? 11.891 -33.562 -4.293 1 91.75 339 ALA B O 1
ATOM 6281 N N . TRP B 1 340 ? 13.906 -33.719 -3.297 1 90.5 340 TRP B N 1
ATOM 6282 C CA . TRP B 1 340 ? 14.266 -34.938 -4.004 1 90.5 340 TRP B CA 1
ATOM 6283 C C . TRP B 1 340 ? 14.586 -36.062 -3.02 1 90.5 340 TRP B C 1
ATOM 6285 O O . TRP B 1 340 ? 15.383 -35.875 -2.094 1 90.5 340 TRP B O 1
ATOM 6295 N N . VAL B 1 341 ? 13.922 -37.125 -3.213 1 89.31 341 VAL B N 1
ATOM 6296 C CA . VAL B 1 341 ? 14.195 -38.344 -2.451 1 89.31 341 VAL B CA 1
ATOM 6297 C C . VAL B 1 341 ? 14.336 -39.531 -3.402 1 89.31 341 VAL B C 1
ATOM 6299 O O . VAL B 1 341 ? 13.445 -39.781 -4.215 1 89.31 341 VAL B O 1
ATOM 6302 N N . GLU B 1 342 ? 15.438 -40.281 -3.293 1 82.88 342 GLU B N 1
ATOM 6303 C CA . GLU B 1 342 ? 15.703 -41.406 -4.184 1 82.88 342 GLU B CA 1
ATOM 6304 C C . GLU B 1 342 ? 15.5 -41.031 -5.645 1 82.88 342 GLU B C 1
ATOM 6306 O O . GLU B 1 342 ? 14.758 -41.688 -6.371 1 82.88 342 GLU B O 1
ATOM 6311 N N . VAL B 1 343 ? 15.867 -39.906 -6.074 1 83.06 343 VAL B N 1
ATOM 6312 C CA . VAL B 1 343 ? 15.906 -39.375 -7.426 1 83.06 343 VAL B CA 1
ATOM 6313 C C . VAL B 1 343 ? 14.492 -39 -7.875 1 83.06 343 VAL B C 1
ATOM 6315 O O . VAL B 1 343 ? 14.266 -38.688 -9.047 1 83.06 343 VAL B O 1
ATOM 6318 N N . THR B 1 344 ? 13.617 -39.125 -7.008 1 89.81 344 THR B N 1
ATOM 6319 C CA . THR B 1 344 ? 12.25 -38.75 -7.316 1 89.81 344 THR B CA 1
ATOM 6320 C C . THR B 1 344 ? 11.914 -37.375 -6.734 1 89.81 344 THR B C 1
ATOM 6322 O O . THR B 1 344 ? 12.047 -37.156 -5.527 1 89.81 344 THR B O 1
ATOM 6325 N N . PRO B 1 345 ? 11.492 -36.5 -7.582 1 90.88 345 PRO B N 1
ATOM 6326 C CA . PRO B 1 345 ? 11.109 -35.188 -7.07 1 90.88 345 PRO B CA 1
ATOM 6327 C C . PRO B 1 345 ? 9.68 -35.156 -6.523 1 90.88 345 PRO B C 1
ATOM 6329 O O . PRO B 1 345 ? 8.812 -35.875 -7.016 1 90.88 345 PRO B O 1
ATOM 6332 N N . PHE B 1 346 ? 9.438 -34.438 -5.418 1 93 346 PHE B N 1
ATOM 6333 C CA . PHE B 1 346 ? 8.094 -34.062 -5.012 1 93 346 PHE B CA 1
ATOM 6334 C C . PHE B 1 346 ? 8.062 -32.625 -4.523 1 93 346 PHE B C 1
ATOM 6336 O O . PHE B 1 346 ? 9.016 -32.156 -3.912 1 93 346 PHE B O 1
ATOM 6343 N N . ASN B 1 347 ? 6.949 -31.938 -4.844 1 93.38 347 ASN B N 1
ATOM 6344 C CA . ASN B 1 347 ? 6.762 -30.531 -4.5 1 93.38 347 ASN B CA 1
ATOM 6345 C C . ASN B 1 347 ? 5.922 -30.375 -3.232 1 93.38 347 ASN B C 1
ATOM 6347 O O . ASN B 1 347 ? 5.203 -31.297 -2.84 1 93.38 347 ASN B O 1
ATOM 6351 N N . ARG B 1 348 ? 6.07 -29.219 -2.592 1 95.38 348 ARG B N 1
ATOM 6352 C CA . ARG B 1 348 ? 5.23 -28.875 -1.446 1 95.38 348 ARG B CA 1
ATOM 6353 C C . ARG B 1 348 ? 3.756 -29.078 -1.769 1 95.38 348 ARG B C 1
ATOM 6355 O O . ARG B 1 348 ? 2.975 -29.484 -0.903 1 95.38 348 ARG B O 1
ATOM 6362 N N . VAL B 1 349 ? 3.305 -28.844 -2.961 1 95.94 349 VAL B N 1
ATOM 6363 C CA . VAL B 1 349 ? 1.924 -28.984 -3.414 1 95.94 349 VAL B CA 1
ATOM 6364 C C . VAL B 1 349 ? 1.501 -30.438 -3.332 1 95.94 349 VAL B C 1
ATOM 6366 O O . VAL B 1 349 ? 0.341 -30.75 -3.041 1 95.94 349 VAL B O 1
ATOM 6369 N N . ASP B 1 350 ? 2.465 -31.344 -3.533 1 96.19 350 ASP B N 1
ATOM 6370 C CA . ASP B 1 350 ? 2.18 -32.781 -3.398 1 96.19 350 ASP B CA 1
ATOM 6371 C C . ASP B 1 350 ? 1.81 -33.125 -1.959 1 96.19 350 ASP B C 1
ATOM 6373 O O . ASP B 1 350 ? 0.911 -33.938 -1.724 1 96.19 350 ASP B O 1
ATOM 6377 N N . VAL B 1 351 ? 2.537 -32.531 -1.069 1 97.31 351 VAL B N 1
ATOM 6378 C CA . VAL B 1 351 ? 2.24 -32.719 0.344 1 97.31 351 VAL B CA 1
ATOM 6379 C C . VAL B 1 351 ? 0.853 -32.188 0.668 1 97.31 351 VAL B C 1
ATOM 6381 O O . VAL B 1 351 ? 0.05 -32.844 1.321 1 97.31 351 VAL B O 1
ATOM 6384 N N . GLU B 1 352 ? 0.624 -30.984 0.161 1 97.69 352 GLU B N 1
ATOM 6385 C CA . GLU B 1 352 ? -0.66 -30.328 0.378 1 97.69 352 GLU B CA 1
ATOM 6386 C C . GLU B 1 352 ? -1.812 -31.172 -0.151 1 97.69 352 GLU B C 1
ATOM 6388 O O . GLU B 1 352 ? -2.867 -31.266 0.482 1 97.69 352 GL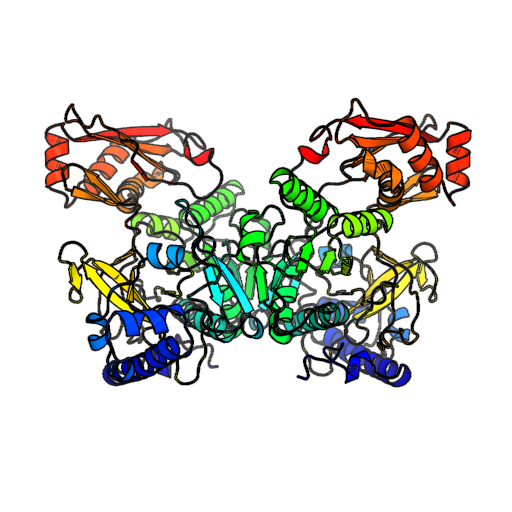U B O 1
ATOM 6393 N N . LYS B 1 353 ? -1.631 -31.781 -1.279 1 97.5 353 LYS B N 1
ATOM 6394 C CA . LYS B 1 353 ? -2.629 -32.656 -1.873 1 97.5 353 LYS B CA 1
ATOM 6395 C C . LYS B 1 353 ? -3 -33.812 -0.916 1 97.5 353 LYS B C 1
ATOM 6397 O O . LYS B 1 353 ? -4.176 -34.125 -0.774 1 97.5 353 LYS B O 1
ATOM 6402 N N . GLY B 1 354 ? -2.006 -34.344 -0.303 1 97.94 354 GLY B N 1
ATOM 6403 C CA . GLY B 1 354 ? -2.244 -35.406 0.667 1 97.94 354 GLY B CA 1
ATOM 6404 C C . GLY B 1 354 ? -3.006 -34.938 1.891 1 97.94 354 GLY B C 1
ATOM 6405 O O . GLY B 1 354 ? -3.91 -35.625 2.371 1 97.94 354 GLY B O 1
ATOM 6406 N N . VAL B 1 355 ? -2.672 -33.781 2.344 1 98.31 355 VAL B N 1
ATOM 6407 C CA . VAL B 1 355 ? -3.254 -33.219 3.566 1 98.31 355 VAL B CA 1
ATOM 6408 C C . VAL B 1 355 ? -4.723 -32.875 3.33 1 98.31 355 VAL B C 1
ATOM 6410 O O . VAL B 1 355 ? -5.57 -33.125 4.188 1 98.31 355 VAL B O 1
ATOM 6413 N N . PHE B 1 356 ? -5.047 -32.406 2.176 1 98.56 356 PHE B N 1
ATOM 6414 C CA . PHE B 1 356 ? -6.336 -31.766 1.937 1 98.56 356 PHE B CA 1
ATOM 6415 C C . PHE B 1 356 ? -7.309 -32.75 1.284 1 98.56 356 PHE B C 1
ATOM 6417 O O . PHE B 1 356 ? -8.305 -32.344 0.688 1 98.56 356 PHE B O 1
ATOM 6424 N N . GLN B 1 357 ? -6.977 -34 1.338 1 98.12 357 GLN B N 1
ATOM 6425 C CA . GLN B 1 357 ? -8.039 -34.938 0.922 1 98.12 357 GLN B CA 1
ATOM 6426 C C . GLN B 1 357 ? -9.344 -34.625 1.644 1 98.12 357 GLN B C 1
ATOM 6428 O O . GLN B 1 357 ? -9.344 -34.312 2.836 1 98.12 357 GLN B O 1
ATOM 6433 N N . ARG B 1 358 ? -10.414 -34.719 0.935 1 97.38 358 ARG B N 1
ATOM 6434 C CA . ARG B 1 358 ? -11.672 -34.156 1.415 1 97.38 358 ARG B CA 1
ATOM 6435 C C . ARG B 1 358 ? -12.031 -34.719 2.789 1 97.38 358 ARG B C 1
ATOM 6437 O O . ARG B 1 358 ? -12.406 -33.969 3.689 1 97.38 358 ARG B O 1
ATOM 6444 N N . GLU B 1 359 ? -11.977 -36.031 3.025 1 97.44 359 GLU B N 1
ATOM 6445 C CA . GLU B 1 359 ? -12.336 -36.688 4.285 1 97.44 359 GLU B CA 1
ATOM 6446 C C . GLU B 1 359 ? -11.43 -36.219 5.422 1 97.44 359 GLU B C 1
ATOM 6448 O O . GLU B 1 359 ? -11.867 -36.125 6.574 1 97.44 359 GLU B O 1
ATOM 6453 N N . ASN B 1 360 ? -10.188 -35.875 5.082 1 98.31 360 ASN B N 1
ATOM 6454 C CA . ASN B 1 360 ? -9.25 -35.406 6.086 1 98.31 360 ASN B CA 1
ATOM 6455 C C . ASN B 1 360 ? -9.711 -34.094 6.711 1 98.31 360 ASN B C 1
ATOM 6457 O O . ASN B 1 360 ? -9.5 -33.844 7.902 1 98.31 360 ASN B O 1
ATOM 6461 N N . MET B 1 361 ? -10.422 -33.312 5.887 1 97.5 361 MET B N 1
ATOM 6462 C CA . MET B 1 361 ? -10.75 -31.938 6.281 1 97.5 361 MET B CA 1
ATOM 6463 C C . MET B 1 361 ? -11.922 -31.922 7.258 1 97.5 361 MET B C 1
ATOM 6465 O O . MET B 1 361 ? -12.242 -30.875 7.828 1 97.5 361 MET B O 1
ATOM 6469 N N . ASP B 1 362 ? -12.516 -33.062 7.527 1 96.62 362 ASP B N 1
ATOM 6470 C CA . ASP B 1 362 ? -13.492 -33.188 8.609 1 96.62 362 ASP B CA 1
ATOM 6471 C C . ASP B 1 362 ? -12.812 -33.062 9.969 1 96.62 362 ASP B C 1
ATOM 6473 O O . ASP B 1 362 ? -13.477 -32.812 10.977 1 96.62 362 ASP B O 1
ATOM 6477 N N . TYR B 1 363 ? -11.5 -33.281 9.93 1 97.12 363 TYR B N 1
ATOM 6478 C CA . TYR B 1 363 ? -10.781 -33.344 11.195 1 97.12 363 TYR B CA 1
ATOM 6479 C C . TYR B 1 363 ? -9.711 -32.281 11.281 1 97.12 363 TYR B C 1
ATOM 6481 O O . TYR B 1 363 ? -9.305 -31.875 12.375 1 97.12 363 TYR B O 1
ATOM 6489 N N . LEU B 1 364 ? -9.219 -31.828 10.141 1 97.56 364 LEU B N 1
ATOM 6490 C CA . LEU B 1 364 ? -8.055 -30.953 10.094 1 97.56 364 LEU B CA 1
ATOM 6491 C C . LEU B 1 364 ? -8.477 -29.5 9.867 1 97.56 364 LEU B C 1
ATOM 6493 O O . LEU B 1 364 ? -9.516 -29.234 9.258 1 97.56 364 LEU B O 1
ATOM 6497 N N . THR B 1 365 ? -7.625 -28.547 10.266 1 94.94 365 THR B N 1
ATOM 6498 C CA . THR B 1 365 ? -7.844 -27.125 10.016 1 94.94 365 THR B CA 1
ATOM 6499 C C . THR B 1 365 ? -7.312 -26.719 8.641 1 94.94 365 THR B C 1
ATOM 6501 O O . THR B 1 365 ? -7.672 -25.672 8.109 1 94.94 365 THR B O 1
ATOM 6504 N N . GLY B 1 366 ? -6.469 -27.547 8.102 1 94.94 366 GLY B N 1
ATOM 6505 C CA . GLY B 1 366 ? -5.789 -27.234 6.855 1 94.94 366 GLY B CA 1
ATOM 6506 C C . GLY B 1 366 ? -4.348 -26.812 7.051 1 94.94 366 GLY B C 1
ATOM 6507 O O . GLY B 1 366 ? -3.559 -26.812 6.105 1 94.94 366 GLY B O 1
ATOM 6508 N N . GLU B 1 367 ? -3.969 -26.422 8.258 1 95.5 367 GLU B N 1
ATOM 6509 C CA . GLU B 1 367 ? -2.588 -26.047 8.547 1 95.5 367 GLU B CA 1
ATOM 6510 C C . GLU B 1 367 ? -1.685 -27.266 8.641 1 95.5 367 GLU B C 1
ATOM 6512 O O . GLU B 1 367 ? -2.053 -28.281 9.258 1 95.5 367 GLU B O 1
ATOM 6517 N N . TYR B 1 368 ? -0.515 -27.156 8.023 1 97.25 368 TYR B N 1
ATOM 6518 C CA . TYR B 1 368 ? 0.426 -28.266 8.055 1 97.25 368 TYR B CA 1
ATOM 6519 C C . TYR B 1 368 ? 1.853 -27.781 7.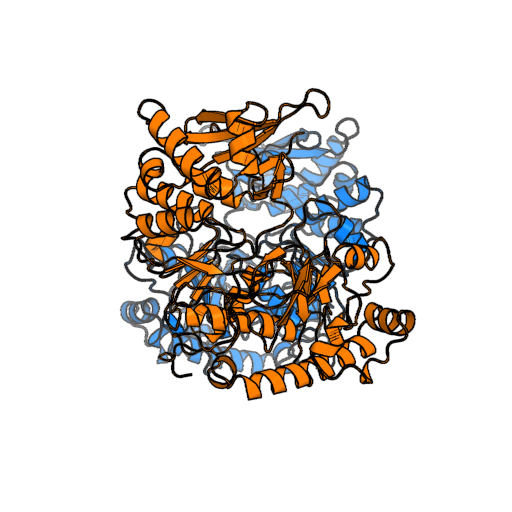832 1 97.25 368 TYR B C 1
ATOM 6521 O O . TYR B 1 368 ? 2.07 -26.641 7.41 1 97.25 368 TYR B O 1
ATOM 6529 N N . GLU B 1 369 ? 2.768 -28.547 8.125 1 97.25 369 GLU B N 1
ATOM 6530 C CA . GLU B 1 369 ? 4.18 -28.359 7.805 1 97.25 369 GLU B CA 1
ATOM 6531 C C . GLU B 1 369 ? 4.871 -29.703 7.578 1 97.25 369 GLU B C 1
ATOM 6533 O O . GLU B 1 369 ? 4.461 -30.719 8.141 1 97.25 369 GLU B O 1
ATOM 6538 N N . ALA B 1 370 ? 5.816 -29.734 6.781 1 97.56 370 ALA B N 1
ATOM 6539 C CA . ALA B 1 370 ? 6.559 -30.953 6.469 1 97.56 370 ALA B CA 1
ATOM 6540 C C . ALA B 1 370 ? 8.062 -30.703 6.516 1 97.56 370 ALA B C 1
ATOM 6542 O O . ALA B 1 370 ? 8.539 -29.641 6.086 1 97.56 370 ALA B O 1
ATOM 6543 N N . PHE B 1 371 ? 8.766 -31.672 7.051 1 96.38 371 PHE B N 1
ATOM 6544 C CA . PHE B 1 371 ? 10.219 -31.609 7.168 1 96.38 371 PHE B CA 1
ATOM 6545 C C . PHE B 1 371 ? 10.859 -32.875 6.637 1 96.38 371 PHE B C 1
ATOM 6547 O O . PHE B 1 371 ? 10.367 -33.969 6.902 1 96.38 371 PHE B O 1
ATOM 6554 N N . LEU B 1 372 ? 11.812 -32.719 5.887 1 95.06 372 LEU B N 1
ATOM 6555 C CA . LEU B 1 372 ? 12.625 -33.844 5.426 1 95.06 372 LEU B CA 1
ATOM 6556 C C . LEU B 1 372 ? 13.898 -33.969 6.25 1 95.06 372 LEU B C 1
ATOM 6558 O O . LEU B 1 372 ? 14.625 -32.969 6.434 1 95.06 372 LEU B O 1
ATOM 6562 N N . TYR B 1 373 ? 14.031 -35.156 6.844 1 92.12 373 TYR B N 1
ATOM 6563 C CA . TYR B 1 373 ? 15.219 -35.469 7.637 1 92.12 373 TYR B CA 1
ATOM 6564 C C . TYR B 1 373 ? 15.992 -36.625 7.02 1 92.12 373 TYR B C 1
ATOM 6566 O O . TYR B 1 373 ? 15.445 -37.406 6.238 1 92.12 373 TYR B O 1
ATOM 6574 N N . GLY B 1 374 ? 17.312 -36.719 7.359 1 82.19 374 GLY B N 1
ATOM 6575 C CA . GLY B 1 374 ? 18.078 -37.875 6.902 1 82.19 374 GLY B CA 1
ATOM 6576 C C . GLY B 1 374 ? 19.578 -37.688 7.027 1 82.19 374 GLY B C 1
ATOM 6577 O O . GLY B 1 374 ? 20.047 -36.594 7.336 1 82.19 374 GLY B O 1
ATOM 6578 N N . THR B 1 375 ? 20.391 -38.75 7.332 1 65.06 375 THR B N 1
ATOM 6579 C CA . THR B 1 375 ? 21.859 -38.75 7.32 1 65.06 375 THR B CA 1
ATOM 6580 C C . THR B 1 375 ? 22.391 -39.125 5.945 1 65.06 375 THR B C 1
ATOM 6582 O O . THR B 1 375 ? 21.812 -40 5.273 1 65.06 375 THR B O 1
ATOM 6585 N N . GLU B 1 376 ? 22.969 -38.219 5.199 1 54.09 376 GLU B N 1
ATOM 6586 C CA . GLU B 1 376 ? 23.594 -38.531 3.918 1 54.09 376 GLU B CA 1
ATOM 6587 C C . GLU B 1 376 ? 24.109 -39.969 3.91 1 54.09 376 GLU B C 1
ATOM 6589 O O . GLU B 1 376 ? 23.984 -40.688 2.912 1 54.09 376 GLU B O 1
ATOM 6594 N N . ASP B 1 377 ? 24.812 -40.375 5.012 1 53.31 377 ASP B N 1
ATOM 6595 C CA . ASP B 1 377 ? 25.641 -41.562 4.969 1 53.31 377 ASP B CA 1
ATOM 6596 C C . ASP B 1 377 ? 24.812 -42.812 5.211 1 53.31 377 ASP B C 1
ATOM 6598 O O . ASP B 1 377 ? 25.25 -43.938 4.902 1 53.31 377 ASP B O 1
ATOM 6602 N N . GLU B 1 378 ? 23.906 -42.844 6.133 1 55.59 378 GLU B N 1
ATOM 6603 C CA . GLU B 1 378 ? 23.391 -44.125 6.586 1 55.59 378 GLU B CA 1
ATOM 6604 C C . GLU B 1 378 ? 22.094 -44.469 5.863 1 55.59 378 GLU B C 1
ATOM 6606 O O . GLU B 1 378 ? 21.453 -45.469 6.168 1 55.59 378 GLU B O 1
ATOM 6611 N N . GLY B 1 379 ? 21.594 -43.906 4.637 1 64.81 379 GLY B N 1
ATOM 6612 C CA . GLY B 1 379 ? 20.672 -44.469 3.652 1 64.81 379 GLY B CA 1
ATOM 6613 C C . GLY B 1 379 ? 19.219 -44.188 3.957 1 64.81 379 GLY B C 1
ATOM 6614 O O . GLY B 1 379 ? 18.344 -44.469 3.139 1 64.81 379 GLY B O 1
ATOM 6615 N N . GLU B 1 380 ? 18.766 -43.656 5.184 1 85.75 380 GLU B N 1
ATOM 6616 C CA . GLU B 1 380 ? 17.328 -43.562 5.445 1 85.75 380 GLU B CA 1
ATOM 6617 C C . GLU B 1 380 ? 16.875 -42.094 5.402 1 85.75 380 GLU B C 1
ATOM 6619 O O . GLU B 1 380 ? 17.484 -41.219 6.027 1 85.75 380 GLU B O 1
ATOM 6624 N N . THR B 1 381 ? 15.859 -41.75 4.551 1 92.5 381 THR B N 1
ATOM 6625 C CA . THR B 1 381 ? 15.242 -40.438 4.477 1 92.5 381 THR B CA 1
ATOM 6626 C C . THR B 1 381 ? 13.852 -40.438 5.098 1 92.5 381 THR B C 1
ATOM 6628 O O . THR B 1 381 ? 13.07 -41.375 4.859 1 92.5 381 THR B O 1
ATOM 6631 N N . VAL B 1 382 ? 13.578 -39.5 6.008 1 95.25 382 VAL B N 1
ATOM 6632 C CA . VAL B 1 382 ? 12.297 -39.438 6.699 1 95.25 382 VAL B CA 1
ATOM 6633 C C . VAL B 1 382 ? 11.578 -38.125 6.355 1 95.25 382 VAL B C 1
ATOM 6635 O O . VAL B 1 382 ? 12.148 -37.062 6.484 1 95.25 382 VAL B O 1
ATOM 6638 N N . LEU B 1 383 ? 10.391 -38.219 5.875 1 96.75 383 LEU B N 1
ATOM 6639 C CA . LEU B 1 383 ? 9.492 -37.094 5.723 1 96.75 383 LEU B CA 1
ATOM 6640 C C . LEU B 1 383 ? 8.523 -37 6.898 1 96.75 383 LEU B C 1
ATOM 6642 O O . LEU B 1 383 ? 7.676 -37.875 7.078 1 96.75 383 LEU B O 1
ATOM 6646 N N . ARG B 1 384 ? 8.672 -36.031 7.695 1 97.5 384 ARG B N 1
ATOM 6647 C CA . ARG B 1 384 ? 7.723 -35.781 8.773 1 97.5 384 ARG B CA 1
ATOM 6648 C C . ARG B 1 384 ? 6.645 -34.781 8.344 1 97.5 384 ARG B C 1
ATOM 6650 O O . ARG B 1 384 ? 6.949 -33.656 7.941 1 97.5 384 ARG B O 1
ATOM 6657 N N . VAL B 1 385 ? 5.418 -35.188 8.398 1 98.31 385 VAL B N 1
ATOM 6658 C CA . VAL B 1 385 ? 4.281 -34.344 8.078 1 98.31 385 VAL B CA 1
ATOM 6659 C C . VAL B 1 385 ? 3.484 -34.031 9.344 1 98.31 385 VAL B C 1
ATOM 6661 O O . VAL B 1 385 ? 2.914 -34.938 9.953 1 98.31 385 VAL B O 1
ATOM 6664 N N . SER B 1 386 ? 3.473 -32.812 9.742 1 97.88 386 SER B N 1
ATOM 6665 C CA . SER B 1 386 ? 2.711 -32.375 10.914 1 97.88 386 SER B CA 1
ATOM 6666 C C . SER B 1 386 ? 1.437 -31.641 10.492 1 97.88 386 SER B C 1
ATOM 6668 O O . SER B 1 386 ? 1.476 -30.75 9.648 1 97.88 386 SER B O 1
ATOM 6670 N N . MET B 1 387 ? 0.33 -32.094 11.047 1 98.06 387 MET B N 1
ATOM 6671 C CA . MET B 1 387 ? -0.97 -31.516 10.688 1 98.06 387 MET B CA 1
ATOM 6672 C C . MET B 1 387 ? -1.718 -31.047 11.93 1 98.06 387 MET B C 1
ATOM 6674 O O . MET B 1 387 ? -1.605 -31.641 13 1 98.06 387 MET B O 1
ATOM 6678 N N . GLU B 1 388 ? -2.416 -29.969 11.75 1 97.25 388 GLU B N 1
ATOM 6679 C CA . GLU B 1 388 ? -3.211 -29.406 12.844 1 97.25 388 GLU B CA 1
ATOM 6680 C C . GLU B 1 388 ? -4.641 -29.953 12.812 1 97.25 388 GLU B C 1
ATOM 6682 O O . GLU B 1 388 ? -5.324 -29.844 11.789 1 97.25 388 GLU B O 1
ATOM 6687 N N . CYS B 1 389 ? -5.074 -30.578 13.906 1 96.88 389 CYS B N 1
ATOM 6688 C CA . CYS B 1 389 ? -6.445 -31.047 14.078 1 96.88 389 CYS B CA 1
ATOM 6689 C C . CYS B 1 389 ? -7.309 -29.984 14.758 1 96.88 389 CYS B C 1
ATOM 6691 O O . CYS B 1 389 ? -6.836 -29.266 15.641 1 96.88 389 CYS B O 1
ATOM 6693 N N . GLU B 1 390 ? -8.531 -29.891 14.328 1 94.31 390 GLU B N 1
ATOM 6694 C CA . GLU B 1 390 ? -9.469 -29.031 15.047 1 94.31 390 GLU B CA 1
ATOM 6695 C C . GLU B 1 390 ? -9.602 -29.453 16.5 1 94.31 390 GLU B C 1
ATOM 6697 O O . GLU B 1 390 ? -9.578 -28.609 17.406 1 94.31 390 GLU B O 1
ATOM 6702 N N . ASN B 1 391 ? -9.766 -30.75 16.672 1 93.25 391 ASN B N 1
ATOM 6703 C CA . ASN B 1 391 ? -9.789 -31.422 17.969 1 93.25 391 ASN B CA 1
ATOM 6704 C C . ASN B 1 391 ? -8.953 -32.688 17.953 1 93.25 391 ASN B C 1
ATOM 6706 O O . ASN B 1 391 ? -9.398 -33.75 17.469 1 93.25 391 ASN B O 1
ATOM 6710 N N . PRO B 1 392 ? -7.82 -32.594 18.5 1 92.06 392 PRO B N 1
ATOM 6711 C CA . PRO B 1 392 ? -6.902 -33.719 18.453 1 92.06 392 PRO B CA 1
ATOM 6712 C C . PRO B 1 392 ? -7.504 -35 19.047 1 92.06 392 PRO B C 1
ATOM 6714 O O . PRO B 1 392 ? -7.121 -36.094 18.656 1 92.06 392 PRO B O 1
ATOM 6717 N N . GLU B 1 393 ? -8.406 -34.875 19.984 1 92.06 393 GLU B N 1
ATOM 6718 C CA . GLU B 1 393 ? -8.969 -36.031 20.688 1 92.06 393 GLU B CA 1
ATOM 6719 C C . GLU B 1 393 ? -9.867 -36.844 19.766 1 92.06 393 GLU B C 1
ATOM 6721 O O . GLU B 1 393 ? -10 -38.062 19.953 1 92.06 393 GLU B O 1
ATOM 6726 N N . VAL B 1 394 ? -10.477 -36.25 18.797 1 92.75 394 VAL B N 1
ATOM 6727 C CA . VAL B 1 394 ? -11.445 -36.969 17.969 1 92.75 394 VAL B CA 1
ATOM 6728 C C . VAL B 1 394 ? -10.906 -37.125 16.547 1 92.75 394 VAL B C 1
ATOM 6730 O O . VAL B 1 394 ? -11.609 -37.594 15.648 1 92.75 394 VAL B O 1
ATOM 6733 N N . CYS B 1 395 ? -9.75 -36.781 16.328 1 94.62 395 CYS B N 1
ATOM 6734 C CA . CYS B 1 395 ? -9.133 -36.812 15.016 1 94.62 395 CYS B CA 1
ATOM 6735 C C . CYS B 1 395 ? -8.922 -38.25 14.562 1 94.62 395 CYS B C 1
ATOM 6737 O O . CYS B 1 395 ? -8.297 -39.062 15.273 1 94.62 395 CYS B O 1
ATOM 6739 N N . ASP B 1 396 ? -9.477 -38.656 13.43 1 97.31 396 ASP B N 1
ATOM 6740 C CA . ASP B 1 396 ? -9.258 -40 12.875 1 97.31 396 ASP B CA 1
ATOM 6741 C C . ASP B 1 396 ? -7.887 -40.094 12.211 1 97.31 396 ASP B C 1
ATOM 6743 O O . ASP B 1 396 ? -7.777 -40.062 10.984 1 97.31 396 ASP B O 1
ATOM 6747 N N . ARG B 1 397 ? -6.91 -40.375 12.969 1 97.69 397 ARG B N 1
ATOM 6748 C CA . ARG B 1 397 ? -5.516 -40.344 12.547 1 97.69 397 ARG B CA 1
ATOM 6749 C C . ARG B 1 397 ? -5.254 -41.406 11.477 1 97.69 397 ARG B C 1
ATOM 6751 O O . ARG B 1 397 ? -4.516 -41.156 10.523 1 97.69 397 ARG B O 1
ATOM 6758 N N . ASN B 1 398 ? -5.828 -42.562 11.688 1 97.5 398 ASN B N 1
ATOM 6759 C CA . ASN B 1 398 ? -5.605 -43.625 10.734 1 97.5 398 ASN B CA 1
ATOM 6760 C C . ASN B 1 398 ? -6.172 -43.312 9.352 1 97.5 398 ASN B C 1
ATOM 6762 O O . ASN B 1 398 ? -5.512 -43.531 8.336 1 97.5 398 ASN B O 1
ATOM 6766 N N . LEU B 1 399 ? -7.363 -42.781 9.344 1 98 399 LEU B N 1
ATOM 6767 C CA . LEU B 1 399 ? -7.996 -42.375 8.094 1 98 399 LEU B CA 1
ATOM 6768 C C . LEU B 1 399 ? -7.152 -41.344 7.371 1 98 399 LEU B C 1
ATOM 6770 O O . LEU B 1 399 ? -6.934 -41.438 6.16 1 98 399 LEU B O 1
ATOM 6774 N N . ILE B 1 400 ? -6.68 -40.344 8.078 1 98.25 400 ILE B N 1
ATOM 6775 C CA . ILE B 1 400 ? -5.91 -39.219 7.52 1 98.25 400 ILE B CA 1
ATOM 6776 C C . ILE B 1 400 ? -4.602 -39.75 6.934 1 98.25 400 ILE B C 1
ATOM 6778 O O . ILE B 1 400 ? -4.215 -39.375 5.824 1 98.25 400 ILE B O 1
ATOM 6782 N N . LYS B 1 401 ? -3.865 -40.656 7.668 1 98.19 401 LYS B N 1
ATOM 6783 C CA . LYS B 1 401 ? -2.605 -41.25 7.215 1 98.19 401 LYS B CA 1
ATOM 6784 C C . LYS B 1 401 ? -2.797 -42.031 5.922 1 98.19 401 LYS B C 1
ATOM 6786 O O . LYS B 1 401 ? -2.006 -41.906 4.988 1 98.19 401 LYS B O 1
ATOM 6791 N N . GLU B 1 402 ? -3.82 -42.812 5.93 1 97.94 402 GLU B N 1
ATOM 6792 C CA . GLU B 1 402 ? -4.098 -43.625 4.766 1 97.94 402 GLU B CA 1
ATOM 6793 C C . GLU B 1 402 ? -4.383 -42.781 3.533 1 97.94 402 GLU B C 1
ATOM 6795 O O . GLU B 1 402 ? -3.863 -43.062 2.449 1 97.94 402 GLU B O 1
ATOM 6800 N N . ASN B 1 403 ? -5.273 -41.781 3.73 1 98.12 403 ASN B N 1
ATOM 6801 C CA . ASN B 1 403 ? -5.598 -40.875 2.631 1 98.12 403 ASN B CA 1
ATOM 6802 C C . ASN B 1 403 ? -4.359 -40.156 2.115 1 98.12 403 ASN B C 1
ATOM 6804 O O . ASN B 1 403 ? -4.184 -40 0.905 1 98.12 403 ASN B O 1
ATOM 6808 N N . PHE B 1 404 ? -3.527 -39.688 3.049 1 98.38 404 PHE B N 1
ATOM 6809 C CA . PHE B 1 404 ? -2.301 -39 2.68 1 98.38 404 PHE B CA 1
ATOM 6810 C C . PHE B 1 404 ? -1.389 -39.906 1.863 1 98.38 404 PHE B C 1
ATOM 6812 O O . PHE B 1 404 ? -0.926 -39.531 0.786 1 98.38 404 PHE B O 1
ATOM 6819 N N . LEU B 1 405 ? -1.089 -41.125 2.361 1 97.69 405 LEU B N 1
ATOM 6820 C CA . LEU B 1 405 ? -0.156 -42.031 1.729 1 97.69 405 LEU B CA 1
ATOM 6821 C C . LEU B 1 405 ? -0.646 -42.438 0.342 1 97.69 405 LEU B C 1
ATOM 6823 O O . LEU B 1 405 ? 0.135 -42.469 -0.613 1 97.69 405 LEU B O 1
ATOM 6827 N N . ARG B 1 406 ? -1.925 -42.75 0.216 1 96.81 406 ARG B N 1
ATOM 6828 C CA . ARG B 1 406 ? -2.52 -43.156 -1.052 1 96.81 406 ARG B CA 1
ATOM 6829 C C . ARG B 1 406 ? -2.324 -42.094 -2.121 1 96.81 406 ARG B C 1
ATOM 6831 O O . ARG B 1 406 ? -1.978 -42.406 -3.262 1 96.81 406 ARG B O 1
ATOM 6838 N N . THR B 1 407 ? -2.496 -40.906 -1.708 1 96.75 407 THR B N 1
ATOM 6839 C CA . THR B 1 407 ? -2.459 -39.781 -2.666 1 96.75 407 THR B CA 1
ATOM 6840 C C . THR B 1 407 ? -1.023 -39.344 -2.92 1 96.75 407 THR B C 1
ATOM 6842 O O . THR B 1 407 ? -0.636 -39.094 -4.066 1 96.75 407 THR B O 1
ATOM 6845 N N . PHE B 1 408 ? -0.208 -39.188 -1.883 1 96.81 408 PHE B N 1
ATOM 6846 C CA . PHE B 1 408 ? 1.156 -38.656 -1.977 1 96.81 408 PHE B CA 1
ATOM 6847 C C . PHE B 1 408 ? 2.035 -39.625 -2.773 1 96.81 408 PHE B C 1
ATOM 6849 O O . PHE B 1 408 ? 2.891 -39.188 -3.549 1 96.81 408 PHE B O 1
ATOM 6856 N N . LEU B 1 409 ? 1.84 -40.844 -2.641 1 95.81 409 LEU B N 1
ATOM 6857 C CA . LEU B 1 409 ? 2.707 -41.844 -3.271 1 95.81 409 LEU B CA 1
ATOM 6858 C C . LEU B 1 409 ? 2.156 -42.25 -4.633 1 95.81 409 LEU B C 1
ATOM 6860 O O . LEU B 1 409 ? 2.826 -42.969 -5.387 1 95.81 409 LEU B O 1
ATOM 6864 N N . ARG B 1 410 ? 0.997 -41.688 -4.867 1 91.25 410 ARG B N 1
ATOM 6865 C CA . ARG B 1 410 ? 0.38 -42.031 -6.145 1 91.25 410 ARG B CA 1
ATOM 6866 C C . ARG B 1 410 ? 1.236 -41.531 -7.312 1 91.25 410 ARG B C 1
ATOM 6868 O O . ARG B 1 410 ? 1.715 -40.406 -7.316 1 91.25 410 ARG B O 1
ATOM 6875 N N . TYR B 1 411 ? 1.535 -42.344 -8.305 1 86.88 411 TYR B N 1
ATOM 6876 C CA . TYR B 1 411 ? 2.234 -42.062 -9.555 1 86.88 411 TYR B CA 1
ATOM 6877 C C . TYR B 1 411 ? 3.715 -41.812 -9.297 1 86.88 411 TYR B C 1
ATOM 6879 O O . TYR B 1 411 ? 4.363 -41.094 -10.07 1 86.88 411 TYR B O 1
ATOM 6887 N N . LYS B 1 412 ? 4.191 -42.156 -8.141 1 93.38 412 LYS B N 1
ATOM 6888 C CA . LYS B 1 412 ? 5.609 -42.094 -7.801 1 93.38 412 LYS B CA 1
ATOM 6889 C C . LYS B 1 412 ? 6.148 -43.469 -7.449 1 93.38 412 LYS B C 1
ATOM 6891 O O . LYS B 1 412 ? 6.527 -43.719 -6.305 1 93.38 412 LYS B O 1
ATOM 6896 N N . PRO B 1 413 ? 6.34 -44.281 -8.406 1 92.25 413 PRO B N 1
ATOM 6897 C CA . PRO B 1 413 ? 6.676 -45.688 -8.172 1 92.25 413 PRO B CA 1
ATOM 6898 C C . PRO B 1 413 ? 7.992 -45.875 -7.414 1 92.25 413 PRO B C 1
ATOM 6900 O O . PRO B 1 413 ? 8.094 -46.719 -6.535 1 92.25 413 PRO B O 1
ATOM 6903 N N . LEU B 1 414 ? 8.961 -45.062 -7.75 1 92.31 414 LEU B N 1
ATOM 6904 C CA . LEU B 1 414 ? 10.25 -45.188 -7.082 1 92.31 414 LEU B CA 1
ATOM 6905 C C . LEU B 1 414 ? 10.148 -44.812 -5.609 1 92.31 414 LEU B C 1
ATOM 6907 O O . LEU B 1 414 ? 10.742 -45.469 -4.75 1 92.31 414 LEU B O 1
ATOM 6911 N N . LEU B 1 415 ? 9.398 -43.781 -5.375 1 92.81 415 LEU B N 1
ATOM 6912 C CA . LEU B 1 415 ? 9.203 -43.344 -3.992 1 92.81 415 LEU B CA 1
ATOM 6913 C C . LEU B 1 415 ? 8.367 -44.375 -3.221 1 92.81 415 LEU B C 1
ATOM 6915 O O . LEU B 1 415 ? 8.617 -44.625 -2.039 1 92.81 415 LEU B O 1
ATOM 6919 N N . SER B 1 416 ? 7.383 -44.906 -3.842 1 94.69 416 SER B N 1
ATOM 6920 C CA . SER B 1 416 ? 6.535 -45.938 -3.248 1 94.69 416 SER B CA 1
ATOM 6921 C C . SER B 1 416 ? 7.348 -47.188 -2.873 1 94.69 416 SER B C 1
ATOM 6923 O O . SER B 1 416 ? 7.152 -47.75 -1.801 1 94.69 416 SER B O 1
ATOM 6925 N N . ARG B 1 417 ? 8.227 -47.531 -3.76 1 94.38 417 ARG B N 1
ATOM 6926 C CA . ARG B 1 417 ? 9.102 -48.688 -3.494 1 94.38 417 ARG B CA 1
ATOM 6927 C C . ARG B 1 417 ? 10.023 -48.406 -2.311 1 94.38 417 ARG B C 1
ATOM 6929 O O . ARG B 1 417 ? 10.219 -49.25 -1.451 1 94.38 417 ARG B O 1
ATOM 6936 N N . ALA B 1 418 ? 10.531 -47.219 -2.338 1 93.06 418 ALA B N 1
ATOM 6937 C CA . ALA B 1 418 ? 11.414 -46.844 -1.242 1 93.06 418 ALA B CA 1
ATOM 6938 C C . ALA B 1 418 ? 10.672 -46.844 0.092 1 93.06 418 ALA B C 1
ATOM 6940 O O . ALA B 1 418 ? 11.242 -47.219 1.124 1 93.06 418 ALA B O 1
ATOM 6941 N N . TYR B 1 419 ? 9.469 -46.406 0.06 1 94.44 419 TYR B N 1
ATOM 6942 C CA . TYR B 1 419 ? 8.641 -46.406 1.259 1 94.44 419 TYR B CA 1
ATOM 6943 C C . TYR B 1 419 ? 8.383 -47.844 1.726 1 94.44 419 TYR B C 1
ATOM 6945 O O . TYR B 1 419 ? 8.469 -48.156 2.92 1 94.44 419 TYR B O 1
ATOM 6953 N N . ALA B 1 420 ? 8.078 -48.719 0.847 1 93.88 420 ALA B N 1
ATOM 6954 C CA . ALA B 1 420 ? 7.812 -50.125 1.15 1 93.88 420 ALA B CA 1
ATOM 6955 C C . ALA B 1 420 ? 9.055 -50.812 1.704 1 93.88 420 ALA B C 1
ATOM 6957 O O . ALA B 1 420 ? 8.961 -51.656 2.582 1 93.88 420 ALA B O 1
ATOM 6958 N N . GLU B 1 421 ? 10.227 -50.406 1.169 1 93.12 421 GLU B N 1
ATOM 6959 C CA . GLU B 1 421 ? 11.492 -51 1.556 1 93.12 421 GLU B CA 1
ATOM 6960 C C . GLU B 1 421 ? 12.039 -50.406 2.842 1 93.12 421 GLU B C 1
ATOM 6962 O O . GLU B 1 421 ? 12.969 -50.938 3.449 1 93.12 421 GLU B O 1
ATOM 6967 N N . GLY B 1 422 ? 11.508 -49.312 3.199 1 91 422 GLY B N 1
ATOM 6968 C CA . GLY B 1 422 ? 11.891 -48.719 4.469 1 91 422 GLY B CA 1
ATOM 6969 C C . GLY B 1 422 ? 13.031 -47.719 4.344 1 91 422 GLY B C 1
ATOM 6970 O O . GLY B 1 422 ? 13.508 -47.156 5.344 1 91 422 GLY B O 1
ATOM 6971 N N . THR B 1 423 ? 13.492 -47.5 3.123 1 91.38 423 THR B N 1
ATOM 6972 C CA . THR B 1 423 ? 14.555 -46.531 2.926 1 91.38 423 THR B CA 1
ATOM 6973 C C . THR B 1 423 ? 14 -45.125 2.951 1 91.38 423 THR B C 1
ATOM 6975 O O . THR B 1 423 ? 14.75 -44.156 3.143 1 91.38 423 THR B O 1
ATOM 6978 N N . PHE B 1 424 ? 12.766 -44.969 2.652 1 94 424 PHE B N 1
ATOM 6979 C CA . PHE B 1 424 ? 12.008 -43.719 2.809 1 94 424 PHE B CA 1
ATOM 6980 C C . PHE B 1 424 ? 10.859 -43.906 3.793 1 94 424 PHE B C 1
ATOM 6982 O O . PHE B 1 424 ? 10.062 -44.844 3.658 1 94 424 PHE B O 1
ATOM 6989 N N . LYS B 1 425 ? 10.812 -43.094 4.797 1 95.12 425 LYS B N 1
ATOM 6990 C CA . LYS B 1 425 ? 9.766 -43.188 5.809 1 95.12 425 LYS B CA 1
ATOM 6991 C C . LYS B 1 425 ? 8.953 -41.906 5.891 1 95.12 425 LYS B C 1
ATOM 6993 O O . LYS B 1 425 ? 9.5 -40.812 5.719 1 95.12 425 LYS B O 1
ATOM 6998 N N . ILE B 1 426 ? 7.719 -42.062 6.125 1 96.75 426 ILE B N 1
ATOM 6999 C CA . ILE B 1 426 ? 6.832 -40.938 6.363 1 96.75 426 ILE B CA 1
ATOM 7000 C C . ILE B 1 426 ? 6.25 -41 7.773 1 96.75 426 ILE B C 1
ATOM 7002 O O . ILE B 1 426 ? 5.594 -42 8.117 1 96.75 426 ILE B O 1
ATOM 7006 N N . VAL B 1 427 ? 6.543 -40.031 8.562 1 96.88 427 VAL B N 1
ATOM 7007 C CA . VAL B 1 427 ? 6.051 -39.969 9.938 1 96.88 427 VAL B CA 1
ATOM 7008 C C . VAL B 1 427 ? 5.039 -38.844 10.078 1 96.88 427 VAL B C 1
ATOM 7010 O O . VAL B 1 427 ? 5.223 -37.75 9.5 1 96.88 427 VAL B O 1
ATOM 7013 N N . PHE B 1 428 ? 3.984 -39.156 10.781 1 97.81 428 PHE B N 1
ATOM 7014 C CA . PHE B 1 428 ? 2.914 -38.188 10.922 1 97.81 428 PHE B CA 1
ATOM 7015 C C . PHE B 1 428 ? 2.846 -37.656 12.359 1 97.81 428 PHE B C 1
ATOM 7017 O O . PHE B 1 428 ? 3.021 -38.406 13.305 1 97.81 428 PHE B O 1
ATOM 7024 N N . ASN B 1 429 ? 2.695 -36.406 12.469 1 96.81 429 ASN B N 1
ATOM 7025 C CA . ASN B 1 429 ? 2.443 -35.75 13.742 1 96.81 429 ASN B CA 1
ATOM 7026 C C . ASN B 1 429 ? 1.139 -34.969 13.719 1 96.81 429 ASN B C 1
ATOM 7028 O O . ASN B 1 429 ? 0.829 -34.281 12.727 1 96.81 429 ASN B O 1
ATOM 7032 N N . PHE B 1 430 ? 0.31 -35.156 14.734 1 97.38 430 PHE B N 1
ATOM 7033 C CA . PHE B 1 430 ? -0.958 -34.438 14.859 1 97.38 430 PHE B CA 1
ATOM 7034 C C . PHE B 1 430 ? -0.941 -33.5 16.078 1 97.38 430 PHE B C 1
ATOM 7036 O O . PHE B 1 430 ? -0.553 -33.906 17.172 1 97.38 430 PHE B O 1
ATOM 7043 N N . THR B 1 431 ? -1.267 -32.219 15.883 1 96.38 431 THR B N 1
ATOM 7044 C CA . THR B 1 431 ? -1.277 -31.234 16.953 1 96.38 431 THR B CA 1
ATOM 7045 C C . THR B 1 431 ? -2.607 -30.484 17 1 96.38 431 THR B C 1
ATOM 7047 O O . THR B 1 431 ? -3.412 -30.594 16.062 1 96.38 431 THR B O 1
ATOM 7050 N N . GLY B 1 432 ? -2.822 -29.812 18.141 1 94.19 432 GLY B N 1
ATOM 7051 C CA . GLY B 1 432 ? -3.939 -28.875 18.203 1 94.19 432 GLY B CA 1
ATOM 7052 C C . GLY B 1 432 ? -3.629 -27.531 17.594 1 94.19 432 GLY B C 1
ATOM 7053 O O . GLY B 1 432 ? -2.547 -27.328 17.031 1 94.19 432 GLY B O 1
ATOM 7054 N N . PRO B 1 433 ? -4.633 -26.609 17.703 1 90.25 433 PRO B N 1
ATOM 7055 C CA . PRO B 1 433 ? -4.426 -25.281 17.141 1 90.25 433 PRO B CA 1
ATOM 7056 C C . PRO B 1 433 ? -3.166 -24.594 17.672 1 90.25 433 PRO B C 1
ATOM 7058 O O . PRO B 1 433 ? -2.871 -24.703 18.875 1 90.25 433 PRO B O 1
ATOM 7061 N N . MET B 1 434 ? -2.369 -24.016 16.797 1 89.69 434 MET B N 1
ATOM 7062 C CA . MET B 1 434 ? -1.171 -23.234 17.094 1 89.69 434 MET B CA 1
ATOM 7063 C C . MET B 1 434 ? -0.043 -24.141 17.578 1 89.69 434 MET B C 1
ATOM 7065 O O . MET B 1 434 ? 0.906 -23.672 18.203 1 89.69 434 MET B O 1
ATOM 7069 N N . GLY B 1 435 ? -0.12 -25.391 17.312 1 92.88 435 GLY B N 1
ATOM 7070 C CA . GLY B 1 435 ? 0.889 -26.328 17.766 1 92.88 435 GLY B CA 1
ATOM 7071 C C . GLY B 1 435 ? 2.014 -26.531 16.766 1 92.88 435 GLY B C 1
ATOM 7072 O O . GLY B 1 435 ? 3 -27.203 17.078 1 92.88 435 GLY B O 1
ATOM 7073 N N . LEU B 1 436 ? 1.905 -26.031 15.609 1 94.62 436 LEU B N 1
ATOM 7074 C CA . LEU B 1 436 ? 2.91 -26.203 14.57 1 94.62 436 LEU B CA 1
ATOM 7075 C C . LEU B 1 436 ? 4.039 -25.188 14.734 1 94.62 436 LEU B C 1
ATOM 7077 O O . LEU B 1 436 ? 3.842 -24.125 15.305 1 94.62 436 LEU B O 1
ATOM 7081 N N . GLU B 1 437 ? 5.207 -25.453 14.18 1 89.25 437 GLU B N 1
ATOM 7082 C CA . GLU B 1 437 ? 6.359 -24.547 14.234 1 89.25 437 GLU B CA 1
ATOM 7083 C C . GLU B 1 437 ? 6.094 -23.266 13.453 1 89.25 437 GLU B C 1
ATOM 7085 O O . GLU B 1 437 ? 6.539 -22.188 13.852 1 89.25 437 GLU B O 1
ATOM 7090 N N . LEU B 1 438 ? 5.414 -23.422 12.398 1 87.69 438 LEU B N 1
ATOM 7091 C CA . LEU B 1 438 ? 5.215 -22.281 11.508 1 87.69 438 LEU B CA 1
ATOM 7092 C C . LEU B 1 438 ? 4.355 -21.203 12.172 1 87.69 438 LEU B C 1
ATOM 7094 O O . LEU B 1 438 ? 4.395 -20.047 11.781 1 87.69 438 LEU B O 1
ATOM 7098 N N . SER B 1 439 ? 3.594 -21.578 13.156 1 81.75 439 SER B N 1
ATOM 7099 C CA . SER B 1 439 ? 2.75 -20.609 13.852 1 81.75 439 SER B CA 1
ATOM 7100 C C . SER B 1 439 ? 3.59 -19.594 14.625 1 81.75 439 SER B C 1
ATOM 7102 O O . SER B 1 439 ? 3.113 -18.516 14.953 1 81.75 439 SER B O 1
ATOM 7104 N N . ARG B 1 440 ? 4.855 -19.812 14.844 1 76 440 ARG B N 1
ATOM 7105 C CA . ARG B 1 440 ? 5.723 -18.969 15.656 1 76 440 ARG B CA 1
ATOM 7106 C C . ARG B 1 440 ? 6.637 -18.125 14.781 1 76 440 ARG B C 1
ATOM 7108 O O . ARG B 1 440 ? 7.383 -17.281 15.289 1 76 440 ARG B O 1
ATOM 7115 N N . ILE B 1 441 ? 6.547 -18.344 13.539 1 74.31 441 ILE B N 1
ATOM 7116 C CA . ILE B 1 441 ? 7.469 -17.672 12.633 1 74.31 441 ILE B CA 1
ATOM 7117 C C . ILE B 1 441 ? 6.777 -16.469 12 1 74.31 441 ILE B C 1
ATOM 7119 O O . ILE B 1 441 ? 5.602 -16.531 11.625 1 74.31 441 ILE B O 1
ATOM 7123 N N . LYS B 1 442 ? 7.609 -15.398 12.055 1 66.5 442 LYS B N 1
ATOM 7124 C CA . LYS B 1 442 ? 7.117 -14.188 11.398 1 66.5 442 LYS B CA 1
ATOM 7125 C C . LYS B 1 442 ? 7.32 -14.258 9.891 1 66.5 442 LYS B C 1
ATOM 7127 O O . LYS B 1 442 ? 8.281 -14.867 9.414 1 66.5 442 LYS B O 1
ATOM 7132 N N . GLY B 1 443 ? 6.34 -13.797 9.039 1 66.75 443 GLY B N 1
ATOM 7133 C CA . GLY B 1 443 ? 6.469 -13.781 7.586 1 66.75 443 GLY B CA 1
ATOM 7134 C C . GLY B 1 443 ? 5.742 -14.93 6.914 1 66.75 443 GLY B C 1
ATOM 7135 O O . GLY B 1 443 ? 4.891 -15.578 7.527 1 66.75 443 GLY B O 1
ATOM 7136 N N . ARG B 1 444 ? 6.105 -15.219 5.672 1 71.19 444 ARG B N 1
ATOM 7137 C CA . ARG B 1 444 ? 5.496 -16.297 4.895 1 71.19 444 ARG B CA 1
ATOM 7138 C C . ARG B 1 444 ? 6.012 -17.656 5.348 1 71.19 444 ARG B C 1
ATOM 7140 O O . ARG B 1 444 ? 7.215 -17.906 5.309 1 71.19 444 ARG B O 1
ATOM 7147 N N . PRO B 1 445 ? 5.145 -18.484 5.727 1 80.19 445 PRO B N 1
ATOM 7148 C CA . PRO B 1 445 ? 5.578 -19.781 6.234 1 80.19 445 PRO B CA 1
ATOM 7149 C C . PRO B 1 445 ? 6.113 -20.703 5.137 1 80.19 445 PRO B C 1
ATOM 7151 O O . PRO B 1 445 ? 5.59 -20.703 4.02 1 80.19 445 PRO B O 1
ATOM 7154 N N . LYS B 1 446 ? 7.203 -21.406 5.453 1 87.06 446 LYS B N 1
ATOM 7155 C CA . LYS B 1 446 ? 7.672 -22.516 4.613 1 87.06 446 LYS B CA 1
ATOM 7156 C C . LYS B 1 446 ? 7.043 -23.828 5.043 1 87.06 446 LYS B C 1
ATOM 7158 O O . LYS B 1 446 ? 7.332 -24.344 6.129 1 87.06 446 LYS B O 1
ATOM 7163 N N . ARG B 1 447 ? 6.285 -24.328 4.156 1 94.19 447 ARG B N 1
ATOM 7164 C CA . ARG B 1 447 ? 5.484 -25.484 4.543 1 94.19 447 ARG B CA 1
ATOM 7165 C C . ARG B 1 447 ? 6.199 -26.781 4.203 1 94.19 447 ARG B C 1
ATOM 7167 O O . ARG B 1 447 ? 5.777 -27.859 4.629 1 94.19 447 ARG B O 1
ATOM 7174 N N . LEU B 1 448 ? 7.262 -26.766 3.451 1 95.44 448 LEU B N 1
ATOM 7175 C CA . LEU B 1 448 ? 8.188 -27.859 3.197 1 95.44 448 LEU B CA 1
ATOM 7176 C C . LEU B 1 448 ? 9.633 -27.406 3.354 1 95.44 448 LEU B C 1
ATOM 7178 O O . LEU B 1 448 ? 10.086 -26.516 2.633 1 95.44 448 LEU B O 1
ATOM 7182 N N . VAL B 1 449 ? 10.273 -28 4.281 1 93.75 449 VAL B N 1
ATOM 7183 C CA . VAL B 1 449 ? 11.656 -27.625 4.535 1 93.75 449 VAL B CA 1
ATOM 7184 C C . VAL B 1 449 ? 12.547 -28.859 4.492 1 93.75 449 VAL B C 1
ATOM 7186 O O . VAL B 1 449 ? 12.258 -29.859 5.156 1 93.75 449 VAL B O 1
ATOM 7189 N N . ASP B 1 450 ? 13.539 -28.828 3.719 1 93.06 450 ASP B N 1
ATOM 7190 C CA . ASP B 1 450 ? 14.555 -29.891 3.686 1 93.06 450 ASP B CA 1
ATOM 7191 C C . ASP B 1 450 ? 15.633 -29.641 4.738 1 93.06 450 ASP B C 1
ATOM 7193 O O . ASP B 1 450 ? 16.484 -28.766 4.57 1 93.06 450 ASP B O 1
ATOM 7197 N N . ARG B 1 451 ? 15.57 -30.359 5.77 1 90.38 451 ARG B N 1
ATOM 7198 C CA . ARG B 1 451 ? 16.484 -30.141 6.891 1 90.38 451 ARG B CA 1
ATOM 7199 C C . ARG B 1 451 ? 17.656 -31.109 6.828 1 90.38 451 ARG B C 1
ATOM 7201 O O . ARG B 1 451 ? 18.328 -31.344 7.836 1 90.38 451 ARG B O 1
ATOM 7208 N N . ARG B 1 452 ? 17.875 -31.797 5.742 1 87.12 452 ARG B N 1
ATOM 7209 C CA . ARG B 1 452 ? 19.031 -32.688 5.602 1 87.12 452 ARG B CA 1
ATOM 7210 C C . ARG B 1 452 ? 20.328 -31.891 5.469 1 87.12 452 ARG B C 1
ATOM 7212 O O . ARG B 1 452 ? 20.312 -30.75 5 1 87.12 452 ARG B O 1
#

Foldseek 3Di:
DPQPALFLDQCQQQPDPVVVQVLLLQLQLQQLVLCCPFFQVSVVQCVVVVHDSNPRRHPVSLQPGDAAEPVNQVCQDPPNDPHNRQFRDDPVQFPDKAWFPDPPDDTGIFTWGVVNLVLLLNLLLRQCSLAPDAAPAEEEEAAADDNDSNLVSVCVNCVSRNYHYDDPRRLPPDLVCLVPVVGQEYEEALLSLLVSQVVCVVVPHQLCNSNHAEYEHEPADAAPLSLVVSCVRNVHHYWYWYDDPQRFTWIDGPVRPFTFTSSSFKPWWFAAVVVRHTDDAPDKHFTFIWGGDDNPDDTRGTDRRYGPQWMKGFDDQDQDPSSGRGTGIHDTHHPVQWDDDPNDIDGLNLQLQLCSDPVNVVWFS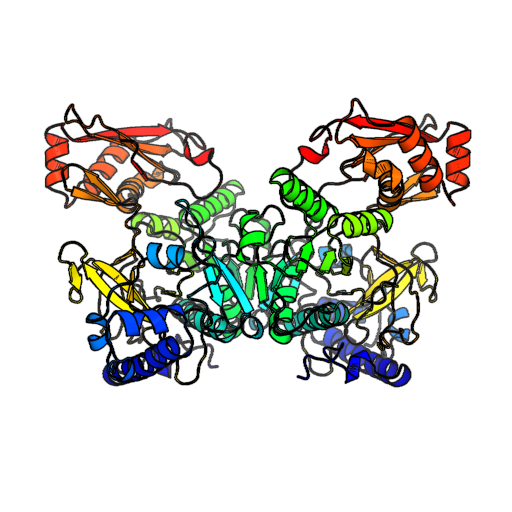SDKAWEWDDDPPPQAIEIEIETETQDPVPRPVVVSVVSSCCRSCPPPVSVVVCCVVRSYYYHYHYHYPCPDPQSPDPDDGNRYDYPD/DPQPALFLDQCQQQPDPVVVQVLLLQLQLQQLVLCCPFFQVSVVQCVVVVHDSNPRRHPVSLQPGDAAEPVNQVCQDPPNDPHNRQFRDDPVQFPDKAWFPDPPDDTGIFTWGVVNLVLLLNLLLRQCSLAPDAAPAEEEEAAADDNDSNLVSVCVNCVSRNYHYDDPRRLPPDCVCLVPVVGQEYEEALLSLLVSQVVCVVVPHQLCNSNHAEYEHEPADAAPLSLVVSCVRNVHHYWYWYDDPQRFTWIDGPVRPFTFTSSSFKPWWFAAVVVRHTDDAPDKHFTFIWGGDDNPDDTRGTDRRYGPQWMKGFDDQDQDPSSGRGTGIHDTHHPVQWDDDQNDIDGLNLQLQLCSDPVQVVWFSSDKAWEWDDDPPPQAIEIEIETETQDPVPHPVVVSVVSSCCRSCPPPVSQVVCCVVRSYYYHYHYHYPCPDPQSPDPDDGNRYDYPD

InterPro domains:
  IPR000873 AMP-dependent synthetase/ligase domain [PF00501] (87-289)
  IPR017720 Coenzyme F390 synthetase [TIGR03335] (7-452)
  IPR042099 ANL, N-terminal domain [G3DSA:3.40.50.12780] (2-332)

Organism: NCBI:txid1434108

Radius of gyration: 30.12 Å; Cα contacts (8 Å, |Δi|>4): 1916; chains: 2; bounding box: 64×89×84 Å

pLDDT: mean 94.16, std 8.5, range [34.06, 98.81]

Solvent-accessible surface area (backbone atoms only — not comparable to full-atom values): 46547 Å² total; per-residue (Å²): 127,74,78,84,51,68,49,69,52,54,73,70,46,46,31,54,62,71,58,45,53,51,49,35,22,53,16,42,32,40,28,44,46,48,36,50,73,41,15,61,42,44,36,51,49,31,58,74,68,69,48,60,58,86,74,40,54,42,69,71,51,53,72,75,48,74,73,36,46,64,64,57,53,43,58,34,17,55,88,72,29,96,48,58,28,54,42,26,56,57,52,42,56,22,31,37,44,33,52,50,84,57,88,90,59,79,52,45,78,40,34,30,16,65,61,37,46,51,53,53,8,47,42,41,29,39,29,41,21,30,58,71,52,33,63,49,38,31,30,35,34,29,41,52,44,48,39,35,56,62,45,52,24,45,51,56,15,26,59,79,43,21,16,20,33,37,33,66,28,37,60,82,55,65,70,61,52,42,71,60,66,40,28,32,27,41,36,31,34,70,68,50,50,49,51,39,42,50,55,35,45,75,73,70,38,57,42,57,72,42,53,38,55,36,37,37,32,29,96,60,72,72,25,69,41,48,50,49,50,48,22,63,60,33,64,27,58,67,37,49,40,44,70,50,90,92,61,64,48,25,20,19,39,78,77,70,81,38,26,37,40,53,52,74,46,34,42,78,46,38,31,26,77,90,76,67,40,74,52,60,82,66,43,73,21,30,39,26,36,22,55,29,33,59,82,88,62,68,48,17,44,73,42,66,38,26,46,71,57,26,32,32,29,40,72,42,65,54,68,41,97,86,53,37,25,47,34,26,25,44,81,55,38,58,52,87,46,45,46,74,50,90,88,37,77,48,41,48,45,45,55,42,37,16,61,30,35,72,77,32,51,80,32,34,73,76,52,58,39,32,38,34,39,50,54,91,83,78,64,43,38,36,38,38,40,36,36,27,19,72,46,59,89,75,40,60,60,67,61,38,51,50,52,20,51,59,53,53,39,50,97,31,66,65,50,41,48,30,39,75,72,58,41,29,43,78,45,80,44,79,31,40,80,80,60,53,75,60,70,76,50,85,76,84,72,75,50,56,42,78,68,93,128,75,78,83,50,67,48,68,52,55,71,71,44,47,30,53,63,71,60,44,53,53,50,34,22,54,15,42,32,40,30,44,46,47,35,50,74,40,15,59,42,45,35,51,48,32,60,74,68,70,50,62,58,86,73,40,54,42,71,71,51,54,71,77,47,74,75,36,48,65,65,56,53,42,57,35,16,56,86,69,29,96,48,57,28,53,44,28,54,58,53,43,55,22,31,36,43,33,50,48,84,59,88,91,59,77,53,46,78,42,34,31,15,64,60,37,46,51,53,52,9,47,45,42,31,39,28,41,20,31,59,70,52,32,62,49,37,32,31,35,35,28,43,51,44,48,41,35,56,61,43,51,25,46,52,55,15,25,60,78,42,22,16,21,32,36,32,64,28,37,61,83,55,66,70,62,52,42,71,60,68,40,30,34,27,41,37,33,34,68,68,48,50,49,51,38,41,51,54,34,45,74,73,70,37,56,42,58,73,41,53,38,56,38,36,37,31,30,94,60,73,71,24,69,39,47,49,50,51,48,21,63,60,32,64,29,58,66,38,49,41,45,69,51,90,90,61,63,47,26,20,19,40,78,77,68,81,38,25,37,41,53,52,72,45,33,42,79,46,38,32,27,78,90,74,68,39,73,53,60,81,66,44,73,21,29,38,25,36,22,55,31,35,58,81,90,61,69,50,16,44,74,43,65,38,26,46,70,57,27,32,33,28,41,72,44,64,56,67,41,95,88,54,37,26,48,34,26,25,45,80,52,37,57,53,87,45,46,46,73,49,92,87,36,74,48,40,47,44,46,54,42,36,15,61,30,35,72,79,33,51,80,34,34,71,79,53,59,38,32,38,34,40,48,52,90,83,78,65,44,39,36,39,37,41,37,37,27,19,72,46,58,89,76,40,60,59,68,61,40,51,51,51,21,51,58,53,53,39,50,95,32,66,66,51,42,49,30,40,74,70,58,40,30,42,77,44,81,43,83,30,40,80,81,59,54,74,58,70,75,49,85,77,84,72,76,48,57,41,78,69,94

Secondary structure (DSSP, 8-state):
--TT-S-SSHHHHT--HHHHHHHHHHHHHHHHHHHHHH-HHHHHHHHHHT--GGG--SHHHHTTSPPBPHHHHHHTSTTTSSS-TT--S-GGG--EEEE---SSSSPPEEEE-HHHHHHHHHHHHHHHHHTT--TT-EEEE-S--TT-HHHHHHHHHHHHHT-EEE--SSTT--THHHHHH--SEEEE-HHHHHHHHHHHHHTT--GGGSS--EEEE-SS---HHHHHHHHHHHTS-EEEEE--TTS--EEE-TT-SSEEP-TTTEEEEEEETTTTEE--TTSEEEEEEEE---TT---SS--SSEEEEEEEEEEE-SPPTTS--S-EEPPPEEGGGEEEETTEEEEHHHHHHHHT-GGGGGTEEEEEEEEEEE-TTT--EEEEEEEEES-TTT--HHHHHHHHHHHHTTT-HHHHHHHHHTSEEEEEEEE-TT-SGGGG-SSS--SEEE--/--TT-S-SSHHHHT--HHHHHHHHHHHHHHHHHHHHHH-HHHHHHHHHHT--GGG--SHHHHTTSPPBPHHHHHHTSTTTSSS-TT--S-GGG--EEEE---SSSSPPEEEE-HHHHHHHHHHHHHHHHHTT--TT-EEEE-S--SS-HHHHHHHHHHHHHT-EEE--SSTT--THHHHHH--SEEEE-HHHHHHHHHHHHHTT--GGGSS--EEEE-SS---HHHHHHHHHHHTS-EEEEE--TTS--EEE-TT-SSEEP-TTTEEEEEEETTTTEE--TTSEEEEEEEE---TT---SS--SSEEEEEEEEEEE-SPPTTS--S-EEPPPEEGGGEEEETTEEEEHHHHHHHHT-GGGGGTEEEEEEEEEEE-TTT--EEEEEEEEES-TTT--HHHHHHHHHHHHSTT-HHHHHHHHHTSEEEEEEEE-TT-SGGGG-SSS--SEEE--